Protein 1IT7 (pdb70)

Sequence (1154 aa):
KMLKFEIKARDGAGRIGKLEVNGKKIETPAIMPVVNPKQMVVEPKELEKMGFEIIITNSYIIYKDEELRRKALELGIHRMLDYNGIIEVDSGSFQLMKYGSIEVSNREIIEFQHRIGVDIGTFLDIPTPPDAPREQAVKELEITLSRAREAEEIKEIPMNATIQGSTYTDLRRYAARRLSSMNFEIHPIGGVVPLLESYRFRDVVDIVISSKMALRPDRPVHLFGAGHPIVFALAVAMGVDLFDSASYALYAKDDRYMTPEGTKRLDELDYFPCSCPVCSKYTPQELREMPKEERTRLLALHNLWVIKEEIKRVKQAIKEGELWRLVDERARSHPKLYSAYKRLLEHYTFLEEFEPITKKSALFKISNESLRWPVVRRAKERAKSINERFGELVEHPIFGRVSRYLSLTYPFAQSEAEDDFKIEKPTKEDAIKYVMAIAEYQFGEGASRAFDDAKVELSKTGMPRQVKVNGKRLATVRADDGLLTLGIEGAKRLHRVLPYPRMRVVVNKEAEPFARKGKDVFAKFVIFADPGIRPYDEVLVVNENDELLATGQALLSGREMIVFQYGRAVKVRKGVEKMLKFEIKARDGAGRIGKLEVNGKKIETPAIMPVVNPKQMVVEPKELEKMGFEIIITNSYIIYKDEELRRKALELGIHRMLDYNGIIEVDSGSFQLMKYGSIEVSNREIIEFQHRIGVDIGTFLDIPTPPDAPREQAVKELEITLSRAREAEEIKEIPMNATIQGSTYTDLRRYAARRLSSMNFEIHPIGGVVPLLESYRFRDVVDIVISSKMALRPDRPVHLFGAGHPIVFALAVAMGVDLFDSASYALYAKDDRYMTPEGTKRLDELDYFPCSCPVCSKYTPQELREMPKEERTRLLALHNLWVIKEEIKRVKQAIKEGELWRLVDERARSHPKLYSAYKRLLEHYTFLEEFEPITKKSALFKISNESLRWPVVRRAKERAKSINERFGELVEHPIFGRVSRYLSLTYPFAQSEAEDDFKIEKPTKEDAIKYVMAIAEYQFGEGASRAFDDAKVELSKTGMPRQVKVNGKRLATVRADDGLLTLGIEGAKRLHRVLPYPRMRVVVNKEAEPFARKGKDVFAKFVIFADPGIRPYDEVLVVNENDELLATGQALLSGREMIVFQYGRAVKVRKGVE

Organism: Pyrococcus horikoshii (strain ATCC 700860 / DSM 12428 / JCM 9974 / NBRC 100139 / OT-3) (NCBI:txid70601)

InterPro domains:
  IPR002478 PUA domain [PF01472] (509-580)
  IPR002478 PUA domain [SM00359] (508-582)
  IPR002616 tRNA-guanine(15) transglycosylase-like [PF01702] (18-341)
  IPR002616 tRNA-guanine(15) transglycosylase-like [TIGR00449] (10-341)
  IPR004521 Uncharacterised domain CHP00451 [TIGR00451] (488-578)
  IPR004804 tRNA-guanine(15) transglycosylase [MF_01634] (10-534)
  IPR004804 tRNA-guanine(15) transglycosylase [TIGR00432] (10-422)
  IPR015947 PUA-like superfamily [SSF88697] (507-581)
  IPR029402 tRNA-guanine transglycosylase, patch-forming domain C2 [PF14810] (439-506)
  IPR032729 tRNA-guanine(15) transglycosylase, C1 domain [PF14809] (361-430)
  IPR036511 Queuine tRNA-ribosyltransferase-like [G3DSA:3.20.20.105] (1-360)
  IPR036511 Queuine tRNA-ribosyltransferase-like [SSF51713] (7-359)
  IPR036974 PUA domain superfamily [G3DSA:2.30.130.10] (505-582)
  IPR038250 TGT, patch-forming C2 domain superfamily [G3DSA:3.10.450.90] (431-504)
  IPR038370 ArcTGT, C1 domain superfamily [G3DSA:3.90.1020.10] (361-430)
  IPR050076 Archaeosine Synthase Type 1/Queuine TRNA-Ribosyltransferase [PTHR46499] (7-566)

Solvent-accessible surface area: 42076 Å² total; per-residue (Å²): 172,69,12,88,5,52,25,101,12,13,0,0,6,0,8,0,0,69,0,36,0,90,58,64,122,16,51,0,0,11,10,0,1,40,3,61,11,137,103,60,32,3,68,0,105,61,0,36,170,19,46,10,73,2,0,6,2,21,0,23,49,0,27,98,41,113,107,21,83,118,103,0,83,130,94,19,0,35,118,29,6,76,0,91,6,3,0,0,0,23,0,0,5,90,23,15,46,110,146,60,78,26,120,16,53,10,108,75,0,0,73,0,0,47,130,0,43,9,13,0,0,0,0,2,3,22,14,1,53,21,94,7,86,108,137,56,0,54,121,30,2,66,65,0,0,54,62,0,100,52,0,60,145,38,18,130,24,0,0,0,0,0,0,1,0,1,38,59,58,54,11,1,89,76,0,0,128,67,0,12,92,15,89,4,20,0,0,0,0,3,7,0,28,42,0,20,138,71,56,78,6,88,42,6,0,34,5,0,0,10,0,21,102,20,7,77,13,21,28,1,2,0,2,24,32,2,4,20,0,4,9,0,0,9,1,0,0,3,0,0,0,0,0,13,1,36,21,4,13,109,42,0,64,96,34,80,1,0,7,22,26,9,36,42,123,5,96,70,1,54,30,3,11,7,3,0,43,8,3,25,133,70,38,3,83,80,0,82,142,44,98,97,150,46,36,14,94,5,2,0,15,1,0,2,29,7,0,42,18,0,12,29,31,0,19,3,7,3,70,21,11,24,0,2,20,3,2,0,0,9,1,1,7,26,0,33,2,7,6,0,0,50,76,0,4,108,38,30,110,13,0,23,30,16,0,2,13,21,30,181,27,40,8,35,29,0,0,54,5,1,64,97,12,2,5,0,82,15,1,89,102,74,4,130,59,2,24,158,129,13,26,91,94,40,146,7,59,11,8,32,139,1,0,43,3,0,0,6,0,6,2,1,20,39,15,48,2,30,89,105,31,170,65,69,93,14,60,180,143,14,4,35,78,0,0,23,0,1,0,16,18,13,14,22,120,3,0,4,136,0,0,67,90,13,136,17,61,61,45,212,54,27,32,0,58,51,0,68,19,147,48,149,52,0,0,28,2,35,69,106,6,3,4,0,21,1,5,28,57,0,0,80,31,0,32,165,35,3,92,104,41,69,13,3,0,3,2,34,126,108,9,36,62,100,2,61,126,24,128,43,6,82,0,100,47,8,60,71,0,22,83,38,5,32,0,52,14,2,0,0,0,0,7,112,126,31,92,23,0,0,0,0,30,0,29,5,0,0,94,2,0,64,38,2,66,42,10,90,0,0,74,16,87,112,6,58,154,210,75,14,108,4,67,27,97,18,20,1,0,6,0,10,0,0,65,0,38,1,108,62,60,117,17,49,0,1,11,10,0,0,44,4,52,21,123,115,79,32,2,70,2,98,57,0,45,178,23,42,11,67,2,0,6,2,19,0,19,44,0,28,113,30,122,85,22,76,134,103,0,80,128,88,14,0,37,132,39,18,65,0,84,6,1,0,0,0,24,0,0,5,96,12,19,62,118,153,54,76,20,120,17,49,10,105,76,0,0,54,1,1,44,139,1,40,5,4,0,0,0,0,7,4,26,14,1,68,12,94,9,90,104,152,52,0,50,121,24,1,74,60,0,0,45,61,0,105,48,0,65,133,32,15,127,22,6,1,0,0,0,0,1,0,0,41,58,57,57,13,0,87,71,0,0,126,64,0,9,93,14,89,3,18,0,0,0,0,3,4,0,32,48,0,18,140,66,52,82,4,81,34,4,0,29,3,0,2,12,0,14,105,20,4,75,9,24,18,1,2,0,1,26,28,1,4,18,1,5,7,0,1,7,1,1,0,1,0,1,1,0,0,11,1,38,26,6,13,103,42,0,77,97,32,83,1,1,8,20,26,8,37,40,125,4,108,42,1,62,29,3,12,7,3,0,56,6,4,31,146,58,35,3,79,88,0,88,149,21,90,95,145,76,38,12,93,18,2,0,22,1,0,1,34,6,0,52,18,0,10,38,35,0,21,3,9,5,74,29,12,37,0,7,25,3,1,0,0,8,2,0,6,21,0,26,2,2,8,0,0,54,68,0,5,110,38,29,115,13,0,21,40,12,0,3,12,24,30,166,20,31,11,39,28,0,0,61,1,1,54,85,17,1,12,0,75,10,1,81,83,69,3,125,54,1,30,153,123,14,20,93,99,34,151,6,54,12,7,33,154,1,0,38,4,0,0,13,0,6,2,1,11,59,4,34,3,34,92,95,20,174,77,58,121,11,63,163,144,22,4,41,82,0,0,31,0,0,0,8,11,12,15,29,103,2,0,4,144,2,0,69,88,12,169,19,80,48,44,207,60,27,36,1,56,65,0,72,7,142,64,71,88,0,0,30,3,36,68,107,6,4,2,0,25,3,11,27,35,0,0,89,33,0,33,182,23,3,86,106,44,71,12,4,0,4,2,31,131,120,12,31,61,120,2,70,118,21,122,48,6,91,0,114,45,7,65,71,0,18,82,40,5,30,0,71,14,4,0,0,0,0,6,113,122,31,87,26,0,0,0,0,24,0,32,7,0,0,69,2,0,61,34,2,76,55,14,90,0,0,95,17,84,132,9,62,133

Structure (mmCIF, N/CA/C/O backbone):
data_1IT7
#
_entry.id   1IT7
#
_cell.length_a   100.201
_cell.length_b   100.201
_cell.length_c   364.658
_cell.angle_alpha   90.00
_cell.angle_beta   90.00
_cell.angle_gamma   90.00
#
_symmetry.space_group_name_H-M   'P 43 21 2'
#
loop_
_entity.id
_entity.type
_entity.pdbx_description
1 polymer 'Archaeosine tRNA-guanine transglycosylase'
2 non-polymer 'ZINC ION'
3 non-polymer 'MAGNESIUM ION'
4 non-polymer GUANINE
5 water water
#
loop_
_atom_site.group_PDB
_atom_site.id
_atom_site.type_symbol
_atom_site.label_atom_id
_atom_site.label_alt_id
_atom_site.label_comp_id
_atom_site.label_asym_id
_atom_site.label_entity_id
_atom_site.label_seq_id
_atom_site.pdbx_PDB_ins_code
_atom_site.Cartn_x
_atom_site.Cartn_y
_atom_site.Cartn_z
_atom_site.occupancy
_atom_site.B_iso_or_equiv
_atom_site.auth_seq_id
_atom_site.auth_comp_id
_atom_site.auth_asym_id
_atom_site.auth_atom_id
_atom_site.pdbx_PDB_model_num
ATOM 1 N N . LYS A 1 6 ? 33.278 46.309 100.151 1.00 53.88 6 LYS A N 1
ATOM 2 C CA . LYS A 1 6 ? 32.615 47.085 99.063 1.00 52.93 6 LYS A CA 1
ATOM 3 C C . LYS A 1 6 ? 33.552 48.098 98.411 1.00 51.25 6 LYS A C 1
ATOM 4 O O . LYS A 1 6 ? 33.654 49.245 98.855 1.00 51.52 6 LYS A O 1
ATOM 10 N N . MET A 1 7 ? 34.231 47.671 97.353 1.00 47.69 7 MET A N 1
ATOM 11 C CA . MET A 1 7 ? 35.149 48.548 96.639 1.00 43.94 7 MET A CA 1
ATOM 12 C C . MET A 1 7 ? 34.453 49.174 95.436 1.00 42.06 7 MET A C 1
ATOM 13 O O . MET A 1 7 ? 34.904 50.185 94.903 1.00 41.60 7 MET A O 1
ATOM 18 N N . LEU A 1 8 ? 33.343 48.566 95.028 1.00 39.79 8 LEU A N 1
ATOM 19 C CA . LEU A 1 8 ? 32.568 49.025 93.881 1.00 37.66 8 LEU A CA 1
ATOM 20 C C . LEU A 1 8 ? 31.170 49.456 94.309 1.00 36.46 8 LEU A C 1
ATOM 21 O O . LEU A 1 8 ? 30.430 48.672 94.893 1.00 37.96 8 LEU A O 1
ATOM 26 N N . LYS A 1 9 ? 30.812 50.702 94.018 1.00 34.75 9 LYS A N 1
ATOM 27 C CA . LYS A 1 9 ? 29.487 51.210 94.348 1.00 33.75 9 LYS A CA 1
ATOM 28 C C . LYS A 1 9 ? 28.738 51.463 93.049 1.00 33.33 9 LYS A C 1
ATOM 29 O O . LYS A 1 9 ? 29.309 51.963 92.076 1.00 30.98 9 LYS A O 1
ATOM 35 N N . PHE A 1 10 ? 27.457 51.124 93.035 1.00 31.35 10 PHE A N 1
ATOM 36 C CA . PHE A 1 10 ? 26.647 51.341 91.853 1.00 31.39 10 PHE A CA 1
ATOM 37 C C . PHE A 1 10 ? 25.240 51.776 92.239 1.00 30.55 10 PHE A C 1
ATOM 38 O O . PHE A 1 10 ? 24.586 51.135 93.061 1.00 30.79 10 PHE A O 1
ATOM 46 N N . GLU A 1 11 ? 24.774 52.869 91.646 1.00 29.02 11 GLU A N 1
ATOM 47 C CA . GLU A 1 11 ? 23.430 53.358 91.927 1.00 29.53 11 GLU A CA 1
ATOM 48 C C . GLU A 1 11 ? 22.768 53.930 90.680 1.00 28.77 11 GLU A C 1
ATOM 49 O O . GLU A 1 11 ? 23.433 54.469 89.783 1.00 27.78 11 GLU A O 1
ATOM 55 N N . ILE A 1 12 ? 21.449 53.804 90.637 1.00 25.70 12 ILE A N 1
ATOM 56 C CA . ILE A 1 12 ? 20.671 54.282 89.510 1.00 23.70 12 ILE A CA 1
ATOM 57 C C . ILE A 1 12 ? 20.312 55.752 89.666 1.00 22.97 12 ILE A C 1
ATOM 58 O O . ILE A 1 12 ? 19.829 56.161 90.718 1.00 21.58 12 ILE A O 1
ATOM 63 N N . LYS A 1 13 ? 20.546 56.540 88.618 1.00 23.20 13 LYS A N 1
ATOM 64 C CA . LYS A 1 13 ? 20.235 57.969 88.652 1.00 24.57 13 LYS A CA 1
ATOM 65 C C . LYS A 1 13 ? 19.011 58.336 87.828 1.00 24.03 13 LYS A C 1
ATOM 66 O O . LYS A 1 13 ? 18.298 59.275 88.165 1.00 25.67 13 LYS A O 1
ATOM 72 N N . ALA A 1 14 ? 18.778 57.599 86.744 1.00 23.82 14 ALA A N 1
ATOM 73 C CA . ALA A 1 14 ? 17.629 57.811 85.864 1.00 21.78 14 ALA A CA 1
ATOM 74 C C . ALA A 1 14 ? 17.432 56.502 85.132 1.00 22.50 14 ALA A C 1
ATOM 75 O O . ALA A 1 14 ? 18.364 55.703 85.033 1.00 23.07 14 ALA A O 1
ATOM 77 N N . ARG A 1 15 ? 16.239 56.286 84.591 1.00 23.25 15 ARG A N 1
ATOM 78 C CA . ARG A 1 15 ? 15.966 55.027 83.913 1.00 23.99 15 ARG A CA 1
ATOM 79 C C . ARG A 1 15 ? 14.841 55.061 82.888 1.00 23.39 15 ARG A C 1
ATOM 80 O O . ARG A 1 15 ? 14.014 55.967 82.869 1.00 23.77 15 ARG A O 1
ATOM 88 N N . ASP A 1 16 ? 14.836 54.048 82.035 1.00 22.12 16 ASP A N 1
ATOM 89 C CA . ASP A 1 16 ? 13.804 53.866 81.031 1.00 22.78 16 ASP A CA 1
ATOM 90 C C . ASP A 1 16 ? 13.912 52.408 80.616 1.00 22.29 16 ASP A C 1
ATOM 91 O O . ASP A 1 16 ? 15.007 51.829 80.659 1.00 18.30 16 ASP A O 1
ATOM 96 N N . GLY A 1 17 ? 12.783 51.818 80.222 1.00 22.30 17 GLY A N 1
ATOM 97 C CA . GLY A 1 17 ? 12.781 50.409 79.861 1.00 22.42 17 GLY A CA 1
ATOM 98 C C . GLY A 1 17 ? 13.407 49.663 81.035 1.00 22.15 17 GLY A C 1
ATOM 99 O O . GLY A 1 17 ? 13.097 49.945 82.199 1.00 20.18 17 GLY A O 1
ATOM 100 N N . ALA A 1 18 ? 14.293 48.721 80.736 1.00 22.21 18 ALA A N 1
ATOM 101 C CA . ALA A 1 18 ? 14.989 47.976 81.785 1.00 23.52 18 ALA A CA 1
ATOM 102 C C . ALA A 1 18 ? 16.362 48.623 81.901 1.00 23.33 18 ALA A C 1
ATOM 103 O O . ALA A 1 18 ? 17.239 48.133 82.609 1.00 23.94 18 ALA A O 1
ATOM 105 N N . GLY A 1 19 ? 16.535 49.732 81.189 1.00 22.85 19 GLY A N 1
ATOM 106 C CA . GLY A 1 19 ? 17.812 50.427 81.189 1.00 22.53 19 GLY A CA 1
ATOM 107 C C . GLY A 1 19 ? 17.964 51.479 82.258 1.00 19.30 19 GLY A C 1
ATOM 108 O O . GLY A 1 19 ? 16.992 51.897 82.870 1.00 22.57 19 GLY A O 1
ATOM 109 N N . ARG A 1 20 ? 19.189 51.929 82.473 1.00 18.42 20 ARG A N 1
ATOM 110 C CA . ARG A 1 20 ? 19.426 52.927 83.493 1.00 19.39 20 ARG A CA 1
ATOM 111 C C . ARG A 1 20 ? 20.714 53.698 83.275 1.00 19.82 20 ARG A C 1
ATOM 112 O O . ARG A 1 20 ? 21.642 53.222 82.624 1.00 17.40 20 ARG A O 1
ATOM 120 N N . ILE A 1 21 ? 20.733 54.908 83.818 1.00 19.94 21 ILE A N 1
ATOM 121 C CA . ILE A 1 21 ? 21.909 55.748 83.787 1.00 20.14 21 ILE A CA 1
ATOM 122 C C . ILE A 1 21 ? 22.371 55.576 85.223 1.00 20.81 21 ILE A C 1
ATOM 123 O O . ILE A 1 21 ? 21.636 55.899 86.168 1.00 22.63 21 ILE A O 1
ATOM 128 N N . GLY A 1 22 ? 23.567 55.048 85.408 1.00 20.39 22 GLY A N 1
ATOM 129 C CA . GLY A 1 22 ? 24.023 54.855 86.764 1.00 20.65 22 GLY A CA 1
ATOM 130 C C . GLY A 1 22 ? 25.299 55.585 87.091 1.00 21.36 22 GLY A C 1
ATOM 131 O O . GLY A 1 22 ? 26.014 56.067 86.211 1.00 21.37 22 GLY A O 1
ATOM 132 N N . LYS A 1 23 ? 25.562 55.684 88.384 1.00 22.68 23 LYS A N 1
ATOM 133 C CA . LYS A 1 23 ? 26.777 56.297 88.869 1.00 24.52 23 LYS A CA 1
ATOM 134 C C . LYS A 1 23 ? 27.568 55.072 89.342 1.00 24.73 23 LYS A C 1
ATOM 135 O O . LYS A 1 23 ? 27.053 54.264 90.119 1.00 24.73 23 LYS A O 1
ATOM 141 N N . LEU A 1 24 ? 28.790 54.905 88.840 1.00 24.41 24 LEU A N 1
ATOM 142 C CA . LEU A 1 24 ? 29.625 53.764 89.223 1.00 23.10 24 LEU A CA 1
ATOM 143 C C . LEU A 1 24 ? 30.932 54.274 89.818 1.00 23.99 24 LEU A C 1
ATOM 144 O O . LEU A 1 24 ? 31.655 55.034 89.188 1.00 23.76 24 LEU A O 1
ATOM 149 N N . GLU A 1 25 ? 31.228 53.852 91.041 1.00 26.18 25 GLU A N 1
ATOM 150 C CA . GLU A 1 25 ? 32.444 54.265 91.720 1.00 27.36 25 GLU A CA 1
ATOM 151 C C . GLU A 1 25 ? 33.317 53.053 92.041 1.00 26.52 25 GLU A C 1
ATOM 152 O O . GLU A 1 25 ? 32.844 52.061 92.596 1.00 26.32 25 GLU A O 1
ATOM 158 N N . VAL A 1 26 ? 34.585 53.132 91.659 1.00 25.70 26 VAL A N 1
ATOM 159 C CA . VAL A 1 26 ? 35.530 52.046 91.897 1.00 26.77 26 VAL A CA 1
ATOM 160 C C . VAL A 1 26 ? 36.738 52.640 92.590 1.00 26.72 26 VAL A C 1
ATOM 161 O O . VAL A 1 26 ? 37.407 53.505 92.025 1.00 25.37 26 VAL A O 1
ATOM 165 N N . ASN A 1 27 ? 37.011 52.170 93.803 1.00 27.91 27 ASN A N 1
ATOM 166 C CA . ASN A 1 27 ? 38.139 52.657 94.591 1.00 28.86 27 ASN A CA 1
ATOM 167 C C . ASN A 1 27 ? 38.377 54.157 94.389 1.00 27.71 27 ASN A C 1
ATOM 168 O O . ASN A 1 27 ? 39.494 54.592 94.124 1.00 26.32 27 ASN A O 1
ATOM 173 N N . GLY A 1 28 ? 37.310 54.942 94.490 1.00 27.48 28 GLY A N 1
ATOM 174 C CA . GLY A 1 28 ? 37.452 56.381 94.355 1.00 27.73 28 GLY A CA 1
ATOM 175 C C . GLY A 1 28 ? 37.246 57.034 93.002 1.00 26.45 28 GLY A C 1
ATOM 176 O O . GLY A 1 28 ? 37.160 58.261 92.924 1.00 26.26 28 GLY A O 1
ATOM 177 N N . LYS A 1 29 ? 37.179 56.240 91.940 1.00 26.38 29 LYS A N 1
ATOM 178 C CA . LYS A 1 29 ? 36.976 56.792 90.606 1.00 25.84 29 LYS A CA 1
ATOM 179 C C . LYS A 1 29 ? 35.507 56.673 90.226 1.00 26.51 29 LYS A C 1
ATOM 180 O O . LYS A 1 29 ? 34.909 55.599 90.327 1.00 25.58 29 LYS A O 1
ATOM 186 N N . LYS A 1 30 ? 34.928 57.787 89.792 1.00 27.69 30 LYS A N 1
ATOM 187 C CA . LYS A 1 30 ? 33.516 57.827 89.424 1.00 27.95 30 LYS A CA 1
ATOM 188 C C . LYS A 1 30 ? 33.270 57.957 87.929 1.00 27.42 30 LYS A C 1
ATOM 189 O O . LYS A 1 30 ? 33.846 58.811 87.257 1.00 27.49 30 LYS A O 1
ATOM 195 N N . ILE A 1 31 ? 32.387 57.112 87.415 1.00 28.11 31 ILE A N 1
ATOM 196 C CA . ILE A 1 31 ? 32.058 57.128 85.998 1.00 27.91 31 ILE A CA 1
ATOM 197 C C . ILE A 1 31 ? 30.541 57.023 85.883 1.00 25.36 31 ILE A C 1
ATOM 198 O O . ILE A 1 31 ? 29.897 56.476 86.773 1.00 25.69 31 ILE A O 1
ATOM 203 N N . GLU A 1 32 ? 29.970 57.559 84.809 1.00 24.14 32 GLU A N 1
ATOM 204 C CA . GLU A 1 32 ? 28.525 57.487 84.597 1.00 21.94 32 GLU A CA 1
ATOM 205 C C . GLU A 1 32 ? 28.235 56.403 83.564 1.00 22.13 32 GLU A C 1
ATOM 206 O O . GLU A 1 32 ? 28.897 56.354 82.532 1.00 23.16 32 GLU A O 1
ATOM 212 N N . THR A 1 33 ? 27.266 55.528 83.840 1.00 20.69 33 THR A N 1
ATOM 213 C CA . THR A 1 33 ? 26.903 54.474 82.888 1.00 18.49 33 THR A CA 1
ATOM 214 C C . THR A 1 33 ? 25.529 54.813 82.318 1.00 19.17 33 THR A C 1
ATOM 215 O O . THR A 1 33 ? 24.767 55.535 82.950 1.00 21.15 33 THR A O 1
ATOM 219 N N . PRO A 1 34 ? 25.182 54.291 81.126 1.00 17.89 34 PRO A N 1
ATOM 220 C CA . PRO A 1 34 ? 25.912 53.397 80.215 1.00 18.63 34 PRO A CA 1
ATOM 221 C C . PRO A 1 34 ? 27.230 54.008 79.749 1.00 19.64 34 PRO A C 1
ATOM 222 O O . PRO A 1 34 ? 27.306 55.206 79.480 1.00 18.98 34 PRO A O 1
ATOM 226 N N . ALA A 1 35 ? 28.254 53.174 79.626 1.00 20.01 35 ALA A N 1
ATOM 227 C CA . ALA A 1 35 ? 29.556 53.655 79.201 1.00 21.04 35 ALA A CA 1
ATOM 228 C C . ALA A 1 35 ? 30.258 52.608 78.362 1.00 21.63 35 ALA A C 1
ATOM 229 O O . ALA A 1 35 ? 30.017 51.407 78.512 1.00 23.41 35 ALA A O 1
ATOM 231 N N . ILE A 1 36 ? 31.131 53.059 77.477 1.00 20.44 36 ILE A N 1
ATOM 232 C CA . ILE A 1 36 ? 31.860 52.127 76.647 1.00 23.74 36 ILE A CA 1
ATOM 233 C C . ILE A 1 36 ? 33.351 52.273 76.869 1.00 24.10 36 ILE A C 1
ATOM 234 O O . ILE A 1 36 ? 33.887 53.378 76.861 1.00 27.19 36 ILE A O 1
ATOM 239 N N . MET A 1 37 ? 34.026 51.154 77.082 1.00 23.74 37 MET A N 1
ATOM 240 C CA . MET A 1 37 ? 35.455 51.206 77.291 1.00 24.03 37 MET A CA 1
ATOM 241 C C . MET A 1 37 ? 36.175 50.762 76.034 1.00 23.85 37 MET A C 1
ATOM 242 O O . MET A 1 37 ? 35.981 49.654 75.543 1.00 23.55 37 MET A O 1
ATOM 247 N N . PRO A 1 38 ? 36.992 51.651 75.466 1.00 23.92 38 PRO A N 1
ATOM 248 C CA . PRO A 1 38 ? 37.717 51.270 74.258 1.00 23.06 38 PRO A CA 1
ATOM 249 C C . PRO A 1 38 ? 38.747 50.204 74.643 1.00 23.86 38 PRO A C 1
ATOM 250 O O . PRO A 1 38 ? 39.303 50.234 75.740 1.00 23.67 38 PRO A O 1
ATOM 254 N N . VAL A 1 39 ? 38.974 49.254 73.744 1.00 23.39 39 VAL A N 1
ATOM 255 C CA . VAL A 1 39 ? 39.946 48.199 73.957 1.00 21.55 39 VAL A CA 1
ATOM 256 C C . VAL A 1 39 ? 41.277 48.759 73.465 1.00 24.01 39 VAL A C 1
ATOM 257 O O . VAL A 1 39 ? 41.346 49.334 72.377 1.00 23.14 39 VAL A O 1
ATOM 261 N N . VAL A 1 40 ? 42.334 48.614 74.254 1.00 25.28 40 VAL A N 1
ATOM 262 C CA . VAL A 1 40 ? 43.630 49.119 73.820 1.00 27.14 40 VAL A CA 1
ATOM 263 C C . VAL A 1 40 ? 44.626 47.989 73.652 1.00 27.26 40 VAL A C 1
ATOM 264 O O . VAL A 1 40 ? 44.844 47.207 74.563 1.00 27.01 40 VAL A O 1
ATOM 268 N N . ASN A 1 41 ? 45.208 47.891 72.462 1.00 30.21 41 ASN A N 1
ATOM 269 C CA . ASN A 1 41 ? 46.197 46.859 72.165 1.00 33.00 41 ASN A CA 1
ATOM 270 C C . ASN A 1 41 ? 47.533 47.374 72.678 1.00 34.57 41 ASN A C 1
ATOM 271 O O . ASN A 1 41 ? 48.085 48.327 72.136 1.00 35.45 41 ASN A O 1
ATOM 276 N N . PRO A 1 42 ? 48.071 46.738 73.731 1.00 37.05 42 PRO A N 1
ATOM 277 C CA . PRO A 1 42 ? 49.340 47.119 74.353 1.00 38.02 42 PRO A CA 1
ATOM 278 C C . PRO A 1 42 ? 50.514 47.104 73.405 1.00 38.79 42 PRO A C 1
ATOM 279 O O . PRO A 1 42 ? 51.540 47.711 73.687 1.00 38.97 42 PRO A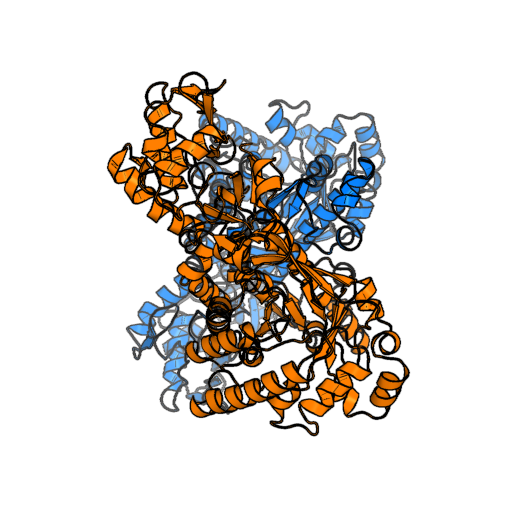 O 1
ATOM 283 N N . LYS A 1 43 ? 50.369 46.408 72.285 1.00 40.02 43 LYS A N 1
ATOM 284 C CA . LYS A 1 43 ? 51.450 46.343 71.314 1.00 43.61 43 LYS A CA 1
ATOM 285 C C . LYS A 1 43 ? 51.356 47.418 70.235 1.00 45.33 43 LYS A C 1
ATOM 286 O O . LYS A 1 43 ? 52.372 47.956 69.796 1.00 47.64 43 LYS A O 1
ATOM 292 N N . GLN A 1 44 ? 50.145 47.734 69.799 1.00 45.68 44 GLN A N 1
ATOM 293 C CA . GLN A 1 44 ? 49.982 48.745 68.770 1.00 45.60 44 GLN A CA 1
ATOM 294 C C . GLN A 1 44 ? 48.766 49.602 69.090 1.00 43.64 44 GLN A C 1
ATOM 295 O O . GLN A 1 44 ? 47.647 49.286 68.692 1.00 44.20 44 GLN A O 1
ATOM 301 N N . MET A 1 45 ? 48.991 50.694 69.805 1.00 41.29 45 MET A N 1
ATOM 302 C CA . MET A 1 45 ? 47.902 51.575 70.189 1.00 40.27 45 MET A CA 1
ATOM 303 C C . MET A 1 45 ? 47.568 52.575 69.093 1.00 39.30 45 MET A C 1
ATOM 304 O O . MET A 1 45 ? 48.250 53.585 68.923 1.00 41.30 45 MET A O 1
ATOM 309 N N . VAL A 1 46 ? 46.511 52.282 68.344 1.00 37.08 46 VAL A N 1
ATOM 310 C CA . VAL A 1 46 ? 46.082 53.138 67.247 1.00 34.18 46 VAL A CA 1
ATOM 311 C C . VAL A 1 46 ? 45.788 54.551 67.726 1.00 31.97 46 VAL A C 1
ATOM 312 O O . VAL A 1 46 ? 46.059 55.532 67.026 1.00 30.27 46 VAL A O 1
ATOM 316 N N . VAL A 1 47 ? 45.207 54.637 68.917 1.00 28.59 47 VAL A N 1
ATOM 317 C CA . VAL A 1 47 ? 44.893 55.913 69.543 1.00 26.00 47 VAL A CA 1
ATOM 318 C C . VAL A 1 47 ? 45.490 55.825 70.942 1.00 26.45 47 VAL A C 1
ATOM 319 O O . VAL A 1 47 ? 45.200 54.897 71.685 1.00 27.11 47 VAL A O 1
ATOM 323 N N . GLU A 1 48 ? 46.341 56.776 71.302 1.00 27.91 48 GLU A N 1
ATOM 324 C CA . GLU A 1 48 ? 46.968 56.741 72.620 1.00 28.07 48 GLU A CA 1
ATOM 325 C C . GLU A 1 48 ? 45.968 56.870 73.756 1.00 26.79 48 GLU A C 1
ATOM 326 O O . GLU A 1 48 ? 45.059 57.692 73.703 1.00 26.44 48 GLU A O 1
ATOM 332 N N . PRO A 1 49 ? 46.117 56.039 74.801 1.00 26.54 49 PRO A N 1
ATOM 333 C CA . PRO A 1 49 ? 45.213 56.092 75.951 1.00 25.94 49 PRO A CA 1
ATOM 334 C C . PRO A 1 49 ? 45.006 57.520 76.464 1.00 26.80 49 PRO A C 1
ATOM 335 O O . PRO A 1 49 ? 43.887 57.904 76.809 1.00 28.24 49 PRO A O 1
ATOM 339 N N . LYS A 1 50 ? 46.073 58.314 76.496 1.00 27.01 50 LYS A N 1
ATOM 340 C CA . LYS A 1 50 ? 45.949 59.685 76.969 1.00 28.39 50 LYS A CA 1
ATOM 341 C C . LYS A 1 50 ? 45.023 60.513 76.068 1.00 27.83 50 LYS A C 1
ATOM 342 O O . LYS A 1 50 ? 44.355 61.437 76.548 1.00 26.21 50 LYS A O 1
ATOM 348 N N . GLU A 1 51 ? 44.968 60.176 74.775 1.00 27.75 51 GLU A N 1
ATOM 349 C CA . GLU A 1 51 ? 44.088 60.885 73.849 1.00 27.91 51 GLU A CA 1
ATOM 350 C C . GLU A 1 51 ? 42.643 60.406 74.034 1.00 27.36 51 GLU A C 1
ATOM 351 O O . GLU A 1 51 ? 41.699 61.198 73.920 1.00 26.36 51 GLU A O 1
ATOM 357 N N . LEU A 1 52 ? 42.476 59.116 74.329 1.00 26.11 52 LEU A N 1
ATOM 358 C CA . LEU A 1 52 ? 41.147 58.550 74.574 1.00 27.11 52 LEU A CA 1
ATOM 359 C C . LEU A 1 52 ? 40.585 59.251 75.792 1.00 28.28 52 LEU A C 1
ATOM 360 O O . LEU A 1 52 ? 39.406 59.605 75.842 1.00 27.34 52 LEU A O 1
ATOM 365 N N . GLU A 1 53 ? 41.450 59.445 76.780 1.00 29.58 53 GLU A N 1
ATOM 366 C CA . GLU A 1 53 ? 41.049 60.111 78.007 1.00 32.12 53 GLU A CA 1
ATOM 367 C C . GLU A 1 53 ? 40.622 61.544 77.693 1.00 32.13 53 GLU A C 1
ATOM 368 O O . GLU A 1 53 ? 39.610 62.019 78.209 1.00 32.01 53 GLU A O 1
ATOM 374 N N . LYS A 1 54 ? 41.382 62.225 76.838 1.00 30.99 54 LYS A N 1
ATOM 375 C CA . LYS A 1 54 ? 41.052 63.598 76.463 1.00 32.18 54 LYS A CA 1
ATOM 376 C C . LYS A 1 54 ? 39.702 63.626 75.721 1.00 32.05 54 LYS A C 1
ATOM 377 O O . LYS A 1 54 ? 38.939 64.592 75.811 1.00 30.93 54 LYS A O 1
ATOM 383 N N . MET A 1 55 ? 39.412 62.556 74.987 1.00 30.58 55 MET A N 1
ATOM 384 C CA . MET A 1 55 ? 38.160 62.468 74.252 1.00 27.73 55 MET A CA 1
ATOM 385 C C . MET A 1 55 ? 36.993 62.215 75.190 1.00 25.19 55 MET A C 1
ATOM 386 O O . MET A 1 55 ? 35.842 62.286 74.778 1.00 22.84 55 MET A O 1
ATOM 391 N N . GLY A 1 56 ? 37.288 61.904 76.446 1.00 22.59 56 GLY A N 1
ATOM 392 C CA . GLY A 1 56 ? 36.217 61.660 77.392 1.00 22.59 56 GLY A CA 1
ATOM 393 C C . GLY A 1 56 ? 36.004 60.211 77.798 1.00 22.02 56 GLY A C 1
ATOM 394 O O . GLY A 1 56 ? 34.994 59.882 78.409 1.00 20.86 56 GLY A O 1
ATOM 395 N N . PHE A 1 57 ? 36.947 59.342 77.452 1.00 21.61 57 PHE A N 1
ATOM 396 C CA . PHE A 1 57 ? 36.854 57.942 77.818 1.00 20.49 57 PHE A CA 1
ATOM 397 C C . PHE A 1 57 ? 37.517 57.732 79.162 1.00 20.35 57 PHE A C 1
ATOM 398 O O . PHE A 1 57 ? 38.740 57.636 79.267 1.00 23.58 57 PHE A O 1
ATOM 406 N N . GLU A 1 58 ? 36.693 57.682 80.199 1.00 21.00 58 GLU A N 1
ATOM 407 C CA . GLU A 1 58 ? 37.185 57.540 81.555 1.00 21.59 58 GLU A CA 1
ATOM 408 C C . GLU A 1 58 ? 37.308 56.107 82.041 1.00 19.20 58 GLU A C 1
ATOM 409 O O . GLU A 1 58 ? 37.489 55.862 83.233 1.00 19.05 58 GLU A O 1
ATOM 415 N N . ILE A 1 59 ? 37.207 55.164 81.111 1.00 18.38 59 ILE A N 1
ATOM 416 C CA . ILE A 1 59 ? 37.347 53.745 81.418 1.00 17.23 59 ILE A CA 1
ATOM 417 C C . ILE A 1 59 ? 37.774 53.076 80.125 1.00 18.43 59 ILE A C 1
ATOM 418 O O . ILE A 1 59 ? 37.310 53.435 79.042 1.00 19.64 59 ILE A O 1
ATOM 423 N N . ILE A 1 60 ? 38.693 52.127 80.237 1.00 18.85 60 ILE A N 1
ATOM 424 C CA . ILE A 1 60 ? 39.216 51.420 79.078 1.00 16.94 60 ILE A CA 1
ATOM 425 C C . ILE A 1 60 ? 39.557 50.016 79.530 1.00 16.87 60 ILE A C 1
ATOM 426 O O . ILE A 1 60 ? 39.482 49.713 80.711 1.00 16.70 60 ILE A O 1
ATOM 431 N N . ILE A 1 61 ? 39.951 49.168 78.592 1.00 18.25 61 ILE A N 1
ATOM 432 C CA . ILE A 1 61 ? 40.303 47.806 78.938 1.00 19.87 61 ILE A CA 1
ATOM 433 C C . ILE A 1 61 ? 41.474 47.316 78.085 1.00 21.59 61 ILE A C 1
ATOM 434 O O . ILE A 1 61 ? 41.662 47.774 76.956 1.00 21.68 61 ILE A O 1
ATOM 439 N N . THR A 1 62 ? 42.271 46.410 78.643 1.00 22.53 62 THR A N 1
ATOM 440 C CA . THR A 1 62 ? 43.404 45.826 77.928 1.00 24.93 62 THR A CA 1
ATOM 441 C C . THR A 1 62 ? 43.505 44.368 78.309 1.00 25.40 62 THR A C 1
ATOM 442 O O . THR A 1 62 ? 42.864 43.917 79.259 1.00 25.62 62 THR A O 1
ATOM 446 N N . ASN A 1 63 ? 44.346 43.649 77.574 1.00 26.12 63 ASN A N 1
ATOM 447 C CA . ASN A 1 63 ? 44.554 42.222 77.771 1.00 26.82 63 ASN A CA 1
ATOM 448 C C . ASN A 1 63 ? 45.733 41.946 78.701 1.00 27.41 63 ASN A C 1
ATOM 449 O O . ASN A 1 63 ? 46.890 41.998 78.279 1.00 26.99 63 ASN A O 1
ATOM 454 N N . SER A 1 64 ? 45.442 41.650 79.965 1.00 26.55 64 SER A N 1
ATOM 455 C CA . SER A 1 64 ? 46.501 41.360 80.918 1.00 27.55 64 SER A CA 1
ATOM 456 C C . SER A 1 64 ? 47.297 40.134 80.449 1.00 28.08 64 SER A C 1
ATOM 457 O O . SER A 1 64 ? 48.487 40.009 80.734 1.00 26.86 64 SER A O 1
ATOM 460 N N . TYR A 1 65 ? 46.642 39.239 79.715 1.00 28.54 65 TYR A N 1
ATOM 461 C CA . TYR A 1 65 ? 47.322 38.052 79.228 1.00 30.92 65 TYR A CA 1
ATOM 462 C C . TYR A 1 65 ? 48.350 38.412 78.170 1.00 30.99 65 TYR A C 1
ATOM 463 O O . TYR A 1 65 ? 49.471 37.907 78.194 1.00 32.31 65 TYR A O 1
ATOM 472 N N . ILE A 1 66 ? 47.976 39.280 77.237 1.00 30.57 66 ILE A N 1
ATOM 473 C CA . ILE A 1 66 ? 48.912 39.689 76.196 1.00 30.24 66 ILE A CA 1
ATOM 474 C C . ILE A 1 66 ? 50.096 40.385 76.843 1.00 30.48 66 ILE A C 1
ATOM 475 O O . ILE A 1 66 ? 51.239 40.194 76.430 1.00 31.17 66 ILE A O 1
ATOM 480 N N . ILE A 1 67 ? 49.818 41.196 77.857 1.00 29.96 67 ILE A N 1
ATOM 481 C CA . ILE A 1 67 ? 50.871 41.916 78.556 1.00 31.70 67 ILE A CA 1
ATOM 482 C C . ILE A 1 67 ? 51.806 40.941 79.263 1.00 32.34 67 ILE A C 1
ATOM 483 O O . ILE A 1 67 ? 53.032 41.050 79.173 1.00 32.58 67 ILE A O 1
ATOM 488 N N . TYR A 1 68 ? 51.210 39.980 79.954 1.00 33.24 68 TYR A N 1
ATOM 489 C CA . TYR A 1 68 ? 51.945 38.971 80.692 1.00 35.38 68 TYR A CA 1
ATOM 490 C C . TYR A 1 68 ? 52.929 38.189 79.822 1.00 37.19 68 TYR A C 1
ATOM 491 O O . TYR A 1 68 ? 54.041 37.885 80.261 1.00 38.57 68 TYR A O 1
ATOM 500 N N . LYS A 1 69 ? 52.520 37.865 78.595 1.00 37.25 69 LYS A N 1
ATOM 501 C CA . LYS A 1 69 ? 53.360 37.091 77.682 1.00 38.44 69 LYS A CA 1
ATOM 502 C C . LYS A 1 69 ? 54.486 37.852 76.996 1.00 38.81 69 LYS A C 1
ATOM 503 O O . LYS A 1 69 ? 55.517 37.269 76.680 1.00 39.76 69 LYS A O 1
ATOM 509 N N . ASP A 1 70 ? 54.299 39.139 76.745 1.00 38.02 70 ASP A N 1
ATOM 510 C CA . ASP A 1 70 ? 55.350 39.902 76.098 1.00 38.83 70 ASP A CA 1
ATOM 511 C C . ASP A 1 70 ? 56.345 40.352 77.156 1.00 39.12 70 ASP A C 1
ATOM 512 O O . ASP A 1 70 ? 55.985 41.043 78.105 1.00 38.65 70 ASP A O 1
ATOM 517 N N . GLU A 1 71 ? 57.599 39.946 76.989 1.00 40.46 71 GLU A N 1
ATOM 518 C CA . GLU A 1 71 ? 58.651 40.285 77.942 1.00 42.41 71 GLU A CA 1
ATOM 519 C C . GLU A 1 71 ? 58.757 41.780 78.231 1.00 40.45 71 GLU A C 1
ATOM 520 O O . GLU A 1 71 ? 58.805 42.189 79.386 1.00 40.15 71 GLU A O 1
ATOM 526 N N . GLU A 1 72 ? 58.790 42.589 77.182 1.00 39.69 72 GLU A N 1
ATOM 527 C CA . GLU A 1 72 ? 58.895 44.031 77.341 1.00 40.63 72 GLU A CA 1
ATOM 528 C C . GLU A 1 72 ? 57.680 44.644 78.025 1.00 39.87 72 GLU A C 1
ATOM 529 O O . GLU A 1 72 ? 57.832 45.484 78.909 1.00 40.06 72 GLU A O 1
ATOM 535 N N . LEU A 1 73 ? 56.481 44.228 77.625 1.00 38.47 73 LEU A N 1
ATOM 536 C CA . LEU A 1 73 ? 55.256 44.776 78.209 1.00 38.12 73 LEU A CA 1
ATOM 537 C C . LEU A 1 73 ? 55.142 44.455 79.690 1.00 38.30 73 LEU A C 1
ATOM 538 O O . LEU A 1 73 ? 54.885 45.339 80.514 1.00 37.89 73 LEU A O 1
ATOM 543 N N . ARG A 1 74 ? 55.330 43.183 80.018 1.00 37.97 74 ARG A N 1
ATOM 544 C CA . ARG A 1 74 ? 55.262 42.722 81.393 1.00 38.94 74 ARG A CA 1
ATOM 545 C C . ARG A 1 74 ? 56.273 43.466 82.261 1.00 39.12 74 ARG A C 1
ATOM 546 O O . ARG A 1 74 ? 55.970 43.886 83.377 1.00 38.45 74 ARG A O 1
ATOM 554 N N . ARG A 1 75 ? 57.482 43.622 81.743 1.00 38.95 75 ARG A N 1
ATOM 555 C CA . ARG A 1 75 ? 58.526 44.307 82.484 1.00 40.02 75 ARG A CA 1
ATOM 556 C C . ARG A 1 75 ? 58.085 45.725 82.849 1.00 37.70 75 ARG A C 1
ATOM 557 O O . ARG A 1 75 ? 58.224 46.157 83.993 1.00 36.45 75 ARG A O 1
ATOM 565 N N . LYS A 1 76 ? 57.536 46.437 81.874 1.00 35.90 76 LYS A N 1
ATOM 566 C CA . LYS A 1 76 ? 57.093 47.805 82.098 1.00 35.54 76 LYS A CA 1
ATOM 567 C C . LYS A 1 76 ? 55.878 47.865 83.009 1.00 34.22 76 LYS A C 1
ATOM 568 O O . LYS A 1 76 ? 55.787 48.747 83.860 1.00 35.77 76 LYS A O 1
ATOM 574 N N . ALA A 1 77 ? 54.957 46.921 82.836 1.00 32.27 77 ALA A N 1
ATOM 575 C CA . ALA A 1 77 ? 53.747 46.862 83.648 1.00 30.38 77 ALA A CA 1
ATOM 576 C C . ALA A 1 77 ? 54.068 46.608 85.117 1.00 30.60 77 ALA A C 1
ATOM 577 O O . ALA A 1 77 ? 53.382 47.121 86.003 1.00 30.29 77 ALA A O 1
ATOM 579 N N . LEU A 1 78 ? 55.104 45.809 85.367 1.00 30.56 78 LEU A N 1
ATOM 580 C CA . LEU A 1 78 ? 55.528 45.484 86.726 1.00 30.16 78 LEU A CA 1
ATOM 581 C C . LEU A 1 78 ? 56.372 46.608 87.301 1.00 31.04 78 LEU A C 1
ATOM 582 O O . LEU A 1 78 ? 56.492 46.760 88.515 1.00 31.56 78 LEU A O 1
ATOM 587 N N . GLU A 1 79 ? 56.966 47.391 86.416 1.00 30.69 79 GLU A N 1
ATOM 588 C CA . GLU A 1 79 ? 57.827 48.478 86.835 1.00 31.81 79 GLU A CA 1
ATOM 589 C C . GLU A 1 79 ? 57.078 49.754 87.204 1.00 29.67 79 GLU A C 1
ATOM 590 O O . GLU A 1 79 ? 57.382 50.382 88.212 1.00 26.99 79 GLU A O 1
ATOM 596 N N . LEU A 1 80 ? 56.090 50.118 86.390 1.00 29.08 80 LEU A N 1
ATOM 597 C CA . LEU A 1 80 ? 55.347 51.357 86.587 1.00 27.19 80 LEU A CA 1
ATOM 598 C C . LEU A 1 80 ? 53.850 51.267 86.885 1.00 26.61 80 LEU A C 1
ATOM 599 O O . LEU A 1 80 ? 53.247 52.282 87.242 1.00 26.08 80 LEU A O 1
ATOM 604 N N . GLY A 1 81 ? 53.258 50.078 86.748 1.00 25.01 81 GLY A N 1
ATOM 605 C CA . GLY A 1 81 ? 51.821 49.918 86.956 1.00 21.26 81 GLY A CA 1
ATOM 606 C C . GLY A 1 81 ? 51.178 50.186 85.604 1.00 20.80 81 GLY A C 1
ATOM 607 O O . GLY A 1 81 ? 51.739 50.986 84.855 1.00 21.03 81 GLY A O 1
ATOM 608 N N . ILE A 1 82 ? 50.046 49.557 85.261 1.00 21.44 82 ILE A N 1
ATOM 609 C CA . ILE A 1 82 ? 49.433 49.805 83.934 1.00 22.47 82 ILE A CA 1
ATOM 610 C C . ILE A 1 82 ? 49.105 51.258 83.710 1.00 21.86 82 ILE A C 1
ATOM 611 O O . ILE A 1 82 ? 49.195 51.743 82.592 1.00 24.35 82 ILE A O 1
ATOM 616 N N . HIS A 1 83 ? 48.697 51.939 84.773 1.00 23.35 83 HIS A N 1
ATOM 617 C CA . HIS A 1 83 ? 48.334 53.350 84.688 1.00 24.10 83 HIS A CA 1
ATOM 618 C C . HIS A 1 83 ? 49.476 54.185 84.122 1.00 24.22 83 HIS A C 1
ATOM 619 O O . HIS A 1 83 ? 49.306 54.874 83.118 1.00 25.14 83 HIS A O 1
ATOM 626 N N . ARG A 1 84 ? 50.641 54.114 84.746 1.00 23.90 84 ARG A N 1
ATOM 627 C CA . ARG A 1 84 ? 51.785 54.862 84.253 1.00 26.01 84 ARG A CA 1
ATOM 628 C C . ARG A 1 84 ? 52.294 54.271 82.945 1.00 27.17 84 ARG A C 1
ATOM 629 O O . ARG A 1 84 ? 52.840 54.985 82.101 1.00 26.40 84 ARG A O 1
ATOM 637 N N . MET A 1 85 ? 52.109 52.967 82.769 1.00 27.42 85 MET A N 1
ATOM 638 C CA . MET A 1 85 ? 52.563 52.328 81.544 1.00 27.43 85 MET A CA 1
ATOM 639 C C . MET A 1 85 ? 51.768 52.853 80.351 1.00 26.72 85 MET A C 1
ATOM 640 O O . MET A 1 85 ? 52.324 53.088 79.276 1.00 26.37 85 MET A O 1
ATOM 645 N N . LEU A 1 86 ? 50.467 53.040 80.542 1.00 25.08 86 LEU A N 1
ATOM 646 C CA . LEU A 1 86 ? 49.610 53.528 79.464 1.00 24.21 86 LEU A CA 1
ATOM 647 C C . LEU A 1 86 ? 49.483 55.035 79.514 1.00 24.22 86 LEU A C 1
ATOM 648 O O . LEU A 1 86 ? 48.997 55.658 78.566 1.00 27.32 86 LEU A O 1
ATOM 653 N N . ASP A 1 87 ? 49.924 55.610 80.627 1.00 24.32 87 ASP A N 1
ATOM 654 C CA . ASP A 1 87 ? 49.827 57.040 80.856 1.00 24.95 87 ASP A CA 1
ATOM 655 C C . ASP A 1 87 ? 48.345 57.412 80.720 1.00 26.23 87 ASP A C 1
ATOM 656 O O . ASP A 1 87 ? 47.961 58.269 79.931 1.00 27.56 87 ASP A O 1
ATOM 661 N N . TYR A 1 88 ? 47.523 56.736 81.520 1.00 26.13 88 TYR A N 1
ATOM 662 C CA . TYR A 1 88 ? 46.078 56.915 81.528 1.00 25.10 88 TYR A CA 1
ATOM 663 C C . TYR A 1 88 ? 45.624 56.959 82.992 1.00 25.43 88 TYR A C 1
ATOM 664 O O . TYR A 1 88 ? 46.049 56.123 83.796 1.00 24.38 88 TYR A O 1
ATOM 673 N N . ASN A 1 89 ? 44.759 57.918 83.339 1.00 24.91 89 ASN A N 1
ATOM 674 C CA . ASN A 1 89 ? 44.311 58.069 84.732 1.00 25.81 89 ASN A CA 1
ATOM 675 C C . ASN A 1 89 ? 42.905 57.628 85.102 1.00 25.29 89 ASN A C 1
ATOM 676 O O . ASN A 1 89 ? 42.535 57.667 86.273 1.00 27.71 89 ASN A O 1
ATOM 681 N N . GLY A 1 90 ? 42.115 57.231 84.120 1.00 24.57 90 GLY A N 1
ATOM 682 C CA . GLY A 1 90 ? 40.764 56.804 84.413 1.00 22.08 90 GLY A CA 1
ATOM 683 C C . GLY A 1 90 ? 40.759 55.382 84.926 1.00 21.04 90 GLY A C 1
ATOM 684 O O . GLY A 1 90 ? 41.773 54.907 85.443 1.00 20.35 90 GLY A O 1
ATOM 685 N N . ILE A 1 91 ? 39.623 54.704 84.770 1.00 20.16 91 ILE A N 1
ATOM 686 C CA . ILE A 1 91 ? 39.472 53.328 85.232 1.00 19.97 91 ILE A CA 1
ATOM 687 C C . ILE A 1 91 ? 40.034 52.357 84.194 1.00 21.45 91 ILE A C 1
ATOM 688 O O . ILE A 1 91 ? 39.582 52.330 83.044 1.00 21.92 91 ILE A O 1
ATOM 693 N N . ILE A 1 92 ? 41.035 51.576 84.588 1.00 20.24 92 ILE A N 1
ATOM 694 C CA . ILE A 1 92 ? 41.608 50.611 83.670 1.00 19.40 92 ILE A CA 1
ATOM 695 C C . ILE A 1 92 ? 41.139 49.215 84.031 1.00 21.71 92 ILE A C 1
ATOM 696 O O . ILE A 1 92 ? 41.543 48.639 85.039 1.00 21.21 92 ILE A O 1
ATOM 701 N N . GLU A 1 93 ? 40.261 48.683 83.196 1.00 22.81 93 GLU A N 1
ATOM 702 C CA . GLU A 1 93 ? 39.744 47.350 83.395 1.00 23.92 93 GLU A CA 1
ATOM 703 C C . GLU A 1 93 ? 40.659 46.479 82.551 1.00 25.38 93 GLU A C 1
ATOM 704 O O . GLU A 1 93 ? 41.269 46.956 81.594 1.00 26.60 93 GLU A O 1
ATOM 710 N N . VAL A 1 94 ? 40.777 45.207 82.893 1.00 25.43 94 VAL A N 1
ATOM 711 C CA . VAL A 1 94 ? 41.670 44.361 82.130 1.00 24.55 94 VAL A CA 1
ATOM 712 C C . VAL A 1 94 ? 41.044 42.991 81.951 1.00 26.42 94 VAL A C 1
ATOM 713 O O . VAL A 1 94 ? 40.360 42.501 82.850 1.00 27.32 94 VAL A O 1
ATOM 717 N N . ASP A 1 95 ? 41.244 42.377 80.790 1.00 27.94 95 ASP A N 1
ATOM 718 C CA . ASP A 1 95 ? 40.684 41.052 80.570 1.00 28.43 95 ASP A CA 1
ATOM 719 C C . ASP A 1 95 ? 41.715 39.994 80.963 1.00 28.44 95 ASP A C 1
ATOM 720 O O . ASP A 1 95 ? 42.897 40.293 81.139 1.00 29.05 95 ASP A O 1
ATOM 725 N N . SER A 1 96 ? 41.256 38.756 81.071 1.00 28.46 96 SER A N 1
ATOM 726 C CA . SER A 1 96 ? 42.082 37.639 81.510 1.00 29.83 96 SER A CA 1
ATOM 727 C C . SER A 1 96 ? 42.812 36.840 80.447 1.00 31.16 96 SER A C 1
ATOM 728 O O . SER A 1 96 ? 43.793 36.155 80.745 1.00 30.52 96 SER A O 1
ATOM 731 N N . GLY A 1 97 ? 42.318 36.903 79.218 1.00 32.32 97 GLY A N 1
ATOM 732 C CA . GLY A 1 97 ? 42.911 36.125 78.153 1.00 31.93 97 GLY A CA 1
ATOM 733 C C . GLY A 1 97 ? 41.879 35.103 77.709 1.00 32.60 97 GLY A C 1
ATOM 734 O O . GLY A 1 97 ? 42.162 34.237 76.876 1.00 31.43 97 GLY A O 1
ATOM 735 N N . SER A 1 98 ? 40.676 35.212 78.275 1.00 32.79 98 SER A N 1
ATOM 736 C CA . SER A 1 98 ? 39.561 34.322 77.948 1.00 33.91 98 SER A CA 1
ATOM 737 C C . SER A 1 98 ? 39.252 34.379 76.456 1.00 35.52 98 SER A C 1
ATOM 738 O O . SER A 1 98 ? 38.781 33.403 75.861 1.00 35.61 98 SER A O 1
ATOM 741 N N . PHE A 1 99 ? 39.507 35.533 75.852 1.00 37.05 99 PHE A N 1
ATOM 742 C CA . PHE A 1 99 ? 39.243 35.692 74.434 1.00 38.95 99 PHE A CA 1
ATOM 743 C C . PHE A 1 99 ? 40.239 34.880 73.621 1.00 38.39 99 PHE A C 1
ATOM 744 O O . PHE A 1 99 ? 39.911 34.396 72.543 1.00 39.18 99 PHE A O 1
ATOM 752 N N . GLN A 1 100 ? 41.455 34.737 74.137 1.00 39.31 100 GLN A N 1
ATOM 753 C CA . GLN A 1 100 ? 42.472 33.950 73.452 1.00 40.48 100 GLN A CA 1
ATOM 754 C C . GLN A 1 100 ? 42.098 32.486 73.649 1.00 42.56 100 GLN A C 1
ATOM 755 O O . GLN A 1 100 ? 42.478 31.609 72.869 1.00 42.61 100 GLN A O 1
ATOM 761 N N . LEU A 1 101 ? 41.337 32.238 74.704 1.00 44.43 101 LEU A N 1
ATOM 762 C CA . LEU A 1 101 ? 40.891 30.895 75.019 1.00 47.81 101 LEU A CA 1
ATOM 763 C C . LEU A 1 101 ? 39.862 30.489 73.976 1.00 50.28 101 LEU A C 1
ATOM 764 O O . LEU A 1 101 ? 39.906 29.390 73.435 1.00 51.54 101 LEU A O 1
ATOM 769 N N . MET A 1 102 ? 38.944 31.401 73.686 1.00 53.59 102 MET A N 1
ATOM 770 C CA . MET A 1 102 ? 37.888 31.160 72.713 1.00 57.39 102 MET A CA 1
ATOM 771 C C . MET A 1 102 ? 38.427 30.928 71.296 1.00 58.67 102 MET A C 1
ATOM 772 O O . MET A 1 102 ? 37.756 30.322 70.460 1.00 58.97 102 MET A O 1
ATOM 777 N N . LYS A 1 103 ? 39.646 31.395 71.040 1.00 60.17 103 LYS A N 1
ATOM 778 C CA . LYS A 1 103 ? 40.275 31.270 69.723 1.00 60.70 103 LYS A CA 1
ATOM 779 C C . LYS A 1 103 ? 41.277 30.123 69.581 1.00 60.83 103 LYS A C 1
ATOM 780 O O . LYS A 1 103 ? 41.458 29.596 68.485 1.00 60.59 103 LYS A O 1
ATOM 786 N N . TYR A 1 104 ? 41.935 29.754 70.680 1.00 60.97 104 TYR A N 1
ATOM 787 C CA . TYR A 1 104 ? 42.956 28.704 70.661 1.00 61.44 104 TYR A CA 1
ATOM 788 C C . TYR A 1 104 ? 42.676 27.516 71.585 1.00 61.53 104 TYR A C 1
ATOM 789 O O . TYR A 1 104 ? 43.389 26.511 71.546 1.00 61.57 104 TYR A O 1
ATOM 798 N N . GLY A 1 105 ? 41.650 27.638 72.422 1.00 61.41 105 GLY A N 1
ATOM 799 C CA . GLY A 1 105 ? 41.296 26.556 73.325 1.00 60.90 105 GLY A CA 1
ATOM 800 C C . GLY A 1 105 ? 42.159 26.419 74.568 1.00 60.38 105 GLY A C 1
ATOM 801 O O . GLY A 1 105 ? 41.649 26.162 75.657 1.00 59.97 105 GLY A O 1
ATOM 802 N N . SER A 1 106 ? 43.469 26.572 74.410 1.00 59.94 106 SER A N 1
ATOM 803 C CA . SER A 1 106 ? 44.379 26.464 75.546 1.00 58.68 106 SER A CA 1
ATOM 804 C C . SER A 1 106 ? 45.204 27.739 75.667 1.00 57.23 106 SER A C 1
ATOM 805 O O . SER A 1 106 ? 45.638 28.309 74.665 1.00 56.81 106 SER A O 1
ATOM 808 N N . ILE A 1 107 ? 45.420 28.175 76.901 1.00 55.71 107 ILE A N 1
ATOM 809 C CA . ILE A 1 107 ? 46.184 29.385 77.172 1.00 54.17 107 ILE A CA 1
ATOM 810 C C . ILE A 1 107 ? 47.346 29.028 78.115 1.00 52.52 107 ILE A C 1
ATOM 811 O O . ILE A 1 107 ? 47.211 28.133 78.956 1.00 51.61 107 ILE A O 1
ATOM 816 N N . GLU A 1 108 ? 48.484 29.709 77.976 1.00 49.92 108 GLU A N 1
ATOM 817 C CA . GLU A 1 108 ? 49.645 29.414 78.824 1.00 48.69 108 GLU A CA 1
ATOM 818 C C . GLU A 1 108 ? 49.778 30.261 80.085 1.00 45.66 108 GLU A C 1
ATOM 819 O O . GLU A 1 108 ? 50.752 30.994 80.256 1.00 45.55 108 GLU A O 1
ATOM 825 N N . VAL A 1 109 ? 48.793 30.140 80.968 1.00 42.72 109 VAL A N 1
ATOM 826 C CA . VAL A 1 109 ? 48.772 30.858 82.241 1.00 39.17 109 VAL A CA 1
ATOM 827 C C . VAL A 1 109 ? 47.583 30.327 83.021 1.00 36.78 109 VAL A C 1
ATOM 828 O O . VAL A 1 109 ? 46.538 30.030 82.447 1.00 36.24 109 VAL A O 1
ATOM 832 N N . SER A 1 110 ? 47.746 30.195 84.329 1.00 36.41 110 SER A N 1
ATOM 833 C CA . SER A 1 110 ? 46.674 29.686 85.166 1.00 35.16 110 SER A CA 1
ATOM 834 C C . SER A 1 110 ? 45.793 30.805 85.706 1.00 36.20 110 SER A C 1
ATOM 835 O O . SER A 1 110 ? 46.220 31.957 85.824 1.00 36.71 110 SER A O 1
ATOM 838 N N . ASN A 1 111 ? 44.559 30.451 86.037 1.00 35.95 111 ASN A N 1
ATOM 839 C CA . ASN A 1 111 ? 43.603 31.404 86.573 1.00 36.67 111 ASN A CA 1
ATOM 840 C C . ASN A 1 111 ? 44.226 32.189 87.729 1.00 38.32 111 ASN A C 1
ATOM 841 O O . ASN A 1 111 ? 44.238 33.428 87.728 1.00 38.32 111 ASN A O 1
ATOM 846 N N . ARG A 1 112 ? 44.761 31.472 88.711 1.00 38.03 112 ARG A N 1
ATOM 847 C CA . ARG A 1 112 ? 45.366 32.137 89.856 1.00 38.53 112 ARG A CA 1
ATOM 848 C C . ARG A 1 112 ? 46.491 33.079 89.407 1.00 36.73 112 ARG A C 1
ATOM 849 O O . ARG A 1 112 ? 46.611 34.202 89.892 1.00 35.73 112 ARG A O 1
ATOM 857 N N . GLU A 1 113 ? 47.300 32.618 88.461 1.00 36.11 113 GLU A N 1
ATOM 858 C CA . GLU A 1 113 ? 48.421 33.399 87.960 1.00 35.40 113 GLU A CA 1
ATOM 859 C C . GLU A 1 113 ? 48.113 34.757 87.336 1.00 34.03 113 GLU A C 1
ATOM 860 O O . GLU A 1 113 ? 48.759 35.742 87.698 1.00 32.57 113 GLU A O 1
ATOM 866 N N . ILE A 1 114 ? 47.161 34.830 86.402 1.00 31.65 114 ILE A N 1
ATOM 867 C CA . ILE A 1 114 ? 46.856 36.128 85.808 1.00 30.60 114 ILE A CA 1
ATOM 868 C C . ILE A 1 114 ? 46.162 37.034 86.803 1.00 30.06 114 ILE A C 1
ATOM 869 O O . ILE A 1 114 ? 46.340 38.255 86.760 1.00 28.85 114 ILE A O 1
ATOM 874 N N . ILE A 1 115 ? 45.379 36.437 87.702 1.00 29.48 115 ILE A N 1
ATOM 875 C CA . ILE A 1 115 ? 44.679 37.208 88.722 1.00 29.23 115 ILE A CA 1
ATOM 876 C C . ILE A 1 115 ? 45.719 37.909 89.581 1.00 29.96 115 ILE A C 1
ATOM 877 O O . ILE A 1 115 ? 45.639 39.119 89.815 1.00 30.82 115 ILE A O 1
ATOM 882 N N . GLU A 1 116 ? 46.703 37.142 90.038 1.00 29.18 116 GLU A N 1
ATOM 883 C CA . GLU A 1 116 ? 47.755 37.693 90.870 1.00 29.42 116 GLU A CA 1
ATOM 884 C C . GLU A 1 116 ? 48.533 38.733 90.085 1.00 28.47 116 GLU A C 1
ATOM 885 O O . GLU A 1 116 ? 49.014 39.722 90.655 1.00 30.51 116 GLU A O 1
ATOM 891 N N . PHE A 1 117 ? 48.654 38.509 88.777 1.00 25.28 117 PHE A N 1
ATOM 892 C CA . PHE A 1 117 ? 49.379 39.437 87.921 1.00 23.86 117 PHE A CA 1
ATOM 893 C C . PHE A 1 117 ? 48.606 40.740 87.805 1.00 23.73 117 PHE A C 1
ATOM 894 O O . PHE A 1 117 ? 49.197 41.823 87.820 1.00 22.93 117 PHE A O 1
ATOM 902 N N . GLN A 1 118 ? 47.287 40.624 87.681 1.00 23.63 118 GLN A N 1
ATOM 903 C CA . GLN A 1 118 ? 46.425 41.788 87.565 1.00 25.51 118 GLN A CA 1
ATOM 904 C C . GLN A 1 118 ? 46.608 42.652 88.806 1.00 27.72 118 GLN A C 1
ATOM 905 O O . GLN A 1 118 ? 46.638 43.887 88.720 1.00 28.51 118 GLN A O 1
ATOM 911 N N . HIS A 1 119 ? 46.753 41.992 89.955 1.00 27.40 119 HIS A N 1
ATOM 912 C CA . HIS A 1 119 ? 46.962 42.688 91.214 1.00 28.37 119 HIS A CA 1
ATOM 913 C C . HIS A 1 119 ? 48.308 43.417 91.197 1.00 28.76 119 HIS A C 1
ATOM 914 O O . HIS A 1 119 ? 48.388 44.598 91.534 1.00 28.78 119 HIS A O 1
ATOM 921 N N . ARG A 1 120 ? 49.359 42.711 90.792 1.00 28.78 120 ARG A N 1
ATOM 922 C CA . ARG A 1 120 ? 50.702 43.281 90.746 1.00 28.85 120 ARG A CA 1
ATOM 923 C C . ARG A 1 120 ? 50.869 44.539 89.895 1.00 26.49 120 ARG A C 1
ATOM 924 O O . ARG A 1 120 ? 51.701 45.377 90.209 1.00 26.46 120 ARG A O 1
ATOM 932 N N . ILE A 1 121 ? 50.105 44.672 88.815 1.00 23.40 121 ILE A N 1
ATOM 933 C CA . ILE A 1 121 ? 50.242 45.844 87.968 1.00 19.82 121 ILE A CA 1
ATOM 934 C C . ILE A 1 121 ? 49.272 46.985 88.311 1.00 19.92 121 ILE A C 1
ATOM 935 O O . ILE A 1 121 ? 49.141 47.939 87.562 1.00 20.43 121 ILE A O 1
ATOM 940 N N . GLY A 1 122 ? 48.601 46.886 89.451 1.00 21.39 122 GLY A N 1
ATOM 941 C CA . GLY A 1 122 ? 47.695 47.945 89.877 1.00 20.93 122 GLY A CA 1
ATOM 942 C C . GLY A 1 122 ? 46.513 48.228 88.971 1.00 20.96 122 GLY A C 1
ATOM 943 O O . GLY A 1 122 ? 46.232 49.379 88.634 1.00 19.64 122 GLY A O 1
ATOM 944 N N . VAL A 1 123 ? 45.822 47.165 88.589 1.00 20.11 123 VAL A N 1
ATOM 945 C CA . VAL A 1 123 ? 44.653 47.242 87.724 1.00 20.78 123 VAL A CA 1
ATOM 946 C C . VAL A 1 123 ? 43.419 47.742 88.503 1.00 20.46 123 VAL A C 1
ATOM 947 O O . VAL A 1 123 ? 43.260 47.414 89.673 1.00 19.95 123 VAL A O 1
ATOM 951 N N . ASP A 1 124 ? 42.551 48.536 87.880 1.00 20.83 124 ASP A N 1
ATOM 952 C CA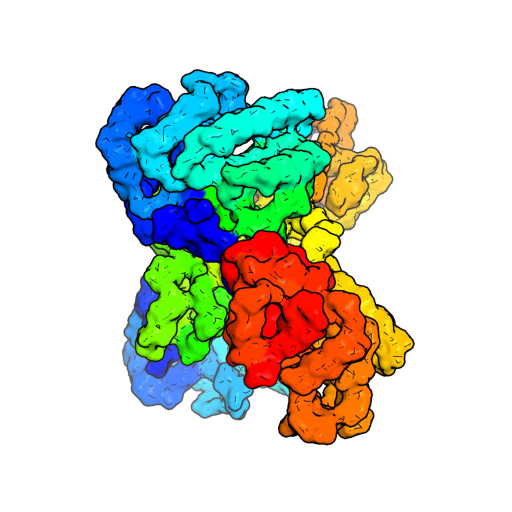 . ASP A 1 124 ? 41.362 49.005 88.600 1.00 22.14 124 ASP A CA 1
ATOM 953 C C . ASP A 1 124 ? 40.337 47.878 88.755 1.00 22.68 124 ASP A C 1
ATOM 954 O O . ASP A 1 124 ? 39.772 47.683 89.830 1.00 24.43 124 ASP A O 1
ATOM 959 N N . ILE A 1 125 ? 40.095 47.140 87.678 1.00 21.62 125 ILE A N 1
ATOM 960 C CA . ILE A 1 125 ? 39.147 46.030 87.712 1.00 22.19 125 ILE A CA 1
ATOM 961 C C . ILE A 1 125 ? 39.763 44.852 86.960 1.00 21.54 125 ILE A C 1
ATOM 962 O O . ILE A 1 125 ? 40.251 45.011 85.849 1.00 22.89 125 ILE A O 1
ATOM 967 N N . GLY A 1 126 ? 39.743 43.676 87.574 1.00 23.75 126 GLY A N 1
ATOM 968 C CA . GLY A 1 126 ? 40.302 42.499 86.938 1.00 22.56 126 GLY A CA 1
ATOM 969 C C . GLY A 1 126 ? 39.235 41.547 86.422 1.00 25.28 126 GLY A C 1
ATOM 970 O O . GLY A 1 126 ? 38.031 41.798 86.547 1.00 23.33 126 GLY A O 1
ATOM 971 N N . THR A 1 127 ? 39.684 40.438 85.847 1.00 26.73 127 THR A N 1
ATOM 972 C CA . THR A 1 127 ? 38.785 39.441 85.283 1.00 28.52 127 THR A CA 1
ATOM 973 C C . THR A 1 127 ? 39.498 38.101 85.368 1.00 29.69 127 THR A C 1
ATOM 974 O O . THR A 1 127 ? 40.690 38.023 85.064 1.00 30.48 127 THR A O 1
ATOM 978 N N . PHE A 1 128 ? 38.786 37.054 85.784 1.00 29.18 128 PHE A N 1
ATOM 979 C CA . PHE A 1 128 ? 39.402 35.734 85.869 1.00 29.01 128 PHE A CA 1
ATOM 980 C C . PHE A 1 128 ? 39.189 34.946 84.575 1.00 29.75 128 PHE A C 1
ATOM 981 O O . PHE A 1 128 ? 38.425 35.369 83.702 1.00 29.48 128 PHE A O 1
ATOM 989 N N . LEU A 1 129 ? 39.883 33.817 84.444 1.00 30.14 129 LEU A N 1
ATOM 990 C CA . LEU A 1 129 ? 39.793 32.980 83.249 1.00 29.66 129 LEU A CA 1
ATOM 991 C C . LEU A 1 129 ? 38.460 32.283 82.995 1.00 29.74 129 LEU A C 1
ATOM 992 O O . LEU A 1 129 ? 38.415 31.050 82.926 1.00 28.64 129 LEU A O 1
ATOM 997 N N . ASP A 1 130 ? 37.386 33.057 82.840 1.00 28.78 130 ASP A N 1
ATOM 998 C CA . ASP A 1 130 ? 36.078 32.478 82.554 1.00 28.63 130 ASP A CA 1
ATOM 999 C C . ASP A 1 130 ? 36.140 31.911 81.128 1.00 29.36 130 ASP A C 1
ATOM 1000 O O . ASP A 1 130 ? 36.825 32.471 80.266 1.00 28.57 130 ASP A O 1
ATOM 1005 N N . ILE A 1 131 ? 35.440 30.804 80.879 1.00 29.98 131 ILE A N 1
ATOM 1006 C CA . ILE A 1 131 ? 35.463 30.163 79.554 1.00 31.08 131 ILE A CA 1
ATOM 1007 C C . ILE A 1 131 ? 34.298 30.558 78.638 1.00 30.80 131 ILE A C 1
ATOM 1008 O O . ILE A 1 131 ? 33.142 30.246 78.920 1.00 33.25 131 ILE A O 1
ATOM 1013 N N . PRO A 1 132 ? 34.599 31.235 77.513 1.00 30.16 132 PRO A N 1
ATOM 1014 C CA . PRO A 1 132 ? 33.583 31.680 76.553 1.00 29.26 132 PRO A CA 1
ATOM 1015 C C . PRO A 1 132 ? 33.036 30.591 75.637 1.00 29.03 132 PRO A C 1
ATOM 1016 O O . PRO A 1 132 ? 33.349 30.560 74.448 1.00 27.36 132 PRO A O 1
ATOM 1020 N N . THR A 1 133 ? 32.206 29.708 76.181 1.00 29.68 133 THR A N 1
ATOM 1021 C CA . THR A 1 133 ? 31.632 28.642 75.372 1.00 29.95 133 THR A CA 1
ATOM 1022 C C . THR A 1 133 ? 30.940 29.243 74.146 1.00 31.32 133 THR A C 1
ATOM 1023 O O . THR A 1 133 ? 30.163 30.197 74.263 1.00 30.91 133 THR A O 1
ATOM 1027 N N . PRO A 1 134 ? 31.218 28.689 72.951 1.00 31.93 134 PRO A N 1
ATOM 1028 C CA . PRO A 1 134 ? 30.618 29.179 71.710 1.00 32.52 134 PRO A CA 1
ATOM 1029 C C . PRO A 1 134 ? 29.124 28.914 71.680 1.00 34.34 134 PRO A C 1
ATOM 1030 O O . PRO A 1 134 ? 28.605 28.116 72.467 1.00 33.40 134 PRO A O 1
ATOM 1034 N N . PRO A 1 135 ? 28.410 29.588 70.766 1.00 35.32 135 PRO A N 1
ATOM 1035 C CA . PRO A 1 135 ? 26.960 29.451 70.590 1.00 36.31 135 PRO A CA 1
ATOM 1036 C C . PRO A 1 135 ? 26.641 28.080 69.994 1.00 36.63 135 PRO A C 1
ATOM 1037 O O . PRO A 1 135 ? 27.456 27.508 69.268 1.00 35.15 135 PRO A O 1
ATOM 1041 N N . ASP A 1 136 ? 25.457 27.561 70.290 1.00 37.86 136 ASP A N 1
ATOM 1042 C CA . ASP A 1 136 ? 25.046 26.261 69.758 1.00 40.74 136 ASP A CA 1
ATOM 1043 C C . ASP A 1 136 ? 26.102 25.172 69.976 1.00 41.31 136 ASP A C 1
ATOM 1044 O O . ASP A 1 136 ? 26.363 24.378 69.073 1.00 41.68 136 ASP A O 1
ATOM 1049 N N . ALA A 1 137 ? 26.722 25.138 71.149 1.00 41.47 137 ALA A N 1
ATOM 1050 C CA . ALA A 1 137 ? 27.728 24.120 71.416 1.00 41.61 137 ALA A CA 1
ATOM 1051 C C . ALA A 1 137 ? 27.047 22.952 72.122 1.00 42.33 137 ALA A C 1
ATOM 1052 O O . ALA A 1 137 ? 25.989 23.119 72.732 1.00 41.59 137 ALA A O 1
ATOM 1054 N N . PRO A 1 138 ? 27.636 21.748 72.033 1.00 42.50 138 PRO A N 1
ATOM 1055 C CA . PRO A 1 138 ? 27.049 20.572 72.685 1.00 42.42 138 PRO A CA 1
ATOM 1056 C C . PRO A 1 138 ? 26.746 20.894 74.146 1.00 43.04 138 PRO A C 1
ATOM 1057 O O . PRO A 1 138 ? 27.625 21.352 74.873 1.00 42.64 138 PRO A O 1
ATOM 1061 N N . ARG A 1 139 ? 25.510 20.662 74.579 1.00 43.47 139 ARG A N 1
ATOM 1062 C CA . ARG A 1 139 ? 25.149 20.955 75.959 1.00 44.66 139 ARG A CA 1
ATOM 1063 C C . ARG A 1 139 ? 26.192 20.379 76.908 1.00 46.05 139 ARG A C 1
ATOM 1064 O O . ARG A 1 139 ? 26.455 20.936 77.975 1.00 46.75 139 ARG A O 1
ATOM 1072 N N . GLU A 1 140 ? 26.788 19.262 76.507 1.00 46.82 140 GLU A N 1
ATOM 1073 C CA . GLU A 1 140 ? 27.810 18.609 77.311 1.00 47.65 140 GLU A CA 1
ATOM 1074 C C . GLU A 1 140 ? 28.972 19.564 77.551 1.00 46.21 140 GLU A C 1
ATOM 1075 O O . GLU A 1 140 ? 29.384 19.784 78.687 1.00 45.90 140 GLU A O 1
ATOM 1081 N N . GLN A 1 141 ? 29.492 20.136 76.471 1.00 45.20 141 GLN A N 1
ATOM 1082 C CA . GLN A 1 141 ? 30.603 21.074 76.553 1.00 42.93 141 GLN A CA 1
ATOM 1083 C C . GLN A 1 141 ? 30.227 22.356 77.301 1.00 42.67 141 GLN A C 1
ATOM 1084 O O . GLN A 1 141 ? 31.027 22.895 78.070 1.00 41.99 141 GLN A O 1
ATOM 1090 N N . ALA A 1 142 ? 29.015 22.848 77.065 1.00 41.81 142 ALA A N 1
ATOM 1091 C CA . ALA A 1 142 ? 28.553 24.064 77.719 1.00 40.88 142 ALA A CA 1
ATOM 1092 C C . ALA A 1 142 ? 28.552 23.889 79.230 1.00 40.80 142 ALA A C 1
ATOM 1093 O O . ALA A 1 142 ? 28.901 24.813 79.969 1.00 41.39 142 ALA A O 1
ATOM 1095 N N . VAL A 1 143 ? 28.165 22.699 79.684 1.00 39.24 143 VAL A N 1
ATOM 1096 C CA . VAL A 1 143 ? 28.107 22.402 81.112 1.00 37.05 143 VAL A CA 1
ATOM 1097 C C . VAL A 1 143 ? 29.485 22.154 81.716 1.00 37.06 143 VAL A C 1
ATOM 1098 O O . VAL A 1 143 ? 29.814 22.693 82.769 1.00 36.93 143 VAL A O 1
ATOM 1102 N N . LYS A 1 144 ? 30.284 21.330 81.049 1.00 37.61 144 LYS A N 1
ATOM 1103 C CA . LYS A 1 144 ? 31.617 21.012 81.531 1.00 39.46 144 LYS A CA 1
ATOM 1104 C C . LYS A 1 144 ? 32.407 22.302 81.700 1.00 39.90 144 LYS A C 1
ATOM 1105 O O . LYS A 1 144 ? 33.021 22.534 82.745 1.00 40.54 144 LYS A O 1
ATOM 1111 N N . GLU A 1 145 ? 32.380 23.137 80.665 1.00 39.21 145 GLU A N 1
ATOM 1112 C CA . GLU A 1 145 ? 33.106 24.401 80.674 1.00 37.26 145 GLU A CA 1
ATOM 1113 C C . GLU A 1 145 ? 32.591 25.374 81.726 1.00 35.94 145 GLU A C 1
ATOM 1114 O O . GLU A 1 145 ? 33.385 26.008 82.423 1.00 34.62 145 GLU A O 1
ATOM 1120 N N . LEU A 1 146 ? 31.273 25.487 81.858 1.00 33.70 146 LEU A N 1
ATOM 1121 C CA . LEU A 1 146 ? 30.707 26.401 82.838 1.00 33.09 146 LEU A CA 1
ATOM 1122 C C . LEU A 1 146 ? 31.160 26.059 84.248 1.00 34.90 146 LEU A C 1
ATOM 1123 O O . LEU A 1 146 ? 31.533 26.951 85.022 1.00 33.48 146 LEU A O 1
ATOM 1128 N N . GLU A 1 147 ? 31.127 24.767 84.585 1.00 35.49 147 GLU A N 1
ATOM 1129 C CA . GLU A 1 147 ? 31.531 24.337 85.921 1.00 35.67 147 GLU A CA 1
ATOM 1130 C C . GLU A 1 147 ? 32.962 24.736 86.224 1.00 34.52 147 GLU A C 1
ATOM 1131 O O . GLU A 1 147 ? 33.280 25.095 87.359 1.00 34.40 147 GLU A O 1
ATOM 1137 N N . ILE A 1 148 ? 33.824 24.670 85.215 1.00 33.90 148 ILE A N 1
ATOM 1138 C CA . ILE A 1 148 ? 35.210 25.080 85.394 1.00 34.24 148 ILE A CA 1
ATOM 1139 C C . ILE A 1 148 ? 35.212 26.591 85.645 1.00 34.70 148 ILE A C 1
ATOM 1140 O O . ILE A 1 148 ? 35.897 27.083 86.542 1.00 35.81 148 ILE A O 1
ATOM 1145 N N . THR A 1 149 ? 34.430 27.313 84.845 1.00 34.23 149 THR A N 1
ATOM 1146 C CA . THR A 1 149 ? 34.300 28.758 84.976 1.00 32.01 149 THR A CA 1
ATOM 1147 C C . THR A 1 149 ? 33.917 29.091 86.411 1.00 32.36 149 THR A C 1
ATOM 1148 O O . THR A 1 149 ? 34.523 29.970 87.037 1.00 31.75 149 THR A O 1
ATOM 1152 N N . LEU A 1 150 ? 32.913 28.384 86.926 1.00 31.48 150 LEU A N 1
ATOM 1153 C CA . LEU A 1 150 ? 32.438 28.600 88.293 1.00 30.46 150 LEU A CA 1
ATOM 1154 C C . LEU A 1 150 ? 33.513 28.239 89.313 1.00 30.18 150 LEU A C 1
ATOM 1155 O O . LEU A 1 150 ? 33.649 28.882 90.363 1.00 28.02 150 LEU A O 1
ATOM 1160 N N . SER A 1 151 ? 34.281 27.205 88.998 1.00 31.42 151 SER A N 1
ATOM 1161 C CA . SER A 1 151 ? 35.341 26.769 89.895 1.00 33.31 151 SER A CA 1
ATOM 1162 C C . SER A 1 151 ? 36.415 27.852 89.931 1.00 33.15 151 SER A C 1
ATOM 1163 O O . SER A 1 151 ? 36.893 28.244 91.003 1.00 33.92 151 SER A O 1
ATOM 1166 N N . ARG A 1 152 ? 36.789 28.335 88.749 1.00 31.38 152 ARG A N 1
ATOM 1167 C CA . ARG A 1 152 ? 37.796 29.374 88.654 1.00 30.70 152 ARG A CA 1
ATOM 1168 C C . ARG A 1 152 ? 37.267 30.626 89.331 1.00 30.32 152 ARG A C 1
ATOM 1169 O O . ARG A 1 152 ? 38.044 31.445 89.825 1.00 29.89 152 ARG A O 1
ATOM 1177 N N . ALA A 1 153 ? 35.941 30.757 89.367 1.00 28.49 153 ALA A N 1
ATOM 1178 C CA . ALA A 1 153 ? 35.308 31.906 89.993 1.00 29.40 153 ALA A CA 1
ATOM 1179 C C . ALA A 1 153 ? 35.467 31.825 91.499 1.00 31.07 153 ALA A C 1
ATOM 1180 O O . ALA A 1 153 ? 35.823 32.813 92.145 1.00 32.44 153 ALA A O 1
ATOM 1182 N N . ARG A 1 154 ? 35.201 30.650 92.065 1.00 32.32 154 ARG A N 1
ATOM 1183 C CA . ARG A 1 154 ? 35.336 30.478 93.508 1.00 32.37 154 ARG A CA 1
ATOM 1184 C C . ARG A 1 154 ? 36.776 30.768 93.906 1.00 30.74 154 ARG A C 1
ATOM 1185 O O . ARG A 1 154 ? 37.021 31.386 94.937 1.00 30.51 154 ARG A O 1
ATOM 1193 N N . GLU A 1 155 ? 37.731 30.338 93.086 1.00 30.71 155 GLU A N 1
ATOM 1194 C CA . GLU A 1 155 ? 39.133 30.603 93.395 1.00 30.67 155 GLU A CA 1
ATOM 1195 C C . GLU A 1 155 ? 39.370 32.119 93.413 1.00 32.04 155 GLU A C 1
ATOM 1196 O O . GLU A 1 155 ? 39.960 32.653 94.352 1.00 32.14 155 GLU A O 1
ATOM 1202 N N . ALA A 1 156 ? 38.885 32.814 92.388 1.00 32.98 156 ALA A N 1
ATOM 1203 C CA . ALA A 1 156 ? 39.058 34.261 92.302 1.00 33.48 156 ALA A CA 1
ATOM 1204 C C . ALA A 1 156 ? 38.429 34.967 93.491 1.00 34.22 156 ALA A C 1
ATOM 1205 O O . ALA A 1 156 ? 38.969 35.951 93.997 1.00 35.59 156 ALA A O 1
ATOM 1207 N N . GLU A 1 157 ? 37.286 34.465 93.941 1.00 34.11 157 GLU A N 1
ATOM 1208 C CA . GLU A 1 157 ? 36.601 35.077 95.069 1.00 34.30 157 GLU A CA 1
ATOM 1209 C C . GLU A 1 157 ? 37.429 34.932 96.338 1.00 35.75 157 GLU A C 1
ATOM 1210 O O . GLU A 1 157 ? 37.332 35.747 97.255 1.00 34.86 157 GLU A O 1
ATOM 1216 N N . GLU A 1 158 ? 38.248 33.890 96.389 1.00 37.37 158 GLU A N 1
ATOM 1217 C CA . GLU A 1 158 ? 39.071 33.656 97.563 1.00 39.65 158 GLU A CA 1
ATOM 1218 C C . GLU A 1 158 ? 40.279 34.570 97.660 1.00 37.70 158 GLU A C 1
ATOM 1219 O O . GLU A 1 158 ? 40.588 35.078 98.733 1.00 37.66 158 GLU A O 1
ATOM 1225 N N . ILE A 1 159 ? 40.958 34.780 96.538 1.00 36.03 159 ILE A N 1
ATOM 1226 C CA . ILE A 1 159 ? 42.175 35.586 96.533 1.00 35.10 159 ILE A CA 1
ATOM 1227 C C . ILE A 1 159 ? 42.104 37.042 96.081 1.00 33.52 159 ILE A C 1
ATOM 1228 O O . ILE A 1 159 ? 43.018 37.812 96.351 1.00 34.32 159 ILE A O 1
ATOM 1233 N N . LYS A 1 160 ? 41.031 37.436 95.412 1.00 33.70 160 LYS A N 1
ATOM 1234 C CA . LYS A 1 160 ? 40.940 38.809 94.936 1.00 32.67 160 LYS A CA 1
ATOM 1235 C C . LYS A 1 160 ? 40.936 39.866 96.045 1.00 32.53 160 LYS A C 1
ATOM 1236 O O . LYS A 1 160 ? 40.329 39.692 97.106 1.00 31.36 160 LYS A O 1
ATOM 1242 N N . GLU A 1 161 ? 41.643 40.959 95.775 1.00 31.90 161 GLU A N 1
ATOM 1243 C CA . GLU A 1 161 ? 41.757 42.091 96.685 1.00 32.53 161 GLU A CA 1
ATOM 1244 C C . GLU A 1 161 ? 41.308 43.338 95.932 1.00 30.42 161 GLU A C 1
ATOM 1245 O O . GLU A 1 161 ? 41.396 44.454 96.448 1.00 29.98 161 GLU A O 1
ATOM 1251 N N . ILE A 1 162 ? 40.830 43.129 94.707 1.00 28.71 162 ILE A N 1
ATOM 1252 C CA . ILE A 1 162 ? 40.397 44.216 93.835 1.00 27.48 162 ILE A CA 1
ATOM 1253 C C . ILE A 1 162 ? 39.062 43.882 93.181 1.00 27.19 162 ILE A C 1
ATOM 1254 O O . ILE A 1 162 ? 38.662 42.721 93.141 1.00 26.80 162 ILE A O 1
ATOM 1259 N N . PRO A 1 163 ? 38.359 44.900 92.647 1.00 27.69 163 PRO A N 1
ATOM 1260 C CA . PRO A 1 163 ? 37.066 44.667 91.991 1.00 28.07 163 PRO A CA 1
ATOM 1261 C C . PRO A 1 163 ? 37.272 43.748 90.790 1.00 27.98 163 PRO A C 1
ATOM 1262 O O . PRO A 1 163 ? 38.250 43.895 90.059 1.00 30.29 163 PRO A O 1
ATOM 1266 N N . MET A 1 164 ? 36.363 42.804 90.577 1.00 27.54 164 MET A N 1
ATOM 1267 C CA . MET A 1 164 ? 36.518 41.882 89.464 1.00 28.81 164 MET A CA 1
ATOM 1268 C C . MET A 1 164 ? 35.252 41.521 88.733 1.00 28.21 164 MET A C 1
ATOM 1269 O O . MET A 1 164 ? 34.168 41.521 89.317 1.00 27.08 164 MET A O 1
ATOM 1274 N N . ASN A 1 165 ? 35.430 41.197 87.450 1.00 27.01 165 ASN A N 1
ATOM 1275 C CA . ASN A 1 165 ? 34.365 40.783 86.552 1.00 26.06 165 ASN A CA 1
ATOM 1276 C C . ASN A 1 165 ? 34.118 39.303 86.753 1.00 26.98 165 ASN A C 1
ATOM 1277 O O . ASN A 1 165 ? 35.060 38.515 86.800 1.00 27.95 165 ASN A O 1
ATOM 1282 N N . ALA A 1 166 ? 32.849 38.933 86.877 1.00 27.27 166 ALA A N 1
ATOM 1283 C CA . ALA A 1 166 ? 32.452 37.538 87.026 1.00 25.32 166 ALA A CA 1
ATOM 1284 C C . ALA A 1 166 ? 31.473 37.350 85.875 1.00 25.62 166 ALA A C 1
ATOM 1285 O O . ALA A 1 166 ? 30.282 37.622 86.013 1.00 25.57 166 ALA A O 1
ATOM 1287 N N . THR A 1 167 ? 32.005 36.903 84.738 1.00 25.87 167 THR A N 1
ATOM 1288 C CA . THR A 1 167 ? 31.245 36.705 83.500 1.00 26.79 167 THR A CA 1
ATOM 1289 C C . THR A 1 167 ? 30.314 35.490 83.451 1.00 27.69 167 THR A C 1
ATOM 1290 O O . THR A 1 167 ? 30.689 34.394 83.856 1.00 27.71 167 THR A O 1
ATOM 1294 N N . ILE A 1 168 ? 29.111 35.706 82.922 1.00 28.83 168 ILE A N 1
ATOM 1295 C CA . ILE A 1 168 ? 28.104 34.659 82.768 1.00 29.67 168 ILE A CA 1
ATOM 1296 C C . ILE A 1 168 ? 28.320 33.940 81.438 1.00 30.51 168 ILE A C 1
ATOM 1297 O O . ILE A 1 168 ? 28.472 34.575 80.400 1.00 33.18 16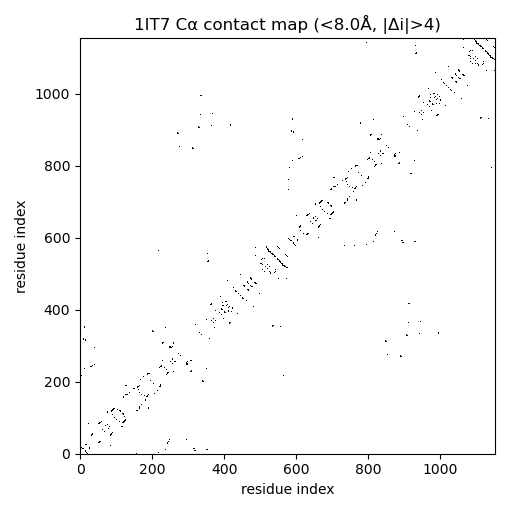8 ILE A O 1
ATOM 1302 N N . GLN A 1 169 ? 28.349 32.616 81.465 1.00 30.22 169 GLN A N 1
ATOM 1303 C CA . GLN A 1 169 ? 28.529 31.850 80.240 1.00 30.63 169 GLN A CA 1
ATOM 1304 C C . GLN A 1 169 ? 27.327 30.912 80.112 1.00 30.27 169 GLN A C 1
ATOM 1305 O O . GLN A 1 169 ? 26.239 31.225 80.597 1.00 30.16 169 GLN A O 1
ATOM 1311 N N . GLY A 1 170 ? 27.511 29.769 79.461 1.00 30.36 170 GLY A N 1
ATOM 1312 C CA . GLY A 1 170 ? 26.415 28.825 79.325 1.00 29.68 170 GLY A CA 1
ATOM 1313 C C . GLY A 1 170 ? 25.964 28.678 77.891 1.00 30.24 170 GLY A C 1
ATOM 1314 O O . GLY A 1 170 ? 24.917 28.087 77.604 1.00 29.17 170 GLY A O 1
ATOM 1315 N N . SER A 1 171 ? 26.764 29.234 76.988 1.00 29.57 171 SER A N 1
ATOM 1316 C CA . SER A 1 171 ? 26.476 29.168 75.564 1.00 30.11 171 SER A CA 1
ATOM 1317 C C . SER A 1 171 ? 25.071 29.688 75.255 1.00 30.09 171 SER A C 1
ATOM 1318 O O . SER A 1 171 ? 24.615 30.675 75.839 1.00 29.34 171 SER A O 1
ATOM 1321 N N . THR A 1 172 ? 24.388 29.010 74.342 1.00 29.99 172 THR A N 1
ATOM 1322 C CA . THR A 1 172 ? 23.044 29.392 73.937 1.00 32.29 172 THR A CA 1
ATOM 1323 C C . THR A 1 172 ? 21.935 28.677 74.711 1.00 33.30 172 THR A C 1
ATOM 1324 O O . THR A 1 172 ? 20.818 28.552 74.211 1.00 35.25 172 THR A O 1
ATOM 1328 N N . TYR A 1 173 ? 22.236 28.204 75.919 1.00 33.06 173 TYR A N 1
ATOM 1329 C CA . TYR A 1 173 ? 21.241 27.510 76.731 1.00 32.56 173 TYR A CA 1
ATOM 1330 C C . TYR A 1 173 ? 20.779 28.442 77.837 1.00 33.94 173 TYR A C 1
ATOM 1331 O O . TYR A 1 173 ? 21.507 28.698 78.798 1.00 34.29 173 TYR A O 1
ATOM 1340 N N . THR A 1 174 ? 19.561 28.948 77.700 1.00 34.23 174 THR A N 1
ATOM 1341 C CA . THR A 1 174 ? 19.022 29.884 78.671 1.00 33.36 174 THR A CA 1
ATOM 1342 C C . THR A 1 174 ? 18.971 29.343 80.084 1.00 34.04 174 THR A C 1
ATOM 1343 O O . THR A 1 174 ? 19.013 30.111 81.043 1.00 34.10 174 THR A O 1
ATOM 1347 N N . ASP A 1 175 ? 18.878 28.026 80.233 1.00 34.59 175 ASP A N 1
ATOM 1348 C CA . ASP A 1 175 ? 18.831 27.467 81.575 1.00 33.00 175 ASP A CA 1
ATOM 1349 C C . ASP A 1 175 ? 20.231 27.493 82.198 1.00 32.91 175 ASP A C 1
ATOM 1350 O O . ASP A 1 175 ? 20.371 27.628 83.412 1.00 32.59 175 ASP A O 1
ATOM 1355 N N . LEU A 1 176 ? 21.268 27.371 81.376 1.00 32.30 176 LEU A N 1
ATOM 1356 C CA . LEU A 1 176 ? 22.628 27.430 81.898 1.00 33.83 176 LEU A CA 1
ATOM 1357 C C . LEU A 1 176 ? 22.932 28.893 82.247 1.00 34.53 176 LEU A C 1
ATOM 1358 O O . LEU A 1 176 ? 23.637 29.184 83.225 1.00 34.55 176 LEU A O 1
ATOM 1363 N N . ARG A 1 177 ? 22.391 29.813 81.450 1.00 34.16 177 ARG A N 1
ATOM 1364 C CA . ARG A 1 177 ? 22.599 31.236 81.703 1.00 33.45 177 ARG A CA 1
ATOM 1365 C C . ARG A 1 177 ? 22.025 31.574 83.072 1.00 34.31 177 ARG A C 1
ATOM 1366 O O . ARG A 1 177 ? 22.723 32.150 83.915 1.00 34.55 177 ARG A O 1
ATOM 1374 N N . ARG A 1 178 ? 20.759 31.207 83.293 1.00 35.09 178 ARG A N 1
ATOM 1375 C CA . ARG A 1 178 ? 20.086 31.471 84.569 1.00 35.77 178 ARG A CA 1
ATOM 1376 C C . ARG A 1 178 ? 20.901 30.935 85.736 1.00 34.61 178 ARG A C 1
ATOM 1377 O O . ARG A 1 178 ? 21.091 31.624 86.745 1.00 33.40 178 ARG A O 1
ATOM 1385 N N . TYR A 1 179 ? 21.372 29.699 85.588 1.00 32.48 179 TYR A N 1
ATOM 1386 C CA . TYR A 1 179 ? 22.180 29.046 86.610 1.00 31.35 179 TYR A CA 1
ATOM 1387 C C . TYR A 1 179 ? 23.453 29.848 86.870 1.00 29.97 179 TYR A C 1
ATOM 1388 O O . TYR A 1 179 ? 23.775 30.156 88.019 1.00 28.92 179 TYR A O 1
ATOM 1397 N N . ALA A 1 180 ? 24.175 30.191 85.806 1.00 27.71 180 ALA A N 1
ATOM 1398 C CA . ALA A 1 180 ? 25.406 30.970 85.968 1.00 27.86 180 ALA A CA 1
ATOM 1399 C C . ALA A 1 180 ? 25.106 32.275 86.720 1.00 27.05 180 ALA A C 1
ATOM 1400 O O . ALA A 1 180 ? 25.725 32.573 87.745 1.00 26.33 180 ALA A O 1
ATOM 1402 N N . ALA A 1 181 ? 24.132 33.033 86.218 1.00 27.79 181 ALA A N 1
ATOM 1403 C CA . ALA A 1 181 ? 23.748 34.301 86.826 1.00 27.61 181 ALA A CA 1
ATOM 1404 C C . ALA A 1 181 ? 23.426 34.168 88.313 1.00 29.99 181 ALA A C 1
ATOM 1405 O O . ALA A 1 181 ? 23.965 34.907 89.139 1.00 29.94 181 ALA A O 1
ATOM 1407 N N . ARG A 1 182 ? 22.552 33.228 88.661 1.00 32.51 182 ARG A N 1
ATOM 1408 C CA . ARG A 1 182 ? 22.177 33.031 90.066 1.00 34.77 182 ARG A CA 1
ATOM 1409 C C . ARG A 1 182 ? 23.386 32.684 90.948 1.00 35.02 182 ARG A C 1
ATOM 1410 O O . ARG A 1 182 ? 23.525 33.213 92.049 1.00 33.38 182 ARG A O 1
ATOM 1418 N N . ARG A 1 183 ? 24.260 31.811 90.447 1.00 35.06 183 ARG A N 1
ATOM 1419 C CA . ARG A 1 183 ? 25.456 31.391 91.178 1.00 37.31 183 ARG A CA 1
ATOM 1420 C C . ARG A 1 183 ? 26.454 32.522 91.380 1.00 35.93 183 ARG A C 1
ATOM 1421 O O . ARG A 1 183 ? 26.898 32.766 92.501 1.00 36.86 183 ARG A O 1
ATOM 1429 N N . LEU A 1 184 ? 26.825 33.209 90.306 1.00 33.49 184 LEU A N 1
ATOM 1430 C CA . LEU A 1 184 ? 27.777 34.299 90.458 1.00 31.56 184 LEU A CA 1
ATOM 1431 C C . LEU A 1 184 ? 27.152 35.456 91.230 1.00 29.78 184 LEU A C 1
ATOM 1432 O O . LEU A 1 184 ? 27.859 36.257 91.841 1.00 29.50 184 LEU A O 1
ATOM 1437 N N . SER A 1 185 ? 25.825 35.544 91.210 1.00 30.47 185 SER A N 1
ATOM 1438 C CA . SER A 1 185 ? 25.134 36.617 91.926 1.00 31.78 185 SER A CA 1
ATOM 1439 C C . SER A 1 185 ? 25.216 36.398 93.430 1.00 32.04 185 SER A C 1
ATOM 1440 O O . SER A 1 185 ? 25.058 37.342 94.212 1.00 31.78 185 SER A O 1
ATOM 1443 N N . SER A 1 186 ? 25.467 35.155 93.837 1.00 31.19 186 SER A N 1
ATOM 1444 C CA . SER A 1 186 ? 25.568 34.846 95.260 1.00 31.99 186 SER A CA 1
ATOM 1445 C C . SER A 1 186 ? 27.008 34.908 95.739 1.00 30.33 186 SER A C 1
ATOM 1446 O O . SER A 1 186 ? 27.288 34.704 96.911 1.00 32.40 186 SER A O 1
ATOM 1449 N N . MET A 1 187 ? 27.926 35.182 94.823 1.00 30.66 187 MET A N 1
ATOM 1450 C CA . MET A 1 187 ? 29.331 35.297 95.176 1.00 29.94 187 MET A CA 1
ATOM 1451 C C . MET A 1 187 ? 29.702 36.774 95.308 1.00 29.88 187 MET A C 1
ATOM 1452 O O . MET A 1 187 ? 28.962 37.659 94.872 1.00 28.66 187 MET A O 1
ATOM 1457 N N . ASN A 1 188 ? 30.843 37.034 95.931 1.00 30.30 188 ASN A N 1
ATOM 1458 C CA . ASN A 1 188 ? 31.308 38.396 96.140 1.00 30.39 188 ASN A CA 1
ATOM 1459 C C . ASN A 1 188 ? 32.035 38.966 94.921 1.00 29.29 188 ASN A C 1
ATOM 1460 O O . ASN A 1 188 ? 33.262 38.954 94.849 1.00 27.65 188 ASN A O 1
ATOM 1465 N N . PHE A 1 189 ? 31.267 39.447 93.953 1.00 27.92 189 PHE A N 1
ATOM 1466 C CA . PHE A 1 189 ? 31.840 40.054 92.755 1.00 28.10 189 PHE A CA 1
ATOM 1467 C C . PHE A 1 189 ? 31.125 41.376 92.507 1.00 28.67 189 PHE A C 1
ATOM 1468 O O . PHE A 1 189 ? 29.958 41.548 92.886 1.00 28.02 189 PHE A O 1
ATOM 1476 N N . GLU A 1 190 ? 31.810 42.306 91.855 1.00 28.40 190 GLU A N 1
ATOM 1477 C CA . GLU A 1 190 ? 31.227 43.619 91.627 1.00 28.19 190 GLU A CA 1
ATOM 1478 C C . GLU A 1 190 ? 30.602 43.905 90.268 1.00 25.73 190 GLU A C 1
ATOM 1479 O O . GLU A 1 190 ? 29.741 44.775 90.163 1.00 27.03 190 GLU A O 1
ATOM 1485 N N . ILE A 1 191 ? 31.012 43.189 89.231 1.00 23.20 191 ILE A N 1
ATOM 1486 C CA . ILE A 1 191 ? 30.437 43.413 87.903 1.00 22.42 191 ILE A CA 1
ATOM 1487 C C . ILE A 1 191 ? 30.178 42.080 87.228 1.00 24.22 191 ILE A C 1
ATOM 1488 O O . ILE A 1 191 ? 30.983 41.147 87.363 1.00 27.67 191 ILE A O 1
ATOM 1493 N N . HIS A 1 192 ? 29.064 41.988 86.503 1.00 23.73 192 HIS A N 1
ATOM 1494 C CA . HIS A 1 192 ? 28.711 40.747 85.822 1.00 22.83 192 HIS A CA 1
ATOM 1495 C C . HIS A 1 192 ? 28.630 40.804 84.311 1.00 21.23 192 HIS A C 1
ATOM 1496 O O . HIS A 1 192 ? 27.575 41.070 83.735 1.00 22.82 192 HIS A O 1
ATOM 1503 N N . PRO A 1 193 ? 29.757 40.552 83.642 1.00 19.59 193 PRO A N 1
ATOM 1504 C CA . PRO A 1 193 ? 29.741 40.577 82.186 1.00 19.74 193 PRO A CA 1
ATOM 1505 C C . PRO A 1 193 ? 28.917 39.392 81.691 1.00 20.60 193 PRO A C 1
ATOM 1506 O O . PRO A 1 193 ? 28.663 38.441 82.432 1.00 19.32 193 PRO A O 1
ATOM 1510 N N . ILE A 1 194 ? 28.493 39.471 80.437 1.00 21.37 194 ILE A N 1
ATOM 1511 C CA . ILE A 1 194 ? 27.733 38.411 79.794 1.00 20.38 194 ILE A CA 1
ATOM 1512 C C . ILE A 1 194 ? 28.597 38.022 78.606 1.00 20.82 194 ILE A C 1
ATOM 1513 O O . ILE A 1 194 ? 28.730 38.781 77.646 1.00 22.15 194 ILE A O 1
ATOM 1518 N N . GLY A 1 195 ? 29.211 36.850 78.688 1.00 20.61 195 GLY A N 1
ATOM 1519 C CA . GLY A 1 195 ? 30.089 36.423 77.617 1.00 20.77 195 GLY A CA 1
ATOM 1520 C C . GLY A 1 195 ? 29.575 35.402 76.634 1.00 20.04 195 GLY A C 1
ATOM 1521 O O . GLY A 1 195 ? 28.415 34.988 76.678 1.00 21.67 195 GLY A O 1
ATOM 1522 N N . GLY A 1 196 ? 30.473 35.018 75.730 1.00 22.56 196 GLY A N 1
ATOM 1523 C CA . GLY A 1 196 ? 30.183 34.042 74.700 1.00 23.09 196 GLY A CA 1
ATOM 1524 C C . GLY A 1 196 ? 29.446 34.599 73.502 1.00 24.96 196 GLY A C 1
ATOM 1525 O O . GLY A 1 196 ? 29.324 33.920 72.477 1.00 27.11 196 GLY A O 1
ATOM 1526 N N . VAL A 1 197 ? 28.984 35.841 73.608 1.00 24.41 197 VAL A N 1
ATOM 1527 C CA . VAL A 1 197 ? 28.208 36.458 72.539 1.00 22.56 197 VAL A CA 1
ATOM 1528 C C . VAL A 1 197 ? 28.946 37.040 71.338 1.00 24.12 197 VAL A C 1
ATOM 1529 O O . VAL A 1 197 ? 28.321 37.322 70.321 1.00 25.46 197 VAL A O 1
ATOM 1533 N N . VAL A 1 198 ? 30.259 37.216 71.426 1.00 26.10 198 VAL A N 1
ATOM 1534 C CA . VAL A 1 198 ? 30.998 37.792 70.301 1.00 26.86 198 VAL A CA 1
ATOM 1535 C C . VAL A 1 198 ? 30.666 37.183 68.931 1.00 27.88 198 VAL A C 1
ATOM 1536 O O . VAL A 1 198 ? 30.392 37.913 67.969 1.00 28.43 198 VAL A O 1
ATOM 1540 N N . PRO A 1 199 ? 30.703 35.847 68.813 1.00 28.47 199 PRO A N 1
ATOM 1541 C CA . PRO A 1 199 ? 30.380 35.256 67.509 1.00 27.82 199 PRO A CA 1
ATOM 1542 C C . PRO A 1 199 ? 28.969 35.612 67.037 1.00 26.25 199 PRO A C 1
ATOM 1543 O O . PRO A 1 199 ? 28.730 35.755 65.844 1.00 28.15 199 PRO A O 1
ATOM 1547 N N . LEU A 1 200 ? 28.036 35.760 67.968 1.00 25.84 200 LEU A N 1
ATOM 1548 C CA . LEU A 1 200 ? 26.663 36.107 67.595 1.00 25.70 200 LEU A CA 1
ATOM 1549 C C . LEU A 1 200 ? 26.615 37.515 67.014 1.00 26.87 200 LEU A C 1
ATOM 1550 O O . LEU A 1 200 ? 25.993 37.760 65.969 1.00 28.59 200 LEU A O 1
ATOM 1555 N N . LEU A 1 201 ? 27.258 38.443 67.717 1.00 28.10 201 LEU A N 1
ATOM 1556 C CA . LEU A 1 201 ? 27.300 39.839 67.300 1.00 27.79 201 LEU A CA 1
ATOM 1557 C C . LEU A 1 201 ? 27.925 39.976 65.927 1.00 29.36 201 LEU A C 1
ATOM 1558 O O . LEU A 1 201 ? 27.422 40.727 65.094 1.00 28.46 201 LEU A O 1
ATOM 1563 N N . GLU A 1 202 ? 29.013 39.242 65.691 1.00 31.46 202 GLU A N 1
ATOM 1564 C CA . GLU A 1 202 ? 29.697 39.306 64.406 1.00 33.41 202 GLU A CA 1
ATOM 1565 C C . GLU A 1 202 ? 28.773 38.793 63.316 1.00 33.69 202 GLU A C 1
ATOM 1566 O O . GLU A 1 202 ? 28.717 39.354 62.221 1.00 34.10 202 GLU A O 1
ATOM 1572 N N . SER A 1 203 ? 28.035 37.734 63.628 1.00 33.19 203 SER A N 1
ATOM 1573 C CA . SER A 1 203 ? 27.102 37.145 62.675 1.00 33.21 203 SER A CA 1
ATOM 1574 C C . SER A 1 203 ? 25.787 37.916 62.579 1.00 33.78 203 SER A C 1
ATOM 1575 O O . SER A 1 203 ? 24.930 37.584 61.764 1.00 33.28 203 SER A O 1
ATOM 1578 N N . TYR A 1 204 ? 25.632 38.942 63.408 1.00 33.08 204 TYR A N 1
ATOM 1579 C CA . TYR A 1 204 ? 24.413 39.733 63.416 1.00 33.52 204 TYR A CA 1
ATOM 1580 C C . TYR A 1 204 ? 23.217 38.906 63.902 1.00 34.00 204 TYR A C 1
ATOM 1581 O O . TYR A 1 204 ? 22.092 39.077 63.436 1.00 32.52 204 TYR A O 1
ATOM 1590 N N . ARG A 1 205 ? 23.473 38.003 64.846 1.00 33.21 205 ARG A N 1
ATOM 1591 C CA . ARG A 1 205 ? 22.418 37.171 65.421 1.00 32.35 205 ARG A CA 1
ATOM 1592 C C . ARG A 1 205 ? 21.953 37.856 66.701 1.00 31.33 205 ARG A C 1
ATOM 1593 O O . ARG A 1 205 ? 22.048 37.312 67.804 1.00 32.60 205 ARG A O 1
ATOM 1601 N N . PHE A 1 206 ? 21.437 39.067 66.531 1.00 30.22 206 PHE A N 1
ATOM 1602 C CA . PHE A 1 206 ? 20.989 39.885 67.647 1.00 29.02 206 PHE A CA 1
ATOM 1603 C C . PHE A 1 206 ? 19.838 39.293 68.428 1.00 28.01 206 PHE A C 1
ATOM 1604 O O . PHE A 1 206 ? 19.672 39.594 69.605 1.00 27.54 206 PHE A O 1
ATOM 1612 N N . ARG A 1 207 ? 19.042 38.456 67.777 1.00 29.16 207 ARG A N 1
ATOM 1613 C CA . ARG A 1 207 ? 17.903 37.826 68.440 1.00 29.94 207 ARG A CA 1
ATOM 1614 C C . ARG A 1 207 ? 18.422 36.852 69.501 1.00 28.65 207 ARG A C 1
ATOM 1615 O O . ARG A 1 207 ? 17.921 36.816 70.625 1.00 27.58 207 ARG A O 1
ATOM 1623 N N . ASP A 1 208 ? 19.438 36.071 69.142 1.00 26.65 208 ASP A N 1
ATOM 1624 C CA . ASP A 1 208 ? 20.014 35.125 70.085 1.00 26.09 208 ASP A CA 1
ATOM 1625 C C . ASP A 1 208 ? 20.651 35.876 71.240 1.00 24.42 208 ASP A C 1
ATOM 1626 O O . ASP A 1 208 ? 20.603 35.417 72.382 1.00 25.30 208 ASP A O 1
ATOM 1631 N N . VAL A 1 209 ? 21.232 37.042 70.955 1.00 22.48 209 VAL A N 1
ATOM 1632 C CA . VAL A 1 209 ? 21.850 37.832 72.014 1.00 18.27 209 VAL A CA 1
ATOM 1633 C C . VAL A 1 209 ? 20.773 38.301 72.977 1.00 18.81 209 VAL A C 1
ATOM 1634 O O . VAL A 1 209 ? 20.960 38.264 74.197 1.00 20.50 209 VAL A O 1
ATOM 1638 N N . VAL A 1 210 ? 19.633 38.725 72.438 1.00 20.96 210 VAL A N 1
ATOM 1639 C CA . VAL A 1 210 ? 18.530 39.183 73.276 1.00 21.52 210 VAL A CA 1
ATOM 1640 C C . VAL A 1 210 ? 18.150 38.074 74.263 1.00 23.01 210 VAL A C 1
ATOM 1641 O O . VAL A 1 210 ? 18.089 38.307 75.478 1.00 23.65 210 VAL A O 1
ATOM 1645 N N . ASP A 1 211 ? 17.923 36.867 73.745 1.00 22.15 211 ASP A N 1
ATOM 1646 C CA . ASP A 1 211 ? 17.562 35.736 74.601 1.00 24.67 211 ASP A CA 1
ATOM 1647 C C . ASP A 1 211 ? 18.599 35.495 75.695 1.00 24.74 211 ASP A C 1
ATOM 1648 O O . ASP A 1 211 ? 18.256 35.364 76.871 1.00 25.40 211 ASP A O 1
ATOM 1653 N N . ILE A 1 212 ? 19.868 35.435 75.302 1.00 25.38 212 ILE A N 1
ATOM 1654 C CA . ILE A 1 212 ? 20.954 35.245 76.255 1.00 24.24 212 ILE A CA 1
ATOM 1655 C C . ILE A 1 212 ? 20.963 36.393 77.274 1.00 24.66 212 ILE A C 1
ATOM 1656 O O . ILE A 1 212 ? 21.075 36.171 78.485 1.00 24.92 212 ILE A O 1
ATOM 1661 N N . VAL A 1 213 ? 20.828 37.625 76.792 1.00 24.10 213 VAL A N 1
ATOM 1662 C CA . VAL A 1 213 ? 20.843 38.764 77.708 1.00 23.16 213 VAL A CA 1
ATOM 1663 C C . VAL A 1 213 ? 19.649 38.790 78.656 1.00 21.04 213 VAL A C 1
ATOM 1664 O O . VAL A 1 213 ? 19.811 39.004 79.854 1.00 20.85 213 VAL A O 1
ATOM 1668 N N . ILE A 1 214 ? 18.446 38.586 78.140 1.00 22.02 214 ILE A N 1
ATOM 1669 C CA . ILE A 1 214 ? 17.294 38.599 79.030 1.00 23.53 214 ILE A CA 1
ATOM 1670 C C . ILE A 1 214 ? 17.350 37.458 80.053 1.00 24.81 214 ILE A C 1
ATOM 1671 O O . ILE A 1 214 ? 17.117 37.678 81.248 1.00 24.81 214 ILE A O 1
ATOM 1676 N N . SER A 1 215 ? 17.666 36.240 79.611 1.00 25.00 215 SER A N 1
ATOM 1677 C CA . SER A 1 215 ? 17.712 35.151 80.576 1.00 25.51 215 SER A CA 1
ATOM 1678 C C . SER A 1 215 ? 18.756 35.445 81.636 1.00 25.47 215 SER A C 1
ATOM 1679 O O . SER A 1 215 ? 18.577 35.088 82.796 1.00 26.27 215 SER A O 1
ATOM 1682 N N . SER A 1 216 ? 19.839 36.122 81.261 1.00 25.47 216 SER A N 1
ATOM 1683 C CA . SER A 1 216 ? 20.861 36.453 82.253 1.00 25.79 216 SER A CA 1
ATOM 1684 C C . SER A 1 216 ? 20.355 37.537 83.202 1.00 25.75 216 SER A C 1
ATOM 1685 O O . SER A 1 216 ? 20.472 37.412 84.419 1.00 25.76 216 SER A O 1
ATOM 1688 N N . LYS A 1 217 ? 19.786 38.603 82.650 1.00 26.96 217 LYS A N 1
ATOM 1689 C CA . LYS A 1 217 ? 19.285 39.690 83.490 1.00 27.57 217 LYS A CA 1
ATOM 1690 C C . LYS A 1 217 ? 18.224 39.192 84.465 1.00 28.03 217 LYS A C 1
ATOM 1691 O O . LYS A 1 217 ? 18.158 39.644 85.602 1.00 27.13 217 LYS A O 1
ATOM 1697 N N . MET A 1 218 ? 17.401 38.247 84.024 1.00 31.94 218 MET A N 1
ATOM 1698 C CA . MET A 1 218 ? 16.353 37.709 84.886 1.00 33.71 218 MET A CA 1
ATOM 1699 C C . MET A 1 218 ? 16.894 37.097 86.174 1.00 32.61 218 MET A C 1
ATOM 1700 O O . MET A 1 218 ? 16.388 37.373 87.259 1.00 34.13 218 MET A O 1
ATOM 1705 N N . ALA A 1 219 ? 17.930 36.282 86.053 1.00 31.95 219 ALA A N 1
ATOM 1706 C CA . ALA A 1 219 ? 18.529 35.625 87.206 1.00 32.15 219 ALA A CA 1
ATOM 1707 C C . ALA A 1 219 ? 19.561 36.477 87.955 1.00 32.47 219 ALA A C 1
ATOM 1708 O O . ALA A 1 219 ? 19.849 36.222 89.121 1.00 33.01 219 ALA A O 1
ATOM 1710 N N . LEU A 1 220 ? 20.123 37.484 87.296 1.00 31.65 220 LEU A N 1
ATOM 1711 C CA . LEU A 1 220 ? 21.127 38.333 87.937 1.00 30.36 220 LEU A CA 1
ATOM 1712 C C . LEU A 1 220 ? 20.534 39.261 88.979 1.00 30.28 220 LEU A C 1
ATOM 1713 O O . LEU A 1 220 ? 19.410 39.732 88.824 1.00 32.63 220 LEU A O 1
ATOM 1718 N N . ARG A 1 221 ? 21.278 39.523 90.050 1.00 28.83 221 ARG A N 1
ATOM 1719 C CA . ARG A 1 221 ? 20.788 40.455 91.056 1.00 27.80 221 ARG A CA 1
ATOM 1720 C C . ARG A 1 221 ? 20.913 41.826 90.395 1.00 27.19 221 ARG A C 1
ATOM 1721 O O . ARG A 1 221 ? 21.966 42.178 89.870 1.00 27.03 221 ARG A O 1
ATOM 1729 N N . PRO A 1 222 ? 19.832 42.619 90.424 1.00 28.09 222 PRO A N 1
ATOM 1730 C CA . PRO A 1 222 ? 19.691 43.962 89.847 1.00 26.72 222 PRO A CA 1
ATOM 1731 C C . PRO A 1 222 ? 20.737 45.025 90.167 1.00 25.84 222 PRO A C 1
ATOM 1732 O O . PRO A 1 222 ? 21.107 45.813 89.307 1.00 26.44 222 PRO A O 1
ATOM 1736 N N . ASP A 1 223 ? 21.199 45.055 91.405 1.00 25.41 223 ASP A N 1
ATOM 1737 C CA . ASP A 1 223 ? 22.135 46.084 91.843 1.00 25.55 223 ASP A CA 1
ATOM 1738 C C . ASP A 1 223 ? 23.582 46.025 91.350 1.00 24.06 223 ASP A C 1
ATOM 1739 O O . ASP A 1 223 ? 24.394 46.843 91.758 1.00 23.13 223 ASP A O 1
ATOM 1744 N N . ARG A 1 224 ? 23.914 45.073 90.488 1.00 23.42 224 ARG A N 1
ATOM 1745 C CA . ARG A 1 224 ? 25.281 44.991 89.972 1.00 22.60 224 ARG A CA 1
ATOM 1746 C C . ARG A 1 224 ? 25.307 45.332 88.481 1.00 21.88 224 ARG A C 1
ATOM 1747 O O . ARG A 1 224 ? 24.447 44.883 87.726 1.00 21.09 224 ARG A O 1
ATOM 1755 N N . PRO A 1 225 ? 26.303 46.133 88.042 1.00 22.09 225 PRO A N 1
ATOM 1756 C CA . PRO A 1 225 ? 26.431 46.524 86.634 1.00 20.11 225 PRO A CA 1
ATOM 1757 C C . PRO A 1 225 ? 26.543 45.298 85.740 1.00 20.63 225 PRO A C 1
ATOM 1758 O O . PRO A 1 225 ? 27.095 44.266 86.150 1.00 18.81 225 PRO A O 1
ATOM 1762 N N . VAL A 1 226 ? 26.028 45.419 84.519 1.00 20.41 226 VAL A N 1
ATOM 1763 C CA . VAL A 1 226 ? 26.087 44.333 83.545 1.00 20.83 226 VAL A CA 1
ATOM 1764 C C . VAL A 1 226 ? 26.923 44.796 82.350 1.00 20.09 226 VAL A C 1
ATOM 1765 O O . VAL A 1 226 ? 26.730 45.893 81.823 1.00 18.40 226 VAL A O 1
ATOM 1769 N N . HIS A 1 227 ? 27.852 43.950 81.929 1.00 19.58 227 HIS A N 1
ATOM 1770 C CA . HIS A 1 227 ? 28.762 44.270 80.836 1.00 19.06 227 HIS A CA 1
ATOM 1771 C C . HIS A 1 227 ? 28.551 43.268 79.719 1.00 21.03 227 HIS A C 1
ATOM 1772 O O . HIS A 1 227 ? 28.573 42.061 79.962 1.00 21.21 227 HIS A O 1
ATOM 1779 N N . LEU A 1 228 ? 28.336 43.759 78.500 1.00 21.01 228 LEU A N 1
ATOM 1780 C CA . LEU A 1 228 ? 28.148 42.868 77.369 1.00 20.27 228 LEU A CA 1
ATOM 1781 C C . LEU A 1 228 ? 29.466 42.782 76.633 1.00 21.25 228 LEU A C 1
ATOM 1782 O O . LEU A 1 228 ? 29.775 43.639 75.813 1.00 20.68 228 LEU A O 1
ATOM 1787 N N . PHE A 1 229 ? 30.239 41.737 76.925 1.00 22.75 229 PHE A N 1
ATOM 1788 C CA . PHE A 1 229 ? 31.549 41.550 76.303 1.00 22.90 229 PHE A CA 1
ATOM 1789 C C . PHE A 1 229 ? 31.527 41.530 74.791 1.00 21.31 229 PHE A C 1
ATOM 1790 O O . PHE A 1 229 ? 30.754 40.801 74.188 1.00 21.37 229 PHE A O 1
ATOM 1798 N N . GLY A 1 230 ? 32.381 42.348 74.182 1.00 22.50 230 GLY A N 1
ATOM 1799 C CA . GLY A 1 230 ? 32.457 42.400 72.731 1.00 22.99 230 GLY A CA 1
ATOM 1800 C C . GLY A 1 230 ? 31.435 43.261 72.000 1.00 22.02 230 GLY A C 1
ATOM 1801 O O . GLY A 1 230 ? 31.555 43.465 70.792 1.00 21.53 230 GLY A O 1
ATOM 1802 N N . ALA A 1 231 ? 30.413 43.753 72.690 1.00 21.55 231 ALA A N 1
ATOM 1803 C CA . ALA A 1 231 ? 29.442 44.604 72.003 1.00 21.30 231 ALA A CA 1
ATOM 1804 C C . ALA A 1 231 ? 30.099 45.974 71.890 1.00 20.23 231 ALA A C 1
ATOM 1805 O O . ALA A 1 231 ? 29.925 46.816 72.758 1.00 18.42 231 ALA A O 1
ATOM 1807 N N . GLY A 1 232 ? 30.873 46.169 70.826 1.00 21.14 232 GLY A N 1
ATOM 1808 C CA . GLY A 1 232 ? 31.567 47.425 70.628 1.00 21.97 232 GLY A CA 1
ATOM 1809 C C . GLY A 1 232 ? 31.117 48.201 69.403 1.00 23.90 232 GLY A C 1
ATOM 1810 O O . GLY A 1 232 ? 31.799 49.140 68.979 1.00 23.87 232 GLY A O 1
ATOM 1811 N N . HIS A 1 233 ? 29.976 47.827 68.830 1.00 22.42 233 HIS A N 1
ATOM 1812 C CA . HIS A 1 233 ? 29.475 48.526 67.659 1.00 23.45 233 HIS A CA 1
ATOM 1813 C C . HIS A 1 233 ? 28.143 49.230 67.959 1.00 23.78 233 HIS A C 1
ATOM 1814 O O . HIS A 1 233 ? 27.160 48.601 68.370 1.00 25.77 233 HIS A O 1
ATOM 1821 N N . PRO A 1 234 ? 28.096 50.551 67.742 1.00 21.76 234 PRO A N 1
ATOM 1822 C CA . PRO A 1 234 ? 26.945 51.440 67.965 1.00 21.03 234 PRO A CA 1
ATOM 1823 C C . PRO A 1 234 ? 25.565 50.882 67.626 1.00 18.66 234 PRO A C 1
ATOM 1824 O O . PRO A 1 234 ? 24.581 51.194 68.292 1.00 16.82 234 PRO A O 1
ATOM 1828 N N . ILE A 1 235 ? 25.495 50.067 66.587 1.00 18.97 235 ILE A N 1
ATOM 1829 C CA . ILE A 1 235 ? 24.227 49.488 66.153 1.00 21.30 235 ILE A CA 1
ATOM 1830 C C . ILE A 1 235 ? 23.416 48.753 67.234 1.00 21.93 235 ILE A C 1
ATOM 1831 O O . ILE A 1 235 ? 22.205 48.632 67.108 1.00 24.69 235 ILE A O 1
ATOM 1836 N N . VAL A 1 236 ? 24.064 48.275 68.296 1.00 23.45 236 VAL A N 1
ATOM 1837 C CA . VAL A 1 236 ? 23.360 47.545 69.358 1.00 22.92 236 VAL A CA 1
ATOM 1838 C C . VAL A 1 236 ? 23.174 48.303 70.676 1.00 23.14 236 VAL A C 1
ATOM 1839 O O . VAL A 1 236 ? 22.396 47.878 71.531 1.00 24.88 236 VAL A O 1
ATOM 1843 N N . PHE A 1 237 ? 23.890 49.409 70.847 1.00 21.67 237 PHE A N 1
ATOM 1844 C CA . PHE A 1 237 ? 23.804 50.190 72.072 1.00 20.24 237 PHE A CA 1
ATOM 1845 C C . PHE A 1 237 ? 22.392 50.430 72.584 1.00 20.56 237 PHE A C 1
ATOM 1846 O O . PHE A 1 237 ? 22.070 50.091 73.720 1.00 22.87 237 PHE A O 1
ATOM 1854 N N . ALA A 1 238 ? 21.548 51.019 71.753 1.00 20.72 238 ALA A N 1
ATOM 1855 C CA . ALA A 1 238 ? 20.189 51.327 72.167 1.00 20.64 238 ALA A CA 1
ATOM 1856 C C . ALA A 1 238 ? 19.428 50.107 72.657 1.00 21.82 238 ALA A C 1
ATOM 1857 O O . ALA A 1 238 ? 18.779 50.148 73.704 1.00 20.03 238 ALA A O 1
ATOM 1859 N N . LEU A 1 239 ? 19.508 49.017 71.902 1.00 22.55 239 LEU A N 1
ATOM 1860 C CA . LEU A 1 239 ? 18.790 47.798 72.267 1.00 22.43 239 LEU A CA 1
ATOM 1861 C C . LEU A 1 239 ? 19.327 47.206 73.568 1.00 22.15 239 LEU A C 1
ATOM 1862 O O . LEU A 1 239 ? 18.575 46.950 74.507 1.00 22.70 239 LEU A O 1
ATOM 1867 N N . ALA A 1 240 ? 20.636 46.987 73.612 1.00 21.75 240 ALA A N 1
ATOM 1868 C CA . ALA A 1 240 ? 21.284 46.418 74.786 1.00 20.31 240 ALA A CA 1
ATOM 1869 C C . ALA A 1 240 ? 20.981 47.224 76.055 1.00 19.97 240 ALA A C 1
ATOM 1870 O O . ALA A 1 240 ? 20.643 46.655 77.099 1.00 19.45 240 ALA A O 1
ATOM 1872 N N . VAL A 1 241 ? 21.105 48.548 75.975 1.00 19.02 241 VAL A N 1
ATOM 1873 C CA . VAL A 1 241 ? 20.818 49.377 77.144 1.00 18.54 241 VAL A CA 1
ATOM 1874 C C . VAL A 1 241 ? 19.357 49.228 77.593 1.00 17.71 241 VAL A C 1
ATOM 1875 O O . VAL A 1 241 ? 19.078 49.216 78.786 1.00 18.17 241 VAL A O 1
ATOM 1879 N N . ALA A 1 242 ? 18.434 49.101 76.643 1.00 18.87 242 ALA A N 1
ATOM 1880 C CA . ALA A 1 242 ? 17.019 48.943 76.979 1.00 19.55 242 ALA A CA 1
ATOM 1881 C C . ALA A 1 242 ? 16.766 47.612 77.702 1.00 20.53 242 ALA A C 1
ATOM 1882 O O . ALA A 1 242 ? 15.724 47.432 78.341 1.00 20.93 242 ALA A O 1
ATOM 1884 N N . MET A 1 243 ? 17.718 46.687 77.593 1.00 20.62 243 MET A N 1
ATOM 1885 C CA . MET A 1 243 ? 17.614 45.388 78.256 1.00 21.22 243 MET A CA 1
ATOM 1886 C C . MET A 1 243 ? 18.264 45.434 79.628 1.00 22.84 243 MET A C 1
ATOM 1887 O O . MET A 1 243 ? 18.103 44.505 80.435 1.00 24.18 243 MET A O 1
ATOM 1892 N N . GLY A 1 244 ? 19.011 46.502 79.892 1.00 20.90 244 GLY A N 1
ATOM 1893 C CA . GLY A 1 244 ? 19.656 46.618 81.180 1.00 17.76 244 GLY A CA 1
ATOM 1894 C C . GLY A 1 244 ? 21.162 46.450 81.175 1.00 18.42 244 GLY A C 1
ATOM 1895 O O . GLY A 1 244 ? 21.744 46.225 82.230 1.00 19.30 244 GLY A O 1
ATOM 1896 N N . VAL A 1 245 ? 21.791 46.540 80.006 1.00 17.76 245 VAL A N 1
ATOM 1897 C CA . VAL A 1 245 ? 23.249 46.445 79.909 1.00 18.21 245 VAL A CA 1
ATOM 1898 C C . VAL A 1 245 ? 23.806 47.819 80.311 1.00 18.68 245 VAL A C 1
ATOM 1899 O O . VAL A 1 245 ? 23.294 48.851 79.879 1.00 19.06 245 VAL A O 1
ATOM 1903 N N . ASP A 1 246 ? 24.837 47.843 81.145 1.00 18.96 246 ASP A N 1
ATOM 1904 C CA . ASP A 1 246 ? 25.406 49.115 81.581 1.00 20.10 246 ASP A CA 1
ATOM 1905 C C . ASP A 1 246 ? 26.767 49.433 80.962 1.00 20.46 246 ASP A C 1
ATOM 1906 O O . ASP A 1 246 ? 27.130 50.610 80.830 1.00 19.39 246 ASP A O 1
ATOM 1911 N N . LEU A 1 247 ? 27.507 48.384 80.592 1.00 20.20 247 LEU A N 1
ATOM 1912 C CA . LEU A 1 247 ? 28.851 48.526 80.042 1.00 20.22 247 LEU A CA 1
ATOM 1913 C C . LEU A 1 247 ? 29.112 47.792 78.735 1.00 21.04 247 LEU A C 1
ATOM 1914 O O . LEU A 1 247 ? 28.583 46.704 78.500 1.00 23.23 247 LEU A O 1
ATOM 1919 N N . PHE A 1 248 ? 29.948 48.403 77.898 1.00 19.61 248 PHE A N 1
ATOM 1920 C CA . PHE A 1 248 ? 30.318 47.863 76.599 1.00 19.64 248 PHE A CA 1
ATOM 1921 C C . PHE A 1 248 ? 31.814 48.076 76.396 1.00 21.10 248 PHE A C 1
ATOM 1922 O O . PHE A 1 248 ? 32.396 49.011 76.947 1.00 22.12 248 PHE A O 1
ATOM 1930 N N . ASP A 1 249 ? 32.437 47.215 75.604 1.00 21.44 249 ASP A N 1
ATOM 1931 C CA . ASP A 1 249 ? 33.851 47.374 75.311 1.00 22.56 249 ASP A CA 1
ATOM 1932 C C . ASP A 1 249 ? 33.960 47.267 73.796 1.00 22.13 249 ASP A C 1
ATOM 1933 O O . ASP A 1 249 ? 33.194 46.534 73.165 1.00 21.50 249 ASP A O 1
ATOM 1938 N N . SER A 1 250 ? 34.894 48.008 73.207 1.00 22.82 250 SER A N 1
ATOM 1939 C CA . SER A 1 250 ? 35.043 47.998 71.758 1.00 23.32 250 SER A CA 1
ATOM 1940 C C . SER A 1 250 ? 36.468 47.915 71.239 1.00 23.70 250 SER A C 1
ATOM 1941 O O . SER A 1 250 ? 37.334 48.687 71.633 1.00 24.30 250 SER A O 1
ATOM 1944 N N . ALA A 1 251 ? 36.701 46.968 70.340 1.00 24.28 251 ALA A N 1
ATOM 1945 C CA . ALA A 1 251 ? 38.010 46.827 69.717 1.00 23.77 251 ALA A CA 1
ATOM 1946 C C . ALA A 1 251 ? 37.784 47.104 68.235 1.00 22.84 251 ALA A C 1
ATOM 1947 O O . ALA A 1 251 ? 38.704 47.455 67.506 1.00 24.23 251 ALA A O 1
ATOM 1949 N N . SER A 1 252 ? 36.535 46.964 67.802 1.00 22.30 252 SER A N 1
ATOM 1950 C CA . SER A 1 252 ? 36.203 47.172 66.406 1.00 22.05 252 SER A CA 1
ATOM 1951 C C . SER A 1 252 ? 36.476 48.602 65.940 1.00 20.04 252 SER A C 1
ATOM 1952 O O . SER A 1 252 ? 36.753 48.835 64.766 1.00 20.55 252 SER A O 1
ATOM 1955 N N . TYR A 1 253 ? 36.416 49.565 66.847 1.00 20.15 253 TYR A N 1
ATOM 1956 C CA . TYR A 1 253 ? 36.664 50.934 66.418 1.00 20.31 253 TYR A CA 1
ATOM 1957 C C . TYR A 1 253 ? 38.036 50.988 65.754 1.00 18.83 253 TYR A C 1
ATOM 1958 O O . TYR A 1 253 ? 38.202 51.641 64.731 1.00 19.68 253 TYR A O 1
ATOM 1967 N N . ALA A 1 254 ? 39.000 50.259 66.316 1.00 19.56 254 ALA A N 1
ATOM 1968 C CA . ALA A 1 254 ? 40.369 50.222 65.793 1.00 19.44 254 ALA A CA 1
ATOM 1969 C C . ALA A 1 254 ? 40.547 49.185 64.686 1.00 20.76 254 ALA A C 1
ATOM 1970 O O . ALA A 1 254 ? 41.167 49.456 63.660 1.00 22.02 254 ALA A O 1
ATOM 1972 N N . LEU A 1 255 ? 39.994 47.995 64.895 1.00 22.49 255 LEU A N 1
ATOM 1973 C CA . LEU A 1 255 ? 40.098 46.918 63.918 1.00 22.89 255 LEU A CA 1
ATOM 1974 C C . LEU A 1 255 ? 39.386 47.257 62.616 1.00 21.98 255 LEU A C 1
ATOM 1975 O O . LEU A 1 255 ? 39.849 46.902 61.534 1.00 20.33 255 LEU A O 1
ATOM 1980 N N . TYR A 1 256 ? 38.249 47.933 62.719 1.00 21.97 256 TYR A N 1
ATOM 1981 C CA . TYR A 1 256 ? 37.529 48.339 61.524 1.00 21.98 256 TYR A CA 1
ATOM 1982 C C . TYR A 1 256 ? 38.370 49.370 60.771 1.00 21.84 256 TYR A C 1
ATOM 1983 O O . TYR A 1 256 ? 38.491 49.330 59.551 1.00 22.37 256 TYR A O 1
ATOM 1992 N N . ALA A 1 257 ? 38.954 50.295 61.521 1.00 23.45 257 ALA A N 1
ATOM 1993 C CA . ALA A 1 257 ? 39.780 51.350 60.957 1.00 24.37 257 ALA A CA 1
ATOM 1994 C C . ALA A 1 257 ? 40.945 50.793 60.141 1.00 27.97 257 ALA A C 1
ATOM 1995 O O . ALA A 1 257 ? 41.310 51.353 59.101 1.00 28.77 257 ALA A O 1
ATOM 1997 N N . LYS A 1 258 ? 41.545 49.705 60.615 1.00 28.89 258 LYS A N 1
ATOM 1998 C CA . LYS A 1 258 ? 42.670 49.112 59.901 1.00 30.50 258 LYS A CA 1
ATOM 1999 C C . LYS A 1 258 ? 42.161 48.383 58.670 1.00 31.44 258 LYS A C 1
ATOM 2000 O O . LYS A 1 258 ? 42.941 47.933 57.834 1.00 32.03 258 LYS A O 1
ATOM 2006 N N . ASP A 1 259 ? 40.844 48.273 58.565 1.00 32.39 259 ASP A N 1
ATOM 2007 C CA . ASP A 1 259 ? 40.221 47.581 57.447 1.00 32.94 259 ASP A CA 1
ATOM 2008 C C . ASP A 1 259 ? 39.481 48.557 56.561 1.00 31.73 259 ASP A C 1
ATOM 2009 O O . ASP A 1 259 ? 38.673 48.158 55.713 1.00 31.65 259 ASP A O 1
ATOM 2014 N N . ASP A 1 260 ? 39.757 49.840 56.768 1.00 29.19 260 ASP A N 1
ATOM 2015 C CA . ASP A 1 260 ? 39.100 50.886 56.011 1.00 27.24 260 ASP A CA 1
ATOM 2016 C C . ASP A 1 260 ? 37.595 50.735 56.143 1.00 26.44 260 ASP A C 1
ATOM 2017 O O . ASP A 1 260 ? 36.863 50.903 55.175 1.00 27.82 260 ASP A O 1
ATOM 2022 N N . ARG A 1 261 ? 37.146 50.391 57.347 1.00 25.36 261 ARG A N 1
ATOM 2023 C CA . ARG A 1 261 ? 35.722 50.239 57.632 1.00 24.72 261 ARG A CA 1
ATOM 2024 C C . ARG A 1 261 ? 35.319 51.423 58.505 1.00 23.25 261 ARG A C 1
ATOM 2025 O O . ARG A 1 261 ? 36.044 51.809 59.419 1.00 23.45 261 ARG A O 1
ATOM 2033 N N . TYR A 1 262 ? 34.154 51.983 58.202 1.00 21.61 262 TYR A N 1
ATOM 2034 C CA . TYR A 1 262 ? 33.612 53.184 58.844 1.00 19.39 262 TYR A CA 1
ATOM 2035 C C . TYR A 1 262 ? 32.263 52.892 59.530 1.00 17.82 262 TYR A C 1
ATOM 2036 O O . TYR A 1 262 ? 31.317 52.437 58.894 1.00 16.05 262 TYR A O 1
ATOM 2045 N N . MET A 1 263 ? 32.191 53.160 60.829 1.00 18.77 263 MET A N 1
ATOM 2046 C CA . MET A 1 263 ? 30.987 52.908 61.599 1.00 18.68 263 MET A CA 1
ATOM 2047 C C . MET A 1 263 ? 29.945 54.010 61.506 1.00 20.95 263 MET A C 1
ATOM 2048 O O . MET A 1 263 ? 30.252 55.195 61.330 1.00 17.47 263 MET A O 1
ATOM 2053 N N . THR A 1 264 ? 28.704 53.576 61.663 1.00 21.15 264 THR A N 1
ATOM 2054 C CA . THR A 1 264 ? 27.531 54.419 61.611 1.00 21.60 264 THR A CA 1
ATOM 2055 C C . THR A 1 264 ? 26.588 53.788 62.624 1.00 22.08 264 THR A C 1
ATOM 2056 O O . THR A 1 264 ? 26.707 52.599 62.928 1.00 21.66 264 THR A O 1
ATOM 2060 N N . PRO A 1 265 ? 25.676 54.582 63.198 1.00 21.41 265 PRO A N 1
ATOM 2061 C CA . PRO A 1 265 ? 24.709 54.087 64.174 1.00 21.77 265 PRO A CA 1
ATOM 2062 C C . PRO A 1 265 ? 23.843 52.995 63.551 1.00 21.76 265 PRO A C 1
ATOM 2063 O O . PRO A 1 265 ? 23.239 52.199 64.255 1.00 23.50 265 PRO A O 1
ATOM 2067 N N . GLU A 1 266 ? 23.789 52.973 62.224 1.00 22.51 266 GLU A N 1
ATOM 2068 C CA . GLU A 1 266 ? 22.972 52.011 61.494 1.00 23.56 266 GLU A CA 1
ATOM 2069 C C . GLU A 1 266 ? 23.739 50.805 60.956 1.00 22.89 266 GLU A C 1
ATOM 2070 O O . GLU A 1 266 ? 23.137 49.863 60.438 1.00 20.97 266 GLU A O 1
ATOM 2076 N N . GLY A 1 267 ? 25.061 50.828 61.064 1.00 23.36 267 GLY A N 1
ATOM 2077 C CA . GLY A 1 267 ? 25.828 49.705 60.566 1.00 23.63 267 GLY A CA 1
ATOM 2078 C C . GLY A 1 267 ? 27.250 50.060 60.192 1.00 25.55 267 GLY A C 1
ATOM 2079 O O . GLY A 1 267 ? 27.847 50.969 60.769 1.00 27.56 267 GLY A O 1
ATOM 2080 N N . THR A 1 268 ? 27.797 49.341 59.221 1.00 25.61 268 THR A N 1
ATOM 2081 C CA . THR A 1 268 ? 29.167 49.581 58.796 1.00 27.38 268 THR A CA 1
ATOM 2082 C C . THR A 1 268 ? 29.268 49.761 57.297 1.00 27.68 268 THR A C 1
ATOM 2083 O O . THR A 1 268 ? 28.497 49.181 56.530 1.00 27.44 268 THR A O 1
ATOM 2087 N N . LYS A 1 269 ? 30.228 50.581 56.891 1.00 28.58 269 LYS A N 1
ATOM 2088 C CA . LYS A 1 269 ? 30.441 50.868 55.488 1.00 29.77 269 LYS A CA 1
ATOM 2089 C C . LYS A 1 269 ? 31.918 50.831 55.132 1.00 29.00 269 LYS A C 1
ATOM 2090 O O . LYS A 1 269 ? 32.785 51.138 55.950 1.00 27.04 269 LYS A O 1
ATOM 2096 N N . ARG A 1 270 ? 32.198 50.428 53.903 1.00 29.37 270 ARG A N 1
ATOM 2097 C CA . ARG A 1 270 ? 33.563 50.379 53.432 1.00 30.52 270 ARG A CA 1
ATOM 2098 C C . ARG A 1 270 ? 33.912 51.775 52.954 1.00 30.36 270 ARG A C 1
ATOM 2099 O O . ARG A 1 270 ? 33.116 52.427 52.288 1.00 29.92 270 ARG A O 1
ATOM 2107 N N . LEU A 1 271 ? 35.098 52.239 53.311 1.00 31.62 271 LEU A N 1
ATOM 2108 C CA . LEU A 1 271 ? 35.539 53.558 52.904 1.00 32.75 271 LEU A CA 1
ATOM 2109 C C . LEU A 1 271 ? 35.448 53.711 51.387 1.00 34.31 271 LEU A C 1
ATOM 2110 O O . LEU A 1 271 ? 35.129 54.792 50.889 1.00 34.62 271 LEU A O 1
ATOM 2115 N N . ASP A 1 272 ? 35.722 52.628 50.656 1.00 35.08 272 ASP A N 1
ATOM 2116 C CA . ASP A 1 272 ? 35.678 52.660 49.194 1.00 36.06 272 ASP A CA 1
ATOM 2117 C C . ASP A 1 272 ? 34.258 52.673 48.621 1.00 35.09 272 ASP A C 1
ATOM 2118 O O . ASP A 1 272 ? 34.077 52.687 47.403 1.00 34.82 272 ASP A O 1
ATOM 2123 N N . GLU A 1 273 ? 33.253 52.659 49.490 1.00 33.43 273 GLU A N 1
ATOM 2124 C CA . GLU A 1 273 ? 31.876 52.708 49.027 1.00 34.10 273 GLU A CA 1
ATOM 2125 C C . GLU A 1 273 ? 31.230 53.987 49.545 1.00 32.38 273 GLU A C 1
ATOM 2126 O O . GLU A 1 273 ? 30.027 54.187 49.412 1.00 33.49 273 GLU A O 1
ATOM 2132 N N . LEU A 1 274 ? 32.037 54.860 50.133 1.00 29.99 274 LEU A N 1
ATOM 2133 C CA . LEU A 1 274 ? 31.517 56.114 50.666 1.00 28.77 274 LEU A CA 1
ATOM 2134 C C . LEU A 1 274 ? 31.724 57.278 49.703 1.00 28.53 274 LEU A C 1
ATOM 2135 O O . LEU A 1 274 ? 32.841 57.548 49.273 1.00 28.49 274 LEU A O 1
ATOM 2140 N N . ASP A 1 275 ? 30.640 57.960 49.354 1.00 28.31 275 ASP A N 1
ATOM 2141 C CA . ASP A 1 275 ? 30.742 59.104 48.464 1.00 27.62 275 ASP A CA 1
ATOM 2142 C C . ASP A 1 275 ? 30.647 60.340 49.331 1.00 26.92 275 ASP A C 1
ATOM 2143 O O . ASP A 1 275 ? 31.084 61.422 48.945 1.00 28.88 275 ASP A O 1
ATOM 2148 N N . TYR A 1 276 ? 30.069 60.163 50.513 1.00 26.31 276 TYR A N 1
ATOM 2149 C CA . TYR A 1 276 ? 29.921 61.249 51.473 1.00 25.54 276 TYR A CA 1
ATOM 2150 C C . TYR A 1 276 ? 30.114 60.719 52.891 1.00 24.96 276 TYR A C 1
ATOM 2151 O O . TYR A 1 276 ? 29.966 59.521 53.144 1.00 23.64 276 TYR A O 1
ATOM 2160 N N . PHE A 1 277 ? 30.458 61.615 53.809 1.00 24.58 277 PHE A N 1
ATOM 2161 C CA . PHE A 1 277 ? 30.614 61.245 55.208 1.00 23.44 277 PHE A CA 1
ATOM 2162 C C . PHE A 1 277 ? 29.342 61.715 55.904 1.00 24.54 277 PHE A C 1
ATOM 2163 O O . PHE A 1 277 ? 29.150 62.910 56.086 1.00 22.46 277 PHE A O 1
ATOM 2171 N N . PRO A 1 278 ? 28.444 60.783 56.276 1.00 26.15 278 PRO A N 1
ATOM 2172 C CA . PRO A 1 278 ? 27.190 61.145 56.959 1.00 27.08 278 PRO A CA 1
ATOM 2173 C C . PRO A 1 278 ? 27.488 61.354 58.441 1.00 28.69 278 PRO A C 1
ATOM 2174 O O . PRO A 1 278 ? 26.943 60.659 59.308 1.00 30.31 278 PRO A O 1
ATOM 2178 N N . CYS A 1 279 ? 28.351 62.324 58.720 1.00 25.88 279 CYS A N 1
ATOM 2179 C CA . CYS A 1 279 ? 28.765 62.593 60.080 1.00 26.16 279 CYS A CA 1
ATOM 2180 C C . CYS A 1 279 ? 29.359 63.990 60.140 1.00 26.63 279 CYS A C 1
ATOM 2181 O O . CYS A 1 279 ? 29.704 64.564 59.110 1.00 28.30 279 CYS A O 1
ATOM 2184 N N . SER A 1 280 ? 29.491 64.539 61.338 1.00 26.37 280 SER A N 1
ATOM 2185 C CA . SER A 1 280 ? 30.064 65.874 61.469 1.00 25.52 280 SER A CA 1
ATOM 2186 C C . SER A 1 280 ? 31.182 65.910 62.498 1.00 23.73 280 SER A C 1
ATOM 2187 O O . SER A 1 280 ? 31.585 66.992 62.924 1.00 21.96 280 SER A O 1
ATOM 2190 N N . CYS A 1 281 ? 31.691 64.739 62.883 1.00 21.70 281 CYS A N 1
ATOM 2191 C CA . CYS A 1 281 ? 32.747 64.681 63.896 1.00 22.16 281 CYS A CA 1
ATOM 2192 C C . CYS A 1 281 ? 34.021 65.401 63.469 1.00 22.91 281 CYS A C 1
ATOM 2193 O O . CYS A 1 281 ? 34.188 65.744 62.302 1.00 22.99 281 CYS A O 1
ATOM 2196 N N . PRO A 1 282 ? 34.941 65.641 64.418 1.00 24.38 282 PRO A N 1
ATOM 2197 C CA . PRO A 1 282 ? 36.199 66.327 64.118 1.00 25.57 282 PRO A CA 1
ATOM 2198 C C . PRO A 1 282 ? 36.842 65.879 62.811 1.00 27.28 282 PRO A C 1
ATOM 2199 O O . PRO A 1 282 ? 37.403 66.695 62.070 1.00 28.84 282 PRO A O 1
ATOM 2203 N N . VAL A 1 283 ? 36.739 64.586 62.521 1.00 26.39 283 VAL A N 1
ATOM 2204 C CA . VAL A 1 283 ? 37.321 64.036 61.303 1.00 26.24 283 VAL A CA 1
ATOM 2205 C C . VAL A 1 283 ? 36.476 64.309 60.056 1.00 28.63 283 VAL A C 1
ATOM 2206 O O . VAL A 1 283 ? 36.967 64.861 59.052 1.00 28.04 283 VAL A O 1
ATOM 2210 N N . CYS A 1 284 ? 35.208 63.913 60.121 1.00 27.87 284 CYS A N 1
ATOM 2211 C CA . CYS A 1 284 ? 34.304 64.079 58.997 1.00 27.88 284 CYS A CA 1
ATOM 2212 C C . CYS A 1 284 ? 33.947 65.534 58.674 1.00 29.32 284 CYS A C 1
ATOM 2213 O O . CYS A 1 284 ? 33.599 65.856 57.538 1.00 29.58 284 CYS A O 1
ATOM 2216 N N . SER A 1 285 ? 34.031 66.410 59.666 1.00 29.00 285 SER A N 1
ATOM 2217 C CA . SER A 1 285 ? 33.699 67.814 59.452 1.00 30.27 285 SER A CA 1
ATOM 2218 C C . SER A 1 285 ? 34.713 68.515 58.567 1.00 29.85 285 SER A C 1
ATOM 2219 O O . SER A 1 285 ? 34.386 69.498 57.910 1.00 30.46 285 SER A O 1
ATOM 2222 N N . LYS A 1 286 ? 35.942 68.008 58.542 1.00 30.66 286 LYS A N 1
ATOM 2223 C CA . LYS A 1 286 ? 36.975 68.631 57.731 1.00 32.18 286 LYS A CA 1
ATOM 2224 C C . LYS A 1 286 ? 37.469 67.799 56.553 1.00 31.77 286 LYS A C 1
ATOM 2225 O O . LYS A 1 286 ? 37.989 68.342 55.581 1.00 31.47 286 LYS A O 1
ATOM 2231 N N . TYR A 1 287 ? 37.298 66.487 56.619 1.00 31.50 287 TYR A N 1
ATOM 2232 C CA . TYR A 1 287 ? 37.771 65.645 55.536 1.00 28.45 287 TYR A CA 1
ATOM 2233 C C . TYR A 1 287 ? 36.682 65.085 54.661 1.00 28.31 287 TYR A C 1
ATOM 2234 O O . TYR A 1 287 ? 35.494 65.286 54.907 1.00 26.55 287 TYR A O 1
ATOM 2243 N N . THR A 1 288 ? 37.117 64.351 53.646 1.00 27.74 288 THR A N 1
ATOM 2244 C CA . THR A 1 288 ? 36.224 63.787 52.662 1.00 27.68 288 THR A CA 1
ATOM 2245 C C . THR A 1 288 ? 36.567 62.327 52.342 1.00 28.11 288 THR A C 1
ATOM 2246 O O . THR A 1 288 ? 37.716 61.911 52.462 1.00 28.78 288 THR A O 1
ATOM 2250 N N . PRO A 1 289 ? 35.569 61.530 51.929 1.00 28.24 289 PRO A N 1
ATOM 2251 C CA . PRO A 1 289 ? 35.823 60.120 51.602 1.00 27.57 289 PRO A CA 1
ATOM 2252 C C . PRO A 1 289 ? 36.899 59.983 50.534 1.00 28.80 289 PRO A C 1
ATOM 2253 O O . PRO A 1 289 ? 37.842 59.190 50.676 1.00 27.63 289 PRO A O 1
ATOM 2257 N N . GLN A 1 290 ? 36.747 60.760 49.462 1.00 29.65 290 GLN A N 1
ATOM 2258 C CA . GLN A 1 290 ? 37.696 60.733 48.358 1.00 30.89 290 GLN A CA 1
ATOM 2259 C C . GLN A 1 290 ? 39.089 61.242 48.743 1.00 30.74 290 GLN A C 1
ATOM 2260 O O . GLN A 1 290 ? 40.064 60.961 48.046 1.00 31.73 290 GLN A O 1
ATOM 2266 N N . GLU A 1 291 ? 39.190 61.982 49.845 1.00 30.56 291 GLU A N 1
ATOM 2267 C CA . GLU A 1 291 ? 40.495 62.445 50.330 1.00 30.75 291 GLU A CA 1
ATOM 2268 C C . GLU A 1 291 ? 41.101 61.335 51.194 1.00 31.08 291 GLU A C 1
ATOM 2269 O O . GLU A 1 291 ? 42.168 60.808 50.895 1.00 30.42 291 GLU A O 1
ATOM 2275 N N . LEU A 1 292 ? 40.395 60.989 52.270 1.00 32.96 292 LEU A N 1
ATOM 2276 C CA . LEU A 1 292 ? 40.820 59.948 53.214 1.00 33.95 292 LEU A CA 1
ATOM 2277 C C . LEU A 1 292 ? 41.367 58.732 52.473 1.00 32.26 292 LEU A C 1
ATOM 2278 O O . LEU A 1 292 ? 42.405 58.182 52.824 1.00 33.62 292 LEU A O 1
ATOM 2283 N N . ARG A 1 293 ? 40.644 58.329 51.441 1.00 31.31 293 ARG A N 1
ATOM 2284 C CA . ARG A 1 293 ? 40.976 57.178 50.618 1.00 30.23 293 ARG A CA 1
ATOM 2285 C C . ARG A 1 293 ? 42.368 57.224 49.990 1.00 30.06 293 ARG A C 1
ATOM 2286 O O . ARG A 1 293 ? 42.952 56.190 49.680 1.00 26.76 293 ARG A O 1
ATOM 2294 N N . GLU A 1 294 ? 42.891 58.428 49.807 1.00 30.53 294 GLU A N 1
ATOM 2295 C CA . GLU A 1 294 ? 44.199 58.620 49.194 1.00 32.07 294 GLU A CA 1
ATOM 2296 C C . GLU A 1 294 ? 45.338 58.863 50.183 1.00 31.67 294 GLU A C 1
ATOM 2297 O O . GLU A 1 294 ? 46.498 58.980 49.783 1.00 31.54 294 GLU A O 1
ATOM 2303 N N . MET A 1 295 ? 45.015 58.935 51.471 1.00 30.87 295 MET A N 1
ATOM 2304 C CA . MET A 1 295 ? 46.022 59.191 52.502 1.00 29.77 295 MET A CA 1
ATOM 2305 C C . MET A 1 295 ? 46.859 57.968 52.873 1.00 29.50 295 MET A C 1
ATOM 2306 O O . MET A 1 295 ? 46.495 56.837 52.550 1.00 29.15 295 MET A O 1
ATOM 2311 N N . PRO A 1 296 ? 48.011 58.189 53.538 1.00 30.19 296 PRO A N 1
ATOM 2312 C CA . PRO A 1 296 ? 48.890 57.085 53.955 1.00 29.87 296 PRO A CA 1
ATOM 2313 C C . PRO A 1 296 ? 48.051 56.218 54.883 1.00 30.95 296 PRO A C 1
ATOM 2314 O O . PRO A 1 296 ? 47.306 56.751 55.712 1.00 30.66 296 PRO A O 1
ATOM 2318 N N . LYS A 1 297 ? 48.159 54.898 54.753 1.00 31.68 297 LYS A N 1
ATOM 2319 C CA . LYS A 1 297 ? 47.358 54.001 55.580 1.00 31.74 297 LYS A CA 1
ATOM 2320 C C . LYS A 1 297 ? 47.386 54.346 57.065 1.00 31.74 297 LYS A C 1
ATOM 2321 O O . LYS A 1 297 ? 46.337 54.383 57.719 1.00 31.80 297 LYS A O 1
ATOM 2327 N N . GLU A 1 298 ? 48.574 54.608 57.596 1.00 32.36 298 GLU A N 1
ATOM 2328 C CA . GLU A 1 298 ? 48.701 54.950 59.009 1.00 33.05 298 GLU A CA 1
ATOM 2329 C C . GLU A 1 298 ? 47.738 56.082 59.349 1.00 31.75 298 GLU A C 1
ATOM 2330 O O . GLU A 1 298 ? 47.021 56.023 60.348 1.00 31.18 298 GLU A O 1
ATOM 2336 N N . GLU A 1 299 ? 47.722 57.110 58.506 1.00 30.74 299 GLU A N 1
ATOM 2337 C CA . GLU A 1 299 ? 46.858 58.273 58.716 1.00 31.20 299 GLU A CA 1
ATOM 2338 C C . GLU A 1 299 ? 45.375 57.944 58.531 1.00 29.88 299 GLU A C 1
ATOM 2339 O O . GLU A 1 299 ? 44.523 58.412 59.279 1.00 28.87 299 GLU A O 1
ATOM 2345 N N . ARG A 1 300 ? 45.089 57.135 57.522 1.00 29.60 300 ARG A N 1
ATOM 2346 C CA . ARG A 1 300 ? 43.737 56.715 57.204 1.00 29.72 300 ARG A CA 1
ATOM 2347 C C . ARG A 1 300 ? 43.176 55.878 58.353 1.00 29.20 300 ARG A C 1
ATOM 2348 O O . ARG A 1 300 ? 42.002 55.996 58.704 1.00 30.23 300 ARG A O 1
ATOM 2356 N N . THR A 1 301 ? 44.023 55.038 58.939 1.00 27.73 301 THR A N 1
ATOM 2357 C CA . THR A 1 301 ? 43.628 54.195 60.063 1.00 25.28 301 THR A CA 1
ATOM 2358 C C . THR A 1 301 ? 43.315 55.058 61.288 1.00 24.55 301 THR A C 1
ATOM 2359 O O . THR A 1 301 ? 42.324 54.842 61.996 1.00 23.65 301 THR A O 1
ATOM 2363 N N . ARG A 1 302 ? 44.176 56.036 61.528 1.00 23.46 302 ARG A N 1
ATOM 2364 C CA . ARG A 1 302 ? 44.034 56.949 62.652 1.00 23.96 302 ARG A CA 1
ATOM 2365 C C . ARG A 1 302 ? 42.712 57.726 62.596 1.00 23.47 302 ARG A C 1
ATOM 2366 O O . ARG A 1 302 ? 41.941 57.743 63.552 1.00 23.70 302 ARG A O 1
ATOM 2374 N N . LEU A 1 303 ? 42.464 58.378 61.473 1.00 22.36 303 LEU A N 1
ATOM 2375 C CA . LEU A 1 303 ? 41.263 59.173 61.306 1.00 22.28 303 LEU A CA 1
ATOM 2376 C C . LEU A 1 303 ? 39.983 58.347 61.385 1.00 22.16 303 LEU A C 1
ATOM 2377 O O . LEU A 1 303 ? 38.953 58.830 61.867 1.00 22.48 303 LEU A O 1
ATOM 2382 N N . LEU A 1 304 ? 40.040 57.111 60.906 1.00 21.63 304 LEU A N 1
ATOM 2383 C CA . LEU A 1 304 ? 38.867 56.244 60.940 1.00 22.05 304 LEU A CA 1
ATOM 2384 C C . LEU A 1 304 ? 38.616 55.820 62.374 1.00 22.27 304 LEU A C 1
ATOM 2385 O O . LEU A 1 304 ? 37.471 55.804 62.847 1.00 22.70 304 LEU A O 1
ATOM 2390 N N . ALA A 1 305 ? 39.693 55.486 63.071 1.00 21.41 305 ALA A N 1
ATOM 2391 C CA . ALA A 1 305 ? 39.565 55.080 64.459 1.00 21.30 305 ALA A CA 1
ATOM 2392 C C . ALA A 1 305 ? 38.918 56.215 65.251 1.00 20.45 305 ALA A C 1
ATOM 2393 O O . ALA A 1 305 ? 37.953 55.996 65.973 1.00 21.64 305 ALA A O 1
ATOM 2395 N N . LEU A 1 306 ? 39.440 57.430 65.110 1.00 20.61 306 LEU A N 1
ATOM 2396 C CA . LEU A 1 306 ? 38.879 58.570 65.839 1.00 19.59 306 LEU A CA 1
ATOM 2397 C C . LEU A 1 306 ? 37.402 58.726 65.491 1.00 20.48 306 LEU A C 1
ATOM 2398 O O . LEU A 1 306 ? 36.559 58.864 66.370 1.00 19.21 306 LEU A O 1
ATOM 2403 N N . HIS A 1 307 ? 37.098 58.698 64.199 1.00 20.52 307 HIS A N 1
ATOM 2404 C CA . HIS A 1 307 ? 35.723 58.815 63.752 1.00 20.50 307 HIS A CA 1
ATOM 2405 C C . HIS A 1 307 ? 34.845 57.756 64.428 1.00 21.21 307 HIS A C 1
ATOM 2406 O O . HIS A 1 307 ? 33.786 58.079 64.977 1.00 21.23 307 HIS A O 1
ATOM 2413 N N . ASN A 1 308 ? 35.276 56.493 64.355 1.00 20.63 308 ASN A N 1
ATOM 2414 C CA . ASN A 1 308 ? 34.524 55.391 64.952 1.00 20.66 308 ASN A CA 1
ATOM 2415 C C . ASN A 1 308 ? 34.273 55.632 66.447 1.00 21.13 308 ASN A C 1
ATOM 2416 O O . ASN A 1 308 ? 33.174 55.379 66.956 1.00 20.96 308 ASN A O 1
ATOM 2421 N N . LEU A 1 309 ? 35.287 56.142 67.142 1.00 21.17 309 LEU A N 1
ATOM 2422 C CA . LEU A 1 309 ? 35.169 56.449 68.561 1.00 20.32 309 LEU A CA 1
ATOM 2423 C C . LEU A 1 309 ? 34.141 57.561 68.774 1.00 22.68 309 LEU A C 1
ATOM 2424 O O . LEU A 1 309 ? 33.344 57.492 69.709 1.00 23.99 309 LEU A O 1
ATOM 2429 N N . TRP A 1 310 ? 34.147 58.575 67.907 1.00 22.60 310 TRP A N 1
ATOM 2430 C CA . TRP A 1 310 ? 33.194 59.686 68.028 1.00 23.54 310 TRP A CA 1
ATOM 2431 C C . TRP A 1 310 ? 31.756 59.222 67.877 1.00 21.63 310 TRP A C 1
ATOM 2432 O O . TRP A 1 310 ? 30.893 59.633 68.638 1.00 23.07 310 TRP A O 1
ATOM 2443 N N . VAL A 1 311 ? 31.508 58.360 66.897 1.00 21.94 311 VAL A N 1
ATOM 2444 C CA . VAL A 1 311 ? 30.166 57.840 66.643 1.00 21.50 311 VAL A CA 1
ATOM 2445 C C . VAL A 1 311 ? 29.693 56.967 67.791 1.00 22.04 311 VAL A C 1
ATOM 2446 O O . VAL A 1 311 ? 28.506 56.934 68.096 1.00 24.65 311 VAL A O 1
ATOM 2450 N N . ILE A 1 312 ? 30.628 56.261 68.420 1.00 21.78 312 ILE A N 1
ATOM 2451 C CA . ILE A 1 312 ? 30.322 55.396 69.550 1.00 20.09 312 ILE A CA 1
ATOM 2452 C C . ILE A 1 312 ? 29.972 56.261 70.757 1.00 21.25 312 ILE A C 1
ATOM 2453 O O . ILE A 1 312 ? 29.023 55.992 71.492 1.00 22.24 312 ILE A O 1
ATOM 2458 N N . LYS A 1 313 ? 30.763 57.305 70.953 1.00 22.35 313 LYS A N 1
ATOM 2459 C CA . LYS A 1 313 ? 30.564 58.225 72.053 1.00 21.58 313 LYS A CA 1
ATOM 2460 C C . LYS A 1 313 ? 29.240 58.948 71.816 1.00 20.95 313 LYS A C 1
ATOM 2461 O O . LYS A 1 313 ? 28.420 59.108 72.724 1.00 17.87 3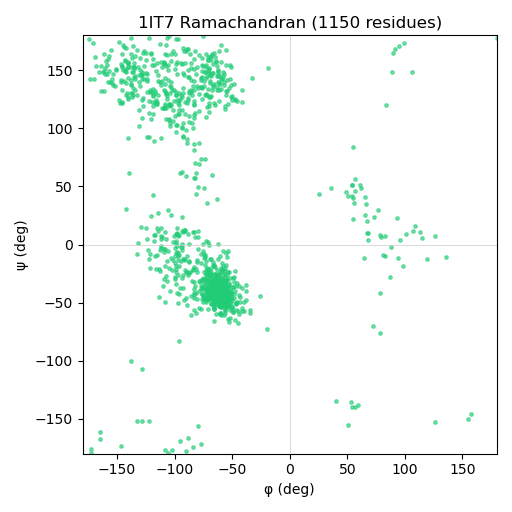13 LYS A O 1
ATOM 2467 N N . GLU A 1 314 ? 29.024 59.360 70.575 1.00 19.74 314 GLU A N 1
ATOM 2468 C CA . GLU A 1 314 ? 27.801 60.058 70.228 1.00 19.66 314 GLU A CA 1
ATOM 2469 C C . GLU A 1 314 ? 26.538 59.210 70.453 1.00 19.21 314 GLU A C 1
ATOM 2470 O O . GLU A 1 314 ? 25.547 59.724 70.952 1.00 19.15 314 GLU A O 1
ATOM 2476 N N . GLU A 1 315 ? 26.560 57.926 70.095 1.00 19.47 315 GLU A N 1
ATOM 2477 C CA . GLU A 1 315 ? 25.389 57.071 70.321 1.00 21.60 315 GLU A CA 1
ATOM 2478 C C . GLU A 1 315 ? 25.092 56.995 71.814 1.00 21.65 315 GLU A C 1
ATOM 2479 O O . GLU A 1 315 ? 23.946 57.182 72.238 1.00 22.54 315 GLU A O 1
ATOM 2485 N N . ILE A 1 316 ? 26.123 56.701 72.608 1.00 19.88 316 ILE A N 1
ATOM 2486 C CA . ILE A 1 316 ? 25.948 56.615 74.050 1.00 19.64 316 ILE A CA 1
ATOM 2487 C C . ILE A 1 316 ? 25.221 57.859 74.541 1.00 20.19 316 ILE A C 1
ATOM 2488 O O . ILE A 1 316 ? 24.171 57.745 75.177 1.00 21.28 316 ILE A O 1
ATOM 2493 N N . LYS A 1 317 ? 25.759 59.044 74.241 1.00 19.17 317 LYS A N 1
ATOM 2494 C CA . LYS A 1 317 ? 25.106 60.281 74.666 1.00 18.30 317 LYS A CA 1
ATOM 2495 C C . LYS A 1 317 ? 23.642 60.303 74.198 1.00 16.78 317 LYS A C 1
ATOM 2496 O O . LYS A 1 317 ? 22.751 60.667 74.949 1.00 16.98 317 LYS A O 1
ATOM 2502 N N . ARG A 1 318 ? 23.403 59.893 72.958 1.00 18.44 318 ARG A N 1
ATOM 2503 C CA . ARG A 1 318 ? 22.057 59.859 72.394 1.00 18.01 318 ARG A CA 1
ATOM 2504 C C . ARG A 1 318 ? 21.155 58.975 73.237 1.00 19.72 318 ARG A C 1
ATOM 2505 O O . ARG A 1 318 ? 20.016 59.338 73.534 1.00 22.92 318 ARG A O 1
ATOM 2513 N N . VAL A 1 319 ? 21.676 57.813 73.625 1.00 19.67 319 VAL A N 1
ATOM 2514 C CA . VAL A 1 319 ? 20.939 56.852 74.445 1.00 17.44 319 VAL A CA 1
ATOM 2515 C C . VAL A 1 319 ? 20.621 57.418 75.818 1.00 18.75 319 VAL A C 1
ATOM 2516 O O . VAL A 1 319 ? 19.494 57.290 76.310 1.00 20.71 319 VAL A O 1
ATOM 2520 N N . LYS A 1 320 ? 21.615 58.043 76.442 1.00 18.88 320 LYS A N 1
ATOM 2521 C CA . LYS A 1 320 ? 21.414 58.627 77.762 1.00 18.95 320 LYS A CA 1
ATOM 2522 C C . LYS A 1 320 ? 20.420 59.774 77.702 1.00 17.92 320 LYS A C 1
ATOM 2523 O O . LYS A 1 320 ? 19.583 59.919 78.585 1.00 18.14 320 LYS A O 1
ATOM 2529 N N . GLN A 1 321 ? 20.500 60.584 76.656 1.00 18.16 321 GLN A N 1
ATOM 2530 C CA . GLN A 1 321 ? 19.571 61.704 76.523 1.00 18.58 321 GLN A CA 1
ATOM 2531 C C . GLN A 1 321 ? 18.139 61.185 76.327 1.00 19.12 321 GLN A C 1
ATOM 2532 O O . GLN A 1 321 ? 17.186 61.796 76.790 1.00 18.94 321 GLN A O 1
ATOM 2538 N N . ALA A 1 322 ? 17.993 60.053 75.646 1.00 19.28 322 ALA A N 1
ATOM 2539 C CA . ALA A 1 322 ? 16.670 59.487 75.408 1.00 21.11 322 ALA A CA 1
ATOM 2540 C C . ALA A 1 322 ? 16.108 58.926 76.704 1.00 21.38 322 ALA A C 1
ATOM 2541 O O . ALA A 1 322 ? 14.917 59.040 76.969 1.00 20.04 322 ALA A O 1
ATOM 2543 N N . ILE A 1 323 ? 16.969 58.316 77.515 1.00 22.00 323 ILE A N 1
ATOM 2544 C CA . ILE A 1 323 ? 16.526 57.771 78.795 1.00 20.38 323 ILE A CA 1
ATOM 2545 C C . ILE A 1 323 ? 16.059 58.929 79.660 1.00 21.16 323 ILE A C 1
ATOM 2546 O O . ILE A 1 323 ? 15.022 58.868 80.313 1.00 20.85 323 ILE A O 1
ATOM 2551 N N . LYS A 1 324 ? 16.857 59.986 79.658 1.00 23.40 324 LYS A N 1
ATOM 2552 C CA . LYS A 1 324 ? 16.558 61.178 80.427 1.00 24.58 324 LYS A CA 1
ATOM 2553 C C . LYS A 1 324 ? 15.161 61.693 80.089 1.00 24.14 324 LYS A C 1
ATOM 2554 O O . LYS A 1 324 ? 14.424 62.096 80.970 1.00 25.40 324 LYS A O 1
ATOM 2560 N N . GLU A 1 325 ? 14.791 61.671 78.813 1.00 25.21 325 GLU A N 1
ATOM 2561 C CA . GLU A 1 325 ? 13.482 62.178 78.425 1.00 25.08 325 GLU A CA 1
ATOM 2562 C C . GLU A 1 325 ? 12.400 61.132 78.253 1.00 23.78 325 GLU A C 1
ATOM 2563 O O . GLU A 1 325 ? 11.312 61.445 77.778 1.00 22.45 325 GLU A O 1
ATOM 2569 N N . GLY A 1 326 ? 12.698 59.900 78.661 1.00 23.34 326 GLY A N 1
ATOM 2570 C CA . GLY A 1 326 ? 11.737 58.815 78.559 1.00 22.22 326 GLY A CA 1
ATOM 2571 C C . GLY A 1 326 ? 11.380 58.447 77.134 1.00 23.83 326 GLY A C 1
ATOM 2572 O O . GLY A 1 326 ? 10.221 58.162 76.835 1.00 25.58 326 GLY A O 1
ATOM 2573 N N . GLU A 1 327 ? 12.378 58.427 76.258 1.00 23.58 327 GLU A N 1
ATOM 2574 C CA . GLU A 1 327 ? 12.161 58.119 74.853 1.00 24.33 327 GLU A CA 1
ATOM 2575 C C . GLU A 1 327 ? 13.012 56.985 74.331 1.00 22.39 327 GLU A C 1
ATOM 2576 O O . GLU A 1 327 ? 13.103 56.804 73.129 1.00 23.05 327 GLU A O 1
ATOM 2582 N N . LEU A 1 328 ? 13.629 56.220 75.222 1.00 21.92 328 LEU A N 1
ATOM 2583 C CA . LEU A 1 328 ? 14.486 55.115 74.804 1.00 21.82 328 LEU A CA 1
ATOM 2584 C C . LEU A 1 328 ? 13.839 54.165 73.797 1.00 20.73 328 LEU A C 1
ATOM 2585 O O . LEU A 1 328 ? 14.434 53.855 72.763 1.00 19.07 328 LEU A O 1
ATOM 2590 N N . TRP A 1 329 ? 12.628 53.692 74.098 1.00 20.82 329 TRP A N 1
ATOM 2591 C CA . TRP A 1 329 ? 11.947 52.757 73.199 1.00 19.09 329 TRP A CA 1
ATOM 2592 C C . TRP A 1 329 ? 11.809 53.333 71.801 1.00 19.34 329 TRP A C 1
ATOM 2593 O O . TRP A 1 329 ? 11.947 52.618 70.810 1.00 19.90 329 TRP A O 1
ATOM 2604 N N . ARG A 1 330 ? 11.561 54.635 71.716 1.00 19.78 330 ARG A N 1
ATOM 2605 C CA . ARG A 1 330 ? 11.438 55.288 70.417 1.00 19.94 330 ARG A CA 1
ATOM 2606 C C . ARG A 1 330 ? 12.775 55.173 69.697 1.00 17.94 330 ARG A C 1
ATOM 2607 O O . ARG A 1 330 ? 12.831 54.826 68.529 1.00 18.89 330 ARG A O 1
ATOM 2615 N N . LEU A 1 331 ? 13.858 55.466 70.403 1.00 19.15 331 LEU A N 1
ATOM 2616 C CA . LEU A 1 331 ? 15.178 55.365 69.805 1.00 18.45 331 LEU A CA 1
ATOM 2617 C C . LEU A 1 331 ? 15.453 53.930 69.398 1.00 17.56 331 LEU A C 1
ATOM 2618 O O . LEU A 1 331 ? 15.998 53.677 68.320 1.00 19.58 331 LEU A O 1
ATOM 2623 N N . VAL A 1 332 ? 15.087 52.984 70.257 1.00 17.60 332 VAL A N 1
ATOM 2624 C CA . VAL A 1 332 ? 15.319 51.583 69.939 1.00 17.21 332 VAL A CA 1
ATOM 2625 C C . VAL A 1 332 ? 14.549 51.236 68.671 1.00 19.48 332 VAL A C 1
ATOM 2626 O O . VAL A 1 332 ? 15.066 50.540 67.784 1.00 19.69 332 VAL A O 1
ATOM 2630 N N . ASP A 1 333 ? 13.321 51.742 68.578 1.00 17.99 333 ASP A N 1
ATOM 2631 C CA . ASP A 1 333 ? 12.485 51.475 67.417 1.00 18.93 333 ASP A CA 1
ATOM 2632 C C . ASP A 1 333 ? 13.139 52.018 66.151 1.00 20.06 333 ASP A C 1
ATOM 2633 O O . ASP A 1 333 ? 13.075 51.401 65.079 1.00 18.30 333 ASP A O 1
ATOM 2638 N N . GLU A 1 334 ? 13.767 53.183 66.279 1.00 19.72 334 GLU A N 1
ATOM 2639 C CA . GLU A 1 334 ? 14.436 53.808 65.148 1.00 17.57 334 GLU A CA 1
ATOM 2640 C C . GLU A 1 334 ? 15.645 52.961 64.741 1.00 16.75 334 GLU A C 1
ATOM 2641 O O . GLU A 1 334 ? 15.854 52.679 63.563 1.00 15.84 334 GLU A O 1
ATOM 2647 N N . ARG A 1 335 ? 16.446 52.539 65.712 1.00 18.05 335 ARG A N 1
ATOM 2648 C CA . ARG A 1 335 ? 17.624 51.746 65.368 1.00 18.00 335 ARG A CA 1
ATOM 2649 C C . ARG A 1 335 ? 17.273 50.352 64.867 1.00 18.68 335 ARG A C 1
ATOM 2650 O O . ARG A 1 335 ? 18.051 49.745 64.133 1.00 19.67 335 ARG A O 1
ATOM 2658 N N . ALA A 1 336 ? 16.100 49.846 65.235 1.00 20.39 336 ALA A N 1
ATOM 2659 C CA . ALA A 1 336 ? 15.693 48.509 64.796 1.00 20.92 336 ALA A CA 1
ATOM 2660 C C . ALA A 1 336 ? 15.594 48.422 63.281 1.00 22.17 336 ALA A C 1
ATOM 2661 O O . ALA A 1 336 ? 15.746 47.343 62.696 1.00 22.80 336 ALA A O 1
ATOM 2663 N N . ARG A 1 337 ? 15.352 49.559 62.640 1.00 21.15 337 ARG A N 1
ATOM 2664 C CA . ARG A 1 337 ? 15.226 49.598 61.186 1.00 19.49 337 ARG A CA 1
ATOM 2665 C C . ARG A 1 337 ? 16.586 49.583 60.481 1.00 20.55 337 ARG A C 1
ATOM 2666 O O . ARG A 1 337 ? 16.659 49.721 59.257 1.00 21.68 337 ARG A O 1
ATOM 2674 N N . SER A 1 338 ? 17.667 49.411 61.239 1.00 20.08 338 SER A N 1
ATOM 2675 C CA . SER A 1 338 ? 19.004 49.396 60.633 1.00 21.67 338 SER A CA 1
ATOM 2676 C C . SER A 1 338 ? 19.279 48.133 59.842 1.00 21.89 338 SER A C 1
ATOM 2677 O O . SER A 1 338 ? 19.900 48.184 58.786 1.00 22.11 338 SER A O 1
ATOM 2680 N N . HIS A 1 339 ? 18.810 46.999 60.349 1.00 22.57 339 HIS A N 1
ATOM 2681 C CA . HIS A 1 339 ? 19.078 45.721 59.703 1.00 22.74 339 HIS A CA 1
ATOM 2682 C C . HIS A 1 339 ? 17.975 44.723 60.034 1.00 22.29 339 HIS A C 1
ATOM 2683 O O . HIS A 1 339 ? 17.401 44.759 61.122 1.00 20.50 339 HIS A O 1
ATOM 2690 N N . PRO A 1 340 ? 17.656 43.821 59.094 1.00 22.99 340 PRO A N 1
ATOM 2691 C CA . PRO A 1 340 ? 16.606 42.824 59.320 1.00 24.24 340 PRO A CA 1
ATOM 2692 C C . PRO A 1 340 ? 16.792 42.026 60.609 1.00 24.63 340 PRO A C 1
ATOM 2693 O O . PRO A 1 340 ? 15.832 41.794 61.336 1.00 26.42 340 PRO A O 1
ATOM 2697 N N . LYS A 1 341 ? 18.022 41.611 60.892 1.00 24.11 341 LYS A N 1
ATOM 2698 C CA . LYS A 1 341 ? 18.285 40.856 62.106 1.00 26.93 341 LYS A CA 1
ATOM 2699 C C . LYS A 1 341 ? 18.088 41.711 63.363 1.00 27.69 341 LYS A C 1
ATOM 2700 O O . LYS A 1 341 ? 17.558 41.238 64.369 1.00 30.37 341 LYS A O 1
ATOM 2706 N N . LEU A 1 342 ? 18.494 42.971 63.318 1.00 26.60 342 LEU A N 1
ATOM 2707 C CA . LEU A 1 342 ? 18.303 43.818 64.483 1.00 26.74 342 LEU A CA 1
ATOM 2708 C C . LEU A 1 342 ? 16.785 44.010 64.683 1.00 25.88 342 LEU A C 1
ATOM 2709 O O . LEU A 1 342 ? 16.297 44.118 65.803 1.00 27.28 342 LEU A O 1
ATOM 2714 N N . TYR A 1 343 ? 16.040 44.045 63.587 1.00 26.07 343 TYR A N 1
ATOM 2715 C CA . TYR A 1 343 ? 14.595 44.230 63.659 1.00 25.82 343 TYR A CA 1
ATOM 2716 C C . TYR A 1 343 ? 13.962 43.002 64.282 1.00 25.51 343 TYR A C 1
ATOM 2717 O O . TYR A 1 343 ? 12.986 43.102 65.035 1.00 24.67 343 TYR A O 1
ATOM 2726 N N . SER A 1 344 ? 14.530 41.844 63.957 1.00 25.46 344 SER A N 1
ATOM 2727 C CA . SER A 1 344 ? 14.057 40.567 64.476 1.00 24.82 344 SER A CA 1
ATOM 2728 C C . SER A 1 344 ? 14.267 40.576 65.985 1.00 25.38 344 SER A C 1
ATOM 2729 O O . SER A 1 344 ? 13.346 40.305 66.768 1.00 25.97 344 SER A O 1
ATOM 2732 N N . ALA A 1 345 ? 15.488 40.912 66.386 1.00 22.91 345 ALA A N 1
ATOM 2733 C CA . ALA A 1 345 ? 15.841 40.975 67.790 1.00 21.32 345 ALA A CA 1
ATOM 2734 C C . ALA A 1 345 ? 14.948 41.940 68.556 1.00 21.41 345 ALA A C 1
ATOM 2735 O O . ALA A 1 345 ? 14.574 41.674 69.698 1.00 24.00 345 ALA A O 1
ATOM 2737 N N . TYR A 1 346 ? 14.606 43.062 67.936 1.00 21.16 346 TYR A N 1
ATOM 2738 C CA . TYR A 1 346 ? 13.770 44.064 68.597 1.00 21.34 346 TYR A CA 1
ATOM 2739 C C . TYR A 1 346 ? 12.375 43.548 68.948 1.00 21.84 346 TYR A C 1
ATOM 2740 O O . TYR A 1 346 ? 11.862 43.813 70.036 1.00 22.06 346 TYR A O 1
ATOM 2749 N N . LYS A 1 347 ? 11.765 42.820 68.021 1.00 24.16 347 LYS A N 1
ATOM 2750 C CA . LYS A 1 347 ? 10.434 42.259 68.238 1.00 24.55 347 LYS A CA 1
ATOM 2751 C C . LYS A 1 347 ? 10.495 41.225 69.356 1.00 25.17 347 LYS A C 1
ATOM 2752 O O . LYS A 1 347 ? 9.623 41.161 70.232 1.00 23.93 347 LYS A O 1
ATOM 2758 N N . ARG A 1 348 ? 11.551 40.424 69.319 1.00 27.41 348 ARG A N 1
ATOM 2759 C CA . ARG A 1 348 ? 11.766 39.394 70.309 1.00 28.09 348 ARG A CA 1
ATOM 2760 C C . ARG A 1 348 ? 11.854 40.028 71.696 1.00 29.40 348 ARG A C 1
ATOM 2761 O O . ARG A 1 348 ? 11.170 39.595 72.628 1.00 30.16 348 ARG A O 1
ATOM 2769 N N . LEU A 1 349 ? 12.681 41.060 71.835 1.00 26.44 349 LEU A N 1
ATOM 2770 C CA . LEU A 1 349 ? 12.818 41.723 73.126 1.00 26.70 349 LEU A CA 1
ATOM 2771 C C . LEU A 1 349 ? 11.464 42.116 73.716 1.00 28.08 349 LEU A C 1
ATOM 2772 O O . LEU A 1 349 ? 11.233 41.957 74.914 1.00 29.64 349 LEU A O 1
ATOM 2777 N N . LEU A 1 350 ? 10.570 42.624 72.873 1.00 29.46 350 LEU A N 1
ATOM 2778 C CA . LEU A 1 350 ? 9.250 43.051 73.324 1.00 29.18 350 LEU A CA 1
ATOM 2779 C C . LEU A 1 350 ? 8.345 41.920 73.821 1.00 28.81 350 LEU A C 1
ATOM 2780 O O . LEU A 1 350 ? 7.362 42.166 74.525 1.00 28.92 350 LEU A O 1
ATOM 2785 N N . GLU A 1 351 ? 8.672 40.681 73.467 1.00 29.82 351 GLU A N 1
ATOM 2786 C CA . GLU A 1 351 ? 7.869 39.543 73.920 1.00 30.83 351 GLU A CA 1
ATOM 2787 C C . GLU A 1 351 ? 8.084 39.348 75.417 1.00 31.01 351 GLU A C 1
ATOM 2788 O O . GLU A 1 351 ? 7.220 38.820 76.113 1.00 30.17 351 GLU A O 1
ATOM 2794 N N . HIS A 1 352 ? 9.243 39.791 75.901 1.00 31.26 352 HIS A N 1
ATOM 2795 C CA . HIS A 1 352 ? 9.605 39.677 77.309 1.00 30.02 352 HIS A CA 1
ATOM 2796 C C . HIS A 1 352 ? 8.948 40.756 78.164 1.00 30.07 352 HIS A C 1
ATOM 2797 O O . HIS A 1 352 ? 9.600 41.424 78.970 1.00 30.09 352 HIS A O 1
ATOM 2804 N N . TYR A 1 353 ? 7.642 40.911 77.986 1.00 29.59 353 TYR A N 1
ATOM 2805 C CA . TYR A 1 353 ? 6.876 41.900 78.728 1.00 29.90 353 TYR A CA 1
ATOM 2806 C C . TYR A 1 353 ? 7.018 41.806 80.248 1.00 30.29 353 TYR A C 1
ATOM 2807 O O . TYR A 1 353 ? 7.153 42.821 80.938 1.00 30.64 353 TYR A O 1
ATOM 2816 N N . THR A 1 354 ? 6.978 40.589 80.774 1.00 30.10 354 THR A N 1
ATOM 2817 C CA . THR A 1 354 ? 7.068 40.399 82.215 1.00 30.77 354 THR A CA 1
ATOM 2818 C C . THR A 1 354 ? 8.382 40.888 82.811 1.00 28.82 354 THR A C 1
ATOM 2819 O O . THR A 1 354 ? 8.405 41.495 83.884 1.00 27.38 354 THR A O 1
ATOM 2823 N N . PHE A 1 355 ? 9.477 40.615 82.121 1.00 27.42 355 PHE A N 1
ATOM 2824 C CA . PHE A 1 355 ? 10.770 41.077 82.585 1.00 25.96 355 PHE A CA 1
ATOM 2825 C C . PHE A 1 355 ? 10.793 42.611 82.501 1.00 25.51 355 PHE A C 1
ATOM 2826 O O . PHE A 1 355 ? 11.117 43.302 83.472 1.00 25.03 355 PHE A O 1
ATOM 2834 N N . LEU A 1 356 ? 10.434 43.137 81.334 1.00 23.98 356 LEU A N 1
ATOM 2835 C CA . LEU A 1 356 ? 10.444 44.575 81.117 1.00 22.82 356 LEU A CA 1
ATOM 2836 C C . LEU A 1 356 ? 9.500 45.355 82.009 1.00 22.76 356 LEU A C 1
ATOM 2837 O O . LEU A 1 356 ? 9.862 46.409 82.517 1.00 21.56 356 LEU A O 1
ATOM 2842 N N . GLU A 1 357 ? 8.297 44.831 82.217 1.00 25.80 357 GLU A N 1
ATOM 2843 C CA . GLU A 1 357 ? 7.291 45.511 83.033 1.00 26.71 357 GLU A CA 1
ATOM 2844 C C . GLU A 1 357 ? 7.687 45.860 84.470 1.00 27.41 357 GLU A C 1
ATOM 2845 O O . GLU A 1 357 ? 7.244 46.880 84.994 1.00 28.04 357 GLU A O 1
ATOM 2851 N N . GLU A 1 358 ? 8.507 45.035 85.115 1.00 28.84 358 GLU A N 1
ATOM 2852 C CA . GLU A 1 358 ? 8.908 45.327 86.494 1.00 29.79 358 GLU A CA 1
ATOM 2853 C C . GLU A 1 358 ? 9.692 46.634 86.648 1.00 29.32 358 GLU A C 1
ATOM 2854 O O . GLU A 1 358 ? 9.637 47.290 87.702 1.00 28.50 358 GLU A O 1
ATOM 2860 N N . PHE A 1 359 ? 10.410 47.017 85.600 1.00 28.61 359 PHE A N 1
ATOM 2861 C CA . PHE A 1 359 ? 11.248 48.203 85.663 1.00 30.27 359 PHE A CA 1
ATOM 2862 C C . PHE A 1 359 ? 10.716 49.419 84.947 1.00 31.47 359 PHE A C 1
ATOM 2863 O O . PHE A 1 359 ? 11.132 50.539 85.239 1.00 32.43 359 PHE A O 1
ATOM 2871 N N . GLU A 1 360 ? 9.798 49.204 84.013 1.00 32.83 360 GLU A N 1
ATOM 2872 C CA . GLU A 1 360 ? 9.234 50.305 83.253 1.00 33.18 360 GLU A CA 1
ATOM 2873 C C . GLU A 1 360 ? 8.622 51.349 84.178 1.00 33.62 360 GLU A C 1
ATOM 2874 O O . GLU A 1 360 ? 7.697 51.060 84.940 1.00 33.48 360 GLU A O 1
ATOM 2880 N N . PRO A 1 361 ? 9.145 52.580 84.130 1.00 33.69 361 PRO A N 1
ATOM 2881 C CA . PRO A 1 361 ? 8.639 53.667 84.967 1.00 34.43 361 PRO A CA 1
ATOM 2882 C C . PRO A 1 361 ? 7.125 53.790 84.846 1.00 35.12 361 PRO A C 1
ATOM 2883 O O . PRO A 1 361 ? 6.535 53.427 83.830 1.00 33.92 361 PRO A O 1
ATOM 2887 N N . ILE A 1 362 ? 6.503 54.306 85.894 1.00 36.49 362 ILE A N 1
ATOM 2888 C CA . ILE A 1 362 ? 5.062 54.467 85.916 1.00 37.97 362 ILE A CA 1
ATOM 2889 C C . ILE A 1 362 ? 4.667 55.700 85.095 1.00 37.06 362 ILE A C 1
ATOM 2890 O O . ILE A 1 362 ? 3.613 55.727 84.464 1.00 36.32 362 ILE A O 1
ATOM 2895 N N . THR A 1 363 ? 5.535 56.705 85.092 1.00 36.00 363 THR A N 1
ATOM 2896 C CA . THR A 1 363 ? 5.294 57.937 84.354 1.00 35.70 363 THR A CA 1
ATOM 2897 C C . THR A 1 363 ? 6.601 58.452 83.741 1.00 37.01 363 THR A C 1
ATOM 2898 O O . THR A 1 363 ? 7.662 58.393 84.366 1.00 37.13 363 THR A O 1
ATOM 2902 N N . LYS A 1 364 ? 6.522 58.941 82.507 1.00 37.50 364 LYS A N 1
ATOM 2903 C CA . LYS A 1 364 ? 7.698 59.452 81.807 1.00 38.07 364 LYS A CA 1
ATOM 2904 C C . LYS A 1 364 ? 7.530 60.920 81.416 1.00 39.29 364 LYS A C 1
ATOM 2905 O O . LYS A 1 364 ? 6.417 61.453 81.406 1.00 38.70 364 LYS A O 1
ATOM 2911 N N . LYS A 1 365 ? 8.645 61.558 81.073 1.00 40.04 365 LYS A N 1
ATOM 2912 C CA . LYS A 1 365 ? 8.637 62.954 80.661 1.00 40.88 365 LYS A CA 1
ATOM 2913 C C . LYS A 1 365 ? 7.930 63.095 79.309 1.00 41.02 365 LYS A C 1
ATOM 2914 O O . LYS A 1 365 ? 7.023 63.913 79.155 1.00 42.82 365 LYS A O 1
ATOM 2920 N N . SER A 1 366 ? 8.341 62.290 78.335 1.00 40.23 366 SER A N 1
ATOM 2921 C CA . SER A 1 366 ? 7.755 62.341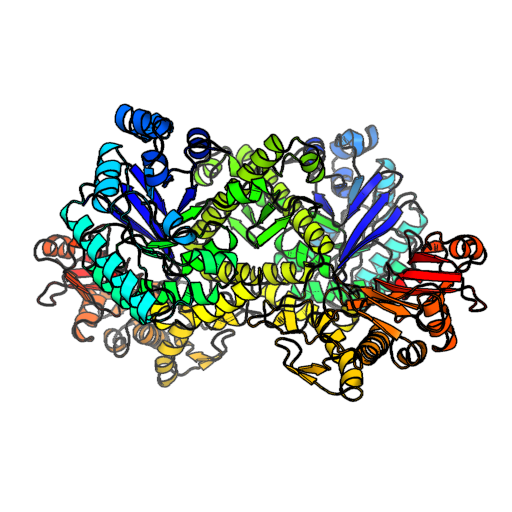 76.999 1.00 39.51 366 SER A CA 1
ATOM 2922 C C . SER A 1 366 ? 6.380 61.693 76.888 1.00 38.00 366 SER A C 1
ATOM 2923 O O . SER A 1 366 ? 5.983 60.892 77.735 1.00 38.59 366 SER A O 1
ATOM 2926 N N . ALA A 1 367 ? 5.653 62.049 75.837 1.00 35.44 367 ALA A N 1
ATOM 2927 C CA . ALA A 1 367 ? 4.331 61.479 75.610 1.00 35.04 367 ALA A CA 1
ATOM 2928 C C . ALA A 1 367 ? 4.519 60.162 74.860 1.00 34.72 367 ALA A C 1
ATOM 2929 O O . ALA A 1 367 ? 5.539 59.965 74.195 1.00 34.44 367 ALA A O 1
ATOM 2931 N N . LEU A 1 368 ? 3.548 59.261 74.968 1.00 35.27 368 LEU A N 1
ATOM 2932 C CA . LEU A 1 368 ? 3.635 57.974 74.285 1.00 35.47 368 LEU A CA 1
ATOM 2933 C C . LEU A 1 368 ? 3.473 58.206 72.789 1.00 34.86 368 LEU A C 1
ATOM 2934 O O . LEU A 1 368 ? 2.435 58.684 72.347 1.00 35.03 368 LEU A O 1
ATOM 2939 N N . PHE A 1 369 ? 4.491 57.855 72.012 1.00 33.07 369 PHE A N 1
ATOM 2940 C CA . PHE A 1 369 ? 4.429 58.030 70.565 1.00 31.57 369 PHE A CA 1
ATOM 2941 C C . PHE A 1 369 ? 4.111 56.734 69.827 1.00 30.77 369 PHE A C 1
ATOM 2942 O O . PHE A 1 369 ? 4.822 55.737 69.972 1.00 30.31 369 PHE A O 1
ATOM 2950 N N . LYS A 1 370 ? 3.045 56.747 69.034 1.00 27.99 370 LYS A N 1
ATOM 2951 C CA . LYS A 1 370 ? 2.695 55.583 68.237 1.00 26.49 370 LYS A CA 1
ATOM 2952 C C . LYS A 1 370 ? 3.449 55.757 66.908 1.00 25.69 370 LYS A C 1
ATOM 2953 O O . LYS A 1 370 ? 2.938 56.382 65.984 1.00 26.28 370 LYS A O 1
ATOM 2959 N N . ILE A 1 371 ? 4.665 55.222 66.817 1.00 23.03 371 ILE A N 1
ATOM 2960 C CA . ILE A 1 371 ? 5.453 55.353 65.595 1.00 20.85 371 ILE A CA 1
ATOM 2961 C C . ILE A 1 371 ? 5.641 54.050 64.823 1.00 20.72 371 ILE A C 1
ATOM 2962 O O . ILE A 1 371 ? 6.371 53.999 63.839 1.00 19.17 371 ILE A O 1
ATOM 2967 N N . SER A 1 372 ? 4.971 52.992 65.259 1.00 21.93 372 SER A N 1
ATOM 2968 C CA . SER A 1 372 ? 5.075 51.717 64.561 1.00 24.84 372 SER A CA 1
ATOM 2969 C C . SER A 1 372 ? 4.117 50.710 65.161 1.00 27.01 372 SER A C 1
ATOM 2970 O O . SER A 1 372 ? 3.426 51.002 66.138 1.00 26.77 372 SER A O 1
ATOM 2973 N N . ASN A 1 373 ? 4.074 49.527 64.563 1.00 29.95 373 ASN A N 1
ATOM 2974 C CA . ASN A 1 373 ? 3.209 48.469 65.046 1.00 33.53 373 ASN A CA 1
ATOM 2975 C C . ASN A 1 373 ? 3.786 47.995 66.372 1.00 34.02 373 ASN A C 1
ATOM 2976 O O . ASN A 1 373 ? 3.045 47.671 67.307 1.00 33.52 373 ASN A O 1
ATOM 2981 N N . GLU A 1 374 ? 5.117 47.972 66.447 1.00 32.87 374 GLU A N 1
ATOM 2982 C CA . GLU A 1 374 ? 5.814 47.540 67.653 1.00 30.71 374 GLU A CA 1
ATOM 2983 C C . GLU A 1 374 ? 5.485 48.387 68.879 1.00 29.50 374 GLU A C 1
ATOM 2984 O O . GLU A 1 374 ? 5.322 47.852 69.971 1.00 29.49 374 GLU A O 1
ATOM 2990 N N . SER A 1 375 ? 5.385 49.702 68.707 1.00 29.33 375 SER A N 1
ATOM 2991 C CA . SER A 1 375 ? 5.106 50.580 69.844 1.00 28.88 375 SER A CA 1
ATOM 2992 C C . SER A 1 375 ? 3.813 50.236 70.576 1.00 28.37 375 SER A C 1
ATOM 2993 O O . SER A 1 375 ? 3.640 50.584 71.747 1.00 29.72 375 SER A O 1
ATOM 2996 N N . LEU A 1 376 ? 2.903 49.553 69.895 1.00 29.81 376 LEU A N 1
ATOM 2997 C CA . LEU A 1 376 ? 1.650 49.144 70.522 1.00 31.43 376 LEU A CA 1
ATOM 2998 C C . LEU A 1 376 ? 1.936 47.979 71.463 1.00 32.56 376 LEU A C 1
ATOM 2999 O O . LEU A 1 376 ? 1.092 47.589 72.263 1.00 34.74 376 LEU A O 1
ATOM 3004 N N . ARG A 1 377 ? 3.138 47.426 71.362 1.00 33.28 377 ARG A N 1
ATOM 3005 C CA . ARG A 1 377 ? 3.534 46.320 72.215 1.00 33.00 377 ARG A CA 1
ATOM 3006 C C . ARG A 1 377 ? 4.544 46.734 73.275 1.00 32.50 377 ARG A C 1
ATOM 3007 O O . ARG A 1 377 ? 5.057 45.889 74.004 1.00 32.76 377 ARG A O 1
ATOM 3015 N N . TRP A 1 378 ? 4.846 48.028 73.353 1.00 31.25 378 TRP A N 1
ATOM 3016 C CA . TRP A 1 378 ? 5.783 48.501 74.362 1.00 29.92 378 TRP A CA 1
ATOM 3017 C C . TRP A 1 378 ? 5.191 48.193 75.740 1.00 30.83 378 TRP A C 1
ATOM 3018 O O . TRP A 1 378 ? 3.968 48.181 75.919 1.00 30.76 378 TRP A O 1
ATOM 3029 N N . PRO A 1 379 ? 6.057 47.952 76.734 1.00 29.80 379 PRO A N 1
ATOM 3030 C CA . PRO A 1 379 ? 5.645 47.643 78.102 1.00 29.45 379 PRO A CA 1
ATOM 3031 C C . PRO A 1 379 ? 4.561 48.543 78.669 1.00 29.23 379 PRO A C 1
ATOM 3032 O O . PRO A 1 379 ? 3.573 48.050 79.215 1.00 32.21 379 PRO A O 1
ATOM 3036 N N . VAL A 1 380 ? 4.740 49.855 78.544 1.00 27.98 380 VAL A N 1
ATOM 3037 C CA . VAL A 1 380 ? 3.768 50.813 79.076 1.00 27.36 380 VAL A CA 1
ATOM 3038 C C . VAL A 1 380 ? 2.390 50.704 78.427 1.00 27.75 380 VAL A C 1
ATOM 3039 O O . VAL A 1 380 ? 1.377 50.999 79.062 1.00 28.74 380 VAL A O 1
ATOM 3043 N N . VAL A 1 381 ? 2.346 50.297 77.162 1.00 27.72 381 VAL A N 1
ATOM 3044 C CA . VAL A 1 381 ? 1.069 50.175 76.472 1.00 28.71 381 VAL A CA 1
ATOM 3045 C C . VAL A 1 381 ? 0.313 48.958 76.995 1.00 29.81 381 VAL A C 1
ATOM 3046 O O . VAL A 1 381 ? -0.881 49.042 77.312 1.00 29.44 381 VAL A O 1
ATOM 3050 N N . ARG A 1 382 ? 1.010 47.832 77.097 1.00 29.41 382 ARG A N 1
ATOM 3051 C CA . ARG A 1 382 ? 0.391 46.607 77.587 1.00 32.09 382 ARG A CA 1
ATOM 3052 C C . ARG A 1 382 ? -0.068 46.723 79.046 1.00 32.93 382 ARG A C 1
ATOM 3053 O O . ARG A 1 382 ? -1.056 46.096 79.443 1.00 32.34 382 ARG A O 1
ATOM 3061 N N . ARG A 1 383 ? 0.643 47.536 79.831 1.00 32.96 383 ARG A N 1
ATOM 3062 C CA . ARG A 1 383 ? 0.321 47.728 81.246 1.00 31.59 383 ARG A CA 1
ATOM 3063 C C . ARG A 1 383 ? -0.905 48.605 81.448 1.00 31.23 383 ARG A C 1
ATOM 3064 O O . ARG A 1 383 ? -1.762 48.305 82.282 1.00 31.01 383 ARG A O 1
ATOM 3072 N N . ALA A 1 384 ? -0.979 49.700 80.699 1.00 32.55 384 ALA A N 1
ATOM 3073 C CA . ALA A 1 384 ? -2.105 50.626 80.805 1.00 33.39 384 ALA A CA 1
ATOM 3074 C C . ALA A 1 384 ? -3.380 49.950 80.301 1.00 34.95 384 ALA A C 1
ATOM 3075 O O . ALA A 1 384 ? -4.477 50.236 80.782 1.00 33.79 384 ALA A O 1
ATOM 3077 N N . LYS A 1 385 ? -3.221 49.047 79.339 1.00 36.20 385 LYS A N 1
ATOM 3078 C CA . LYS A 1 385 ? -4.352 48.315 78.787 1.00 39.27 385 LYS A CA 1
ATOM 3079 C C . LYS A 1 385 ? -5.019 47.521 79.902 1.00 40.46 385 LYS A C 1
ATOM 3080 O O . LYS A 1 385 ? -6.196 47.725 80.211 1.00 41.73 385 LYS A O 1
ATOM 3086 N N . GLU A 1 386 ? -4.249 46.624 80.513 1.00 41.50 386 GLU A N 1
ATOM 3087 C CA . GLU A 1 386 ? -4.752 45.771 81.583 1.00 42.12 386 GLU A CA 1
ATOM 3088 C C . GLU A 1 386 ? -5.256 46.514 82.810 1.00 40.74 386 GLU A C 1
ATOM 3089 O O . GLU A 1 386 ? -6.258 46.118 83.401 1.00 41.22 386 GLU A O 1
ATOM 3095 N N . ARG A 1 387 ? -4.571 47.585 83.198 1.00 39.32 387 ARG A N 1
ATOM 3096 C CA . ARG A 1 387 ? -4.989 48.358 84.367 1.00 39.20 387 ARG A CA 1
ATOM 3097 C C . ARG A 1 387 ? -6.277 49.146 84.137 1.00 39.21 387 ARG A C 1
ATOM 3098 O O . ARG A 1 387 ? -6.969 49.514 85.084 1.00 39.03 387 ARG A O 1
ATOM 3106 N N . ALA A 1 388 ? -6.596 49.407 82.877 1.00 40.41 388 ALA A N 1
ATOM 3107 C CA . ALA A 1 388 ? -7.791 50.162 82.557 1.00 42.26 388 ALA A CA 1
ATOM 3108 C C . ALA A 1 388 ? -9.017 49.269 82.411 1.00 42.96 388 ALA A C 1
ATOM 3109 O O . ALA A 1 388 ? -10.141 49.720 82.635 1.00 42.75 388 ALA A O 1
ATOM 3111 N N . LYS A 1 389 ? -8.806 48.006 82.053 1.00 43.63 389 LYS A N 1
ATOM 3112 C CA . LYS A 1 389 ? -9.926 47.091 81.863 1.00 45.49 389 LYS A CA 1
ATOM 3113 C C . LYS A 1 389 ? -10.975 47.124 82.972 1.00 45.96 389 LYS A C 1
ATOM 3114 O O . LYS A 1 389 ? -12.164 47.257 82.692 1.00 48.14 389 LYS A O 1
ATOM 3120 N N . SER A 1 390 ? -10.549 47.025 84.224 1.00 46.05 390 SER A N 1
ATOM 3121 C CA . SER A 1 390 ? -11.498 47.049 85.331 1.00 47.17 390 SER A CA 1
ATOM 3122 C C . SER A 1 390 ? -12.056 48.457 85.579 1.00 47.11 390 SER A C 1
ATOM 3123 O O . SER A 1 390 ? -13.185 48.613 86.039 1.00 46.22 390 SER A O 1
ATOM 3126 N N . ILE A 1 391 ? -11.260 49.479 85.281 1.00 46.67 391 ILE A N 1
ATOM 3127 C CA . ILE A 1 391 ? -11.690 50.857 85.495 1.00 46.42 391 ILE A CA 1
ATOM 3128 C C . ILE A 1 391 ? -12.752 51.255 84.481 1.00 47.33 391 ILE A C 1
ATOM 3129 O O . ILE A 1 391 ? -13.536 52.178 84.723 1.00 46.98 391 ILE A O 1
ATOM 3134 N N . ASN A 1 392 ? -12.771 50.566 83.343 1.00 48.21 392 ASN A N 1
ATOM 3135 C CA . ASN A 1 392 ? -13.744 50.862 82.296 1.00 50.32 392 ASN A CA 1
ATOM 3136 C C . ASN A 1 392 ? -15.098 50.230 82.601 1.00 51.25 392 ASN A C 1
ATOM 3137 O O . ASN A 1 392 ? -16.135 50.885 82.498 1.00 51.87 392 ASN A O 1
ATOM 3142 N N . GLU A 1 393 ? -15.080 48.958 82.983 1.00 52.34 393 GLU A N 1
ATOM 3143 C CA . GLU A 1 393 ? -16.305 48.236 83.299 1.00 53.09 393 GLU A CA 1
ATOM 3144 C C . GLU A 1 393 ? -16.907 48.739 84.599 1.00 52.50 393 GLU A C 1
ATOM 3145 O O . GLU A 1 393 ? -17.926 48.228 85.052 1.00 53.60 393 GLU A O 1
ATOM 3151 N N . ARG A 1 394 ? -16.283 49.743 85.199 1.00 51.74 394 ARG A N 1
ATOM 3152 C CA . ARG A 1 394 ? -16.754 50.263 86.474 1.00 51.36 394 ARG A CA 1
ATOM 3153 C C . ARG A 1 394 ? -17.279 51.687 86.343 1.00 51.19 394 ARG A C 1
ATOM 3154 O O . ARG A 1 394 ? -18.341 52.015 86.875 1.00 50.89 394 ARG A O 1
ATOM 3162 N N . PHE A 1 395 ? -16.536 52.532 85.634 1.00 50.00 395 PHE A N 1
ATOM 3163 C CA . PHE A 1 395 ? -16.944 53.918 85.455 1.00 49.14 395 PHE A CA 1
ATOM 3164 C C . PHE A 1 395 ? -17.619 54.153 84.110 1.00 49.39 395 PHE A C 1
ATOM 3165 O O . PHE A 1 395 ? -18.313 55.154 83.922 1.00 50.00 395 PHE A O 1
ATOM 3173 N N . GLY A 1 396 ? -17.417 53.231 83.178 1.00 48.88 396 GLY A N 1
ATOM 3174 C CA . GLY A 1 396 ? -18.029 53.377 81.873 1.00 49.88 396 GLY A CA 1
ATOM 3175 C C . GLY A 1 396 ? -17.772 54.738 81.257 1.00 50.44 396 GLY A C 1
ATOM 3176 O O . GLY A 1 396 ? -16.792 55.402 81.599 1.00 51.61 396 GLY A O 1
ATOM 3177 N N . GLU A 1 397 ? -18.661 55.164 80.363 1.00 50.02 397 GLU A N 1
ATOM 3178 C CA . GLU A 1 397 ? -18.507 56.444 79.677 1.00 49.99 397 GLU A CA 1
ATOM 3179 C C . GLU A 1 397 ? -17.216 56.444 78.870 1.00 49.06 397 GLU A C 1
ATOM 3180 O O . GLU A 1 397 ? -16.396 57.360 78.979 1.00 47.65 397 GLU A O 1
ATOM 3186 N N . LEU A 1 398 ? -17.049 55.408 78.055 1.00 48.12 398 LEU A N 1
ATOM 3187 C CA . LEU A 1 398 ? -15.863 55.258 77.228 1.00 48.64 398 LEU A CA 1
ATOM 3188 C C . LEU A 1 398 ? -15.825 56.257 76.080 1.00 49.63 398 LEU A C 1
ATOM 3189 O O . LEU A 1 398 ? -16.852 56.801 75.672 1.00 50.41 398 LEU A O 1
ATOM 3194 N N . VAL A 1 399 ? -14.624 56.494 75.566 1.00 49.96 399 VAL A N 1
ATOM 3195 C CA . VAL A 1 399 ? -14.421 57.396 74.443 1.00 50.27 399 VAL A CA 1
ATOM 3196 C C . VAL A 1 399 ? -13.419 56.695 73.542 1.00 49.94 399 VAL A C 1
ATOM 3197 O O . VAL A 1 399 ? -12.759 55.750 73.966 1.00 49.82 399 VAL A O 1
ATOM 3201 N N . GLU A 1 400 ? -13.312 57.144 72.300 1.00 50.19 400 GLU A N 1
ATOM 3202 C CA . GLU A 1 400 ? -12.389 56.525 71.358 1.00 49.86 400 GLU A CA 1
ATOM 3203 C C . GLU A 1 400 ? -10.959 56.958 71.619 1.00 47.55 400 GLU A C 1
ATOM 3204 O O . GLU A 1 400 ? -10.711 58.109 71.982 1.00 47.32 400 GLU A O 1
ATOM 3210 N N . HIS A 1 401 ? -10.022 56.031 71.445 1.00 44.73 401 HIS A N 1
ATOM 3211 C CA . HIS A 1 401 ? -8.610 56.350 71.610 1.00 41.92 401 HIS A CA 1
ATOM 3212 C C . HIS A 1 401 ? -7.816 55.700 70.484 1.00 39.72 401 HIS A C 1
ATOM 3213 O O . HIS A 1 401 ? -7.909 54.500 70.247 1.00 37.83 401 HIS A O 1
ATOM 3220 N N . PRO A 1 402 ? -7.018 56.503 69.773 1.00 40.03 402 PRO A N 1
ATOM 3221 C CA . PRO A 1 402 ? -6.184 56.062 68.649 1.00 40.69 402 PRO A CA 1
ATOM 3222 C C . PRO A 1 402 ? -5.358 54.819 68.950 1.00 41.84 402 PRO A C 1
ATOM 3223 O O . PRO A 1 402 ? -5.247 53.916 68.117 1.00 41.60 402 PRO A O 1
ATOM 3227 N N . ILE A 1 403 ? -4.785 54.789 70.151 1.00 42.59 403 ILE A N 1
ATOM 3228 C CA . ILE A 1 403 ? -3.915 53.704 70.577 1.00 43.02 403 ILE A CA 1
ATOM 3229 C C . ILE A 1 403 ? -4.557 52.612 71.423 1.00 44.80 403 ILE A C 1
ATOM 3230 O O . ILE A 1 403 ? -4.404 51.422 71.135 1.00 44.58 403 ILE A O 1
ATOM 3235 N N . PHE A 1 404 ? -5.261 53.007 72.477 1.00 46.39 404 PHE A N 1
ATOM 3236 C CA . PHE A 1 404 ? -5.867 52.020 73.357 1.00 48.60 404 PHE A CA 1
ATOM 3237 C C . PHE A 1 404 ? -7.293 51.639 72.966 1.00 50.47 404 PHE A C 1
ATOM 3238 O O . PHE A 1 404 ? -7.994 50.960 73.718 1.00 49.96 404 PHE A O 1
ATOM 3246 N N . GLY A 1 405 ? -7.702 52.061 71.772 1.00 53.13 405 GLY A N 1
ATOM 3247 C CA . GLY A 1 405 ? -9.037 51.752 71.287 1.00 55.03 405 GLY A CA 1
ATOM 3248 C C . GLY A 1 405 ? -10.083 52.656 71.906 1.00 55.99 405 GLY A C 1
ATOM 3249 O O . GLY A 1 405 ? -10.583 53.586 71.269 1.00 55.81 405 GLY A O 1
ATOM 3250 N N . ARG A 1 406 ? -10.414 52.381 73.160 1.00 56.43 406 ARG A N 1
ATOM 3251 C CA . ARG A 1 406 ? -11.401 53.174 73.871 1.00 57.72 406 ARG A CA 1
ATOM 3252 C C . ARG A 1 406 ? -11.114 53.063 75.356 1.00 56.35 406 ARG A C 1
ATOM 3253 O O . ARG A 1 406 ? -10.779 51.990 75.852 1.00 56.92 406 ARG A O 1
ATOM 3261 N N . VAL A 1 407 ? -11.237 54.180 76.061 1.00 54.39 407 VAL A N 1
ATOM 3262 C CA . VAL A 1 407 ? -10.978 54.201 77.488 1.00 52.21 407 VAL A CA 1
ATOM 3263 C C . VAL A 1 407 ? -11.961 55.126 78.189 1.00 50.12 407 VAL A C 1
ATOM 3264 O O . VAL A 1 407 ? -12.405 56.115 77.619 1.00 49.72 407 VAL A O 1
ATOM 3268 N N . SER A 1 408 ? -12.301 54.808 79.430 1.00 48.66 408 SER A N 1
ATOM 3269 C CA . SER A 1 408 ? -13.228 55.643 80.179 1.00 47.02 408 SER A CA 1
ATOM 3270 C C . SER A 1 408 ? -12.781 57.105 80.157 1.00 45.39 408 SER A C 1
ATOM 3271 O O . SER A 1 408 ? -11.590 57.404 80.221 1.00 44.26 408 SER A O 1
ATOM 3274 N N . ARG A 1 409 ? -13.745 58.013 80.070 1.00 44.13 409 ARG A N 1
ATOM 3275 C CA . ARG A 1 409 ? -13.448 59.439 80.027 1.00 43.49 409 ARG A CA 1
ATOM 3276 C C . ARG A 1 409 ? -12.762 59.893 81.305 1.00 42.59 409 ARG A C 1
ATOM 3277 O O . ARG A 1 409 ? -12.227 61.002 81.381 1.00 41.37 409 ARG A O 1
ATOM 3285 N N . TYR A 1 410 ? -12.786 59.030 82.312 1.00 41.19 410 TYR A N 1
ATOM 3286 C CA . TYR A 1 410 ? -12.195 59.367 83.594 1.00 40.48 410 TYR A CA 1
ATOM 3287 C C . TYR A 1 410 ? -10.680 59.200 83.680 1.00 38.12 410 TYR A C 1
ATOM 3288 O O . TYR A 1 410 ? -10.047 59.722 84.598 1.00 37.06 410 TYR A O 1
ATOM 3297 N N . LEU A 1 411 ? -10.107 58.493 82.711 1.00 36.67 411 LEU A N 1
ATOM 3298 C CA . LEU A 1 411 ? -8.663 58.283 82.657 1.00 35.59 411 LEU A CA 1
ATOM 3299 C C . LEU A 1 411 ? -8.067 59.100 81.497 1.00 34.86 411 LEU A C 1
ATOM 3300 O O . LEU A 1 411 ? -6.853 59.145 81.319 1.00 34.84 411 LEU A O 1
ATOM 3305 N N . SER A 1 412 ? -8.933 59.765 80.734 1.00 34.00 412 SER A N 1
ATOM 3306 C CA . SER A 1 412 ? -8.515 60.539 79.570 1.00 34.71 412 SER A CA 1
ATOM 3307 C C . SER A 1 412 ? -7.514 61.663 79.843 1.00 34.48 412 SER A C 1
ATOM 3308 O O . SER A 1 412 ? -6.881 62.173 78.916 1.00 33.81 412 SER A O 1
ATOM 3311 N N . LEU A 1 413 ? -7.369 62.052 81.101 1.00 33.07 413 LEU A N 1
ATOM 3312 C CA . LEU A 1 413 ? -6.430 63.104 81.452 1.00 33.33 413 LEU A CA 1
ATOM 3313 C C . LEU A 1 413 ? -5.157 62.490 82.041 1.00 33.55 413 LEU A C 1
ATOM 3314 O O . LEU A 1 413 ? -4.220 63.202 82.416 1.00 32.33 413 LEU A O 1
ATOM 3319 N N . THR A 1 414 ? -5.114 61.163 82.087 1.00 32.39 414 THR A N 1
ATOM 3320 C CA . THR A 1 414 ? -3.987 60.468 82.696 1.00 31.33 414 THR A CA 1
ATOM 3321 C C . THR A 1 414 ? -3.061 59.696 81.762 1.00 30.30 414 THR A C 1
ATOM 3322 O O . THR A 1 414 ? -3.511 59.031 80.821 1.00 29.36 414 THR A O 1
ATOM 3326 N N . TYR A 1 415 ? -1.762 59.776 82.057 1.00 29.79 415 TYR A N 1
ATOM 3327 C CA . TYR A 1 415 ? -0.728 59.075 81.286 1.00 28.07 415 TYR A CA 1
ATOM 3328 C C . TYR A 1 415 ? -1.006 57.563 81.260 1.00 26.64 415 TYR A C 1
ATOM 3329 O O . TYR A 1 415 ? -1.424 56.979 82.258 1.00 25.73 415 TYR A O 1
ATOM 3338 N N . PRO A 1 416 ? -0.789 56.912 80.114 1.00 27.86 416 PRO A N 1
ATOM 3339 C CA . PRO A 1 416 ? -0.312 57.483 78.853 1.00 28.52 416 PRO A CA 1
ATOM 3340 C C . PRO A 1 416 ? -1.464 57.771 77.889 1.00 30.05 416 PRO A C 1
ATOM 3341 O O . PRO A 1 416 ? -1.232 58.076 76.724 1.00 31.91 416 PRO A O 1
ATOM 3345 N N . PHE A 1 417 ? -2.701 57.657 78.363 1.00 30.66 417 PHE A N 1
ATOM 3346 C CA . PHE A 1 417 ? -3.849 57.907 77.503 1.00 31.61 417 PHE A CA 1
ATOM 3347 C C . PHE A 1 417 ? -3.861 59.335 76.965 1.00 32.48 417 PHE A C 1
ATOM 3348 O O . PHE A 1 417 ? -3.959 59.554 75.754 1.00 32.58 417 PHE A O 1
ATOM 3356 N N . ALA A 1 418 ? -3.754 60.307 77.859 1.00 32.85 418 ALA A N 1
ATOM 3357 C CA . ALA A 1 418 ? -3.738 61.701 77.440 1.00 36.23 418 ALA A CA 1
ATOM 3358 C C . ALA A 1 418 ? -2.379 62.047 76.835 1.00 38.68 418 ALA A C 1
ATOM 3359 O O . ALA A 1 418 ? -2.289 62.608 75.738 1.00 39.86 418 ALA A O 1
ATOM 3361 N N . GLN A 1 419 ? -1.329 61.686 77.566 1.00 40.16 419 GLN A N 1
ATOM 3362 C CA . GLN A 1 419 ? 0.052 61.962 77.184 1.00 40.86 419 GLN A CA 1
ATOM 3363 C C . GLN A 1 419 ? 0.597 61.093 76.051 1.00 40.68 419 GLN A C 1
ATOM 3364 O O . GLN A 1 419 ? 1.695 60.543 76.159 1.00 39.92 419 GLN A O 1
ATOM 3370 N N . SER A 1 420 ? -0.165 60.969 74.966 1.00 39.77 420 SER A N 1
ATOM 3371 C CA . SER A 1 420 ? 0.271 60.163 73.832 1.00 37.56 420 SER A CA 1
ATOM 3372 C C . SER A 1 420 ? -0.174 60.806 72.532 1.00 38.10 420 SER A C 1
ATOM 3373 O O . SER A 1 420 ? -0.958 61.755 72.536 1.00 37.23 420 SER A O 1
ATOM 3376 N N . GLU A 1 421 ? 0.339 60.283 71.423 1.00 38.81 421 GLU A N 1
ATOM 3377 C CA . GLU A 1 421 ? 0.005 60.797 70.106 1.00 39.18 421 GLU A CA 1
ATOM 3378 C C . GLU A 1 421 ? 0.186 59.718 69.056 1.00 39.80 421 GLU A C 1
ATOM 3379 O O . GLU A 1 421 ? 1.111 58.902 69.131 1.00 39.64 421 GLU A O 1
ATOM 3385 N N . ALA A 1 422 ? -0.707 59.715 68.076 1.00 40.58 422 ALA A N 1
ATOM 3386 C CA . ALA A 1 422 ? -0.652 58.735 67.002 1.00 42.54 422 ALA A CA 1
ATOM 3387 C C . ALA A 1 422 ? -0.819 59.458 65.670 1.00 43.41 422 ALA A C 1
ATOM 3388 O O . ALA A 1 422 ? -0.448 60.627 65.542 1.00 41.96 422 ALA A O 1
ATOM 3390 N N . GLU A 1 423 ? -1.366 58.760 64.679 1.00 45.61 423 GLU A N 1
ATOM 3391 C CA . GLU A 1 423 ? -1.598 59.359 63.373 1.00 47.31 423 GLU A CA 1
ATOM 3392 C C . GLU A 1 423 ? -2.663 60.431 63.551 1.00 48.08 423 GLU A C 1
ATOM 3393 O O . GLU A 1 423 ? -2.555 61.531 63.006 1.00 48.30 423 GLU A O 1
ATOM 3399 N N . ASP A 1 424 ? -3.690 60.101 64.330 1.00 48.96 424 ASP A N 1
ATOM 3400 C CA . ASP A 1 424 ? -4.781 61.029 64.599 1.00 51.01 424 ASP A CA 1
ATOM 3401 C C . ASP A 1 424 ? -4.710 61.497 66.050 1.00 51.76 424 ASP A C 1
ATOM 3402 O O . ASP A 1 424 ? -4.147 60.808 66.899 1.00 53.03 424 ASP A O 1
ATOM 3407 N N . ASP A 1 425 ? -5.277 62.664 66.335 1.00 52.63 425 ASP A N 1
ATOM 3408 C CA . ASP A 1 425 ? -5.232 63.225 67.683 1.00 54.46 425 ASP A CA 1
ATOM 3409 C C . ASP A 1 425 ? -6.364 62.806 68.624 1.00 55.20 425 ASP A C 1
ATOM 3410 O O . ASP A 1 425 ? -7.511 62.642 68.207 1.00 54.89 425 ASP A O 1
ATOM 3415 N N . PHE A 1 426 ? -6.021 62.654 69.902 1.00 55.92 426 PHE A N 1
ATOM 3416 C CA . PHE A 1 426 ? -6.960 62.250 70.951 1.00 56.00 426 PHE A CA 1
ATOM 3417 C C . PHE A 1 426 ? -7.514 63.469 71.694 1.00 56.69 426 PHE A C 1
ATOM 3418 O O . PHE A 1 426 ? -6.758 64.240 72.293 1.00 56.15 426 PHE A O 1
ATOM 3426 N N . LYS A 1 427 ? -8.833 63.641 71.647 1.00 56.89 427 LYS A N 1
ATOM 3427 C CA . LYS A 1 427 ? -9.483 64.761 72.324 1.00 58.08 427 LYS A CA 1
ATOM 3428 C C . LYS A 1 427 ? -9.805 64.394 73.768 1.00 57.94 427 LYS A C 1
ATOM 3429 O O . LYS A 1 427 ? -10.741 63.638 74.027 1.00 58.40 427 LYS A O 1
ATOM 3435 N N . ILE A 1 428 ? -9.035 64.926 74.708 1.00 57.48 428 ILE A N 1
ATOM 3436 C CA . ILE A 1 428 ? -9.279 64.635 76.115 1.00 57.74 428 ILE A CA 1
ATOM 3437 C C . ILE A 1 428 ? -10.582 65.309 76.549 1.00 58.42 428 ILE A C 1
ATOM 3438 O O . ILE A 1 428 ? -10.863 66.440 76.154 1.00 59.17 428 ILE A O 1
ATOM 3443 N N . GLU A 1 429 ? -11.384 64.611 77.349 1.00 58.35 429 GLU A N 1
ATOM 3444 C CA . GLU A 1 429 ? -12.645 65.170 77.834 1.00 57.42 429 GLU A CA 1
ATOM 3445 C C . GLU A 1 429 ? -12.469 65.682 79.260 1.00 56.49 429 GLU A C 1
ATOM 3446 O O . GLU A 1 429 ? -12.293 64.891 80.188 1.00 56.72 429 GLU A O 1
ATOM 3452 N N . LYS A 1 430 ? -12.508 67.000 79.435 1.00 55.57 430 LYS A N 1
ATOM 3453 C CA . LYS A 1 430 ? -12.359 67.593 80.763 1.00 55.39 430 LYS A CA 1
ATOM 3454 C C . LYS A 1 430 ? -13.569 67.264 81.642 1.00 55.22 430 LYS A C 1
ATOM 3455 O O . LYS A 1 430 ? -14.646 66.939 81.140 1.00 54.15 430 LYS A O 1
ATOM 3461 N N . PRO A 1 431 ? -13.404 67.342 82.971 1.00 55.25 431 PRO A N 1
ATOM 3462 C CA . PRO A 1 431 ? -14.484 67.050 83.920 1.00 55.92 431 PRO A CA 1
ATOM 3463 C C . PRO A 1 431 ? -15.521 68.165 84.016 1.00 56.54 431 PRO A C 1
ATOM 3464 O O . PRO A 1 431 ? -15.412 69.196 83.352 1.00 56.51 431 PRO A O 1
ATOM 3468 N N . THR A 1 432 ? -16.526 67.937 84.852 1.00 56.83 432 THR A N 1
ATOM 3469 C CA . THR A 1 432 ? -17.574 68.915 85.098 1.00 57.69 432 THR A CA 1
ATOM 3470 C C . THR A 1 432 ? -17.496 69.139 86.600 1.00 57.89 432 THR A C 1
ATOM 3471 O O . THR A 1 432 ? -16.687 68.502 87.266 1.00 58.02 432 THR A O 1
ATOM 3475 N N . LYS A 1 433 ? -18.314 70.032 87.143 1.00 58.95 433 LYS A N 1
ATOM 3476 C CA . LYS A 1 433 ? -18.284 70.265 88.585 1.00 59.34 433 LYS A CA 1
ATOM 3477 C C . LYS A 1 433 ? -18.824 69.049 89.330 1.00 57.64 433 LYS A C 1
ATOM 3478 O O . LYS A 1 433 ? -18.471 68.805 90.480 1.00 57.48 433 LYS A O 1
ATOM 3484 N N . GLU A 1 434 ? -19.684 68.289 88.665 1.00 56.14 434 GLU A N 1
ATOM 3485 C CA . GLU A 1 434 ? -20.280 67.103 89.263 1.00 55.52 434 GLU A CA 1
ATOM 3486 C C . GLU A 1 434 ? -19.489 65.862 88.856 1.00 54.97 434 GLU A C 1
ATOM 3487 O O . GLU A 1 434 ? -19.709 64.771 89.385 1.00 55.00 434 GLU A O 1
ATOM 3493 N N . ASP A 1 435 ? -18.565 66.045 87.916 1.00 53.84 435 ASP A N 1
ATOM 3494 C CA . ASP A 1 435 ? -17.746 64.953 87.390 1.00 51.65 435 ASP A CA 1
ATOM 3495 C C . ASP A 1 435 ? -16.418 64.742 88.108 1.00 48.76 435 ASP A C 1
ATOM 3496 O O . ASP A 1 435 ? -16.057 63.619 88.438 1.00 47.88 435 ASP A O 1
ATOM 3501 N N . ALA A 1 436 ? -15.696 65.839 88.311 1.00 47.26 436 ALA A N 1
ATOM 3502 C CA . ALA A 1 436 ? -14.380 65.861 88.949 1.00 45.09 436 ALA A CA 1
ATOM 3503 C C . ALA A 1 436 ? -14.012 64.656 89.807 1.00 44.58 436 ALA A C 1
ATOM 3504 O O . ALA A 1 436 ? -13.173 63.846 89.422 1.00 44.32 436 ALA A O 1
ATOM 3506 N N . ILE A 1 437 ? -14.636 64.544 90.973 1.00 43.68 437 ILE A N 1
ATOM 3507 C CA . ILE A 1 437 ? -14.353 63.450 91.888 1.00 43.70 437 ILE A CA 1
ATOM 3508 C C . ILE A 1 437 ? -14.326 62.074 91.207 1.00 42.49 437 ILE A C 1
ATOM 3509 O O . ILE A 1 437 ? -13.538 61.202 91.578 1.00 41.53 437 ILE A O 1
ATOM 3514 N N . LYS A 1 438 ? -15.190 61.881 90.217 1.00 40.81 438 LYS A N 1
ATOM 3515 C CA . LYS A 1 438 ? -15.252 60.615 89.500 1.00 40.83 438 LYS A CA 1
ATOM 3516 C C . LYS A 1 438 ? -13.905 60.342 88.820 1.00 40.18 438 LYS A C 1
ATOM 3517 O O . LYS A 1 438 ? -13.492 59.188 88.657 1.00 38.69 438 LYS A O 1
ATOM 3523 N N . TYR A 1 439 ? -13.236 61.417 88.412 1.00 38.49 439 TYR A N 1
ATOM 3524 C CA . TYR A 1 439 ? -11.929 61.319 87.770 1.00 38.19 439 TYR A CA 1
ATOM 3525 C C . TYR A 1 439 ? -10.887 60.895 88.805 1.00 36.58 439 TYR A C 1
ATOM 3526 O O . TYR A 1 439 ? -10.180 59.905 88.626 1.00 36.94 439 TYR A O 1
ATOM 3535 N N . VAL A 1 440 ? -10.805 61.665 89.886 1.00 35.45 440 VAL A N 1
ATOM 3536 C CA . VAL A 1 440 ? -9.869 61.399 90.965 1.00 34.36 440 VAL A CA 1
ATOM 3537 C C . VAL A 1 440 ? -9.986 59.945 91.416 1.00 34.13 440 VAL A C 1
ATOM 3538 O O . VAL A 1 440 ? -8.976 59.268 91.649 1.00 31.98 440 VAL A O 1
ATOM 3542 N N . MET A 1 441 ? -11.220 59.464 91.519 1.00 33.22 441 MET A N 1
ATOM 3543 C CA . MET A 1 441 ? -11.462 58.090 91.940 1.00 35.00 441 MET A CA 1
ATOM 3544 C C . MET A 1 441 ? -10.942 57.095 90.915 1.00 33.51 441 MET A C 1
ATOM 3545 O O . MET A 1 441 ? -10.314 56.093 91.265 1.00 32.91 441 MET A O 1
ATOM 3550 N N . ALA A 1 442 ? -11.210 57.382 89.647 1.00 33.10 442 ALA A N 1
ATOM 3551 C CA . ALA A 1 442 ? -10.775 56.521 88.559 1.00 33.75 442 ALA A CA 1
ATOM 3552 C C . ALA A 1 442 ? -9.252 56.427 88.531 1.00 33.41 442 ALA A C 1
ATOM 3553 O O . ALA A 1 442 ? -8.695 55.343 88.390 1.00 32.50 442 ALA A O 1
ATOM 3555 N N . ILE A 1 443 ? -8.591 57.575 88.662 1.00 33.60 443 ILE A N 1
ATOM 3556 C CA . ILE A 1 443 ? -7.131 57.644 88.657 1.00 32.71 443 ILE A CA 1
ATOM 3557 C C . ILE A 1 443 ? -6.559 56.813 89.804 1.00 32.48 443 ILE A C 1
ATOM 3558 O O . ILE A 1 443 ? -5.637 56.015 89.610 1.00 30.85 443 ILE A O 1
ATOM 3563 N N . ALA A 1 444 ? -7.117 57.009 90.996 1.00 32.43 444 ALA A N 1
ATOM 3564 C CA . ALA A 1 444 ? -6.675 56.289 92.181 1.00 32.26 444 ALA A CA 1
ATOM 3565 C C . ALA A 1 444 ? -6.764 54.782 91.952 1.00 33.55 444 ALA A C 1
ATOM 3566 O O . ALA A 1 444 ? -5.786 54.042 92.117 1.00 34.53 444 ALA A O 1
ATOM 3568 N N . GLU A 1 445 ? -7.947 54.329 91.568 1.00 32.90 445 GLU A N 1
ATOM 3569 C CA . GLU A 1 445 ? -8.156 52.917 91.329 1.00 33.11 445 GLU A CA 1
ATOM 3570 C C . GLU A 1 445 ? -7.129 52.427 90.304 1.00 32.64 445 GLU A C 1
ATOM 3571 O O . GLU A 1 445 ? -6.687 51.275 90.338 1.00 33.10 445 GLU A O 1
ATOM 3577 N N . TYR A 1 446 ? -6.738 53.327 89.410 1.00 31.66 446 TYR A N 1
ATOM 3578 C CA . TYR A 1 446 ? -5.785 53.032 88.344 1.00 29.94 446 TYR A CA 1
ATOM 3579 C C . TYR A 1 446 ? -4.319 53.127 88.775 1.00 29.73 446 TYR A C 1
ATOM 3580 O O . TYR A 1 446 ? -3.503 52.284 88.411 1.00 30.20 446 TYR A O 1
ATOM 3589 N N . GLN A 1 447 ? -3.990 54.152 89.553 1.00 28.40 447 GLN A N 1
ATOM 3590 C CA . GLN A 1 447 ? -2.616 54.380 89.997 1.00 27.04 447 GLN A CA 1
ATOM 3591 C C . GLN A 1 447 ? -2.221 53.562 91.226 1.00 28.66 447 GLN A C 1
ATOM 3592 O O . GLN A 1 447 ? -1.089 53.064 91.330 1.00 27.05 447 GLN A O 1
ATOM 3598 N N . PHE A 1 448 ? -3.166 53.426 92.151 1.00 27.83 448 PHE A N 1
ATOM 3599 C CA . PHE A 1 448 ? -2.930 52.715 93.393 1.00 26.62 448 PHE A CA 1
ATOM 3600 C C . PHE A 1 448 ? -3.496 51.302 93.433 1.00 27.53 448 PHE A C 1
ATOM 3601 O O . PHE A 1 448 ? -3.151 50.524 94.320 1.00 28.01 448 PHE A O 1
ATOM 3609 N N . GLY A 1 449 ? -4.358 50.961 92.479 1.00 28.29 449 GLY A N 1
ATOM 3610 C CA . GLY A 1 449 ? -4.923 49.621 92.460 1.00 28.78 449 GLY A CA 1
ATOM 3611 C C . GLY A 1 449 ? -6.318 49.539 93.053 1.00 31.18 449 GLY A C 1
ATOM 3612 O O . GLY A 1 449 ? -6.832 50.504 93.620 1.00 29.75 449 GLY A O 1
ATOM 3613 N N . GLU A 1 450 ? -6.921 48.363 92.929 1.00 33.86 450 GLU A N 1
ATOM 3614 C CA . GLU A 1 450 ? -8.274 48.103 93.414 1.00 36.65 450 GLU A CA 1
ATOM 3615 C C . GLU A 1 450 ? -8.559 48.570 94.840 1.00 35.62 450 GLU A C 1
ATOM 3616 O O . GLU A 1 450 ? -7.858 48.188 95.777 1.00 35.72 450 GLU A O 1
ATOM 3622 N N . GLY A 1 451 ? -9.601 49.390 94.987 1.00 34.28 451 GLY A N 1
ATOM 3623 C CA . GLY A 1 451 ? -10.004 49.891 96.290 1.00 30.34 451 GLY A CA 1
ATOM 3624 C C . GLY A 1 451 ? -9.526 51.288 96.637 1.00 30.81 451 GLY A C 1
ATOM 3625 O O . GLY A 1 451 ? -10.079 51.939 97.524 1.00 28.58 451 GLY A O 1
ATOM 3626 N N . ALA A 1 452 ? -8.505 51.759 95.931 1.00 31.19 452 ALA A N 1
ATOM 3627 C CA . ALA A 1 452 ? -7.929 53.068 96.208 1.00 31.44 452 ALA A CA 1
ATOM 3628 C C . ALA A 1 452 ? -8.924 54.218 96.237 1.00 32.17 452 ALA A C 1
ATOM 3629 O O . ALA A 1 452 ? -8.771 55.142 97.026 1.00 33.41 452 ALA A O 1
ATOM 3631 N N . SER A 1 453 ? -9.944 54.174 95.391 1.00 33.49 453 SER A N 1
ATOM 3632 C CA . SER A 1 453 ? -10.920 55.261 95.367 1.00 34.42 453 SER A CA 1
ATOM 3633 C C . SER A 1 453 ? -11.553 55.521 96.723 1.00 35.28 453 SER A C 1
ATOM 3634 O O . SER A 1 453 ? -11.876 56.667 97.048 1.00 36.65 453 SER A O 1
ATOM 3637 N N . ARG A 1 454 ? -11.718 54.468 97.520 1.00 35.91 454 ARG A N 1
ATOM 3638 C CA . ARG A 1 454 ? -12.333 54.606 98.837 1.00 37.28 454 ARG A CA 1
ATOM 3639 C C . ARG A 1 454 ? -11.618 55.578 99.751 1.00 36.51 454 ARG A C 1
ATOM 3640 O O . ARG A 1 454 ? -12.091 55.871 100.844 1.00 37.07 454 ARG A O 1
ATOM 3648 N N . ALA A 1 455 ? -10.482 56.088 99.304 1.00 36.40 455 ALA A N 1
ATOM 3649 C CA . ALA A 1 455 ? -9.745 57.048 100.103 1.00 36.38 455 ALA A CA 1
ATOM 3650 C C . ALA A 1 455 ? -10.096 58.448 99.631 1.00 36.79 455 ALA A C 1
ATOM 3651 O O . ALA A 1 455 ? -9.755 59.424 100.291 1.00 37.11 455 ALA A O 1
ATOM 3653 N N . PHE A 1 456 ? -10.797 58.540 98.501 1.00 37.40 456 PHE A N 1
ATOM 3654 C CA . PHE A 1 456 ? -11.165 59.838 97.941 1.00 39.33 456 PHE A CA 1
ATOM 3655 C C . PHE A 1 456 ? -12.657 60.130 97.715 1.00 42.09 456 PHE A C 1
ATOM 3656 O O . PHE A 1 456 ? -13.014 61.287 97.476 1.00 42.31 456 PHE A O 1
ATOM 3664 N N . ASP A 1 457 ? -13.517 59.109 97.790 1.00 44.01 457 ASP A N 1
ATOM 3665 C CA . ASP A 1 457 ? -14.971 59.268 97.575 1.00 45.54 457 ASP A CA 1
ATOM 3666 C C . ASP A 1 457 ? -15.588 60.581 98.050 1.00 44.84 457 ASP A C 1
ATOM 3667 O O . ASP A 1 457 ? -16.210 61.311 97.284 1.00 44.77 457 ASP A O 1
ATOM 3672 N N . ASP A 1 458 ? -15.434 60.842 99.342 1.00 44.81 458 ASP A N 1
ATOM 3673 C CA . ASP A 1 458 ? -15.999 62.014 100.001 1.00 44.49 458 ASP A CA 1
ATOM 3674 C C . ASP A 1 458 ? -15.237 63.314 99.808 1.00 44.79 458 ASP A C 1
ATOM 3675 O O . ASP A 1 458 ? -15.514 64.297 100.494 1.00 44.37 458 ASP A O 1
ATOM 3680 N N . ALA A 1 459 ? -14.288 63.325 98.879 1.00 45.24 459 ALA A N 1
ATOM 3681 C CA . ALA A 1 459 ? -13.471 64.506 98.636 1.00 44.85 459 ALA A CA 1
ATOM 3682 C C . ALA A 1 459 ? -14.076 65.508 97.657 1.00 45.33 459 ALA A C 1
ATOM 3683 O O . ALA A 1 459 ? -15.010 65.199 96.921 1.00 45.18 459 ALA A O 1
ATOM 3685 N N . LYS A 1 460 ? -13.526 66.718 97.672 1.00 46.17 460 LYS A N 1
ATOM 3686 C CA . LYS A 1 460 ? -13.957 67.801 96.796 1.00 47.08 460 LYS A CA 1
ATOM 3687 C C . LYS A 1 460 ? -12.796 68.133 95.865 1.00 46.97 460 LYS A C 1
ATOM 3688 O O . LYS A 1 460 ? -11.715 68.505 96.329 1.00 47.27 460 LYS A O 1
ATOM 3694 N N . VAL A 1 461 ? -13.013 68.011 94.561 1.00 45.76 461 VAL A N 1
ATOM 3695 C CA . VAL A 1 461 ? -11.957 68.305 93.601 1.00 46.17 461 VAL A CA 1
ATOM 3696 C C . VAL A 1 461 ? -12.039 69.744 93.107 1.00 46.54 461 VAL A C 1
ATOM 3697 O O . VAL A 1 461 ? -13.085 70.186 92.642 1.00 46.13 461 VAL A O 1
ATOM 3701 N N . GLU A 1 462 ? -10.937 70.478 93.204 1.00 47.58 462 GLU A N 1
ATOM 3702 C CA . GLU A 1 462 ? -10.922 71.858 92.733 1.00 48.31 462 GLU A CA 1
ATOM 3703 C C . GLU A 1 462 ? -10.540 71.893 91.259 1.00 48.60 462 GLU A C 1
ATOM 3704 O O . GLU A 1 462 ? -9.812 71.025 90.782 1.00 48.18 462 GLU A O 1
ATOM 3710 N N . LEU A 1 463 ? -11.044 72.891 90.539 1.00 49.00 463 LEU A N 1
ATOM 3711 C CA . LEU A 1 463 ? -10.742 73.035 89.119 1.00 49.42 463 LEU A CA 1
ATOM 3712 C C . LEU A 1 463 ? -9.940 74.313 88.890 1.00 50.70 463 LEU A C 1
ATOM 3713 O O . LEU A 1 463 ? -10.130 75.308 89.589 1.00 50.93 463 LEU A O 1
ATOM 3718 N N . SER A 1 464 ? -9.034 74.278 87.917 1.00 52.15 464 SER A N 1
ATOM 3719 C CA . SER A 1 464 ? -8.189 75.430 87.616 1.00 53.51 464 SER A CA 1
ATOM 3720 C C . SER A 1 464 ? -8.887 76.422 86.692 1.00 54.86 464 SER A C 1
ATOM 3721 O O . SER A 1 464 ? -10.066 76.257 86.376 1.00 54.65 464 SER A O 1
ATOM 3724 N N . LYS A 1 465 ? -8.157 77.455 86.268 1.00 56.17 465 LYS A N 1
ATOM 3725 C CA . LYS A 1 465 ? -8.705 78.458 85.359 1.00 56.93 465 LYS A CA 1
ATOM 3726 C C . LYS A 1 465 ? -9.271 77.728 84.144 1.00 56.85 465 LYS A C 1
ATOM 3727 O O . LYS A 1 465 ? -10.134 78.242 83.435 1.00 57.17 465 LYS A O 1
ATOM 3733 N N . THR A 1 466 ? -8.755 76.528 83.905 1.00 56.40 466 THR A N 1
ATOM 3734 C CA . THR A 1 466 ? -9.228 75.683 82.823 1.00 55.78 466 THR A CA 1
ATOM 3735 C C . THR A 1 466 ? -10.007 74.602 83.559 1.00 56.17 466 THR A C 1
ATOM 3736 O O . THR A 1 466 ? -9.842 74.443 84.767 1.00 58.18 466 THR A O 1
ATOM 3740 N N . GLY A 1 467 ? -10.853 73.858 82.864 1.00 55.51 467 GLY A N 1
ATOM 3741 C CA . GLY A 1 467 ? -11.620 72.839 83.562 1.00 54.54 467 GLY A CA 1
ATOM 3742 C C . GLY A 1 467 ? -10.810 71.638 84.008 1.00 53.40 467 GLY A C 1
ATOM 3743 O O . GLY A 1 467 ? -11.324 70.520 84.003 1.00 54.90 467 GLY A O 1
ATOM 3744 N N . MET A 1 468 ? -9.560 71.860 84.410 1.00 51.37 468 MET A N 1
ATOM 3745 C CA . MET A 1 468 ? -8.680 70.769 84.829 1.00 50.17 468 MET A CA 1
ATOM 3746 C C . MET A 1 468 ? -8.670 70.465 86.325 1.00 49.24 468 MET A C 1
ATOM 3747 O O . MET A 1 468 ? -8.582 71.377 87.157 1.00 49.22 468 MET A O 1
ATOM 3752 N N . PRO A 1 469 ? -8.749 69.167 86.684 1.00 47.60 469 PRO A N 1
ATOM 3753 C CA . PRO A 1 469 ? -8.747 68.708 88.078 1.00 46.79 469 PRO A CA 1
ATOM 3754 C C . PRO A 1 469 ? -7.387 69.007 88.687 1.00 46.00 469 PRO A C 1
ATOM 3755 O O . PRO A 1 469 ? -6.361 68.785 88.055 1.00 45.06 469 PRO A O 1
ATOM 3759 N N . ARG A 1 470 ? -7.376 69.507 89.912 1.00 46.87 470 ARG A N 1
ATOM 3760 C CA . ARG A 1 470 ? -6.120 69.827 90.566 1.00 48.85 470 ARG A CA 1
ATOM 3761 C C . ARG A 1 470 ? -6.089 69.406 92.037 1.00 49.34 470 ARG A C 1
ATOM 3762 O O . ARG A 1 470 ? -5.886 68.232 92.351 1.00 49.01 470 ARG A O 1
ATOM 3770 N N . GLN A 1 471 ? -6.300 70.366 92.928 1.00 50.71 471 GLN A N 1
ATOM 3771 C CA . GLN A 1 471 ? -6.281 70.115 94.363 1.00 51.59 471 GLN A CA 1
ATOM 3772 C C . GLN A 1 471 ? -7.454 69.247 94.833 1.00 50.82 471 GLN A C 1
ATOM 3773 O O . GLN A 1 471 ? -8.612 69.536 94.537 1.00 51.25 471 GLN A O 1
ATOM 3779 N N . VAL A 1 472 ? -7.145 68.181 95.563 1.00 49.66 472 VAL A N 1
ATOM 3780 C CA . VAL A 1 472 ? -8.167 67.289 96.092 1.00 48.68 472 VAL A CA 1
ATOM 3781 C C . VAL A 1 472 ? -8.198 67.468 97.613 1.00 50.39 472 VAL A C 1
ATOM 3782 O O . VAL A 1 472 ? -7.209 67.206 98.313 1.00 49.40 472 VAL A O 1
ATOM 3786 N N . LYS A 1 473 ? -9.338 67.928 98.120 1.00 51.14 473 LYS A N 1
ATOM 3787 C CA . LYS A 1 473 ? -9.488 68.170 99.546 1.00 51.67 473 LYS A CA 1
ATOM 3788 C C . LYS A 1 473 ? -10.695 67.463 100.158 1.00 52.30 473 LYS A C 1
ATOM 3789 O O . LYS A 1 473 ? -11.573 66.959 99.456 1.00 51.20 473 LYS A O 1
ATOM 3795 N N . VAL A 1 474 ? -10.711 67.428 101.485 1.00 53.21 474 VAL A N 1
ATOM 3796 C CA . VAL A 1 474 ? -11.805 66.845 102.244 1.00 54.67 474 VAL A CA 1
ATOM 3797 C C . VAL A 1 474 ? -11.683 67.414 103.650 1.00 56.86 474 VAL A C 1
ATOM 3798 O O . VAL A 1 474 ? -10.589 67.448 104.217 1.00 56.29 474 VAL A O 1
ATOM 3802 N N . ASN A 1 475 ? -12.809 67.886 104.184 1.00 59.69 475 ASN A N 1
ATOM 3803 C CA . ASN A 1 475 ? -12.889 68.498 105.514 1.00 61.66 475 ASN A CA 1
ATOM 3804 C C . ASN A 1 475 ? -11.583 69.118 106.011 1.00 61.79 475 ASN A C 1
ATOM 3805 O O . ASN A 1 475 ? -11.215 68.967 107.177 1.00 61.53 475 ASN A O 1
ATOM 3810 N N . GLY A 1 476 ? -10.893 69.832 105.129 1.00 62.04 476 GLY A N 1
ATOM 3811 C CA . GLY A 1 476 ? -9.639 70.449 105.517 1.00 62.19 476 GLY A CA 1
ATOM 3812 C C . GLY A 1 476 ? -8.507 70.060 104.587 1.00 62.38 476 GLY A C 1
ATOM 3813 O O . GLY A 1 476 ? -8.743 69.742 103.423 1.00 63.38 476 GLY A O 1
ATOM 3814 N N . LYS A 1 477 ? -7.286 70.067 105.118 1.00 61.74 477 LYS A N 1
ATOM 3815 C CA . LYS A 1 477 ? -6.063 69.751 104.371 1.00 60.58 477 LYS A CA 1
ATOM 3816 C C . LYS A 1 477 ? -6.177 68.974 103.049 1.00 58.20 477 LYS A C 1
ATOM 3817 O O . LYS A 1 477 ? -7.097 68.175 102.833 1.00 56.86 477 LYS A O 1
ATOM 3823 N N . ARG A 1 478 ? -5.206 69.230 102.174 1.00 55.22 478 ARG A N 1
ATOM 3824 C CA . ARG A 1 478 ? -5.117 68.604 100.864 1.00 51.75 478 ARG A CA 1
ATOM 3825 C C . ARG A 1 478 ? -4.780 67.132 100.983 1.00 48.92 478 ARG A C 1
ATOM 3826 O O . ARG A 1 478 ? -3.805 66.763 101.643 1.00 47.79 478 ARG A O 1
ATOM 3834 N N . LEU A 1 479 ? -5.593 66.297 100.344 1.00 46.34 479 LEU A N 1
ATOM 3835 C CA . LEU A 1 479 ? -5.358 64.860 100.343 1.00 43.75 479 LEU A CA 1
ATOM 3836 C C . LEU A 1 479 ? -4.306 64.558 99.281 1.00 41.82 479 LEU A C 1
ATOM 3837 O O . LEU A 1 479 ? -3.405 63.749 99.497 1.00 41.49 479 LEU A O 1
ATOM 3842 N N . ALA A 1 480 ? -4.427 65.224 98.136 1.00 39.43 480 ALA A N 1
ATOM 3843 C CA . ALA A 1 480 ? -3.505 65.026 97.024 1.00 37.84 480 ALA A CA 1
ATOM 3844 C C . ALA A 1 480 ? -3.771 66.038 95.919 1.00 37.00 480 ALA A C 1
ATOM 3845 O O . ALA A 1 480 ? -4.619 66.919 96.057 1.00 35.77 480 ALA A O 1
ATOM 3847 N N . THR A 1 481 ? -3.038 65.903 94.819 1.00 36.48 481 THR A N 1
ATOM 3848 C CA . THR A 1 481 ? -3.195 66.797 93.673 1.00 35.46 481 THR A CA 1
ATOM 3849 C C . THR A 1 481 ? -2.994 66.019 92.383 1.00 33.94 481 THR A C 1
ATOM 3850 O O . THR A 1 481 ? -2.136 65.137 92.311 1.00 32.77 481 THR A O 1
ATOM 3854 N N . VAL A 1 482 ? -3.803 66.323 91.375 1.00 33.49 482 VAL A N 1
ATOM 3855 C CA . VAL A 1 482 ? -3.656 65.665 90.082 1.00 34.09 482 VAL A CA 1
ATOM 3856 C C . VAL A 1 482 ? -2.578 66.493 89.382 1.00 35.13 482 VAL A C 1
ATOM 3857 O O . VAL A 1 482 ? -2.674 67.723 89.342 1.00 35.84 482 VAL A O 1
ATOM 3861 N N . ARG A 1 483 ? -1.545 65.835 88.863 1.00 34.59 483 ARG A N 1
ATOM 3862 C CA . ARG A 1 483 ? -0.472 66.559 88.193 1.00 35.18 483 ARG A CA 1
ATOM 3863 C C . ARG A 1 483 ? -0.889 66.990 86.805 1.00 35.86 483 ARG A C 1
ATOM 3864 O O . ARG A 1 483 ? -1.564 66.249 86.088 1.00 37.25 483 ARG A O 1
ATOM 3872 N N . ALA A 1 484 ? -0.471 68.189 86.426 1.00 36.47 484 ALA A N 1
ATOM 3873 C CA . ALA A 1 484 ? -0.796 68.721 85.113 1.00 37.98 484 ALA A CA 1
ATOM 3874 C C . ALA A 1 484 ? -0.006 67.972 84.046 1.00 38.16 484 ALA A C 1
ATOM 3875 O O . ALA A 1 484 ? -0.502 67.709 82.950 1.00 39.45 484 ALA A O 1
ATOM 3877 N N . ASP A 1 485 ? 1.223 67.618 84.388 1.00 37.12 485 ASP A N 1
ATOM 3878 C CA . ASP A 1 485 ? 2.113 66.933 83.464 1.00 37.12 485 ASP A CA 1
ATOM 3879 C C . ASP A 1 485 ? 1.696 65.528 83.056 1.00 34.56 485 ASP A C 1
ATOM 3880 O O . ASP A 1 485 ? 1.844 65.160 81.891 1.00 33.77 485 ASP A O 1
ATOM 3885 N N . ASP A 1 486 ? 1.172 64.736 83.985 1.00 33.60 486 ASP A N 1
ATOM 3886 C CA . ASP A 1 486 ? 0.777 63.373 83.626 1.00 32.94 486 ASP A CA 1
ATOM 3887 C C . ASP A 1 486 ? -0.611 62.912 84.071 1.00 31.59 486 ASP A C 1
ATOM 3888 O O . ASP A 1 486 ? -1.004 61.779 83.802 1.00 31.66 486 ASP A O 1
ATOM 3893 N N . GLY A 1 487 ? -1.361 63.786 84.733 1.00 31.82 487 GLY A N 1
ATOM 3894 C CA . GLY A 1 487 ? -2.689 63.402 85.176 1.00 31.77 487 GLY A CA 1
ATOM 3895 C C . GLY A 1 487 ? -2.694 62.304 86.226 1.00 32.71 487 GLY A C 1
ATOM 3896 O O . GLY A 1 487 ? -3.664 61.551 86.355 1.00 32.49 487 GLY A O 1
ATOM 3897 N N . LEU A 1 488 ? -1.597 62.196 86.970 1.00 32.60 488 LEU A N 1
ATOM 3898 C CA . LEU A 1 488 ? -1.488 61.210 88.035 1.00 31.56 488 LEU A CA 1
ATOM 3899 C C . LEU A 1 488 ? -1.524 61.953 89.370 1.00 30.71 488 LEU A C 1
ATOM 3900 O O . LEU A 1 488 ? -1.185 63.137 89.441 1.00 32.49 488 LEU A O 1
ATOM 3905 N N . LEU A 1 489 ? -1.944 61.262 90.424 1.00 28.98 489 LEU A N 1
ATOM 3906 C CA . LEU A 1 489 ? -2.058 61.879 91.735 1.00 28.31 489 LEU A CA 1
ATOM 3907 C C . LEU A 1 489 ? -0.766 61.995 92.517 1.00 30.09 489 LEU A C 1
ATOM 3908 O O . LEU A 1 489 ? 0.034 61.058 92.565 1.00 29.69 489 LEU A O 1
ATOM 3913 N N . THR A 1 490 ? -0.575 63.160 93.132 1.00 31.26 490 THR A N 1
ATOM 3914 C CA . THR A 1 490 ? 0.577 63.414 93.982 1.00 29.66 490 THR A CA 1
ATOM 3915 C C . THR A 1 490 ? -0.010 63.469 95.376 1.00 31.12 490 THR A C 1
ATOM 3916 O O . THR A 1 490 ? -0.841 64.335 95.678 1.00 30.96 490 THR A O 1
ATOM 3920 N N . LEU A 1 491 ? 0.425 62.530 96.212 1.00 31.78 491 LEU A N 1
ATOM 3921 C CA . LEU A 1 491 ? -0.055 62.393 97.577 1.00 30.46 491 LEU A CA 1
ATOM 3922 C C . LEU A 1 491 ? 0.498 63.377 98.587 1.00 31.19 491 LEU A C 1
ATOM 3923 O O . LEU A 1 491 ? 1.698 63.638 98.629 1.00 32.32 491 LEU A O 1
ATOM 3928 N N . GLY A 1 492 ? -0.400 63.913 99.404 1.00 32.23 492 GLY A N 1
ATOM 3929 C CA . GLY A 1 492 ? -0.014 64.820 100.468 1.00 32.57 492 GLY A CA 1
ATOM 3930 C C . GLY A 1 492 ? -0.066 63.913 101.682 1.00 32.65 492 GLY A C 1
ATOM 3931 O O . GLY A 1 492 ? -0.616 62.816 101.588 1.00 32.79 492 GLY A O 1
ATOM 3932 N N . ILE A 1 493 ? 0.485 64.327 102.814 1.00 32.98 493 ILE A N 1
ATOM 3933 C CA . ILE A 1 493 ? 0.455 63.451 103.981 1.00 35.05 493 ILE A CA 1
ATOM 3934 C C . ILE A 1 493 ? -0.948 62.937 104.335 1.00 35.45 493 ILE A C 1
ATOM 3935 O O . ILE A 1 493 ? -1.115 61.770 104.685 1.00 34.74 493 ILE A O 1
ATOM 3940 N N . GLU A 1 494 ? -1.954 63.796 104.221 1.00 37.08 494 GLU A N 1
ATOM 3941 C CA . GLU A 1 494 ? -3.326 63.407 104.539 1.00 38.25 494 GLU A CA 1
ATOM 3942 C C . GLU A 1 494 ? -3.854 62.309 103.614 1.00 36.82 494 GLU A C 1
ATOM 3943 O O . GLU A 1 494 ? -4.453 61.337 104.067 1.00 37.13 494 GLU A O 1
ATOM 3949 N N . GLY A 1 495 ? -3.632 62.463 102.315 1.00 36.37 495 GLY A N 1
ATOM 3950 C CA . GLY A 1 495 ? -4.081 61.449 101.379 1.00 34.64 495 GLY A CA 1
ATOM 3951 C C . GLY A 1 495 ? -3.339 60.139 101.594 1.00 34.92 495 GLY A C 1
ATOM 3952 O O . GLY A 1 495 ? -3.884 59.054 101.355 1.00 35.59 495 GLY A O 1
ATOM 3953 N N . ALA A 1 496 ? -2.088 60.231 102.038 1.00 33.49 496 ALA A N 1
ATOM 3954 C CA . ALA A 1 496 ? -1.292 59.036 102.286 1.00 32.90 496 ALA A CA 1
ATOM 3955 C C . ALA A 1 496 ? -1.883 58.268 103.464 1.00 32.68 496 ALA A C 1
ATOM 3956 O O . ALA A 1 496 ? -1.980 57.036 103.427 1.00 31.00 496 ALA A O 1
ATOM 3958 N N . LYS A 1 497 ? -2.281 58.995 104.507 1.00 31.33 497 LYS A N 1
ATOM 3959 C CA . LYS A 1 497 ? -2.861 58.350 105.679 1.00 32.69 497 LYS A CA 1
ATOM 3960 C C . LYS A 1 497 ? -4.100 57.555 105.278 1.00 33.36 497 LYS A C 1
ATOM 3961 O O . LYS A 1 497 ? -4.279 56.411 105.704 1.00 32.68 497 LYS A O 1
ATOM 3967 N N . ARG A 1 498 ? -4.941 58.157 104.442 1.00 33.38 498 ARG A N 1
ATOM 3968 C CA . ARG A 1 498 ? -6.151 57.489 103.991 1.00 34.36 498 ARG A CA 1
ATOM 3969 C C . ARG A 1 498 ? -5.837 56.224 103.231 1.00 33.72 498 ARG A C 1
ATOM 3970 O O . ARG A 1 498 ? -6.382 55.173 103.546 1.00 33.11 498 ARG A O 1
ATOM 3978 N N . LEU A 1 499 ? -4.962 56.318 102.230 1.00 34.19 499 LEU A N 1
ATOM 3979 C CA . LEU A 1 499 ? -4.596 55.136 101.447 1.00 33.30 499 LEU A CA 1
ATOM 3980 C C . LEU A 1 499 ? -4.107 54.033 102.378 1.00 33.02 499 LEU A C 1
ATOM 3981 O O . LEU A 1 499 ? -4.471 52.872 102.221 1.00 33.64 499 LEU A O 1
ATOM 3986 N N . HIS A 1 500 ? -3.287 54.420 103.351 1.00 33.15 500 HIS A N 1
ATOM 3987 C CA . HIS A 1 500 ? -2.701 53.498 104.321 1.00 33.45 500 HIS A CA 1
ATOM 3988 C C . HIS A 1 500 ? -3.722 52.677 105.100 1.00 33.54 500 HIS A C 1
ATOM 3989 O O . HIS A 1 500 ? -3.512 51.487 105.339 1.00 32.08 500 HIS A O 1
ATOM 3996 N N . ARG A 1 501 ? -4.821 53.306 105.506 1.00 35.59 501 ARG A N 1
ATOM 3997 C CA . ARG A 1 501 ? -5.840 52.579 106.255 1.00 36.90 501 ARG A CA 1
ATOM 3998 C C . ARG A 1 501 ? -6.823 51.893 105.335 1.00 35.61 501 ARG A C 1
ATOM 3999 O O . ARG A 1 501 ? -7.444 50.910 105.723 1.00 37.95 501 ARG A O 1
ATOM 4007 N N . VAL A 1 502 ? -6.953 52.398 104.112 1.00 33.79 502 VAL A N 1
ATOM 4008 C CA . VAL A 1 502 ? -7.874 51.813 103.145 1.00 32.35 502 VAL A CA 1
ATOM 4009 C C . VAL A 1 502 ? -7.263 50.618 102.413 1.00 31.57 502 VAL A C 1
ATOM 4010 O O . VAL A 1 502 ? -7.969 49.676 102.054 1.00 32.73 502 VAL A O 1
ATOM 4014 N N . LEU A 1 503 ? -5.953 50.648 102.196 1.00 29.95 503 LEU A N 1
ATOM 4015 C CA . LEU A 1 503 ? -5.275 49.545 101.509 1.00 28.93 503 LEU A CA 1
ATOM 4016 C C . LEU A 1 503 ? -4.516 48.681 102.512 1.00 26.69 503 LEU A C 1
ATOM 4017 O O . LEU A 1 503 ? -3.765 49.190 103.341 1.00 25.82 503 LEU A O 1
ATOM 4022 N N . PRO A 1 504 ? -4.707 47.357 102.450 1.00 24.96 504 PRO A N 1
ATOM 4023 C CA . PRO A 1 504 ? -4.018 46.463 103.384 1.00 25.86 504 PRO A CA 1
ATOM 4024 C C . PRO A 1 504 ? -2.525 46.354 103.117 1.00 26.04 504 PRO A C 1
ATOM 4025 O O . PRO A 1 504 ? -2.086 46.477 101.973 1.00 27.27 504 PRO A O 1
ATOM 4029 N N . TYR A 1 505 ? -1.760 46.129 104.184 1.00 25.57 505 TYR A N 1
ATOM 4030 C CA . TYR A 1 505 ? -0.317 45.947 104.101 1.00 26.37 505 TYR A CA 1
ATOM 4031 C C . TYR A 1 505 ? -0.136 44.753 103.161 1.00 26.42 505 TYR A C 1
ATOM 4032 O O . TYR A 1 505 ? -0.946 43.834 103.166 1.00 27.84 505 TYR A O 1
ATOM 4041 N N . PRO A 1 506 ? 0.916 44.753 102.332 1.00 27.99 506 PRO A N 1
ATOM 4042 C CA . PRO A 1 506 ? 1.984 45.744 102.151 1.00 29.63 506 PRO A CA 1
ATOM 4043 C C . PRO A 1 506 ? 1.788 46.718 100.978 1.00 30.41 506 PRO A C 1
ATOM 4044 O O . PRO A 1 506 ? 2.738 47.403 100.583 1.00 31.56 506 PRO A O 1
ATOM 4048 N N . ARG A 1 507 ? 0.580 46.778 100.420 1.00 29.89 507 ARG A N 1
ATOM 4049 C CA . ARG A 1 507 ? 0.312 47.647 99.266 1.00 29.91 507 ARG A CA 1
ATOM 4050 C C . ARG A 1 507 ? 0.871 49.067 99.406 1.00 28.80 507 ARG A C 1
ATOM 4051 O O . ARG A 1 507 ? 0.571 49.769 100.366 1.00 26.40 507 ARG A O 1
ATOM 4059 N N . MET A 1 508 ? 1.698 49.467 98.439 1.00 28.82 508 MET A N 1
ATOM 4060 C CA . MET A 1 508 ? 2.317 50.796 98.422 1.00 27.88 508 MET A CA 1
ATOM 4061 C C . MET A 1 508 ? 3.329 51.036 99.542 1.00 27.23 508 MET A C 1
ATOM 4062 O O . MET A 1 508 ? 3.768 52.173 99.735 1.00 27.92 508 MET A O 1
ATOM 4067 N N . ARG A 1 509 ? 3.700 49.996 100.288 1.00 25.19 509 ARG A N 1
ATOM 4068 C CA . ARG A 1 509 ? 4.641 50.189 101.398 1.00 25.83 509 ARG A CA 1
ATOM 4069 C C . ARG A 1 509 ? 6.119 49.996 101.112 1.00 25.07 509 ARG A C 1
ATOM 4070 O O . ARG A 1 509 ? 6.516 49.162 100.296 1.00 25.04 509 ARG A O 1
ATOM 4078 N N . VAL A 1 510 ? 6.917 50.781 101.826 1.00 25.32 510 VAL A N 1
ATOM 4079 C CA . VAL A 1 510 ? 8.377 50.717 101.781 1.00 25.88 510 VAL A CA 1
ATOM 4080 C C . VAL A 1 510 ? 8.759 50.671 103.256 1.00 25.77 510 VAL A C 1
ATOM 4081 O O . VAL A 1 510 ? 8.735 51.694 103.935 1.00 25.63 510 VAL A O 1
ATOM 4085 N N . VAL A 1 511 ? 9.091 49.487 103.758 1.00 24.74 511 VAL A N 1
ATOM 4086 C CA . VAL A 1 511 ? 9.433 49.356 105.171 1.00 26.08 511 VAL A CA 1
ATOM 4087 C C . VAL A 1 511 ? 10.887 49.727 105.454 1.00 25.98 511 VAL A C 1
ATOM 4088 O O . VAL A 1 511 ? 11.810 49.141 104.888 1.00 27.68 511 VAL A O 1
ATOM 4092 N N . VAL A 1 512 ? 11.099 50.682 106.350 1.00 27.38 512 VAL A N 1
ATOM 4093 C CA . VAL A 1 512 ? 12.463 51.102 106.643 1.00 30.14 512 VAL A CA 1
ATOM 4094 C C . VAL A 1 512 ? 13.077 50.714 107.993 1.00 30.98 512 VAL A C 1
ATOM 4095 O O . VAL A 1 512 ? 12.396 50.326 108.939 1.00 29.75 512 VAL A O 1
ATOM 4099 N N . ASN A 1 513 ? 14.399 50.835 108.029 1.00 33.73 513 ASN A N 1
ATOM 4100 C CA . ASN A 1 513 ? 15.251 50.563 109.183 1.00 35.53 513 ASN A CA 1
ATOM 4101 C C . ASN A 1 513 ? 14.731 51.315 110.401 1.00 35.98 513 ASN A C 1
ATOM 4102 O O . ASN A 1 513 ? 14.090 52.358 110.275 1.00 35.28 513 ASN A O 1
ATOM 4107 N N . LYS A 1 514 ? 15.034 50.792 111.581 1.00 36.80 514 LYS A N 1
ATOM 4108 C CA . LYS A 1 514 ? 14.647 51.445 112.820 1.00 37.45 514 LYS A CA 1
ATOM 4109 C C . LYS A 1 514 ? 15.479 52.725 112.823 1.00 35.43 514 LYS A C 1
ATOM 4110 O O . LYS A 1 514 ? 15.032 53.780 113.249 1.00 33.50 514 LYS A O 1
ATOM 4116 N N . GLU A 1 515 ? 16.700 52.601 112.320 1.00 35.51 515 GLU A N 1
ATOM 4117 C CA . GLU A 1 515 ? 17.640 53.706 112.224 1.00 37.21 515 GLU A CA 1
ATOM 4118 C C . GLU A 1 515 ? 17.181 54.777 111.236 1.00 37.18 515 GLU A C 1
ATOM 4119 O O . GLU A 1 515 ? 17.484 55.960 111.405 1.00 36.63 515 GLU A O 1
ATOM 4125 N N . ALA A 1 516 ? 16.466 54.351 110.198 1.00 35.52 516 ALA A N 1
ATOM 4126 C CA . ALA A 1 516 ? 15.987 55.256 109.166 1.00 33.71 516 ALA A CA 1
ATOM 4127 C C . ALA A 1 516 ? 14.692 55.958 109.542 1.00 33.72 516 ALA A C 1
ATOM 4128 O O . ALA A 1 516 ? 14.352 57.000 108.973 1.00 34.29 516 ALA A O 1
ATOM 4130 N N . GLU A 1 517 ? 13.979 55.389 110.506 1.00 32.71 517 GLU A N 1
ATOM 4131 C CA . GLU A 1 517 ? 12.701 55.929 110.961 1.00 32.65 517 GLU A CA 1
ATOM 4132 C C . GLU A 1 517 ? 12.673 57.437 111.231 1.00 31.68 517 GLU A C 1
ATOM 4133 O O . GLU A 1 517 ? 11.857 58.159 110.657 1.00 29.29 517 GLU A O 1
ATOM 4139 N N . PRO A 1 518 ? 13.563 57.931 112.109 1.00 32.10 518 PRO A N 1
ATOM 4140 C CA . PRO A 1 518 ? 13.625 59.361 112.449 1.00 33.27 518 PRO A CA 1
ATOM 4141 C C . PRO A 1 518 ? 13.732 60.279 111.235 1.00 33.98 518 PRO A C 1
ATOM 4142 O O . PRO A 1 518 ? 13.044 61.300 111.159 1.00 33.63 518 PRO A O 1
ATOM 4146 N N . PHE A 1 519 ? 14.591 59.905 110.290 1.00 33.47 519 PHE A N 1
ATOM 4147 C CA . PHE A 1 519 ? 14.810 60.699 109.085 1.00 34.43 519 PHE A CA 1
ATOM 4148 C C . PHE A 1 519 ? 13.578 60.808 108.200 1.00 33.29 519 PHE A C 1
ATOM 4149 O O . PHE A 1 519 ? 13.252 61.892 107.706 1.00 33.27 519 PHE A O 1
ATOM 4157 N N . ALA A 1 520 ? 12.904 59.684 107.989 1.00 30.99 520 ALA A N 1
ATOM 4158 C CA . ALA A 1 520 ? 11.718 59.676 107.155 1.00 29.98 520 ALA A CA 1
ATOM 4159 C C . ALA A 1 520 ? 10.647 60.532 107.796 1.00 30.95 520 ALA A C 1
ATOM 4160 O O . ALA A 1 520 ? 9.938 61.256 107.112 1.00 32.84 520 ALA A O 1
ATOM 4162 N N . ARG A 1 521 ? 10.527 60.456 109.113 1.00 33.04 521 ARG A N 1
ATOM 4163 C CA . ARG A 1 521 ? 9.527 61.253 109.806 1.00 33.91 521 ARG A CA 1
ATOM 4164 C C . ARG A 1 521 ? 9.784 62.741 109.579 1.00 34.74 521 ARG A C 1
ATOM 4165 O O . ARG A 1 521 ? 8.848 63.520 109.429 1.00 34.87 521 ARG A O 1
ATOM 4173 N N . LYS A 1 522 ? 11.058 63.123 109.541 1.00 36.65 522 LYS A N 1
ATOM 4174 C CA . LYS A 1 522 ? 11.447 64.515 109.323 1.00 37.89 522 LYS A CA 1
ATOM 4175 C C . LYS A 1 522 ? 11.319 64.919 107.855 1.00 37.23 522 LYS A C 1
ATOM 4176 O O . LYS A 1 522 ? 11.467 66.095 107.512 1.00 37.22 522 LYS A O 1
ATOM 4182 N N . GLY A 1 523 ? 11.054 63.943 106.991 1.00 36.08 523 GLY A N 1
ATOM 4183 C CA . GLY A 1 523 ? 10.899 64.230 105.577 1.00 33.89 523 GLY A CA 1
ATOM 4184 C C . GLY A 1 523 ? 12.135 64.022 104.723 1.00 33.91 523 GLY A C 1
ATOM 4185 O O . GLY A 1 523 ? 12.123 64.320 103.528 1.00 33.28 523 GLY A O 1
ATOM 4186 N N . LYS A 1 524 ? 13.211 63.525 105.320 1.00 33.38 524 LYS A N 1
ATOM 4187 C CA . LYS A 1 524 ? 14.429 63.283 104.557 1.00 31.92 524 LYS A CA 1
ATOM 4188 C C . LYS A 1 524 ? 14.147 62.187 103.540 1.00 30.74 524 LYS A C 1
ATOM 4189 O O . LYS A 1 524 ? 13.136 61.496 103.633 1.00 30.55 524 LYS A O 1
ATOM 4195 N N . ASP A 1 525 ? 15.020 62.027 102.556 1.00 30.15 525 ASP A N 1
ATOM 4196 C CA . ASP A 1 525 ? 14.804 60.980 101.568 1.00 31.21 525 ASP A CA 1
ATOM 4197 C C . ASP A 1 525 ? 15.163 59.601 102.127 1.00 30.31 525 ASP A C 1
ATOM 4198 O O . ASP A 1 525 ? 15.967 59.483 103.050 1.00 31.26 525 ASP A O 1
ATOM 4203 N N . VAL A 1 526 ? 14.548 58.564 101.571 1.00 28.93 526 VAL A N 1
ATOM 4204 C CA . VAL A 1 526 ? 14.801 57.197 102.000 1.00 26.74 526 VAL A CA 1
ATOM 4205 C C . VAL A 1 526 ? 15.865 56.555 101.126 1.00 28.02 526 VAL A C 1
ATOM 4206 O O . VAL A 1 526 ? 15.774 56.561 99.892 1.00 27.51 526 VAL A O 1
ATOM 4210 N N . PHE A 1 527 ? 16.873 55.982 101.770 1.00 28.72 527 PHE A N 1
ATOM 4211 C CA . PHE A 1 527 ? 17.941 55.339 101.030 1.00 29.27 527 PHE A CA 1
ATOM 4212 C C . PHE A 1 527 ? 17.829 53.830 101.025 1.00 28.98 527 PHE A C 1
ATOM 4213 O O . PHE A 1 527 ? 17.568 53.207 102.050 1.00 28.65 527 PHE A O 1
ATOM 4221 N N . ALA A 1 528 ? 18.036 53.261 99.846 1.00 28.56 528 ALA A N 1
ATOM 4222 C CA . ALA A 1 528 ? 17.955 51.829 99.630 1.00 29.23 528 ALA A CA 1
ATOM 4223 C C . ALA A 1 528 ? 18.537 50.958 100.745 1.00 29.78 528 ALA A C 1
ATOM 4224 O O . ALA A 1 528 ? 17.876 50.031 101.206 1.00 28.22 528 ALA A O 1
ATOM 4226 N N . LYS A 1 529 ? 19.756 51.247 101.194 1.00 31.16 529 LYS A N 1
ATOM 4227 C CA . LYS A 1 529 ? 20.358 50.412 102.233 1.00 33.61 529 LYS A CA 1
ATOM 4228 C C . LYS A 1 529 ? 19.508 50.286 103.494 1.00 33.05 529 LYS A C 1
ATOM 4229 O O . LYS A 1 529 ? 19.716 49.373 104.287 1.00 33.25 529 LYS A O 1
ATOM 4235 N N . PHE A 1 530 ? 18.549 51.187 103.676 1.00 32.51 530 PHE A N 1
ATOM 4236 C CA . PHE A 1 530 ? 17.688 51.141 104.857 1.00 32.65 530 PHE A CA 1
ATOM 4237 C C . PHE A 1 530 ? 16.338 50.467 104.622 1.00 31.03 530 PHE A C 1
ATOM 4238 O O . PHE A 1 530 ? 15.574 50.270 105.565 1.00 32.54 530 PHE A O 1
ATOM 4246 N N . VAL A 1 531 ? 16.036 50.119 103.379 1.00 27.77 531 VAL A N 1
ATOM 4247 C CA . VAL A 1 531 ? 14.765 49.476 103.084 1.00 26.62 531 VAL A CA 1
ATOM 4248 C C . VAL A 1 531 ? 14.862 47.991 103.386 1.00 28.16 531 VAL A C 1
ATOM 4249 O O . VAL A 1 531 ? 15.597 47.255 102.722 1.00 29.19 531 VAL A O 1
ATOM 4253 N N . ILE A 1 532 ? 14.120 47.538 104.387 1.00 29.15 532 ILE A N 1
ATOM 4254 C CA . ILE A 1 532 ? 14.164 46.128 104.741 1.00 28.88 532 ILE A CA 1
ATOM 4255 C C . ILE A 1 532 ? 13.174 45.296 103.936 1.00 27.72 532 ILE A C 1
ATOM 4256 O O . ILE A 1 532 ? 13.370 44.094 103.742 1.00 26.85 532 ILE A O 1
ATOM 4261 N N . PHE A 1 533 ? 12.121 45.944 103.450 1.00 25.62 533 PHE A N 1
ATOM 4262 C CA . PHE A 1 533 ? 11.111 45.255 102.658 1.00 23.98 533 PHE A CA 1
ATOM 4263 C C . PHE A 1 533 ? 10.174 46.250 101.995 1.00 24.28 533 PHE A C 1
ATOM 4264 O O . PHE A 1 533 ? 9.977 47.369 102.494 1.00 26.53 533 PHE A O 1
ATOM 4272 N N . ALA A 1 534 ? 9.586 45.842 100.875 1.00 23.82 534 ALA A N 1
ATOM 4273 C CA . ALA A 1 534 ? 8.655 46.717 100.170 1.00 23.59 534 ALA A CA 1
ATOM 4274 C C . ALA A 1 534 ? 7.750 45.963 99.226 1.00 22.67 534 ALA A C 1
ATOM 4275 O O . ALA A 1 534 ? 8.112 44.910 98.705 1.00 23.15 534 ALA A O 1
ATOM 4277 N N . ASP A 1 535 ? 6.565 46.525 99.021 1.00 22.57 535 ASP A N 1
ATOM 4278 C CA . ASP A 1 535 ? 5.566 45.976 98.113 1.00 22.19 535 ASP A CA 1
ATOM 4279 C C . ASP A 1 535 ? 6.233 45.630 96.776 1.00 21.73 535 ASP A C 1
ATOM 4280 O O . ASP A 1 535 ? 6.877 46.468 96.157 1.00 22.05 535 ASP A O 1
ATOM 4285 N N . PRO A 1 536 ? 6.094 44.381 96.324 1.00 22.78 536 PRO A N 1
ATOM 4286 C CA . PRO A 1 536 ? 6.670 43.911 95.059 1.00 22.74 536 PRO A CA 1
ATOM 4287 C C . PRO A 1 536 ? 5.993 44.544 93.836 1.00 24.84 536 PRO A C 1
ATOM 4288 O O . PRO A 1 536 ? 6.482 44.434 92.705 1.00 24.84 536 PRO A O 1
ATOM 4292 N N . GLY A 1 537 ? 4.857 45.198 94.068 1.00 25.78 537 GLY A N 1
ATOM 4293 C CA . GLY A 1 537 ? 4.129 45.809 92.977 1.00 24.54 537 GLY A CA 1
ATOM 4294 C C . GLY A 1 537 ? 4.585 47.217 92.669 1.00 25.06 537 GLY A C 1
ATOM 4295 O O . GLY A 1 537 ? 4.229 47.774 91.630 1.00 26.50 537 GLY A O 1
ATOM 4296 N N . ILE A 1 538 ? 5.355 47.806 93.576 1.00 24.45 538 ILE A N 1
ATOM 4297 C CA . ILE A 1 538 ? 5.854 49.162 93.368 1.00 22.60 538 ILE A CA 1
ATOM 4298 C C . ILE A 1 538 ? 6.695 49.220 92.095 1.00 24.23 538 ILE A C 1
ATOM 4299 O O . ILE A 1 538 ? 7.543 48.342 91.825 1.00 25.04 538 ILE A O 1
ATOM 4304 N N . ARG A 1 539 ? 6.427 50.245 91.295 1.00 23.24 539 ARG A N 1
ATOM 4305 C CA . ARG A 1 539 ? 7.162 50.461 90.059 1.00 20.99 539 ARG A CA 1
ATOM 4306 C C . ARG A 1 539 ? 7.827 51.822 90.196 1.00 19.84 539 ARG A C 1
ATOM 4307 O O . ARG A 1 539 ? 7.351 52.680 90.950 1.00 16.33 539 ARG A O 1
ATOM 4315 N N . PRO A 1 540 ? 8.945 52.035 89.482 1.00 20.05 540 PRO A N 1
ATOM 4316 C CA . PRO A 1 540 ? 9.668 53.304 89.550 1.00 19.10 540 PRO A CA 1
ATOM 4317 C C . PRO A 1 540 ? 8.745 54.492 89.341 1.00 20.46 540 PRO A C 1
ATOM 4318 O O . PRO A 1 540 ? 7.997 54.541 88.370 1.00 21.29 540 PRO A O 1
ATOM 4322 N N . TYR A 1 541 ? 8.803 55.438 90.268 1.00 22.34 541 TYR A N 1
ATOM 4323 C CA . TYR A 1 541 ? 8.005 56.652 90.226 1.00 24.40 541 TYR A CA 1
ATOM 4324 C C . TYR A 1 541 ? 6.575 56.560 90.761 1.00 25.81 541 TYR A C 1
ATOM 4325 O O . TYR A 1 541 ? 5.814 57.511 90.630 1.00 25.05 541 TYR A O 1
ATOM 4334 N N . ASP A 1 542 ? 6.214 55.429 91.366 1.00 25.68 542 ASP A N 1
ATOM 4335 C CA . ASP A 1 542 ? 4.890 55.274 91.979 1.00 24.88 542 ASP A CA 1
ATOM 4336 C C . ASP A 1 542 ? 4.889 56.143 93.223 1.00 24.75 542 ASP A C 1
ATOM 4337 O O . ASP A 1 542 ? 5.958 56.468 93.748 1.00 24.14 542 ASP A O 1
ATOM 4342 N N . GLU A 1 543 ? 3.703 56.519 93.699 1.00 25.26 543 GLU A N 1
ATOM 4343 C CA . GLU A 1 543 ? 3.616 57.269 94.947 1.00 26.22 543 GLU A CA 1
ATOM 4344 C C . GLU A 1 543 ? 3.868 56.156 95.962 1.00 26.91 543 GLU A C 1
ATOM 4345 O O . GLU A 1 543 ? 3.521 54.997 95.722 1.00 28.12 543 GLU A O 1
ATOM 4351 N N . VAL A 1 544 ? 4.457 56.481 97.099 1.00 26.96 544 VAL A N 1
ATOM 4352 C CA . VAL A 1 544 ? 4.776 55.424 98.043 1.00 27.16 544 VAL A CA 1
ATOM 4353 C C . VAL A 1 544 ? 4.534 55.784 99.503 1.00 26.44 544 VAL A C 1
ATOM 4354 O O . VAL A 1 544 ? 4.557 56.961 99.878 1.00 27.43 544 VAL A O 1
ATOM 4358 N N . LEU A 1 545 ? 4.264 54.762 100.313 1.00 25.66 545 LEU A N 1
ATOM 4359 C CA . LEU A 1 545 ? 4.021 54.953 101.738 1.00 24.55 545 LEU A CA 1
ATOM 4360 C C . LEU A 1 545 ? 5.213 54.439 102.538 1.00 24.16 545 LEU A C 1
ATOM 4361 O O . LEU A 1 545 ? 5.436 53.233 102.625 1.00 24.87 545 LEU A O 1
ATOM 4366 N N . VAL A 1 546 ? 5.979 55.369 103.102 1.00 24.65 546 VAL A N 1
ATOM 4367 C CA . VAL A 1 546 ? 7.149 55.050 103.914 1.00 26.11 546 VAL A CA 1
ATOM 4368 C C . VAL A 1 546 ? 6.639 54.591 105.270 1.00 26.49 546 VAL A C 1
ATOM 4369 O O . VAL A 1 546 ? 5.911 55.312 105.953 1.00 27.73 546 VAL A O 1
ATOM 4373 N N . VAL A 1 547 ? 7.058 53.407 105.684 1.00 27.41 547 VAL A N 1
ATOM 4374 C CA . VAL A 1 547 ? 6.550 52.855 106.927 1.00 27.90 547 VAL A CA 1
ATOM 4375 C C . VAL A 1 547 ? 7.587 52.070 107.764 1.00 27.98 547 VAL A C 1
ATOM 4376 O O . VAL A 1 547 ? 8.598 51.610 107.230 1.00 27.64 547 VAL A O 1
ATOM 4380 N N . ASN A 1 548 ? 7.333 51.924 109.070 1.00 28.54 548 ASN A N 1
ATOM 4381 C CA . ASN A 1 548 ? 8.222 51.144 109.940 1.00 29.36 548 ASN A CA 1
ATOM 4382 C C . ASN A 1 548 ? 7.725 49.696 109.942 1.00 29.62 548 ASN A C 1
ATOM 4383 O O . ASN A 1 548 ? 6.759 49.375 109.256 1.00 29.09 548 ASN A O 1
ATOM 4388 N N . GLU A 1 549 ? 8.365 48.818 110.705 1.00 30.09 549 GLU A N 1
ATOM 4389 C CA . GLU A 1 549 ? 7.927 47.427 110.714 1.00 31.53 549 GLU A CA 1
ATOM 4390 C C . GLU A 1 549 ? 6.539 47.238 111.291 1.00 30.68 549 GLU A C 1
ATOM 4391 O O . GLU A 1 549 ? 5.841 46.278 110.955 1.00 30.46 549 GLU A O 1
ATOM 4397 N N . ASN A 1 550 ? 6.135 48.166 112.148 1.00 30.63 550 ASN A N 1
ATOM 4398 C CA . ASN A 1 550 ? 4.815 48.119 112.757 1.00 31.45 550 ASN A CA 1
ATOM 4399 C C . ASN A 1 550 ? 3.795 48.723 111.810 1.00 31.29 550 ASN A C 1
ATOM 4400 O O . ASN A 1 550 ? 2.649 48.973 112.193 1.00 32.09 550 ASN A O 1
ATOM 4405 N N . ASP A 1 551 ? 4.227 48.950 110.573 1.00 29.40 551 ASP A N 1
ATOM 4406 C CA . ASP A 1 551 ? 3.394 49.544 109.539 1.00 29.93 551 ASP A CA 1
ATOM 4407 C C . ASP A 1 551 ? 2.807 50.898 109.950 1.00 29.16 551 ASP A C 1
ATOM 4408 O O . ASP A 1 551 ? 1.675 51.224 109.606 1.00 28.59 551 ASP A O 1
ATOM 4413 N N . GLU A 1 552 ? 3.570 51.685 110.696 1.00 28.79 552 GLU A N 1
ATOM 4414 C CA . GLU A 1 552 ? 3.094 53.007 111.079 1.00 29.61 552 GLU A CA 1
ATOM 4415 C C . GLU A 1 552 ? 3.614 53.964 110.013 1.00 27.32 552 GLU A C 1
ATOM 4416 O O . GLU A 1 552 ? 4.800 53.937 109.677 1.00 26.53 552 GLU A O 1
ATOM 4422 N N . LEU A 1 553 ? 2.724 54.796 109.478 1.00 26.51 553 LEU A N 1
ATOM 4423 C CA . LEU A 1 553 ? 3.085 55.745 108.434 1.00 25.83 553 LEU A CA 1
ATOM 4424 C C . LEU A 1 553 ? 4.126 56.725 108.927 1.00 26.79 553 LEU A C 1
ATOM 4425 O O . LEU A 1 553 ? 3.918 57.410 109.930 1.00 27.83 553 LEU A O 1
ATOM 4430 N N . LEU A 1 554 ? 5.249 56.780 108.214 1.00 27.12 554 LEU A N 1
ATOM 4431 C CA . LEU A 1 554 ? 6.337 57.692 108.546 1.00 25.89 554 LEU A CA 1
ATOM 4432 C C . LEU A 1 554 ? 6.346 58.865 107.569 1.00 26.75 554 LEU A C 1
ATOM 4433 O O . LEU A 1 554 ? 6.591 60.006 107.960 1.00 27.02 554 LEU A O 1
ATOM 4438 N N . ALA A 1 555 ? 6.087 58.576 106.295 1.00 26.49 555 ALA A N 1
ATOM 4439 C CA . ALA A 1 555 ? 6.086 59.616 105.273 1.00 26.75 555 ALA A CA 1
ATOM 4440 C C . ALA A 1 555 ? 5.547 59.114 103.948 1.00 26.94 555 ALA A C 1
ATOM 4441 O O . ALA A 1 555 ? 5.289 57.921 103.779 1.00 26.64 555 ALA A O 1
ATOM 4443 N N . THR A 1 556 ? 5.382 60.044 103.010 1.00 26.58 556 THR A N 1
ATOM 4444 C CA . THR A 1 556 ? 4.897 59.730 101.674 1.00 24.86 556 THR A CA 1
ATOM 4445 C C . THR A 1 556 ? 5.898 60.311 100.668 1.00 25.07 556 THR A C 1
ATOM 4446 O O . THR A 1 556 ? 6.449 61.398 100.873 1.00 25.19 556 THR A O 1
ATOM 4450 N N . GLY A 1 557 ? 6.138 59.591 99.583 1.00 23.91 557 GLY A N 1
ATOM 4451 C CA . GLY A 1 557 ? 7.089 60.079 98.602 1.00 23.42 557 GLY A CA 1
ATOM 4452 C C . GLY A 1 557 ? 6.952 59.344 97.295 1.00 23.62 557 GLY A C 1
ATOM 4453 O O . GLY A 1 557 ? 5.928 58.700 97.052 1.00 22.29 557 GLY A O 1
ATOM 4454 N N . GLN A 1 558 ? 7.986 59.427 96.460 1.00 24.17 558 GLN A N 1
ATOM 4455 C CA . GLN A 1 558 ? 7.977 58.777 95.152 1.00 24.74 558 GLN A CA 1
ATOM 4456 C C . GLN A 1 558 ? 9.125 57.793 95.006 1.00 24.94 558 GLN A C 1
ATOM 4457 O O . GLN A 1 558 ? 10.271 58.120 95.296 1.00 26.78 558 GLN A O 1
ATOM 4463 N N . ALA A 1 559 ? 8.811 56.588 94.545 1.00 23.89 559 ALA A N 1
ATOM 4464 C CA . ALA A 1 559 ? 9.818 55.551 94.370 1.00 25.22 559 ALA A CA 1
ATOM 4465 C C . ALA A 1 559 ? 10.784 55.849 93.230 1.00 26.96 559 ALA A C 1
ATOM 4466 O O . ALA A 1 559 ? 10.410 56.445 92.222 1.00 28.49 559 ALA A O 1
ATOM 4468 N N . LEU A 1 560 ? 12.030 55.416 93.388 1.00 27.22 560 LEU A N 1
ATOM 4469 C CA . LEU A 1 560 ? 13.029 55.611 92.353 1.00 26.32 560 LEU A CA 1
ATOM 4470 C C . LEU A 1 560 ? 13.442 54.252 91.838 1.00 26.70 560 LEU A C 1
ATOM 4471 O O . LEU A 1 560 ? 14.143 54.144 90.832 1.00 27.26 560 LEU A O 1
ATOM 4476 N N . LEU A 1 561 ? 12.974 53.214 92.531 1.00 26.77 561 LEU A N 1
ATOM 4477 C CA . LEU A 1 561 ? 13.261 51.826 92.191 1.00 26.13 561 LEU A CA 1
ATOM 4478 C C . LEU A 1 561 ? 11.991 50.986 92.292 1.00 27.63 561 LEU A C 1
ATOM 4479 O O . LEU A 1 561 ? 10.958 51.452 92.786 1.00 26.33 561 LEU A O 1
ATOM 4484 N N . SER A 1 562 ? 12.061 49.745 91.822 1.00 28.64 562 SER A N 1
ATOM 4485 C CA . SER A 1 562 ? 10.906 48.859 91.933 1.00 28.90 562 SER A CA 1
ATOM 4486 C C . SER A 1 562 ? 10.961 48.290 93.349 1.00 28.95 562 SER A C 1
ATOM 4487 O O . SER A 1 562 ? 11.977 48.424 94.030 1.00 29.75 562 SER A O 1
ATOM 4490 N N . GLY A 1 563 ? 9.876 47.669 93.800 1.00 30.01 563 GLY A N 1
ATOM 4491 C CA . GLY A 1 563 ? 9.872 47.100 95.134 1.00 28.69 563 GLY A CA 1
ATOM 4492 C C . GLY A 1 563 ? 11.108 46.252 95.366 1.00 28.37 563 GLY A C 1
ATOM 4493 O O . GLY A 1 563 ? 11.887 46.514 96.281 1.00 28.91 563 GLY A O 1
ATOM 4494 N N . ARG A 1 564 ? 11.297 45.243 94.520 1.00 28.76 564 ARG A N 1
ATOM 4495 C CA . ARG A 1 564 ? 12.438 44.334 94.625 1.00 28.37 564 ARG A CA 1
ATOM 4496 C C . ARG A 1 564 ? 13.772 45.062 94.687 1.00 28.68 564 ARG A C 1
ATOM 4497 O O . ARG A 1 564 ? 14.593 44.798 95.571 1.00 29.78 564 ARG A O 1
ATOM 4505 N N . GLU A 1 565 ? 14.005 45.954 93.729 1.00 26.17 565 GLU A N 1
ATOM 4506 C CA . GLU A 1 565 ? 15.264 46.678 93.700 1.00 24.57 565 GLU A CA 1
ATOM 4507 C C . GLU A 1 565 ? 15.544 47.371 95.018 1.00 23.60 565 GLU A C 1
ATOM 4508 O O . GLU A 1 565 ? 16.678 47.374 95.481 1.00 23.57 565 GLU A O 1
ATOM 4514 N N . MET A 1 566 ? 14.510 47.948 95.625 1.00 22.93 566 MET A N 1
ATOM 4515 C CA . MET A 1 566 ? 14.666 48.638 96.905 1.00 22.79 566 MET A CA 1
ATOM 4516 C C . MET A 1 566 ? 15.265 47.717 97.955 1.00 22.92 566 MET A C 1
ATOM 4517 O O . MET A 1 566 ? 16.141 48.114 98.724 1.00 23.77 566 MET A O 1
ATOM 4522 N N . ILE A 1 567 ? 14.775 46.485 97.997 1.00 22.75 567 ILE A N 1
ATOM 4523 C CA . ILE A 1 567 ? 15.280 45.519 98.961 1.00 23.40 567 ILE A CA 1
ATOM 4524 C C . ILE A 1 567 ? 16.739 45.198 98.648 1.00 23.09 567 ILE A C 1
ATOM 4525 O O . ILE A 1 567 ? 17.613 45.376 99.497 1.00 23.32 567 ILE A O 1
ATOM 4530 N N . VAL A 1 568 ? 17.001 44.759 97.420 1.00 23.43 568 VAL A N 1
ATOM 4531 C CA . VAL A 1 568 ? 18.355 44.401 97.002 1.00 25.48 568 VAL A CA 1
ATOM 4532 C C . VAL A 1 568 ? 19.394 45.516 97.033 1.00 26.36 568 VAL A C 1
ATOM 4533 O O . VAL A 1 568 ? 20.502 45.308 97.523 1.00 28.37 568 VAL A O 1
ATOM 4537 N N . PHE A 1 569 ? 19.057 46.688 96.502 1.00 25.77 569 PHE A N 1
ATOM 4538 C CA . PHE A 1 569 ? 20.016 47.792 96.463 1.00 24.30 569 PHE A CA 1
ATOM 4539 C C . PHE A 1 569 ? 20.511 48.245 97.825 1.00 25.03 569 PHE A C 1
ATOM 4540 O O . PHE A 1 569 ? 19.766 48.230 98.803 1.00 24.84 569 PHE A O 1
ATOM 4548 N N . GLN A 1 570 ? 21.782 48.642 97.869 1.00 25.51 570 GLN A N 1
ATOM 4549 C CA . GLN A 1 570 ? 22.424 49.115 99.089 1.00 26.56 570 GLN A CA 1
ATOM 4550 C C . GLN A 1 570 ? 22.982 50.520 98.877 1.00 26.19 570 GLN A C 1
ATOM 4551 O O . GLN A 1 570 ? 23.504 51.138 99.799 1.00 25.92 570 GLN A O 1
ATOM 4557 N N . TYR A 1 571 ? 22.889 51.012 97.649 1.00 26.28 571 TYR A N 1
ATOM 4558 C CA . TYR A 1 571 ? 23.367 52.352 97.336 1.00 26.30 571 TYR A CA 1
ATOM 4559 C C . TYR A 1 571 ? 22.278 53.090 96.594 1.00 25.75 571 TYR A C 1
ATOM 4560 O O . TYR A 1 571 ? 21.466 52.478 95.898 1.00 26.12 571 TYR A O 1
ATOM 4569 N N . GLY A 1 572 ? 22.251 54.405 96.751 1.00 26.81 572 GLY A N 1
ATOM 4570 C CA . GLY A 1 572 ? 21.246 55.198 96.072 1.00 27.86 572 GLY A CA 1
ATOM 4571 C C . GLY A 1 572 ? 19.974 55.360 96.879 1.00 29.01 572 GLY A C 1
ATOM 4572 O O . GLY A 1 572 ? 19.746 54.642 97.852 1.00 28.56 572 GLY A O 1
ATOM 4573 N N . ARG A 1 573 ? 19.149 56.321 96.474 1.00 29.10 573 ARG A N 1
ATOM 4574 C CA . ARG A 1 573 ? 17.895 56.588 97.151 1.00 29.68 573 ARG A CA 1
ATO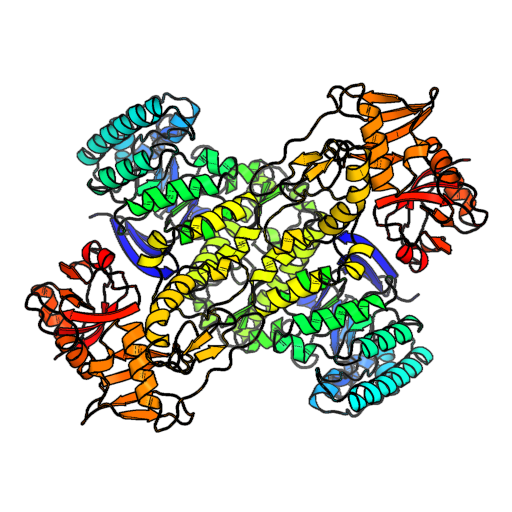M 4575 C C . ARG A 1 573 ? 16.816 55.640 96.651 1.00 28.63 573 ARG A C 1
ATOM 4576 O O . ARG A 1 573 ? 16.744 55.340 95.461 1.00 28.10 573 ARG A O 1
ATOM 4584 N N . ALA A 1 574 ? 15.973 55.178 97.568 1.00 27.49 574 ALA A N 1
ATOM 4585 C CA . ALA A 1 574 ? 14.883 54.279 97.211 1.00 27.44 574 ALA A CA 1
ATOM 4586 C C . ALA A 1 574 ? 13.620 55.104 97.005 1.00 26.82 574 ALA A C 1
ATOM 4587 O O . ALA A 1 574 ? 12.809 54.824 96.120 1.00 26.28 574 ALA A O 1
ATOM 4589 N N . VAL A 1 575 ? 13.470 56.133 97.833 1.00 26.97 575 VAL A N 1
ATOM 4590 C CA . VAL A 1 575 ? 12.304 56.999 97.781 1.00 28.20 575 VAL A CA 1
ATOM 4591 C C . VAL A 1 575 ? 12.635 58.471 97.929 1.00 28.89 575 VAL A C 1
ATOM 4592 O O . VAL A 1 575 ? 13.449 58.860 98.764 1.00 28.91 575 VAL A O 1
ATOM 4596 N N . LYS A 1 576 ? 11.996 59.291 97.108 1.00 30.77 576 LYS A N 1
ATOM 4597 C CA . LYS A 1 576 ? 12.174 60.727 97.199 1.00 33.69 576 LYS A CA 1
ATOM 4598 C C . LYS A 1 576 ? 10.949 61.182 97.988 1.00 33.42 576 LYS A C 1
ATOM 4599 O O . LYS A 1 576 ? 9.840 61.247 97.461 1.00 34.46 576 LYS A O 1
ATOM 4605 N N . VAL A 1 577 ? 11.156 61.475 99.263 1.00 33.16 577 VAL A N 1
ATOM 4606 C CA . VAL A 1 577 ? 10.075 61.875 100.146 1.00 32.68 577 VAL A CA 1
ATOM 4607 C C . VAL A 1 577 ? 9.501 63.261 99.893 1.00 32.61 577 VAL A C 1
ATOM 4608 O O . VAL A 1 577 ? 10.236 64.240 99.735 1.00 32.34 577 VAL A O 1
ATOM 4612 N N . ARG A 1 578 ? 8.172 63.326 99.870 1.00 32.35 578 ARG A N 1
ATOM 4613 C CA . ARG A 1 578 ? 7.448 64.570 99.646 1.00 31.92 578 ARG A CA 1
ATOM 4614 C C . ARG A 1 578 ? 7.176 65.270 100.965 1.00 34.26 578 ARG A C 1
ATOM 4615 O O . ARG A 1 578 ? 7.373 66.482 101.103 1.00 34.18 578 ARG A O 1
ATOM 4623 N N . LYS A 1 579 ? 6.713 64.496 101.937 1.00 35.94 579 LYS A N 1
ATOM 4624 C CA . LYS A 1 579 ? 6.398 65.044 103.242 1.00 37.67 579 LYS A CA 1
ATOM 4625 C C . LYS A 1 579 ? 6.456 63.921 104.265 1.00 38.09 579 LYS A C 1
ATOM 4626 O O . LYS A 1 579 ? 6.199 62.757 103.947 1.00 38.13 579 LYS A O 1
ATOM 4632 N N . GLY A 1 580 ? 6.812 64.275 105.492 1.00 39.57 580 GLY A N 1
ATOM 4633 C CA . GLY A 1 580 ? 6.874 63.289 106.552 1.00 42.20 580 GLY A CA 1
ATOM 4634 C C . GLY A 1 580 ? 5.716 63.481 107.520 1.00 44.39 580 GLY A C 1
ATOM 4635 O O . GLY A 1 580 ? 4.972 64.462 107.438 1.00 42.32 580 GLY A O 1
ATOM 4636 N N . VAL A 1 581 ? 5.561 62.535 108.437 1.00 46.98 581 VAL A N 1
ATOM 4637 C CA . VAL A 1 581 ? 4.501 62.598 109.430 1.00 49.80 581 VAL A CA 1
ATOM 4638 C C . VAL A 1 581 ? 4.805 63.674 110.471 1.00 51.47 581 VAL A C 1
ATOM 4639 O O . VAL A 1 581 ? 3.903 64.172 111.135 1.00 52.48 581 VAL A O 1
ATOM 4643 N N . GLU A 1 582 ? 6.074 64.035 110.610 1.00 54.64 582 GLU A N 1
ATOM 4644 C CA . GLU A 1 582 ? 6.455 65.072 111.564 1.00 58.66 582 GLU A CA 1
ATOM 4645 C C . GLU A 1 582 ? 6.402 66.437 110.873 1.00 59.28 582 GLU A C 1
ATOM 4646 O O . GLU A 1 582 ? 6.129 66.471 109.655 1.00 60.00 582 GLU A O 1
ATOM 4653 N N . LYS B 1 6 ? 17.321 78.913 28.298 1.00 59.94 6 LYS B N 1
ATOM 4654 C CA . LYS B 1 6 ? 18.328 77.996 28.909 1.00 60.79 6 LYS B CA 1
ATOM 4655 C C . LYS B 1 6 ? 19.252 78.735 29.882 1.00 59.73 6 LYS B C 1
ATOM 4656 O O . LYS B 1 6 ? 20.470 78.787 29.685 1.00 59.72 6 LYS B O 1
ATOM 4662 N N . MET B 1 7 ? 18.664 79.303 30.933 1.00 58.61 7 MET B N 1
ATOM 4663 C CA . MET B 1 7 ? 19.423 80.042 31.945 1.00 56.70 7 MET B CA 1
ATOM 4664 C C . MET B 1 7 ? 19.675 79.153 33.167 1.00 54.60 7 MET B C 1
ATOM 4665 O O . MET B 1 7 ? 20.287 79.580 34.150 1.00 54.77 7 MET B O 1
ATOM 4670 N N . LEU B 1 8 ? 19.207 77.912 33.086 1.00 51.19 8 LEU B N 1
ATOM 4671 C CA . LEU B 1 8 ? 19.346 76.957 34.176 1.00 47.54 8 LEU B CA 1
ATOM 4672 C C . LEU B 1 8 ? 19.474 75.548 33.599 1.00 46.56 8 LEU B C 1
ATOM 4673 O O . LEU B 1 8 ? 18.626 75.104 32.824 1.00 44.81 8 LEU B O 1
ATOM 4678 N N . LYS B 1 9 ? 20.545 74.854 33.968 1.00 45.85 9 LYS B N 1
ATOM 4679 C CA . LYS B 1 9 ? 20.750 73.487 33.513 1.00 45.15 9 LYS B CA 1
ATOM 4680 C C . LYS B 1 9 ? 20.512 72.601 34.726 1.00 43.48 9 LYS B C 1
ATOM 4681 O O . LYS B 1 9 ? 20.847 72.984 35.841 1.00 42.99 9 LYS B O 1
ATOM 4687 N N . PHE B 1 10 ? 19.912 71.435 34.512 1.00 42.20 10 PHE B N 1
ATOM 4688 C CA . PHE B 1 10 ? 19.642 70.497 35.596 1.00 41.27 10 PHE B CA 1
ATOM 4689 C C . PHE B 1 10 ? 19.771 69.068 35.073 1.00 41.21 10 PHE B C 1
ATOM 4690 O O . PHE B 1 10 ? 19.062 68.670 34.153 1.00 41.25 10 PHE B O 1
ATOM 4698 N N . GLU B 1 11 ? 20.664 68.295 35.682 1.00 41.31 11 GLU B N 1
ATOM 4699 C CA . GLU B 1 11 ? 20.923 66.931 35.249 1.00 42.14 11 GLU B CA 1
ATOM 4700 C C . GLU B 1 11 ? 20.834 65.926 36.403 1.00 41.48 11 GLU B C 1
ATOM 4701 O O . GLU B 1 11 ? 21.248 66.222 37.519 1.00 40.78 11 GLU B O 1
ATOM 4707 N N . ILE B 1 12 ? 20.297 64.739 36.127 1.00 40.80 12 ILE B N 1
ATOM 4708 C CA . ILE B 1 12 ? 20.174 63.687 37.141 1.00 39.46 12 ILE B CA 1
ATOM 4709 C C . ILE B 1 12 ? 21.457 62.845 37.194 1.00 39.20 12 ILE B C 1
ATOM 4710 O O . ILE B 1 12 ? 21.739 62.091 36.267 1.00 39.29 12 ILE B O 1
ATOM 4715 N N . LYS B 1 13 ? 22.224 62.961 38.277 1.00 39.45 13 LYS B N 1
ATOM 4716 C CA . LYS B 1 13 ? 23.471 62.204 38.413 1.00 39.39 13 LYS B CA 1
ATOM 4717 C C . LYS B 1 13 ? 23.326 60.820 39.053 1.00 38.69 13 LYS B C 1
ATOM 4718 O O . LYS B 1 13 ? 24.175 59.952 38.853 1.00 40.32 13 LYS B O 1
ATOM 4724 N N . ALA B 1 14 ? 22.271 60.623 39.840 1.00 35.73 14 ALA B N 1
ATOM 4725 C CA . ALA B 1 14 ? 22.012 59.335 40.492 1.00 33.24 14 ALA B CA 1
ATOM 4726 C C . ALA B 1 14 ? 20.607 59.404 41.082 1.00 31.29 14 ALA B C 1
ATOM 4727 O O . ALA B 1 14 ? 20.075 60.502 41.271 1.00 29.26 14 ALA B O 1
ATOM 4729 N N . ARG B 1 15 ? 20.015 58.251 41.389 1.00 29.56 15 ARG B N 1
ATOM 4730 C CA . ARG B 1 15 ? 18.651 58.241 41.914 1.00 31.49 15 ARG B CA 1
ATOM 4731 C C . ARG B 1 15 ? 18.242 57.032 42.757 1.00 32.23 15 ARG B C 1
ATOM 4732 O O . ARG B 1 15 ? 18.908 55.998 42.779 1.00 31.43 15 ARG B O 1
ATOM 4740 N N . ASP B 1 16 ? 17.105 57.181 43.430 1.00 33.86 16 ASP B N 1
ATOM 4741 C CA . ASP B 1 16 ? 16.528 56.126 44.252 1.00 34.89 16 ASP B CA 1
ATOM 4742 C C . ASP B 1 16 ? 15.129 56.576 44.639 1.00 34.35 16 ASP B C 1
ATOM 4743 O O . ASP B 1 16 ? 14.916 57.756 44.898 1.00 35.03 16 ASP B O 1
ATOM 4748 N N . GLY B 1 17 ? 14.178 55.644 44.687 1.00 35.68 17 GLY B N 1
ATOM 4749 C CA . GLY B 1 17 ? 12.811 56.023 44.994 1.00 34.06 17 GLY B CA 1
ATOM 4750 C C . GLY B 1 17 ? 12.458 57.063 43.946 1.00 34.31 17 GLY B C 1
ATOM 4751 O O . GLY B 1 17 ? 12.841 56.925 42.785 1.00 36.07 17 GLY B O 1
ATOM 4752 N N . ALA B 1 18 ? 11.747 58.111 44.332 1.00 33.54 18 ALA B N 1
ATOM 4753 C CA . ALA B 1 18 ? 11.413 59.164 43.381 1.00 32.78 18 ALA B CA 1
ATOM 4754 C C . ALA B 1 18 ? 12.419 60.288 43.597 1.00 31.44 18 ALA B C 1
ATOM 4755 O O . ALA B 1 18 ? 12.274 61.381 43.053 1.00 31.77 18 ALA B O 1
ATOM 4757 N N . GLY B 1 19 ? 13.440 60.006 44.403 1.00 30.10 19 GLY B N 1
ATOM 4758 C CA . GLY B 1 19 ? 14.455 61.005 44.698 1.00 28.30 19 GLY B CA 1
ATOM 4759 C C . GLY B 1 19 ? 15.619 61.009 43.727 1.00 26.26 19 GLY B C 1
ATOM 4760 O O . GLY B 1 19 ? 15.787 60.077 42.937 1.00 26.68 19 GLY B O 1
ATOM 4761 N N . ARG B 1 20 ? 16.445 62.044 43.791 1.00 23.53 20 ARG B N 1
ATOM 4762 C CA . ARG B 1 20 ? 17.567 62.111 42.876 1.00 24.12 20 ARG B CA 1
ATOM 4763 C C . ARG B 1 20 ? 18.681 63.028 43.308 1.00 24.06 20 ARG B C 1
ATOM 4764 O O . ARG B 1 20 ? 18.449 64.054 43.945 1.00 24.40 20 ARG B O 1
ATOM 4772 N N . ILE B 1 21 ? 19.901 62.647 42.955 1.00 24.56 21 ILE B N 1
ATOM 4773 C CA . ILE B 1 21 ? 21.053 63.488 43.230 1.00 24.73 21 ILE B CA 1
ATOM 4774 C C . ILE B 1 21 ? 21.215 64.209 41.900 1.00 25.19 21 ILE B C 1
ATOM 4775 O O . ILE B 1 21 ? 21.335 63.570 40.854 1.00 24.31 21 ILE B O 1
ATOM 4780 N N . GLY B 1 22 ? 21.195 65.536 41.924 1.00 26.75 22 GLY B N 1
ATOM 4781 C CA . GLY B 1 22 ? 21.304 66.252 40.672 1.00 28.58 22 GLY B CA 1
ATOM 4782 C C . GLY B 1 22 ? 22.360 67.317 40.568 1.00 30.54 22 GLY B C 1
ATOM 4783 O O . GLY B 1 22 ? 22.929 67.764 41.567 1.00 31.11 22 GLY B O 1
ATOM 4784 N N . LYS B 1 23 ? 22.625 67.711 39.326 1.00 32.63 23 LYS B N 1
ATOM 4785 C CA . LYS B 1 23 ? 23.589 68.753 39.031 1.00 34.91 23 LYS B CA 1
ATOM 4786 C C . LYS B 1 23 ? 22.794 69.971 38.580 1.00 35.20 23 LYS B C 1
ATOM 4787 O O . LYS B 1 23 ? 22.067 69.920 37.589 1.00 33.82 23 LYS B O 1
ATOM 4793 N N . LEU B 1 24 ? 22.922 71.062 39.320 1.00 35.58 24 LEU B N 1
ATOM 4794 C CA . LEU B 1 24 ? 22.198 72.278 38.996 1.00 37.77 24 LEU B CA 1
ATOM 4795 C C . LEU B 1 24 ? 23.175 73.406 38.709 1.00 39.56 24 LEU B C 1
ATOM 4796 O O . LEU B 1 24 ? 23.963 73.784 39.575 1.00 40.57 24 LEU B O 1
ATOM 4801 N N . GLU B 1 25 ? 23.123 73.940 37.491 1.00 41.57 25 GLU B N 1
ATOM 4802 C CA . GLU B 1 25 ? 24.009 75.030 37.110 1.00 44.89 25 GLU B CA 1
ATOM 4803 C C . GLU B 1 25 ? 23.273 76.317 36.723 1.00 45.56 25 GLU B C 1
ATOM 4804 O O . GLU B 1 25 ? 22.293 76.297 35.969 1.00 45.09 25 GLU B O 1
ATOM 4810 N N . VAL B 1 26 ? 23.755 77.431 37.267 1.00 45.18 26 VAL B N 1
ATOM 4811 C CA . VAL B 1 26 ? 23.192 78.751 37.009 1.00 45.38 26 VAL B CA 1
ATOM 4812 C C . VAL B 1 26 ? 24.368 79.708 36.889 1.00 45.10 26 VAL B C 1
ATOM 4813 O O . VAL B 1 26 ? 25.208 79.767 37.788 1.00 43.07 26 VAL B O 1
ATOM 4817 N N . ASN B 1 27 ? 24.429 80.460 35.793 1.00 45.67 27 ASN B N 1
ATOM 4818 C CA . ASN B 1 27 ? 25.521 81.412 35.592 1.00 45.62 27 ASN B CA 1
ATOM 4819 C C . ASN B 1 27 ? 26.881 80.739 35.726 1.00 44.73 27 ASN B C 1
ATOM 4820 O O . ASN B 1 27 ? 27.792 81.295 36.337 1.00 44.46 27 ASN B O 1
ATOM 4825 N N . GLY B 1 28 ? 27.018 79.544 35.161 1.00 43.64 28 GLY B N 1
ATOM 4826 C CA . GLY B 1 28 ? 28.282 78.840 35.254 1.00 42.80 28 GLY B CA 1
ATOM 4827 C C . GLY B 1 28 ? 28.616 78.380 36.666 1.00 42.58 28 GLY B C 1
ATOM 4828 O O . GLY B 1 28 ? 29.741 77.946 36.933 1.00 42.52 28 GLY B O 1
ATOM 4829 N N . LYS B 1 29 ? 27.655 78.493 37.579 1.00 40.45 29 LYS B N 1
ATOM 4830 C CA . LYS B 1 29 ? 27.864 78.048 38.954 1.00 39.49 29 LYS B CA 1
ATOM 4831 C C . LYS B 1 29 ? 27.118 76.733 39.134 1.00 40.40 29 LYS B C 1
ATOM 4832 O O . LYS B 1 29 ? 25.898 76.663 38.937 1.00 38.89 29 LYS B O 1
ATOM 4838 N N . LYS B 1 30 ? 27.864 75.689 39.489 1.00 40.24 30 LYS B N 1
ATOM 4839 C CA . LYS B 1 30 ? 27.287 74.364 39.674 1.00 40.82 30 LYS B CA 1
ATOM 4840 C C . LYS B 1 30 ? 27.037 74.057 41.141 1.00 39.51 30 LYS B C 1
ATOM 4841 O O . LYS B 1 30 ? 27.727 74.555 42.028 1.00 39.60 30 LYS B O 1
ATOM 4847 N N . ILE B 1 31 ? 26.034 73.232 41.393 1.00 38.95 31 ILE B N 1
ATOM 4848 C CA . ILE B 1 31 ? 25.702 72.851 42.755 1.00 37.31 31 ILE B CA 1
ATOM 4849 C C . ILE B 1 31 ? 25.100 71.452 42.691 1.00 35.37 31 ILE B C 1
ATOM 4850 O O . ILE B 1 31 ? 24.523 71.078 41.671 1.00 36.68 31 ILE B O 1
ATOM 4855 N N . GLU B 1 32 ? 25.256 70.662 43.749 1.00 32.78 32 GLU B N 1
ATOM 4856 C CA . GLU B 1 32 ? 24.694 69.312 43.735 1.00 30.20 32 GLU B CA 1
ATOM 4857 C C . GLU B 1 32 ? 23.419 69.275 44.565 1.00 28.49 32 GLU B C 1
ATOM 4858 O O . GLU B 1 32 ? 23.341 69.912 45.607 1.00 29.81 32 GLU B O 1
ATOM 4864 N N . THR B 1 33 ? 22.410 68.560 44.090 1.00 27.14 33 THR B N 1
ATOM 4865 C CA . THR B 1 33 ? 21.162 68.446 44.841 1.00 27.67 33 THR B CA 1
ATOM 4866 C C . THR B 1 33 ? 20.961 66.974 45.190 1.00 26.62 33 THR B C 1
ATOM 4867 O O . THR B 1 33 ? 21.462 66.090 44.490 1.00 25.84 33 THR B O 1
ATOM 4871 N N . PRO B 1 34 ? 20.218 66.685 46.269 1.00 26.60 34 PRO B N 1
ATOM 4872 C CA . PRO B 1 34 ? 19.540 67.592 47.202 1.00 24.86 34 PRO B CA 1
ATOM 4873 C C . PRO B 1 34 ? 20.460 68.632 47.810 1.00 22.98 34 PRO B C 1
ATOM 4874 O O . PRO B 1 34 ? 21.610 68.341 48.137 1.00 23.59 34 PRO B O 1
ATOM 4878 N N . ALA B 1 35 ? 19.931 69.840 47.968 1.00 21.61 35 ALA B N 1
ATOM 4879 C CA . ALA B 1 35 ? 20.672 70.949 48.542 1.00 20.93 35 ALA B CA 1
ATOM 4880 C C . ALA B 1 35 ? 19.716 71.797 49.354 1.00 22.88 35 ALA B C 1
ATOM 4881 O O . ALA B 1 35 ? 18.523 71.884 49.054 1.00 23.62 35 ALA B O 1
ATOM 4883 N N . ILE B 1 36 ? 20.255 72.422 50.391 1.00 25.20 36 ILE B N 1
ATOM 4884 C CA . ILE B 1 36 ? 19.477 73.270 51.269 1.00 25.91 36 ILE B CA 1
ATOM 4885 C C . ILE B 1 36 ? 20.143 74.636 51.295 1.00 26.35 36 ILE B C 1
ATOM 4886 O O . ILE B 1 36 ? 21.363 74.750 51.455 1.00 23.25 36 ILE B O 1
ATOM 4891 N N . MET B 1 37 ? 19.331 75.668 51.102 1.00 25.88 37 MET B N 1
ATOM 4892 C CA . MET B 1 37 ? 19.838 77.023 51.091 1.00 27.22 37 MET B CA 1
ATOM 4893 C C . MET B 1 37 ? 19.484 77.752 52.373 1.00 26.73 37 MET B C 1
ATOM 4894 O O . MET B 1 37 ? 18.316 77.892 52.726 1.00 27.74 37 MET B O 1
ATOM 4899 N N . PRO B 1 38 ? 20.503 78.199 53.109 1.00 27.11 38 PRO B N 1
ATOM 4900 C CA . PRO B 1 38 ? 20.210 78.914 54.351 1.00 27.50 38 PRO B CA 1
ATOM 4901 C C . PRO B 1 38 ? 19.519 80.236 54.026 1.00 27.74 38 PRO B C 1
ATOM 4902 O O . PRO B 1 38 ? 19.917 80.935 53.100 1.00 27.32 38 PRO B O 1
ATOM 4906 N N . VAL B 1 39 ? 18.464 80.557 54.767 1.00 28.98 39 VAL B N 1
ATOM 4907 C CA . VAL B 1 39 ? 17.754 81.814 54.571 1.00 28.35 39 VAL B CA 1
ATOM 4908 C C . VAL B 1 39 ? 18.594 82.883 55.266 1.00 30.25 39 VAL B C 1
ATOM 4909 O O . VAL B 1 39 ? 18.981 82.719 56.423 1.00 29.31 39 VAL B O 1
ATOM 4913 N N . VAL B 1 40 ? 18.881 83.973 54.566 1.00 31.55 40 VAL B N 1
ATOM 4914 C CA . VAL B 1 40 ? 19.689 85.036 55.149 1.00 34.83 40 VAL B CA 1
ATOM 4915 C C . VAL B 1 40 ? 18.895 86.318 55.335 1.00 36.80 40 VAL B C 1
ATOM 4916 O O . VAL B 1 40 ? 18.254 86.806 54.404 1.00 37.93 40 VAL B O 1
ATOM 4920 N N . ASN B 1 41 ? 18.938 86.864 56.542 1.00 39.05 41 ASN B N 1
ATOM 4921 C CA . ASN B 1 41 ? 18.221 88.098 56.827 1.00 41.53 41 ASN B CA 1
ATOM 4922 C C . ASN B 1 41 ? 19.164 89.280 56.621 1.00 43.39 41 ASN B C 1
ATOM 4923 O O . ASN B 1 41 ? 20.167 89.412 57.319 1.00 42.91 41 ASN B O 1
ATOM 4928 N N . PRO B 1 42 ? 18.854 90.148 55.642 1.00 45.41 42 PRO B N 1
ATOM 4929 C CA . PRO B 1 42 ? 19.653 91.334 55.314 1.00 47.17 42 PRO B CA 1
ATOM 4930 C C . PRO B 1 42 ? 19.858 92.248 56.509 1.00 48.20 42 PRO B C 1
ATOM 4931 O O . PRO B 1 42 ? 20.869 92.932 56.603 1.00 49.46 42 PRO B O 1
ATOM 4935 N N . LYS B 1 43 ? 18.889 92.265 57.416 1.00 49.58 43 LYS B N 1
ATOM 4936 C CA . LYS B 1 43 ? 18.978 93.111 58.595 1.00 51.27 43 LYS B CA 1
ATOM 4937 C C . LYS B 1 43 ? 19.794 92.460 59.705 1.00 52.77 43 LYS B C 1
ATOM 4938 O O . LYS B 1 43 ? 20.774 93.033 60.178 1.00 54.40 43 LYS B O 1
ATOM 4944 N N . GLN B 1 44 ? 19.390 91.265 60.118 1.00 53.22 44 GLN B N 1
ATOM 4945 C CA . GLN B 1 44 ? 20.090 90.552 61.182 1.00 53.41 44 GLN B CA 1
ATOM 4946 C C . GLN B 1 44 ? 20.672 89.249 60.658 1.00 51.77 44 GLN B C 1
ATOM 4947 O O . GLN B 1 44 ? 19.969 88.465 60.026 1.00 52.33 44 GLN B O 1
ATOM 4953 N N . MET B 1 45 ? 21.947 89.007 60.931 1.00 49.34 45 MET B N 1
ATOM 4954 C CA . MET B 1 45 ? 22.574 87.773 60.483 1.00 48.15 45 MET B CA 1
ATOM 4955 C C . MET B 1 45 ? 23.265 87.061 61.645 1.00 46.82 45 MET B C 1
ATOM 4956 O O . MET B 1 45 ? 24.278 87.536 62.161 1.00 47.16 45 MET B O 1
ATOM 4961 N N . VAL B 1 46 ? 22.706 85.936 62.080 1.00 44.77 46 VAL B N 1
ATOM 4962 C CA . VAL B 1 46 ? 23.325 85.194 63.171 1.00 42.64 46 VAL B CA 1
ATOM 4963 C C . VAL B 1 46 ? 24.649 84.647 62.643 1.00 40.98 46 VAL B C 1
ATOM 4964 O O . VAL B 1 46 ? 25.679 84.725 63.310 1.00 41.08 46 VAL B O 1
ATOM 4968 N N . VAL B 1 47 ? 24.611 84.095 61.436 1.00 39.21 47 VAL B N 1
ATOM 4969 C CA . VAL B 1 47 ? 25.807 83.584 60.788 1.00 38.74 47 VAL B CA 1
ATOM 4970 C C . VAL B 1 47 ? 25.859 84.334 59.462 1.00 39.10 47 VAL B C 1
ATOM 4971 O O . VAL B 1 47 ? 24.826 84.595 58.852 1.00 38.36 47 VAL B O 1
ATOM 4975 N N . GLU B 1 48 ? 27.053 84.691 59.014 1.00 39.18 48 GLU B N 1
ATOM 4976 C CA . GLU B 1 48 ? 27.168 85.443 57.780 1.00 39.22 48 GLU B CA 1
ATOM 4977 C C . GLU B 1 48 ? 27.489 84.628 56.545 1.00 38.10 48 GLU B C 1
ATOM 4978 O O . GLU B 1 48 ? 28.202 83.625 56.611 1.00 38.62 48 GLU B O 1
ATOM 4984 N N . PRO B 1 49 ? 26.950 85.057 55.393 1.00 36.05 49 PRO B N 1
ATOM 4985 C CA . PRO B 1 49 ? 27.134 84.418 54.092 1.00 35.78 49 PRO B CA 1
ATOM 4986 C C . PRO B 1 49 ? 28.533 83.856 53.851 1.00 37.11 49 PRO B C 1
ATOM 4987 O O . PRO B 1 49 ? 28.678 82.709 53.421 1.00 36.40 49 PRO B O 1
ATOM 4991 N N . LYS B 1 50 ? 29.567 84.643 54.134 1.00 38.51 50 LYS B N 1
ATOM 4992 C CA . LYS B 1 50 ? 30.922 84.144 53.912 1.00 40.05 50 LYS B CA 1
ATOM 4993 C C . LYS B 1 50 ? 31.218 82.962 54.825 1.00 40.04 50 LYS B C 1
ATOM 4994 O O . LYS B 1 50 ? 31.932 82.037 54.438 1.00 40.21 50 LYS B O 1
ATOM 5000 N N . GLU B 1 51 ? 30.666 82.985 56.035 1.00 39.90 51 GLU B N 1
ATOM 5001 C CA . GLU B 1 51 ? 30.866 81.881 56.961 1.00 40.09 51 GLU B CA 1
ATOM 5002 C C . GLU B 1 51 ? 30.116 80.680 56.377 1.00 39.35 51 GLU B C 1
ATOM 5003 O O . GLU B 1 51 ? 30.662 79.574 56.291 1.00 38.21 51 GLU B O 1
ATOM 5009 N N . LEU B 1 52 ? 28.869 80.915 55.960 1.00 37.34 52 LEU B N 1
ATOM 5010 C CA . LEU B 1 52 ? 28.040 79.872 55.355 1.00 36.58 52 LEU B CA 1
ATOM 5011 C C . LEU B 1 52 ? 28.729 79.281 54.133 1.00 37.59 52 LEU B C 1
ATOM 5012 O O . LEU B 1 52 ? 28.584 78.094 53.836 1.00 37.95 52 LEU B O 1
ATOM 5017 N N . GLU B 1 53 ? 29.471 80.117 53.416 1.00 37.92 53 GLU B N 1
ATOM 5018 C CA . GLU B 1 53 ? 30.172 79.653 52.230 1.00 39.45 53 GLU B CA 1
ATOM 5019 C C . GLU B 1 53 ? 31.339 78.768 52.640 1.00 39.44 53 GLU B C 1
ATOM 5020 O O . GLU B 1 53 ? 31.640 77.779 5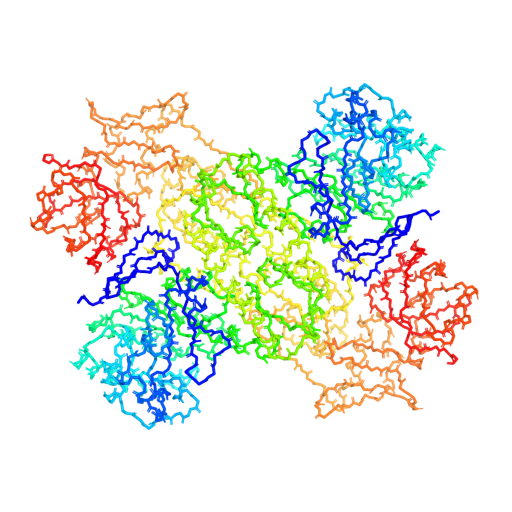1.973 1.00 38.27 53 GLU B O 1
ATOM 5026 N N . LYS B 1 54 ? 31.992 79.124 53.742 1.00 40.89 54 LYS B N 1
ATOM 5027 C CA . LYS B 1 54 ? 33.115 78.336 54.238 1.00 43.64 54 LYS B CA 1
ATOM 5028 C C . LYS B 1 54 ? 32.599 76.988 54.724 1.00 43.66 54 LYS B C 1
ATOM 5029 O O . LYS B 1 54 ? 33.288 75.970 54.612 1.00 44.20 54 LYS B O 1
ATOM 5035 N N . MET B 1 55 ? 31.382 76.985 55.262 1.00 42.06 55 MET B N 1
ATOM 5036 C CA . MET B 1 55 ? 30.776 75.756 55.746 1.00 40.38 55 MET B CA 1
ATOM 5037 C C . MET B 1 55 ? 30.319 74.867 54.602 1.00 38.64 55 MET B C 1
ATOM 5038 O O . MET B 1 55 ? 29.915 73.724 54.825 1.00 39.30 55 MET B O 1
ATOM 5043 N N . GLY B 1 56 ? 30.360 75.394 53.382 1.00 35.01 56 GLY B N 1
ATOM 5044 C CA . GLY B 1 56 ? 29.961 74.599 52.236 1.00 33.35 56 GLY B CA 1
ATOM 5045 C C . GLY B 1 56 ? 28.574 74.837 51.655 1.00 32.77 56 GLY B C 1
ATOM 5046 O O . GLY B 1 56 ? 28.115 74.066 50.807 1.00 32.28 56 GLY B O 1
ATOM 5047 N N . PHE B 1 57 ? 27.882 75.874 52.109 1.00 31.53 57 PHE B N 1
ATOM 5048 C CA . PHE B 1 57 ? 26.569 76.157 51.557 1.00 31.28 57 PHE B CA 1
ATOM 5049 C C . PHE B 1 57 ? 26.819 76.991 50.308 1.00 31.30 57 PHE B C 1
ATOM 5050 O O . PHE B 1 57 ? 27.161 78.167 50.401 1.00 32.82 57 PHE B O 1
ATOM 5058 N N . GLU B 1 58 ? 26.678 76.371 49.142 1.00 31.59 58 GLU B N 1
ATOM 5059 C CA . GLU B 1 58 ? 26.914 77.057 47.875 1.00 32.92 58 GLU B CA 1
ATOM 5060 C C . GLU B 1 58 ? 25.681 77.708 47.249 1.00 32.15 58 GLU B C 1
ATOM 5061 O O . GLU B 1 58 ? 25.698 78.091 46.081 1.00 31.88 58 GLU B O 1
ATOM 5067 N N . ILE B 1 59 ? 24.608 77.813 48.026 1.00 30.56 59 ILE B N 1
ATOM 5068 C CA . ILE B 1 59 ? 23.391 78.467 47.566 1.00 28.44 59 ILE B CA 1
ATOM 5069 C C . ILE B 1 59 ? 22.666 78.987 48.791 1.00 27.78 59 ILE B C 1
ATOM 5070 O O . ILE B 1 59 ? 22.601 78.308 49.812 1.00 27.56 59 ILE B O 1
ATOM 5075 N N . ILE B 1 60 ? 22.150 80.208 48.693 1.00 25.94 60 ILE B N 1
ATOM 5076 C CA . ILE B 1 60 ? 21.426 80.831 49.793 1.00 24.70 60 ILE B CA 1
ATOM 5077 C C . ILE B 1 60 ? 20.178 81.560 49.265 1.00 24.03 60 ILE B C 1
ATOM 5078 O O . ILE B 1 60 ? 19.928 81.587 48.064 1.00 24.58 60 ILE B O 1
ATOM 5083 N N . ILE B 1 61 ? 19.386 82.140 50.151 1.00 22.00 61 ILE B N 1
ATOM 5084 C CA . ILE B 1 61 ? 18.204 82.851 49.695 1.00 24.54 61 ILE B CA 1
ATOM 5085 C C . ILE B 1 61 ? 17.929 84.038 50.597 1.00 25.96 61 ILE B C 1
ATOM 5086 O O . ILE B 1 61 ? 18.103 83.958 51.810 1.00 26.99 61 ILE B O 1
ATOM 5091 N N . THR B 1 62 ? 17.531 85.155 50.005 1.00 26.93 62 THR B N 1
ATOM 5092 C CA . THR B 1 62 ? 17.235 86.334 50.805 1.00 29.21 62 THR B CA 1
ATOM 5093 C C . THR B 1 62 ? 15.914 86.918 50.351 1.00 28.25 62 THR B C 1
ATOM 5094 O O . THR B 1 62 ? 15.396 86.561 49.298 1.00 28.58 62 THR B O 1
ATOM 5098 N N . ASN B 1 63 ? 15.386 87.829 51.148 1.00 29.40 63 ASN B N 1
ATOM 5099 C CA . ASN B 1 63 ? 14.115 88.451 50.847 1.00 32.48 63 ASN B CA 1
ATOM 5100 C C . ASN B 1 63 ? 14.335 89.755 50.077 1.00 33.83 63 ASN B C 1
ATOM 5101 O O . ASN B 1 63 ? 14.674 90.783 50.667 1.00 33.97 63 ASN B O 1
ATOM 5106 N N . SER B 1 64 ? 14.135 89.702 48.760 1.00 34.23 64 SER B N 1
ATOM 5107 C CA . SER B 1 64 ? 14.312 90.868 47.897 1.00 34.04 64 SER B CA 1
ATOM 5108 C C . SER B 1 64 ? 13.384 92.002 48.302 1.00 34.06 64 SER B C 1
ATOM 5109 O O . SER B 1 64 ? 13.746 93.169 48.196 1.00 34.60 64 SER B O 1
ATOM 5112 N N . TYR B 1 65 ? 12.183 91.658 48.756 1.00 34.35 65 TYR B N 1
ATOM 5113 C CA . TYR B 1 65 ? 11.214 92.663 49.174 1.00 34.11 65 TYR B CA 1
ATOM 5114 C C . TYR B 1 65 ? 11.732 93.482 50.350 1.00 36.05 65 TYR B C 1
ATOM 5115 O O . TYR B 1 65 ? 11.625 94.711 50.353 1.00 38.80 65 TYR B O 1
ATOM 5124 N N . ILE B 1 66 ? 12.291 92.804 51.349 1.00 36.68 66 ILE B N 1
ATOM 5125 C CA . ILE B 1 66 ? 12.823 93.492 52.513 1.00 37.41 66 ILE B CA 1
ATOM 5126 C C . ILE B 1 66 ? 13.963 94.399 52.086 1.00 39.20 66 ILE B C 1
ATOM 5127 O O . ILE B 1 66 ? 14.027 95.561 52.490 1.00 39.99 66 ILE B O 1
ATOM 5132 N N . ILE B 1 67 ? 14.861 93.865 51.267 1.00 40.21 67 ILE B N 1
ATOM 5133 C CA . ILE B 1 67 ? 15.985 94.638 50.764 1.00 42.00 67 ILE B CA 1
ATOM 5134 C C . ILE B 1 67 ? 15.427 95.879 50.075 1.00 44.83 67 ILE B C 1
ATOM 5135 O O . ILE B 1 67 ? 15.936 96.987 50.245 1.00 44.98 67 ILE B O 1
ATOM 5140 N N . TYR B 1 68 ? 14.357 95.672 49.314 1.00 47.43 68 TYR B N 1
ATOM 5141 C CA . TYR B 1 68 ? 13.680 96.729 48.570 1.00 49.40 68 TYR B CA 1
ATOM 5142 C C . TYR B 1 68 ? 13.122 97.831 49.465 1.00 50.91 68 TYR B C 1
ATOM 5143 O O . TYR B 1 68 ? 13.381 99.011 49.240 1.00 50.85 68 TYR B O 1
ATOM 5152 N N . LYS B 1 69 ? 12.355 97.437 50.476 1.00 53.22 69 LYS B N 1
ATOM 5153 C CA . LYS B 1 69 ? 11.726 98.387 51.393 1.00 55.62 69 LYS B CA 1
ATOM 5154 C C . LYS B 1 69 ? 12.658 99.126 52.352 1.00 56.18 69 LYS B C 1
ATOM 5155 O O . LYS B 1 69 ? 12.203 99.951 53.143 1.00 55.65 69 LYS B O 1
ATOM 5161 N N . ASP B 1 70 ? 13.954 98.847 52.282 1.00 56.99 70 ASP B N 1
ATOM 5162 C CA . ASP B 1 70 ? 14.909 99.501 53.172 1.00 57.91 70 ASP B CA 1
ATOM 5163 C C . ASP B 1 70 ? 15.953 100.337 52.423 1.00 59.21 70 ASP B C 1
ATOM 5164 O O . ASP B 1 70 ? 16.802 99.795 51.709 1.00 58.59 70 ASP B O 1
ATOM 5169 N N . GLU B 1 71 ? 15.888 101.656 52.599 1.00 60.43 71 GLU B N 1
ATOM 5170 C CA . GLU B 1 71 ? 16.815 102.575 51.938 1.00 61.73 71 GLU B CA 1
ATOM 5171 C C . GLU B 1 71 ? 18.252 102.068 51.937 1.00 61.48 71 GLU B C 1
ATOM 5172 O O . GLU B 1 71 ? 18.869 101.932 50.882 1.00 60.81 71 GLU B O 1
ATOM 5178 N N . GLU B 1 72 ? 18.777 101.802 53.130 1.00 62.00 72 GLU B N 1
ATOM 5179 C CA . GLU B 1 72 ? 20.143 101.314 53.308 1.00 62.58 72 GLU B CA 1
ATOM 5180 C C . GLU B 1 72 ? 20.490 100.156 52.366 1.00 62.10 72 GLU B C 1
ATOM 5181 O O . GLU B 1 72 ? 21.363 100.277 51.498 1.00 60.77 72 GLU B O 1
ATOM 5187 N N . LEU B 1 73 ? 19.799 99.035 52.556 1.00 61.60 73 LEU B N 1
ATOM 5188 C CA . LEU B 1 73 ? 20.003 97.828 51.758 1.00 60.52 73 LEU B CA 1
ATOM 5189 C C . LEU B 1 73 ? 19.716 98.091 50.284 1.00 59.65 73 LEU B C 1
ATOM 5190 O O . LEU B 1 73 ? 20.404 97.586 49.395 1.00 58.93 73 LEU B O 1
ATOM 5195 N N . ARG B 1 74 ? 18.686 98.891 50.044 1.00 59.57 74 ARG B N 1
ATOM 5196 C CA . ARG B 1 74 ? 18.264 99.272 48.701 1.00 59.60 74 ARG B CA 1
ATOM 5197 C C . ARG B 1 74 ? 19.430 99.874 47.915 1.00 59.71 74 ARG B C 1
ATOM 5198 O O . ARG B 1 74 ? 19.732 99.440 46.802 1.00 60.00 74 ARG B O 1
ATOM 5206 N N . ARG B 1 75 ? 20.073 100.879 48.506 1.00 60.01 75 ARG B N 1
ATOM 5207 C CA . ARG B 1 75 ? 21.209 101.562 47.892 1.00 60.24 75 ARG B CA 1
ATOM 5208 C C . ARG B 1 75 ? 22.339 100.583 47.618 1.00 59.21 75 ARG B C 1
ATOM 5209 O O . ARG B 1 75 ? 22.746 100.391 46.475 1.00 58.37 75 ARG B O 1
ATOM 5217 N N . LYS B 1 76 ? 22.843 99.972 48.685 1.00 59.00 76 LYS B N 1
ATOM 5218 C CA . LYS B 1 76 ? 23.939 99.021 48.577 1.00 59.10 76 LYS B CA 1
ATOM 5219 C C . LYS B 1 76 ? 23.650 97.918 47.568 1.00 58.60 76 LYS B C 1
ATOM 5220 O O . LYS B 1 76 ? 24.554 97.455 46.868 1.00 57.67 76 LYS B O 1
ATOM 5226 N N . ALA B 1 77 ? 22.387 97.502 47.496 1.00 57.94 77 ALA B N 1
ATOM 5227 C CA . ALA B 1 77 ? 21.975 96.452 46.570 1.00 57.15 77 ALA B CA 1
ATOM 5228 C C . ALA B 1 77 ? 22.163 96.912 45.127 1.00 56.64 77 ALA B C 1
ATOM 5229 O O . ALA B 1 77 ? 22.907 96.296 44.359 1.00 56.21 77 ALA B O 1
ATOM 5231 N N . LEU B 1 78 ? 21.480 97.995 44.762 1.00 56.06 78 LEU B N 1
ATOM 5232 C CA . LEU B 1 78 ? 21.579 98.553 43.416 1.00 55.24 78 LEU B CA 1
ATOM 5233 C C . LEU B 1 78 ? 23.033 98.914 43.144 1.00 55.54 78 LEU B C 1
ATOM 5234 O O . LEU B 1 78 ? 23.588 98.578 42.101 1.00 55.13 78 LEU B O 1
ATOM 5239 N N . GLU B 1 79 ? 23.644 99.591 44.109 1.00 55.88 79 GLU B N 1
ATOM 5240 C CA . GLU B 1 79 ? 25.033 100.007 44.010 1.00 57.33 79 GLU B CA 1
ATOM 5241 C C . GLU B 1 79 ? 26.026 98.863 43.776 1.00 56.35 79 GLU B C 1
ATOM 5242 O O . GLU B 1 79 ? 26.722 98.837 42.758 1.00 56.11 79 GLU B O 1
ATOM 5248 N N . LEU B 1 80 ? 26.072 97.916 44.710 1.00 55.73 80 LEU B N 1
ATOM 5249 C CA . LEU B 1 80 ? 27.010 96.793 44.643 1.00 54.37 80 LEU B CA 1
ATOM 5250 C C . LEU B 1 80 ? 26.506 95.469 44.069 1.00 53.77 80 LEU B C 1
ATOM 5251 O O . LEU B 1 80 ? 27.305 94.676 43.559 1.00 53.68 80 LEU B O 1
ATOM 5256 N N . GLY B 1 81 ? 25.199 95.223 44.157 1.00 53.14 81 GLY B N 1
ATOM 5257 C CA . GLY B 1 81 ? 24.645 93.963 43.677 1.00 50.99 81 GLY B CA 1
ATOM 5258 C C . GLY B 1 81 ? 24.805 92.920 44.775 1.00 49.78 81 GLY B C 1
ATOM 5259 O O . GLY B 1 81 ? 25.934 92.634 45.174 1.00 50.53 81 GLY B O 1
ATOM 5260 N N . ILE B 1 82 ? 23.694 92.354 45.255 1.00 48.19 82 ILE B N 1
ATOM 5261 C CA . ILE B 1 82 ? 23.708 91.364 46.347 1.00 46.23 82 ILE B CA 1
ATOM 5262 C C . ILE B 1 82 ? 24.969 90.532 46.545 1.00 44.67 82 ILE B C 1
ATOM 5263 O O . ILE B 1 82 ? 25.413 90.347 47.674 1.00 44.74 82 ILE B O 1
ATOM 5268 N N . HIS B 1 83 ? 25.548 90.022 45.468 1.00 43.73 83 HIS B N 1
ATOM 5269 C CA . HIS B 1 83 ? 26.751 89.220 45.608 1.00 44.62 83 HIS B CA 1
ATOM 5270 C C . HIS B 1 83 ? 27.836 89.919 46.427 1.00 47.28 83 HIS B C 1
ATOM 5271 O O . HIS B 1 83 ? 28.302 89.379 47.438 1.00 48.30 83 HIS B O 1
ATOM 5278 N N . ARG B 1 84 ? 28.237 91.118 46.011 1.00 48.27 84 ARG B N 1
ATOM 5279 C CA . ARG B 1 84 ? 29.256 91.848 46.757 1.00 48.24 84 ARG B CA 1
ATOM 5280 C C . ARG B 1 84 ? 28.679 92.386 48.059 1.00 45.60 84 ARG B C 1
ATOM 5281 O O . ARG B 1 84 ? 29.377 92.462 49.069 1.00 44.34 84 ARG B O 1
ATOM 5289 N N . MET B 1 85 ? 27.400 92.749 48.030 1.00 43.04 85 MET B N 1
ATOM 5290 C CA . MET B 1 85 ? 26.729 93.282 49.211 1.00 42.26 85 MET B CA 1
ATOM 5291 C C . MET B 1 85 ? 26.748 92.297 50.372 1.00 40.78 85 MET B C 1
ATOM 5292 O O . MET B 1 85 ? 26.965 92.682 51.519 1.00 39.88 85 MET B O 1
ATOM 5297 N N . LEU B 1 86 ? 26.512 91.027 50.062 1.00 39.33 86 LEU B N 1
ATOM 5298 C CA . LEU B 1 86 ? 26.489 89.964 51.062 1.00 39.24 86 LEU B CA 1
ATOM 5299 C C . LEU B 1 86 ? 27.835 89.271 51.210 1.00 38.43 86 LEU B C 1
ATOM 5300 O O . LEU B 1 86 ? 28.009 88.414 52.072 1.00 38.55 86 LEU B O 1
ATOM 5305 N N . ASP B 1 87 ? 28.788 89.637 50.367 1.00 38.41 87 ASP B N 1
ATOM 5306 C CA . ASP B 1 87 ? 30.097 89.012 50.422 1.00 37.75 87 ASP B CA 1
ATOM 5307 C C . ASP B 1 87 ? 29.903 87.501 50.320 1.00 37.63 87 ASP B C 1
ATOM 5308 O O . ASP B 1 87 ? 30.405 86.731 51.137 1.00 37.24 87 ASP B O 1
ATOM 5313 N N . TYR B 1 88 ? 29.147 87.096 49.307 1.00 38.48 88 TYR B N 1
ATOM 5314 C CA . TYR B 1 88 ? 28.865 85.692 49.048 1.00 38.99 88 TYR B CA 1
ATOM 5315 C C . TYR B 1 88 ? 29.063 85.500 47.549 1.00 38.73 88 TYR B C 1
ATOM 5316 O O . TYR B 1 88 ? 28.582 86.304 46.751 1.00 38.22 88 TYR B O 1
ATOM 5325 N N . ASN B 1 89 ? 29.776 84.448 47.165 1.00 37.58 89 ASN B N 1
ATOM 5326 C CA . ASN B 1 89 ? 30.042 84.208 45.755 1.00 38.47 89 ASN B CA 1
ATOM 5327 C C . ASN B 1 89 ? 29.342 82.993 45.186 1.00 37.84 89 ASN B C 1
ATOM 5328 O O . ASN B 1 89 ? 29.592 82.603 44.041 1.00 38.10 89 ASN B O 1
ATOM 5333 N N . GLY B 1 90 ? 28.468 82.390 45.979 1.00 36.24 90 GLY B N 1
ATOM 5334 C CA . GLY B 1 90 ? 27.746 81.234 45.488 1.00 33.79 90 GLY B CA 1
ATOM 5335 C C . GLY B 1 90 ? 26.475 81.678 44.794 1.00 31.94 90 GLY B C 1
ATOM 5336 O O . GLY B 1 90 ? 26.299 82.861 44.479 1.00 32.57 90 GLY B O 1
ATOM 5337 N N . ILE B 1 91 ? 25.586 80.723 44.548 1.00 30.51 91 ILE B N 1
ATOM 5338 C CA . ILE B 1 91 ? 24.316 81.005 43.909 1.00 26.74 91 ILE B CA 1
ATOM 5339 C C . ILE B 1 91 ? 23.476 81.749 44.925 1.00 25.47 91 ILE B C 1
ATOM 5340 O O . ILE B 1 91 ? 23.358 81.318 46.065 1.00 25.73 91 ILE B O 1
ATOM 5345 N N . ILE B 1 92 ? 22.928 82.888 44.528 1.00 26.71 92 ILE B N 1
ATOM 5346 C CA . ILE B 1 92 ? 22.077 83.663 45.422 1.00 27.82 92 ILE B CA 1
ATOM 5347 C C . ILE B 1 92 ? 20.686 83.690 44.831 1.00 28.77 92 ILE B C 1
ATOM 5348 O O . ILE B 1 92 ? 20.466 84.144 43.708 1.00 30.35 92 ILE B O 1
ATOM 5353 N N . GLU B 1 93 ? 19.750 83.189 45.615 1.00 29.24 93 GLU B N 1
ATOM 5354 C CA . GLU B 1 93 ? 18.368 83.116 45.223 1.00 26.46 93 GLU B CA 1
ATOM 5355 C C . GLU B 1 93 ? 17.673 84.172 46.049 1.00 25.92 93 GLU B C 1
ATOM 5356 O O . GLU B 1 93 ? 18.146 84.514 47.130 1.00 25.77 93 GLU B O 1
ATOM 5362 N N . VAL B 1 94 ? 16.562 84.700 45.554 1.00 25.00 94 VAL B N 1
ATOM 5363 C CA . VAL B 1 94 ? 15.849 85.712 46.314 1.00 26.84 94 VAL B CA 1
ATOM 5364 C C . VAL B 1 94 ? 14.350 85.455 46.267 1.00 28.53 94 VAL B C 1
ATOM 5365 O O . VAL B 1 94 ? 13.825 84.934 45.276 1.00 26.51 94 VAL B O 1
ATOM 5369 N N . ASP B 1 95 ? 13.659 85.816 47.344 1.00 31.41 95 ASP B N 1
ATOM 5370 C CA . ASP B 1 95 ? 12.216 85.617 47.401 1.00 33.72 95 ASP B CA 1
ATOM 5371 C C . ASP B 1 95 ? 11.471 86.905 47.067 1.00 35.04 95 ASP B C 1
ATOM 5372 O O . ASP B 1 95 ? 11.989 88.001 47.256 1.00 37.69 95 ASP B O 1
ATOM 5377 N N . SER B 1 96 ? 10.243 86.763 46.587 1.00 35.95 96 SER B N 1
ATOM 5378 C CA . SER B 1 96 ? 9.427 87.900 46.178 1.00 35.68 96 SER B CA 1
ATOM 5379 C C . SER B 1 96 ? 8.914 88.808 47.282 1.00 36.60 96 SER B C 1
ATOM 5380 O O . SER B 1 96 ? 8.855 90.026 47.119 1.00 36.76 96 SER B O 1
ATOM 5383 N N . GLY B 1 97 ? 8.534 88.209 48.402 1.00 37.45 97 GLY B N 1
ATOM 5384 C CA . GLY B 1 97 ? 7.982 88.970 49.503 1.00 36.87 97 GLY B CA 1
ATOM 5385 C C . GLY B 1 97 ? 6.657 88.309 49.805 1.00 37.75 97 GLY B C 1
ATOM 5386 O O . GLY B 1 97 ? 5.864 88.803 50.610 1.00 36.62 97 GLY B O 1
ATOM 5387 N N . SER B 1 98 ? 6.426 87.178 49.137 1.00 38.08 98 SER B N 1
ATOM 5388 C CA . SER B 1 98 ? 5.207 86.398 49.311 1.00 39.30 98 SER B CA 1
ATOM 5389 C C . SER B 1 98 ? 5.086 85.978 50.764 1.00 40.46 98 SER B C 1
ATOM 5390 O O . SER B 1 98 ? 3.982 85.819 51.282 1.00 40.78 98 SER B O 1
ATOM 5393 N N . PHE B 1 99 ? 6.229 85.784 51.415 1.00 42.33 99 PHE B N 1
ATOM 5394 C CA . PHE B 1 99 ? 6.243 85.387 52.815 1.00 44.67 99 PHE B CA 1
ATOM 5395 C C . PHE B 1 99 ? 5.511 86.438 53.641 1.00 45.37 99 PHE B C 1
ATOM 5396 O O . PHE B 1 99 ? 4.732 86.107 54.533 1.00 45.04 99 PHE B O 1
ATOM 5404 N N . GLN B 1 100 ? 5.765 87.707 53.333 1.00 46.15 100 GLN B N 1
ATOM 5405 C CA . GLN B 1 100 ? 5.115 88.801 54.038 1.00 47.99 100 GLN B CA 1
ATOM 5406 C C . GLN B 1 100 ? 3.616 88.757 53.762 1.00 48.92 100 GLN B C 1
ATOM 5407 O O . GLN B 1 100 ? 2.811 89.175 54.590 1.00 48.37 100 GLN B O 1
ATOM 5413 N N . LEU B 1 101 ? 3.252 88.245 52.590 1.00 50.79 101 LEU B N 1
ATOM 5414 C CA . LEU B 1 101 ? 1.851 88.121 52.206 1.00 52.92 101 LEU B CA 1
ATOM 5415 C C . LEU B 1 101 ? 1.143 87.150 53.142 1.00 54.46 101 LEU B C 1
ATOM 5416 O O . LEU B 1 101 ? -0.017 87.356 53.500 1.00 54.76 101 LEU B O 1
ATOM 5421 N N . MET B 1 102 ? 1.846 86.087 53.525 1.00 56.10 102 MET B N 1
ATOM 5422 C CA . MET B 1 102 ? 1.283 85.077 54.416 1.00 58.61 102 MET B CA 1
ATOM 5423 C C . MET B 1 102 ? 0.735 85.735 55.675 1.00 59.63 102 MET B C 1
ATOM 5424 O O . MET B 1 102 ? -0.424 85.538 56.039 1.00 60.05 102 MET B O 1
ATOM 5429 N N . LYS B 1 103 ? 1.581 86.534 56.321 1.00 60.64 103 LYS B N 1
ATOM 5430 C CA . LYS B 1 103 ? 1.234 87.202 57.569 1.00 61.71 103 LYS B CA 1
ATOM 5431 C C . LYS B 1 103 ? 0.626 88.600 57.484 1.00 61.91 103 LYS B C 1
ATOM 5432 O O . LYS B 1 103 ? 0.102 89.099 58.480 1.00 61.80 103 LYS B O 1
ATOM 5438 N N . TYR B 1 104 ? 0.684 89.238 56.320 1.00 62.25 104 TYR B N 1
ATOM 5439 C CA . TYR B 1 104 ? 0.133 90.584 56.196 1.00 62.39 104 TYR B CA 1
ATOM 5440 C C . TYR B 1 104 ? -0.949 90.730 55.145 1.00 62.12 104 TYR B C 1
ATOM 5441 O O . TYR B 1 104 ? -1.727 91.681 55.192 1.00 62.43 104 TYR B O 1
ATOM 5450 N N . GLY B 1 105 ? -1.006 89.798 54.199 1.00 61.77 105 GLY B N 1
ATOM 5451 C CA . GLY B 1 105 ? -2.002 89.897 53.148 1.00 61.30 105 GLY B CA 1
ATOM 5452 C C . GLY B 1 105 ? -1.861 91.253 52.483 1.00 61.09 105 GLY B C 1
ATOM 5453 O O . GLY B 1 105 ? -2.566 92.201 52.839 1.00 60.92 105 GLY B O 1
ATOM 5454 N N . SER B 1 106 ? -0.930 91.333 51.530 1.00 60.96 106 SER B N 1
ATOM 5455 C CA . SER B 1 106 ? -0.609 92.549 50.772 1.00 58.81 106 SER B CA 1
ATOM 5456 C C . SER B 1 106 ? 0.722 93.148 51.209 1.00 55.91 106 SER B C 1
ATOM 5457 O O . SER B 1 106 ? 1.112 93.040 52.366 1.00 55.33 106 SER B O 1
ATOM 5460 N N . ILE B 1 107 ? 1.415 93.773 50.266 1.00 53.90 107 ILE B N 1
ATOM 5461 C CA . ILE B 1 107 ? 2.697 94.415 50.531 1.00 52.10 107 ILE B CA 1
ATOM 5462 C C . ILE B 1 107 ? 2.783 95.653 49.639 1.00 51.26 107 ILE B C 1
ATOM 5463 O O . ILE B 1 107 ? 2.008 95.786 48.693 1.00 50.40 107 ILE B O 1
ATOM 5468 N N . GLU B 1 108 ? 3.708 96.560 49.937 1.00 50.43 108 GLU B N 1
ATOM 5469 C CA . GLU B 1 108 ? 3.837 97.782 49.147 1.00 49.91 108 GLU B CA 1
ATOM 5470 C C . GLU B 1 108 ? 4.802 97.684 47.965 1.00 47.63 108 GLU B C 1
ATOM 5471 O O . GLU B 1 108 ? 5.775 98.438 47.865 1.00 49.01 108 GLU B O 1
ATOM 5477 N N . VAL B 1 109 ? 4.512 96.758 47.062 1.00 43.75 109 VAL B N 1
ATOM 5478 C CA . VAL B 1 109 ? 5.330 96.547 45.876 1.00 40.75 109 VAL B CA 1
ATOM 5479 C C . VAL B 1 109 ? 4.535 95.687 44.899 1.00 39.06 109 VAL B C 1
ATOM 5480 O O . VAL B 1 109 ? 3.733 94.849 45.316 1.00 37.20 109 VAL B O 1
ATOM 5484 N N . SER B 1 110 ? 4.752 95.898 43.603 1.00 36.98 110 SER B N 1
ATOM 5485 C CA . SER B 1 110 ? 4.027 95.141 42.592 1.00 36.46 110 SER B CA 1
ATOM 5486 C C . SER B 1 110 ? 4.844 93.971 42.058 1.00 36.31 110 SER B C 1
ATOM 5487 O O . SER B 1 110 ? 6.076 93.969 42.127 1.00 34.84 110 SER B O 1
ATOM 5490 N N . ASN B 1 111 ? 4.142 92.979 41.523 1.00 35.64 111 ASN B N 1
ATOM 5491 C CA . ASN B 1 111 ? 4.788 91.802 40.969 1.00 35.96 111 ASN B CA 1
ATOM 5492 C C . ASN B 1 111 ? 5.874 92.254 40.004 1.00 36.01 111 ASN B C 1
ATOM 5493 O O . ASN B 1 111 ? 6.992 91.750 40.028 1.00 35.97 111 ASN B O 1
ATOM 5498 N N . ARG B 1 112 ? 5.528 93.225 39.167 1.00 36.35 112 ARG B N 1
ATOM 5499 C CA . ARG B 1 112 ? 6.443 93.757 38.172 1.00 36.14 112 ARG B CA 1
ATOM 5500 C C . ARG B 1 112 ? 7.627 94.488 38.800 1.00 35.17 112 ARG B C 1
ATOM 5501 O O . ARG B 1 112 ? 8.775 94.303 38.387 1.00 32.09 112 ARG B O 1
ATOM 5509 N N . GLU B 1 113 ? 7.343 95.328 39.791 1.00 34.78 113 GLU B N 1
ATOM 5510 C CA . GLU B 1 113 ? 8.392 96.089 40.456 1.00 37.05 113 GLU B CA 1
ATOM 5511 C C . GLU B 1 113 ? 9.517 95.215 41.040 1.00 38.69 113 GLU B C 1
ATOM 5512 O O . GLU B 1 113 ? 10.687 95.380 40.665 1.00 39.03 113 GLU B O 1
ATOM 5518 N N . ILE B 1 114 ? 9.180 94.295 41.948 1.00 38.13 114 ILE B N 1
ATOM 5519 C CA . ILE B 1 114 ? 10.191 93.412 42.539 1.00 37.36 114 ILE B CA 1
ATOM 5520 C C . ILE B 1 114 ? 10.919 92.610 41.472 1.00 35.62 114 ILE B C 1
ATOM 5521 O O . ILE B 1 114 ? 12.137 92.477 41.511 1.00 35.58 114 ILE B O 1
ATOM 5526 N N . ILE B 1 115 ? 10.168 92.061 40.528 1.00 34.87 115 ILE B N 1
ATOM 5527 C CA . ILE B 1 115 ? 10.771 91.271 39.465 1.00 36.74 115 ILE B CA 1
ATOM 5528 C C . ILE B 1 115 ? 11.884 92.036 38.753 1.00 36.73 115 ILE B C 1
ATOM 5529 O O . ILE B 1 115 ? 12.956 91.489 38.482 1.00 35.34 115 ILE B O 1
ATOM 5534 N N . GLU B 1 116 ? 11.629 93.301 38.449 1.00 37.36 116 GLU B N 1
ATOM 5535 C CA . GLU B 1 116 ? 12.625 94.112 37.767 1.00 38.51 116 GLU B CA 1
ATOM 5536 C C . GLU B 1 116 ? 13.757 94.486 38.730 1.00 37.43 116 GLU B C 1
ATOM 5537 O O . GLU B 1 116 ? 14.911 94.641 38.322 1.00 36.66 116 GLU B O 1
ATOM 5543 N N . PHE B 1 117 ? 13.423 94.596 40.013 1.00 36.15 117 PHE B N 1
ATOM 5544 C CA . PHE B 1 117 ? 14.404 94.926 41.038 1.00 36.22 117 PHE B CA 1
ATOM 5545 C C . PHE B 1 117 ? 15.389 93.769 41.201 1.00 35.90 117 PHE B C 1
ATOM 5546 O O . PHE B 1 117 ? 16.595 93.985 41.287 1.00 35.21 117 PHE B O 1
ATOM 5554 N N . GLN B 1 118 ? 14.867 92.546 41.235 1.00 34.97 118 GLN B N 1
ATOM 5555 C CA . GLN B 1 118 ? 15.702 91.356 41.372 1.00 35.88 118 GLN B CA 1
ATOM 5556 C C . GLN B 1 118 ? 16.669 91.320 40.190 1.00 37.07 118 GLN B C 1
ATOM 5557 O O . GLN B 1 118 ? 17.821 90.891 40.318 1.00 36.04 118 GLN B O 1
ATOM 5563 N N . HIS B 1 119 ? 16.188 91.786 39.040 1.00 40.45 119 HIS B N 1
ATOM 5564 C CA . HIS B 1 119 ? 16.987 91.840 37.819 1.00 44.18 119 HIS B CA 1
ATOM 5565 C C . HIS B 1 119 ? 18.112 92.858 38.001 1.00 45.22 119 HIS B C 1
ATOM 5566 O O . HIS B 1 119 ? 19.249 92.635 37.585 1.00 45.15 119 HIS B O 1
ATOM 5573 N N . ARG B 1 120 ? 17.782 93.975 38.638 1.00 45.62 120 ARG B N 1
ATOM 5574 C CA . ARG B 1 120 ? 18.746 95.038 38.859 1.00 47.84 120 ARG B CA 1
ATOM 5575 C C . ARG B 1 120 ? 19.861 94.704 39.840 1.00 47.32 120 ARG B C 1
ATOM 5576 O O . ARG B 1 120 ? 20.994 95.160 39.664 1.00 48.58 120 ARG B O 1
ATOM 5584 N N . ILE B 1 121 ? 19.565 93.911 40.867 1.00 45.08 121 ILE B N 1
ATOM 5585 C CA . ILE B 1 121 ? 20.595 93.602 41.851 1.00 42.12 121 ILE B CA 1
ATOM 5586 C C . ILE B 1 121 ? 21.484 92.395 41.557 1.00 39.88 121 ILE B C 1
ATOM 5587 O O . ILE B 1 121 ? 22.272 91.983 42.411 1.00 38.63 121 ILE B O 1
ATOM 5592 N N . GLY B 1 122 ? 21.370 91.839 40.354 1.00 36.68 122 GLY B N 1
ATOM 5593 C CA . GLY B 1 122 ? 22.206 90.708 39.987 1.00 36.28 122 GLY B CA 1
ATOM 5594 C C . GLY B 1 122 ? 21.877 89.368 40.623 1.00 35.95 122 GLY B C 1
ATOM 5595 O O . GLY B 1 122 ? 22.737 88.492 40.741 1.00 35.94 122 GLY B O 1
ATOM 5596 N N . VAL B 1 123 ? 20.628 89.216 41.039 1.00 34.90 123 VAL B N 1
ATOM 5597 C CA . VAL B 1 123 ? 20.132 87.987 41.648 1.00 33.72 123 VAL B CA 1
ATOM 5598 C C . VAL B 1 123 ? 20.339 86.798 40.688 1.00 34.13 123 VAL B C 1
ATOM 5599 O O . VAL B 1 123 ? 20.101 86.920 39.487 1.00 33.87 123 VAL B O 1
ATOM 5603 N N . ASP B 1 124 ? 20.790 85.656 41.202 1.00 33.45 124 ASP B N 1
ATOM 5604 C CA . ASP B 1 124 ? 20.981 84.494 40.336 1.00 32.67 124 ASP B CA 1
ATOM 5605 C C . ASP B 1 124 ? 19.646 83.836 40.002 1.00 32.15 124 ASP B C 1
ATOM 5606 O O . ASP B 1 124 ? 19.449 83.345 38.897 1.00 34.04 124 ASP B O 1
ATOM 5611 N N . ILE B 1 125 ? 18.733 83.816 40.967 1.00 31.21 125 ILE B N 1
ATOM 5612 C CA . ILE B 1 125 ? 17.424 83.204 40.775 1.00 28.77 125 ILE B CA 1
ATOM 5613 C C . ILE B 1 125 ? 16.366 84.062 41.446 1.00 29.09 125 ILE B C 1
ATOM 5614 O O . ILE B 1 125 ? 16.463 84.355 42.635 1.00 29.48 125 ILE B O 1
ATOM 5619 N N . GLY B 1 126 ? 15.351 84.463 40.689 1.00 29.15 126 GLY B N 1
ATOM 5620 C CA . GLY B 1 126 ? 14.307 85.297 41.255 1.00 28.46 126 GLY B CA 1
ATOM 5621 C C . GLY B 1 126 ? 13.007 84.564 41.535 1.00 29.01 126 GLY B C 1
ATOM 5622 O O . GLY B 1 126 ? 12.880 83.363 41.268 1.00 28.84 126 GLY B O 1
ATOM 5623 N N . THR B 1 127 ? 12.039 85.306 42.068 1.00 27.43 127 THR B N 1
ATOM 5624 C CA . THR B 1 127 ? 10.728 84.769 42.404 1.00 27.29 127 THR B CA 1
ATOM 5625 C C . THR B 1 127 ? 9.665 85.847 42.200 1.00 27.43 127 THR B C 1
ATOM 5626 O O . THR B 1 127 ? 9.912 87.018 42.490 1.00 27.20 127 THR B O 1
ATOM 5630 N N . PHE B 1 128 ? 8.493 85.469 41.690 1.00 26.37 128 PHE B N 1
ATOM 5631 C CA . PHE B 1 128 ? 7.429 86.452 41.522 1.00 25.69 128 PHE B CA 1
ATOM 5632 C C . PHE B 1 128 ? 6.497 86.366 42.713 1.00 24.45 128 PHE B C 1
ATOM 5633 O O . PHE B 1 128 ? 6.691 85.529 43.591 1.00 23.11 128 PHE B O 1
ATOM 5641 N N . LEU B 1 129 ? 5.503 87.241 42.758 1.00 25.06 129 LEU B N 1
ATOM 5642 C CA . LEU B 1 129 ? 4.584 87.265 43.881 1.00 26.46 129 LEU B CA 1
ATOM 5643 C C . LEU B 1 129 ? 3.479 86.224 43.904 1.00 27.27 129 LEU B C 1
ATOM 5644 O O . LEU B 1 129 ? 2.304 86.558 43.745 1.00 28.93 129 LEU B O 1
ATOM 5649 N N . ASP B 1 130 ? 3.842 84.966 44.113 1.00 26.72 130 ASP B N 1
ATOM 5650 C CA . ASP B 1 130 ? 2.835 83.917 44.190 1.00 28.10 130 ASP B CA 1
ATOM 5651 C C . ASP B 1 130 ? 2.140 84.080 45.546 1.00 27.29 130 ASP B C 1
ATOM 5652 O O . ASP B 1 130 ? 2.756 84.527 46.511 1.00 29.36 130 ASP B O 1
ATOM 5657 N N . ILE B 1 131 ? 0.861 83.736 45.628 1.00 26.42 131 ILE B N 1
ATOM 5658 C CA . ILE B 1 131 ? 0.140 83.875 46.890 1.00 26.19 131 ILE B CA 1
ATOM 5659 C C . ILE B 1 131 ? 0.089 82.557 47.678 1.00 26.32 131 ILE B C 1
ATOM 5660 O O . ILE B 1 131 ? -0.578 81.612 47.266 1.00 28.18 131 ILE B O 1
ATOM 5665 N N . PRO B 1 132 ? 0.772 82.489 48.836 1.00 25.75 132 PRO B N 1
ATOM 5666 C CA . PRO B 1 132 ? 0.795 81.275 49.664 1.00 24.27 132 PRO B CA 1
ATOM 5667 C C . PRO B 1 132 ? -0.503 81.003 50.420 1.00 23.54 132 PRO B C 1
ATOM 5668 O O . PRO B 1 132 ? -0.559 81.185 51.637 1.00 23.85 132 PRO B O 1
ATOM 5672 N N . THR B 1 133 ? -1.540 80.566 49.714 1.00 22.97 133 THR B N 1
ATOM 5673 C CA . THR B 1 133 ? -2.823 80.282 50.360 1.00 24.13 133 THR B CA 1
ATOM 5674 C C . THR B 1 133 ? -2.622 79.331 51.544 1.00 24.67 133 THR B C 1
ATOM 5675 O O . THR B 1 133 ? -1.906 78.338 51.438 1.00 24.45 133 THR B O 1
ATOM 5679 N N . PRO B 1 134 ? -3.253 79.625 52.689 1.00 25.15 134 PRO B N 1
ATOM 5680 C CA . PRO B 1 134 ? -3.126 78.775 53.875 1.00 26.42 134 PRO B CA 1
ATOM 5681 C C . PRO B 1 134 ? -3.706 77.385 53.616 1.00 28.28 134 PRO B C 1
ATOM 5682 O O . PRO B 1 134 ? -4.547 77.202 52.721 1.00 25.49 134 PRO B O 1
ATOM 5686 N N . PRO B 1 135 ? -3.266 76.393 54.407 1.00 29.91 135 PRO B N 1
ATOM 5687 C CA . PRO B 1 135 ? -3.651 74.980 54.365 1.00 31.28 135 PRO B CA 1
ATOM 5688 C C . PRO B 1 135 ? -5.111 74.621 54.107 1.00 33.48 135 PRO B C 1
ATOM 5689 O O . PRO B 1 135 ? -5.396 73.909 53.154 1.00 38.12 135 PRO B O 1
ATOM 5693 N N . ASP B 1 136 ? -6.053 75.094 54.909 1.00 31.70 136 ASP B N 1
ATOM 5694 C CA . ASP B 1 136 ? -7.422 74.662 54.637 1.00 35.15 136 ASP B CA 1
ATOM 5695 C C . ASP B 1 136 ? -8.407 75.770 54.283 1.00 36.05 136 ASP B C 1
ATOM 5696 O O . ASP B 1 136 ? -9.549 75.777 54.745 1.00 36.63 136 ASP B O 1
ATOM 5701 N N . ALA B 1 137 ? -7.962 76.699 53.444 1.00 35.97 137 ALA B N 1
ATOM 5702 C CA . ALA B 1 137 ? -8.804 77.813 53.029 1.00 32.13 137 ALA B CA 1
ATOM 5703 C C . ALA B 1 137 ? -10.004 77.311 52.244 1.00 30.67 137 ALA B C 1
ATOM 5704 O O . ALA B 1 137 ? -9.983 76.212 51.687 1.00 29.86 137 ALA B O 1
ATOM 5706 N N . PRO B 1 138 ? -11.082 78.107 52.213 1.00 28.97 138 PRO B N 1
ATOM 5707 C CA . PRO B 1 138 ? -12.293 77.736 51.480 1.00 28.95 138 PRO B CA 1
ATOM 5708 C C . PRO B 1 138 ? -11.886 77.633 50.012 1.00 30.90 138 PRO B C 1
ATOM 5709 O O . PRO B 1 138 ? -10.980 78.333 49.576 1.00 31.51 138 PRO B O 1
ATOM 5713 N N . ARG B 1 139 ? -12.553 76.782 49.241 1.00 34.15 139 ARG B N 1
ATOM 5714 C CA . ARG B 1 139 ? -12.179 76.609 47.842 1.00 36.03 139 ARG B CA 1
ATOM 5715 C C . ARG B 1 139 ? -12.167 77.893 47.012 1.00 36.34 139 ARG B C 1
ATOM 5716 O O . ARG B 1 139 ? -11.284 78.076 46.174 1.00 36.54 139 ARG B O 1
ATOM 5724 N N . GLU B 1 140 ? -13.134 78.779 47.237 1.00 36.34 140 GLU B N 1
ATOM 5725 C CA . GLU B 1 140 ? -13.184 80.031 46.483 1.00 36.73 140 GLU B CA 1
ATOM 5726 C C . GLU B 1 140 ? -11.903 80.841 46.640 1.00 33.98 140 GLU B C 1
ATOM 5727 O O . GLU B 1 140 ? -11.476 81.525 45.716 1.00 33.20 140 GLU B O 1
ATOM 5733 N N . GLN B 1 141 ? -11.299 80.775 47.820 1.00 32.29 141 GLN B N 1
ATOM 5734 C CA . GLN B 1 141 ? -10.076 81.520 48.074 1.00 30.32 141 GLN B CA 1
ATOM 5735 C C . GLN B 1 141 ? -8.874 80.814 47.461 1.00 30.30 141 GLN B C 1
ATOM 5736 O O . GLN B 1 141 ? -7.981 81.455 46.907 1.00 30.70 141 GLN B O 1
ATOM 5742 N N . ALA B 1 142 ? -8.848 79.491 47.565 1.00 28.61 142 ALA B N 1
ATOM 5743 C CA . ALA B 1 142 ? -7.753 78.727 46.995 1.00 27.75 142 ALA B CA 1
ATOM 5744 C C . ALA B 1 142 ? -7.756 79.010 45.498 1.00 28.38 142 ALA B C 1
ATOM 5745 O O . ALA B 1 142 ? -6.708 79.167 44.871 1.00 30.04 142 ALA B O 1
ATOM 5747 N N . VAL B 1 143 ? -8.952 79.091 44.929 1.00 28.03 143 VAL B N 1
ATOM 5748 C CA . VAL B 1 143 ? -9.094 79.343 43.504 1.00 28.32 143 VAL B CA 1
ATOM 5749 C C . VAL B 1 143 ? -8.770 80.782 43.117 1.00 26.84 143 VAL B C 1
ATOM 5750 O O . VAL B 1 143 ? -8.010 81.021 42.183 1.00 26.42 143 VAL B O 1
ATOM 5754 N N . LYS B 1 144 ? -9.349 81.733 43.837 1.00 26.34 144 LYS B N 1
ATOM 5755 C CA . LYS B 1 144 ? -9.115 83.140 43.554 1.00 27.12 144 LYS B CA 1
ATOM 5756 C C . LYS B 1 144 ? -7.625 83.423 43.490 1.00 27.44 144 LYS B C 1
ATOM 5757 O O . LYS B 1 144 ? -7.096 83.802 42.449 1.00 29.17 144 LYS B O 1
ATOM 5763 N N . GLU B 1 145 ? -6.958 83.217 44.618 1.00 27.99 145 GLU B N 1
ATOM 5764 C CA . GLU B 1 145 ? -5.536 83.463 44.748 1.00 28.50 145 GLU B CA 1
ATOM 5765 C C . GLU B 1 145 ? -4.680 82.726 43.736 1.00 27.52 145 GLU B C 1
ATOM 5766 O O . GLU B 1 145 ? -3.672 83.260 43.273 1.00 28.62 145 GLU B O 1
ATOM 5772 N N . LEU B 1 146 ? -5.067 81.512 43.370 1.00 26.14 146 LEU B N 1
ATOM 5773 C CA . LEU B 1 146 ? -4.267 80.797 42.392 1.00 25.37 146 LEU B CA 1
ATOM 5774 C C . LEU B 1 146 ? -4.307 81.504 41.037 1.00 26.96 146 LEU B C 1
ATOM 5775 O O . LEU B 1 146 ? -3.268 81.635 40.375 1.00 26.85 146 LEU B O 1
ATOM 5780 N N . GLU B 1 147 ? -5.494 81.962 40.627 1.00 26.36 147 GLU B N 1
ATOM 5781 C CA . GLU B 1 147 ? -5.627 82.672 39.350 1.00 27.55 147 GLU B CA 1
ATOM 5782 C C . GLU B 1 147 ? -4.808 83.956 39.406 1.00 25.43 147 GLU B C 1
ATOM 5783 O O . GLU B 1 147 ? -4.162 84.330 38.429 1.00 25.73 147 GLU B O 1
ATOM 5789 N N . ILE B 1 148 ? -4.838 84.630 40.550 1.00 24.42 148 ILE B N 1
ATOM 5790 C CA . ILE B 1 148 ? -4.052 85.845 40.706 1.00 24.06 148 ILE B CA 1
ATOM 5791 C C . ILE B 1 148 ? -2.586 85.435 40.591 1.00 24.53 148 ILE B C 1
ATOM 5792 O O . ILE B 1 148 ? -1.810 86.094 39.910 1.00 26.78 148 ILE B O 1
ATOM 5797 N N . THR B 1 149 ? -2.209 84.339 41.245 1.00 23.83 149 THR B N 1
ATOM 5798 C CA . THR B 1 149 ? -0.821 83.883 41.175 1.00 22.57 149 THR B CA 1
ATOM 5799 C C . THR B 1 149 ? -0.424 83.661 39.714 1.00 23.03 149 THR B C 1
ATOM 5800 O O . THR B 1 149 ? 0.580 84.193 39.244 1.00 25.75 149 THR B O 1
ATOM 5804 N N . LEU B 1 150 ? -1.228 82.899 38.986 1.00 23.65 150 LEU B N 1
ATOM 5805 C CA . LEU B 1 150 ? -0.945 82.617 37.588 1.00 23.09 150 LEU B CA 1
ATOM 5806 C C . LEU B 1 150 ? -0.899 83.850 36.685 1.00 23.23 150 LEU B C 1
ATOM 5807 O O . LEU B 1 150 ? -0.177 83.857 35.693 1.00 25.83 150 LEU B O 1
ATOM 5812 N N . SER B 1 151 ? -1.666 84.888 36.994 1.00 21.71 151 SER B N 1
ATOM 5813 C CA . SER B 1 151 ? -1.607 86.073 36.152 1.00 23.95 151 SER B CA 1
ATOM 5814 C C . SER B 1 151 ? -0.243 86.710 36.386 1.00 23.56 151 SER B C 1
ATOM 5815 O O . SER B 1 151 ? 0.370 87.240 35.460 1.00 23.95 151 SER B O 1
ATOM 5818 N N . ARG B 1 152 ? 0.238 86.641 37.624 1.00 22.36 152 ARG B N 1
ATOM 5819 C CA . ARG B 1 152 ? 1.545 87.189 37.950 1.00 22.44 152 ARG B CA 1
ATOM 5820 C C . ARG B 1 152 ? 2.606 86.284 37.333 1.00 23.38 152 ARG B C 1
ATOM 5821 O O . ARG B 1 152 ? 3.709 86.734 37.013 1.00 22.53 152 ARG B O 1
ATOM 5829 N N . ALA B 1 153 ? 2.266 85.009 37.151 1.00 23.69 153 ALA B N 1
ATOM 5830 C CA . ALA B 1 153 ? 3.207 84.077 36.541 1.00 24.79 153 ALA B CA 1
ATOM 5831 C C . ALA B 1 153 ? 3.327 84.462 35.078 1.00 25.46 153 ALA B C 1
ATOM 5832 O O . ALA B 1 153 ? 4.428 84.494 34.526 1.00 26.02 153 ALA B O 1
ATOM 5834 N N . ARG B 1 154 ? 2.184 84.762 34.459 1.00 24.30 154 ARG B N 1
ATOM 5835 C CA . ARG B 1 154 ? 2.156 85.157 33.054 1.00 23.47 154 ARG B CA 1
ATOM 5836 C C . ARG B 1 154 ? 2.909 86.471 32.843 1.00 24.53 154 ARG B C 1
ATOM 5837 O O . ARG B 1 154 ? 3.628 86.625 31.853 1.00 24.84 154 ARG B O 1
ATOM 5845 N N . GLU B 1 155 ? 2.750 87.415 33.766 1.00 24.43 155 GLU B N 1
ATOM 5846 C CA . GLU B 1 155 ? 3.454 88.679 33.636 1.00 26.93 155 GLU B CA 1
ATOM 5847 C C . GLU B 1 155 ? 4.939 88.442 33.791 1.00 27.36 155 GLU B C 1
ATOM 5848 O O . GLU B 1 155 ? 5.738 89.025 33.067 1.00 27.20 155 GLU B O 1
ATOM 5854 N N . ALA B 1 156 ? 5.297 87.573 34.733 1.00 29.69 156 ALA B N 1
ATOM 5855 C CA . ALA B 1 156 ? 6.696 87.263 35.009 1.00 32.48 156 ALA B CA 1
ATOM 5856 C C . ALA B 1 156 ? 7.358 86.544 33.847 1.00 34.58 156 ALA B C 1
ATOM 5857 O O . ALA B 1 156 ? 8.525 86.777 33.557 1.00 34.58 156 ALA B O 1
ATOM 5859 N N . GLU B 1 157 ? 6.614 85.668 33.182 1.00 36.28 157 GLU B N 1
ATOM 5860 C CA . GLU B 1 157 ? 7.159 84.941 32.047 1.00 37.38 157 GLU B CA 1
ATOM 5861 C C . GLU B 1 157 ? 7.443 85.920 30.917 1.00 39.01 157 GLU B C 1
ATOM 5862 O O . GLU B 1 157 ? 8.406 85.756 30.174 1.00 37.60 157 GLU B O 1
ATOM 5868 N N . GLU B 1 158 ? 6.599 86.939 30.792 1.00 41.98 158 GLU B N 1
ATOM 5869 C CA . GLU B 1 158 ? 6.768 87.939 29.743 1.00 44.86 158 GLU B CA 1
ATOM 5870 C C . GLU B 1 158 ? 8.035 88.766 29.920 1.00 44.07 158 GLU B C 1
ATOM 5871 O O . GLU B 1 158 ? 8.870 88.830 29.023 1.00 44.70 158 GLU B O 1
ATOM 5877 N N . ILE B 1 159 ? 8.172 89.391 31.084 1.00 43.36 159 ILE B N 1
ATOM 5878 C CA . ILE B 1 159 ? 9.307 90.261 31.366 1.00 43.01 159 ILE B CA 1
ATOM 5879 C C . ILE B 1 159 ? 10.548 89.595 31.936 1.00 44.10 159 ILE B C 1
ATOM 5880 O O . ILE B 1 159 ? 11.626 90.183 31.940 1.00 43.46 159 ILE B O 1
ATOM 5885 N N . LYS B 1 160 ? 10.398 88.369 32.417 1.00 46.12 160 LYS B N 1
ATOM 5886 C CA . LYS B 1 160 ? 11.517 87.627 32.991 1.00 46.18 160 LYS B CA 1
ATOM 5887 C C . LYS B 1 160 ? 12.802 87.799 32.189 1.00 47.39 160 LYS B C 1
ATOM 5888 O O . LYS B 1 160 ? 12.800 87.695 30.962 1.00 46.68 160 LYS B O 1
ATOM 5894 N N . GLU B 1 161 ? 13.892 88.078 32.895 1.00 49.10 161 GLU B N 1
ATOM 5895 C CA . GLU B 1 161 ? 15.211 88.231 32.281 1.00 51.50 161 GLU B CA 1
ATOM 5896 C C . GLU B 1 161 ? 16.217 87.610 33.239 1.00 51.02 161 GLU B C 1
ATOM 5897 O O . GLU B 1 161 ? 17.373 88.021 33.312 1.00 52.01 161 GLU B O 1
ATOM 5903 N N . ILE B 1 162 ? 15.749 86.602 33.965 1.00 49.32 162 ILE B N 1
ATOM 5904 C CA . ILE B 1 162 ? 16.541 85.900 34.962 1.00 46.77 162 ILE B CA 1
ATOM 5905 C C . ILE B 1 162 ? 15.813 84.597 35.280 1.00 44.66 162 ILE B C 1
ATOM 5906 O O . ILE B 1 162 ? 14.598 84.508 35.112 1.00 43.68 162 ILE B O 1
ATOM 5911 N N . PRO B 1 163 ? 16.546 83.562 35.722 1.00 42.58 163 PRO B N 1
ATOM 5912 C CA . PRO B 1 163 ? 15.877 82.297 36.048 1.00 40.09 163 PRO B CA 1
ATOM 5913 C C . PRO B 1 163 ? 14.913 82.596 37.194 1.00 37.82 163 PRO B C 1
ATOM 5914 O O . PRO B 1 163 ? 15.209 83.438 38.043 1.00 36.91 163 PRO B O 1
ATOM 5918 N N . MET B 1 164 ? 13.764 81.934 37.229 1.00 34.54 164 MET B N 1
ATOM 5919 C CA . MET B 1 164 ? 12.821 82.207 38.300 1.00 32.04 164 MET B CA 1
ATOM 5920 C C . MET B 1 164 ? 12.121 81.002 38.859 1.00 29.74 164 MET B C 1
ATOM 5921 O O . MET B 1 164 ? 12.003 79.975 38.195 1.00 29.47 164 MET B O 1
ATOM 5926 N N . ASN B 1 165 ? 11.658 81.153 40.099 1.00 27.98 165 ASN B N 1
ATOM 5927 C CA . ASN B 1 165 ? 10.907 80.116 40.800 1.00 24.47 165 ASN B CA 1
ATOM 5928 C C . ASN B 1 165 ? 9.438 80.332 40.448 1.00 24.07 165 ASN B C 1
ATOM 5929 O O . ASN B 1 165 ? 8.912 81.440 40.618 1.00 23.89 165 ASN B O 1
ATOM 5934 N N . ALA B 1 166 ? 8.782 79.291 39.950 1.00 21.87 166 ALA B N 1
ATOM 5935 C CA . ALA B 1 166 ? 7.358 79.371 39.637 1.00 22.08 166 ALA B CA 1
ATOM 5936 C C . ALA B 1 166 ? 6.678 78.443 40.648 1.00 21.22 166 ALA B C 1
ATOM 5937 O O . ALA B 1 166 ? 6.537 77.244 40.411 1.00 22.24 166 ALA B O 1
ATOM 5939 N N . THR B 1 167 ? 6.273 79.011 41.781 1.00 21.82 167 THR B N 1
ATOM 5940 C CA . THR B 1 167 ? 5.662 78.266 42.889 1.00 22.59 167 THR B CA 1
ATOM 5941 C C . THR B 1 167 ? 4.248 77.689 42.715 1.00 24.51 167 THR B C 1
ATOM 5942 O O . THR B 1 167 ? 3.298 78.434 42.460 1.00 25.13 167 THR B O 1
ATOM 5946 N N . ILE B 1 168 ? 4.116 76.369 42.878 1.00 24.29 168 ILE B N 1
ATOM 5947 C CA . ILE B 1 168 ? 2.825 75.681 42.780 1.00 26.13 168 ILE B CA 1
ATOM 5948 C C . ILE B 1 168 ? 2.030 76.099 44.020 1.00 27.33 168 ILE B C 1
ATOM 5949 O O . ILE B 1 168 ? 2.488 75.922 45.144 1.00 26.91 168 ILE B O 1
ATOM 5954 N N . GLN B 1 169 ? 0.812 76.596 43.824 1.00 27.79 169 GLN B N 1
ATOM 5955 C CA . GLN B 1 169 ? 0.072 77.146 44.946 1.00 28.18 169 GLN B CA 1
ATOM 5956 C C . GLN B 1 169 ? -1.439 76.869 45.081 1.00 30.60 169 GLN B C 1
ATOM 5957 O O . GLN B 1 169 ? -2.227 77.815 45.089 1.00 33.22 169 GLN B O 1
ATOM 5963 N N . GLY B 1 170 ? -1.870 75.619 45.221 1.00 29.00 170 GLY B N 1
ATOM 5964 C CA . GLY B 1 170 ? -3.307 75.400 45.350 1.00 27.47 170 GLY B CA 1
ATOM 5965 C C . GLY B 1 170 ? -3.890 75.041 46.717 1.00 28.30 170 GLY B C 1
ATOM 5966 O O . GLY B 1 170 ? -4.912 74.351 46.796 1.00 27.74 170 GLY B O 1
ATOM 5967 N N . SER B 1 171 ? -3.273 75.508 47.798 1.00 27.80 171 SER B N 1
ATOM 5968 C CA . SER B 1 171 ? -3.757 75.194 49.144 1.00 27.76 171 SER B CA 1
ATOM 5969 C C . SER B 1 171 ? -3.751 73.675 49.332 1.00 27.96 171 SER B C 1
ATOM 5970 O O . SER B 1 171 ? -2.816 72.997 48.914 1.00 28.31 171 SER B O 1
ATOM 5973 N N . THR B 1 172 ? -4.796 73.136 49.949 1.00 27.05 172 THR B N 1
ATOM 5974 C CA . THR B 1 172 ? -4.867 71.697 50.144 1.00 26.87 172 THR B CA 1
ATOM 5975 C C . THR B 1 172 ? -5.804 70.975 49.179 1.00 27.11 172 THR B C 1
ATOM 5976 O O . THR B 1 172 ? -6.319 69.915 49.501 1.00 27.01 172 THR B O 1
ATOM 5980 N N . TYR B 1 173 ? -6.034 71.548 48.002 1.00 28.42 173 TYR B N 1
ATOM 5981 C CA . TYR B 1 173 ? -6.888 70.893 47.011 1.00 28.90 173 TYR B CA 1
ATOM 5982 C C . TYR B 1 173 ? -5.968 70.311 45.952 1.00 30.55 173 TYR B C 1
ATOM 5983 O O . TYR B 1 173 ? -5.453 71.031 45.094 1.00 31.71 173 TYR B O 1
ATOM 5992 N N . THR B 1 174 ? -5.755 69.004 46.025 1.00 30.79 174 THR B N 1
ATOM 5993 C CA . THR B 1 174 ? -4.876 68.327 45.092 1.00 29.63 174 THR B CA 1
ATOM 5994 C C . THR B 1 174 ? -5.230 68.620 43.647 1.00 28.91 174 THR B C 1
ATOM 5995 O O . THR B 1 174 ? -4.346 68.679 42.794 1.00 28.46 174 THR B O 1
ATOM 5999 N N . ASP B 1 175 ? -6.516 68.804 43.359 1.00 28.07 175 ASP B N 1
ATOM 6000 C CA . ASP B 1 175 ? -6.896 69.075 41.984 1.00 26.75 175 ASP B CA 1
ATOM 6001 C C . ASP B 1 175 ? -6.410 70.469 41.582 1.00 25.24 175 ASP B C 1
ATOM 6002 O O . ASP B 1 175 ? -6.050 70.694 40.423 1.00 25.61 175 ASP B O 1
ATOM 6007 N N . LEU B 1 176 ? -6.375 71.396 42.534 1.00 23.96 176 LEU B N 1
ATOM 6008 C CA . LEU B 1 176 ? -5.881 72.740 42.250 1.00 23.97 176 LEU B CA 1
ATOM 6009 C C . LEU B 1 176 ? -4.362 72.707 42.133 1.00 24.40 176 LEU B C 1
ATOM 6010 O O . LEU B 1 176 ? -3.773 73.463 41.356 1.00 26.72 176 LEU B O 1
ATOM 6015 N N . ARG B 1 177 ? -3.720 71.836 42.906 1.00 23.60 177 ARG B N 1
ATOM 6016 C CA . ARG B 1 177 ? -2.268 71.725 42.842 1.00 23.60 177 ARG B CA 1
ATOM 6017 C C . ARG B 1 177 ? -1.886 71.205 41.466 1.00 23.13 177 ARG B C 1
ATOM 6018 O O . ARG B 1 177 ? -0.962 71.711 40.840 1.00 24.76 177 ARG B O 1
ATOM 6026 N N . ARG B 1 178 ? -2.616 70.195 41.007 1.00 23.78 178 ARG B N 1
ATOM 6027 C CA . ARG B 1 178 ? -2.381 69.566 39.714 1.00 26.46 178 ARG B CA 1
ATOM 6028 C C . ARG B 1 178 ? -2.436 70.609 38.598 1.00 26.59 178 ARG B C 1
ATOM 6029 O O . ARG B 1 178 ? -1.498 70.769 37.806 1.00 24.24 178 ARG B O 1
ATOM 6037 N N . TYR B 1 179 ? -3.563 71.307 38.543 1.00 25.84 179 TYR B N 1
ATOM 6038 C CA . TYR B 1 179 ? -3.788 72.354 37.563 1.00 25.73 179 TYR B CA 1
ATOM 6039 C C . TYR B 1 179 ? -2.659 73.379 37.645 1.00 24.00 179 TYR B C 1
ATOM 6040 O O . TYR B 1 179 ? -2.007 73.696 36.653 1.00 22.42 179 TYR B O 1
ATOM 6049 N N . ALA B 1 180 ? -2.437 73.884 38.849 1.00 24.88 180 ALA B N 1
ATOM 6050 C CA . ALA B 1 180 ? -1.402 74.870 39.083 1.00 25.15 180 ALA B CA 1
ATOM 6051 C C . ALA B 1 180 ? -0.059 74.373 38.555 1.00 25.22 180 ALA B C 1
ATOM 6052 O O . ALA B 1 180 ? 0.715 75.143 37.994 1.00 24.90 180 ALA B O 1
ATOM 6054 N N . ALA B 1 181 ? 0.214 73.085 38.716 1.00 24.96 181 ALA B N 1
ATOM 6055 C CA . ALA B 1 181 ? 1.471 72.539 38.233 1.00 26.93 181 ALA B CA 1
ATOM 6056 C C . ALA B 1 181 ? 1.469 72.466 36.708 1.00 28.46 181 ALA B C 1
ATOM 6057 O O . ALA B 1 181 ? 2.440 72.872 36.059 1.00 28.67 181 ALA B O 1
ATOM 6059 N N . ARG B 1 182 ? 0.383 71.947 36.139 1.00 29.82 182 ARG B N 1
ATOM 6060 C CA . ARG B 1 182 ? 0.262 71.830 34.687 1.00 33.20 182 ARG B CA 1
ATOM 6061 C C . ARG B 1 182 ? 0.604 73.146 34.013 1.00 33.60 182 ARG B C 1
ATOM 6062 O O . ARG B 1 182 ? 1.508 73.206 33.169 1.00 33.29 182 ARG B O 1
ATOM 6070 N N . ARG B 1 183 ? -0.143 74.187 34.392 1.00 32.59 183 ARG B N 1
ATOM 6071 C CA . ARG B 1 183 ? 0.033 75.528 33.848 1.00 32.27 183 ARG B CA 1
ATOM 6072 C C . ARG B 1 183 ? 1.453 76.059 33.989 1.00 30.86 183 ARG B C 1
ATOM 6073 O O . ARG B 1 183 ? 2.042 76.506 33.012 1.00 31.67 183 ARG B O 1
ATOM 6081 N N . LEU B 1 184 ? 2.012 76.019 35.192 1.00 30.10 184 LEU B N 1
ATOM 6082 C CA . LEU B 1 184 ? 3.367 76.521 35.374 1.00 29.01 184 LEU B CA 1
ATOM 6083 C C . LEU B 1 184 ? 4.395 75.697 34.596 1.00 28.26 184 LEU B C 1
ATOM 6084 O O . LEU B 1 184 ? 5.379 76.244 34.108 1.00 26.06 184 LEU B O 1
ATOM 6089 N N . SER B 1 185 ? 4.159 74.389 34.474 1.00 30.39 185 SER B N 1
ATOM 6090 C CA . SER B 1 185 ? 5.070 73.506 33.732 1.00 31.57 185 SER B CA 1
ATOM 6091 C C . SER B 1 185 ? 5.097 73.888 32.265 1.00 30.92 185 SER B C 1
ATOM 6092 O O . SER B 1 185 ? 6.155 73.892 31.630 1.00 32.40 185 SER B O 1
ATOM 6095 N N . SER B 1 186 ? 3.919 74.204 31.737 1.00 29.31 186 SER B N 1
ATOM 6096 C CA . SER B 1 186 ? 3.772 74.591 30.344 1.00 28.09 186 SER B CA 1
ATOM 6097 C C . SER B 1 186 ? 4.432 75.945 30.076 1.00 27.48 186 SER B C 1
ATOM 6098 O O . SER B 1 186 ? 4.738 76.279 28.928 1.00 26.75 186 SER B O 1
ATOM 6101 N N . MET B 1 187 ? 4.641 76.728 31.127 1.00 26.72 187 MET B N 1
ATOM 6102 C CA . MET B 1 187 ? 5.262 78.035 30.959 1.00 29.50 187 MET B CA 1
ATOM 6103 C C . MET B 1 187 ? 6.781 77.931 31.045 1.00 30.49 187 MET B C 1
ATOM 6104 O O . MET B 1 187 ? 7.315 76.891 31.444 1.00 28.05 187 MET B O 1
ATOM 6109 N N . ASN B 1 188 ? 7.470 79.007 30.670 1.00 32.11 188 ASN B N 1
ATOM 6110 C CA . ASN B 1 188 ? 8.933 79.024 30.677 1.00 33.71 188 ASN B CA 1
ATOM 6111 C C . ASN B 1 188 ? 9.563 79.481 31.993 1.00 33.27 188 ASN B C 1
ATOM 6112 O O . ASN B 1 188 ? 9.853 80.661 32.185 1.00 33.32 188 ASN B O 1
ATOM 6117 N N . PHE B 1 189 ? 9.763 78.527 32.894 1.00 31.53 189 PHE B N 1
ATOM 6118 C CA . PHE B 1 189 ? 10.385 78.786 34.181 1.00 30.07 189 PHE B CA 1
ATOM 6119 C C . PHE B 1 189 ? 11.362 77.632 34.390 1.00 30.29 189 PHE B C 1
ATOM 6120 O O . PHE B 1 189 ? 11.227 76.579 33.758 1.00 30.45 189 PHE B O 1
ATOM 6128 N N . GLU B 1 190 ? 12.336 77.816 35.272 1.00 29.21 190 GLU B N 1
ATOM 6129 C CA . GLU B 1 190 ? 13.339 76.781 35.487 1.00 30.18 190 GLU B CA 1
ATOM 6130 C C . GLU B 1 190 ? 13.310 75.988 36.799 1.00 28.47 190 GLU B C 1
ATOM 6131 O O . GLU B 1 190 ? 13.892 74.910 36.872 1.00 28.45 190 GLU B O 1
ATOM 6137 N N . ILE B 1 191 ? 12.639 76.509 37.824 1.00 28.38 191 ILE B N 1
ATOM 6138 C CA . ILE B 1 191 ? 12.540 75.817 39.114 1.00 26.62 191 ILE B CA 1
ATOM 6139 C C . ILE B 1 191 ? 11.102 75.892 39.614 1.00 25.70 191 ILE B C 1
ATOM 6140 O O . ILE B 1 191 ? 10.429 76.904 39.422 1.00 25.01 191 ILE B O 1
ATOM 6145 N N . HIS B 1 192 ? 10.633 74.831 40.264 1.00 23.28 192 HIS B N 1
ATOM 6146 C CA . HIS B 1 192 ? 9.270 74.828 40.770 1.00 22.81 192 HIS B CA 1
ATOM 6147 C C . HIS B 1 192 ? 9.081 74.607 42.264 1.00 22.87 192 HIS B C 1
ATOM 6148 O O . HIS B 1 192 ? 8.998 73.473 42.735 1.00 23.14 192 HIS B O 1
ATOM 6155 N N . PRO B 1 193 ? 9.017 75.698 43.036 1.00 23.16 193 PRO B N 1
ATOM 6156 C CA . PRO B 1 193 ? 8.818 75.496 44.469 1.00 23.20 193 PRO B CA 1
ATOM 6157 C C . PRO B 1 193 ? 7.364 75.046 44.663 1.00 23.78 193 PRO B C 1
ATOM 6158 O O . PRO B 1 193 ? 6.541 75.190 43.760 1.00 23.94 193 PRO B O 1
ATOM 6162 N N . ILE B 1 194 ? 7.069 74.492 45.833 1.00 22.79 194 ILE B N 1
ATOM 6163 C CA . ILE B 1 194 ? 5.731 74.046 46.192 1.00 21.12 194 ILE B CA 1
ATOM 6164 C C . ILE B 1 194 ? 5.475 74.853 47.453 1.00 21.57 194 ILE B C 1
ATOM 6165 O O . ILE B 1 194 ? 6.149 74.651 48.462 1.00 21.79 194 ILE B O 1
ATOM 6170 N N . GLY B 1 195 ? 4.519 75.777 47.393 1.00 22.00 195 GLY B N 1
ATOM 6171 C CA . GLY B 1 195 ? 4.260 76.638 48.534 1.00 22.30 195 GLY B CA 1
ATOM 6172 C C . GLY B 1 195 ? 2.986 76.419 49.314 1.00 23.43 195 GLY B C 1
ATOM 6173 O O . GLY B 1 195 ? 2.208 75.499 49.022 1.00 24.94 195 GLY B O 1
ATOM 6174 N N . GLY B 1 196 ? 2.779 77.281 50.309 1.00 23.14 196 GLY B N 1
ATOM 6175 C CA . GLY B 1 196 ? 1.605 77.188 51.155 1.00 22.42 196 GLY B CA 1
ATOM 6176 C C . GLY B 1 196 ? 1.755 76.092 52.195 1.00 24.13 196 GLY B C 1
ATOM 6177 O O . GLY B 1 196 ? 0.803 75.790 52.918 1.00 23.94 196 GLY B O 1
ATOM 6178 N N . VAL B 1 197 ? 2.956 75.517 52.291 1.00 24.43 197 VAL B N 1
ATOM 6179 C CA . VAL B 1 197 ? 3.232 74.432 53.239 1.00 25.60 197 VAL B CA 1
ATOM 6180 C C . VAL B 1 197 ? 3.825 74.793 54.610 1.00 25.43 197 VAL B C 1
ATOM 6181 O O . VAL B 1 197 ? 3.829 73.956 55.516 1.00 27.75 197 VAL B O 1
ATOM 6185 N N . VAL B 1 198 ? 4.328 76.010 54.783 1.00 23.82 198 VAL B N 1
ATOM 6186 C CA . VAL B 1 198 ? 4.911 76.381 56.067 1.00 23.26 198 VAL B CA 1
ATOM 6187 C C . VAL B 1 198 ? 3.964 76.106 57.239 1.00 25.84 198 VAL B C 1
ATOM 6188 O O . VAL B 1 198 ? 4.364 75.520 58.251 1.00 28.18 198 VAL B O 1
ATOM 6192 N N . PRO B 1 199 ? 2.697 76.531 57.133 1.00 26.45 199 PRO B N 1
ATOM 6193 C CA . PRO B 1 199 ? 1.790 76.259 58.255 1.00 25.29 199 PRO B CA 1
ATOM 6194 C C . PRO B 1 199 ? 1.665 74.750 58.539 1.00 24.38 199 PRO B C 1
ATOM 6195 O O . PRO B 1 199 ? 1.474 74.339 59.680 1.00 23.88 199 PRO B O 1
ATOM 6199 N N . LEU B 1 200 ? 1.775 73.925 57.505 1.00 23.72 200 LEU B N 1
ATOM 6200 C CA . LEU B 1 200 ? 1.658 72.481 57.699 1.00 22.89 200 LEU B CA 1
ATOM 6201 C C . LEU B 1 200 ? 2.886 71.901 58.379 1.00 22.60 200 LEU B C 1
ATOM 6202 O O . LEU B 1 200 ? 2.775 71.054 59.257 1.00 23.02 200 LEU B O 1
ATOM 6207 N N . LEU B 1 201 ? 4.063 72.364 57.987 1.00 24.71 201 LEU B N 1
ATOM 6208 C CA . LEU B 1 201 ? 5.282 71.844 58.587 1.00 26.30 201 LEU B CA 1
ATOM 6209 C C . LEU B 1 201 ? 5.393 72.254 60.057 1.00 28.20 201 LEU B C 1
ATOM 6210 O O . LEU B 1 201 ? 5.782 71.450 60.900 1.00 30.65 201 LEU B O 1
ATOM 6215 N N . GLU B 1 202 ? 5.043 73.497 60.373 1.00 28.94 202 GLU B N 1
ATOM 6216 C CA . GLU B 1 202 ? 5.126 73.963 61.751 1.00 29.77 202 GLU B CA 1
ATOM 6217 C C . GLU B 1 202 ? 4.127 73.246 62.660 1.00 29.95 202 GLU B C 1
ATOM 6218 O O . GLU B 1 202 ? 4.240 73.303 63.881 1.00 31.20 202 GLU B O 1
ATOM 6224 N N . SER B 1 203 ? 3.158 72.563 62.064 1.00 29.54 203 SER B N 1
ATOM 6225 C CA . SER B 1 203 ? 2.155 71.833 62.833 1.00 30.22 203 SER B CA 1
ATOM 6226 C C . SER B 1 203 ? 2.391 70.340 62.705 1.00 29.40 203 SER B C 1
ATOM 6227 O O . SER B 1 203 ? 1.551 69.535 63.102 1.00 27.39 203 SER B O 1
ATOM 6230 N N . TYR B 1 204 ? 3.540 69.984 62.142 1.00 31.03 204 TYR B N 1
ATOM 6231 C CA . TYR B 1 204 ? 3.898 68.589 61.925 1.00 31.92 204 TYR B CA 1
ATOM 6232 C C . TYR B 1 204 ? 2.850 67.821 61.123 1.00 32.25 204 TYR B C 1
ATOM 6233 O O . TYR B 1 204 ? 2.779 66.599 61.194 1.00 33.42 204 TYR B O 1
ATOM 6242 N N . ARG B 1 205 ? 2.034 68.543 60.358 1.00 31.34 205 ARG B N 1
ATOM 6243 C CA . ARG B 1 205 ? 1.031 67.903 59.512 1.00 29.93 205 ARG B CA 1
ATOM 6244 C C . ARG B 1 205 ? 1.755 67.462 58.243 1.00 29.26 205 ARG B C 1
ATOM 6245 O O . ARG B 1 205 ? 1.551 68.028 57.166 1.00 29.86 205 ARG B O 1
ATOM 6253 N N . PHE B 1 206 ? 2.606 66.448 58.393 1.00 27.52 206 PHE B N 1
ATOM 6254 C CA . PHE B 1 206 ? 3.395 65.920 57.294 1.00 26.68 206 PHE B CA 1
ATOM 6255 C C . PHE B 1 206 ? 2.591 65.111 56.291 1.00 26.95 206 PHE B C 1
ATOM 6256 O O . PHE B 1 206 ? 2.942 65.058 55.111 1.00 27.39 206 PHE B O 1
ATOM 6264 N N . ARG B 1 207 ? 1.521 64.471 56.743 1.00 27.66 207 ARG B N 1
ATOM 6265 C CA . ARG B 1 207 ? 0.717 63.682 55.822 1.00 28.38 207 ARG B CA 1
ATOM 6266 C C . ARG B 1 207 ? 0.141 64.610 54.751 1.00 26.17 207 ARG B C 1
ATOM 6267 O O . ARG B 1 207 ? 0.125 64.268 53.569 1.00 26.40 207 ARG B O 1
ATOM 6275 N N . ASP B 1 208 ? -0.321 65.787 55.163 1.00 25.06 208 ASP B N 1
ATOM 6276 C CA . ASP B 1 208 ? -0.885 66.744 54.216 1.00 24.98 208 ASP B CA 1
ATOM 6277 C C . ASP B 1 208 ? 0.172 67.252 53.253 1.00 24.10 208 ASP B C 1
ATOM 6278 O O . ASP B 1 208 ? -0.127 67.530 52.091 1.00 26.90 208 ASP B O 1
ATOM 6283 N N . VAL B 1 209 ? 1.409 67.366 53.726 1.00 22.17 209 VAL B N 1
ATOM 6284 C CA . VAL B 1 209 ? 2.488 67.826 52.868 1.00 21.23 209 VAL B CA 1
ATOM 6285 C C . VAL B 1 209 ? 2.774 66.751 51.819 1.00 22.61 209 VAL B C 1
ATOM 6286 O O . VAL B 1 209 ? 3.098 67.056 50.664 1.00 23.98 209 VAL B O 1
ATOM 6290 N N . VAL B 1 210 ? 2.665 65.488 52.212 1.00 21.72 210 VAL B N 1
ATOM 6291 C CA . VAL B 1 210 ? 2.914 64.413 51.259 1.00 22.43 210 VAL B CA 1
ATOM 6292 C C . VAL B 1 210 ? 1.892 64.497 50.123 1.00 22.45 210 VAL B C 1
ATOM 6293 O O . VAL B 1 210 ? 2.250 64.449 48.944 1.00 23.99 210 VAL B O 1
ATOM 6297 N N . ASP B 1 211 ? 0.622 64.647 50.478 1.00 21.36 211 ASP B N 1
ATOM 6298 C CA . ASP B 1 211 ? -0.424 64.730 49.468 1.00 22.33 211 ASP B CA 1
ATOM 6299 C C . ASP B 1 211 ? -0.257 65.929 48.550 1.00 21.17 211 ASP B C 1
ATOM 6300 O O . ASP B 1 211 ? -0.488 65.828 47.348 1.00 21.29 211 ASP B O 1
ATOM 6305 N N . ILE B 1 212 ? 0.143 67.063 49.114 1.00 22.37 212 ILE B N 1
ATOM 6306 C CA . ILE B 1 212 ? 0.340 68.264 48.311 1.00 21.55 212 ILE B CA 1
ATOM 6307 C C . ILE B 1 212 ? 1.530 68.078 47.393 1.00 20.16 212 ILE B C 1
ATOM 6308 O O . ILE B 1 212 ? 1.467 68.409 46.214 1.00 22.57 212 ILE B O 1
ATOM 6313 N N . VAL B 1 213 ? 2.615 67.533 47.920 1.00 21.29 213 VAL B N 1
ATOM 6314 C CA . VAL B 1 213 ? 3.801 67.320 47.098 1.00 20.75 213 VAL B CA 1
ATOM 6315 C C . VAL B 1 213 ? 3.552 66.307 45.980 1.00 20.98 213 VAL B C 1
ATOM 6316 O O . VAL B 1 213 ? 3.848 66.579 44.820 1.00 22.81 213 VAL B O 1
ATOM 6320 N N . ILE B 1 214 ? 3.000 65.143 46.302 1.00 21.04 214 ILE B N 1
ATOM 6321 C CA . ILE B 1 214 ? 2.770 64.145 45.258 1.00 21.29 214 ILE B CA 1
ATOM 6322 C C . ILE B 1 214 ? 1.834 64.649 44.149 1.00 22.48 214 ILE B C 1
ATOM 6323 O O . ILE B 1 214 ? 2.101 64.446 42.956 1.00 21.50 214 ILE B O 1
ATOM 6328 N N . SER B 1 215 ? 0.733 65.300 44.524 1.00 23.43 215 SER B N 1
ATOM 6329 C CA . SER B 1 215 ? -0.185 65.815 43.505 1.00 22.75 215 SER B CA 1
ATOM 6330 C C . SER B 1 215 ? 0.539 66.848 42.630 1.00 22.60 215 SER B C 1
ATOM 6331 O O . SER B 1 215 ? 0.265 66.958 41.434 1.00 23.86 215 SER B O 1
ATOM 6334 N N . SER B 1 216 ? 1.471 67.596 43.216 1.00 20.53 216 SER B N 1
ATOM 6335 C CA . SER B 1 216 ? 2.208 68.596 42.445 1.00 21.18 216 SER B CA 1
ATOM 6336 C C . SER B 1 216 ? 3.213 67.911 41.555 1.00 21.75 216 SER B C 1
ATOM 6337 O O . SER B 1 216 ? 3.334 68.224 40.372 1.00 23.42 216 SER B O 1
ATOM 6340 N N . LYS B 1 217 ? 3.947 66.969 42.133 1.00 22.81 217 LYS B N 1
ATOM 6341 C CA . LYS B 1 217 ? 4.957 66.254 41.380 1.00 22.44 217 LYS B CA 1
ATOM 6342 C C . LYS B 1 217 ? 4.387 65.453 40.227 1.00 23.98 217 LYS B C 1
ATOM 6343 O O . LYS B 1 217 ? 5.038 65.296 39.195 1.00 24.33 217 LYS B O 1
ATOM 6349 N N . MET B 1 218 ? 3.168 64.954 40.392 1.00 26.27 218 MET B N 1
ATOM 6350 C CA . MET B 1 218 ? 2.526 64.194 39.331 1.00 28.68 218 MET B CA 1
ATOM 6351 C C . MET B 1 218 ? 2.338 65.039 38.077 1.00 27.83 218 MET B C 1
ATOM 6352 O O . MET B 1 218 ? 2.466 64.535 36.967 1.00 28.38 218 MET B O 1
ATOM 6357 N N . ALA B 1 219 ? 2.040 66.324 38.250 1.00 27.58 219 ALA B N 1
ATOM 6358 C CA . ALA B 1 219 ? 1.810 67.191 37.099 1.00 28.10 219 ALA B CA 1
ATOM 6359 C C . ALA B 1 219 ? 3.004 68.036 36.669 1.00 29.44 219 ALA B C 1
ATOM 6360 O O . ALA B 1 219 ? 2.924 68.779 35.691 1.00 29.91 219 ALA B O 1
ATOM 6362 N N . LEU B 1 220 ? 4.114 67.932 37.384 1.00 28.72 220 LEU B N 1
ATOM 6363 C CA . LEU B 1 220 ? 5.277 68.718 37.017 1.00 27.80 220 LEU B CA 1
ATOM 6364 C C . LEU B 1 220 ? 6.155 68.054 35.965 1.00 28.19 220 LEU B C 1
ATOM 6365 O O . LEU B 1 220 ? 6.179 66.827 35.838 1.00 27.90 220 LEU B O 1
ATOM 6370 N N . ARG B 1 221 ? 6.852 68.881 35.191 1.00 28.31 221 ARG B N 1
ATOM 6371 C CA . ARG B 1 221 ? 7.784 68.391 34.185 1.00 29.28 221 ARG B CA 1
ATOM 6372 C C . ARG B 1 221 ? 8.950 67.851 35.001 1.00 26.90 221 ARG B C 1
ATOM 6373 O O . ARG B 1 221 ? 9.599 68.594 35.726 1.00 24.54 221 ARG B O 1
ATOM 6381 N N . PRO B 1 222 ? 9.236 66.555 34.888 1.00 27.96 222 PRO B N 1
ATOM 6382 C CA . PRO B 1 222 ? 10.333 65.920 35.632 1.00 28.74 222 PRO B CA 1
ATOM 6383 C C . PRO B 1 222 ? 11.704 66.591 35.534 1.00 27.93 222 PRO B C 1
ATOM 6384 O O . PRO B 1 222 ? 12.507 66.503 36.459 1.00 27.89 222 PRO B O 1
ATOM 6388 N N . ASP B 1 223 ? 11.967 67.266 34.422 1.00 27.42 223 ASP B N 1
ATOM 6389 C CA . ASP B 1 223 ? 13.273 67.891 34.207 1.00 28.77 223 ASP B CA 1
ATOM 6390 C C . ASP B 1 223 ? 13.568 69.170 34.981 1.00 27.06 223 ASP B C 1
ATOM 6391 O O . ASP B 1 223 ? 14.682 69.673 34.930 1.00 27.06 223 ASP B O 1
ATOM 6396 N N . ARG B 1 224 ? 12.591 69.700 35.700 1.00 26.96 224 ARG B N 1
ATOM 6397 C CA . ARG B 1 224 ? 12.815 70.928 36.451 1.00 27.16 224 ARG B CA 1
ATOM 6398 C C . ARG B 1 224 ? 12.948 70.677 37.947 1.00 26.48 224 ARG B C 1
ATOM 6399 O O . ARG B 1 224 ? 12.244 69.836 38.508 1.00 26.01 224 ARG B O 1
ATOM 6407 N N . PRO B 1 225 ? 13.857 71.408 38.613 1.00 24.91 225 PRO B N 1
ATOM 6408 C CA . PRO B 1 225 ? 14.059 71.246 40.055 1.00 24.39 225 PRO B CA 1
ATOM 6409 C C . PRO B 1 225 ? 12.802 71.616 40.819 1.00 23.61 225 PRO B C 1
ATOM 6410 O O . PRO B 1 225 ? 12.068 72.521 40.421 1.00 23.78 225 PRO B O 1
ATOM 6414 N N . VAL B 1 226 ? 12.556 70.905 41.911 1.00 22.72 226 VAL B N 1
ATOM 6415 C CA . VAL B 1 226 ? 11.399 71.167 42.746 1.00 22.26 226 VAL B CA 1
ATOM 6416 C C . VAL B 1 226 ? 11.983 71.651 44.066 1.00 21.69 226 VAL B C 1
ATOM 6417 O O . VAL B 1 226 ? 12.997 71.142 44.533 1.00 22.46 226 VAL B O 1
ATOM 6421 N N . HIS B 1 227 ? 11.337 72.638 44.663 1.00 21.72 227 HIS B N 1
ATOM 6422 C CA . HIS B 1 227 ? 11.802 73.241 45.907 1.00 20.79 227 HIS B CA 1
ATOM 6423 C C . HIS B 1 227 ? 10.642 73.208 46.900 1.00 20.48 227 HIS B C 1
ATOM 6424 O O . HIS B 1 227 ? 9.555 73.684 46.580 1.00 20.58 227 HIS B O 1
ATOM 6431 N N . LEU B 1 228 ? 10.854 72.638 48.088 1.00 20.99 228 LEU B N 1
ATOM 6432 C CA . LEU B 1 228 ? 9.792 72.611 49.099 1.00 21.32 228 LEU B CA 1
ATOM 6433 C C . LEU B 1 228 ? 9.963 73.839 49.980 1.00 22.04 228 LEU B C 1
ATOM 6434 O O . LEU B 1 228 ? 10.692 73.814 50.957 1.00 25.13 228 LEU B O 1
ATOM 6439 N N . PHE B 1 229 ? 9.289 74.921 49.622 1.00 25.85 229 PHE B N 1
ATOM 6440 C CA . PHE B 1 229 ? 9.394 76.181 50.355 1.00 26.15 229 PHE B CA 1
ATOM 6441 C C . PHE B 1 229 ? 9.137 76.106 51.846 1.00 26.76 229 PHE B C 1
ATOM 6442 O O . PHE B 1 229 ? 8.056 75.703 52.290 1.00 27.12 229 PHE B O 1
ATOM 6450 N N . GLY B 1 230 ? 10.139 76.512 52.619 1.00 25.58 230 GLY B N 1
ATOM 6451 C CA . GLY B 1 230 ? 10.004 76.517 54.063 1.00 23.58 230 GLY B CA 1
ATOM 6452 C C . GLY B 1 230 ? 10.377 75.234 54.780 1.00 22.34 230 GLY B C 1
ATOM 6453 O O . GLY B 1 230 ? 10.306 75.186 56.002 1.00 21.91 230 GLY B O 1
ATOM 6454 N N . ALA B 1 231 ? 10.755 74.194 54.043 1.00 20.78 231 ALA B N 1
ATOM 6455 C CA . ALA B 1 231 ? 11.140 72.930 54.666 1.00 21.27 231 ALA B CA 1
ATOM 6456 C C . ALA B 1 231 ? 12.603 73.051 55.087 1.00 21.94 231 ALA B C 1
ATOM 6457 O O . ALA B 1 231 ? 13.506 72.670 54.344 1.00 24.05 231 ALA B O 1
ATOM 6459 N N . GLY B 1 232 ? 12.835 73.580 56.280 1.00 22.00 232 GLY B N 1
ATOM 6460 C CA . GLY B 1 232 ? 14.198 73.766 56.741 1.00 23.38 232 GLY B CA 1
ATOM 6461 C C . GLY B 1 232 ? 14.651 72.955 57.936 1.00 22.29 232 GLY B C 1
ATOM 6462 O O . GLY B 1 232 ? 15.711 73.224 58.491 1.00 22.18 232 GLY B O 1
ATOM 6463 N N . HIS B 1 233 ? 13.868 71.961 58.332 1.00 22.71 233 HIS B N 1
ATOM 6464 C CA . HIS B 1 233 ? 14.230 71.126 59.469 1.00 22.88 233 HIS B CA 1
ATOM 6465 C C . HIS B 1 233 ? 14.658 69.743 58.978 1.00 22.04 233 HIS B C 1
ATOM 6466 O O . HIS B 1 233 ? 13.956 69.098 58.200 1.00 22.53 233 HIS B O 1
ATOM 6473 N N . PRO B 1 234 ? 15.820 69.268 59.432 1.00 22.44 234 PRO B N 1
ATOM 6474 C CA . PRO B 1 234 ? 16.347 67.955 59.028 1.00 22.09 234 PRO B CA 1
ATOM 6475 C C . PRO B 1 234 ? 15.325 66.824 59.103 1.00 21.31 234 PRO B C 1
ATOM 6476 O O . PRO B 1 234 ? 15.466 65.799 58.434 1.00 21.13 234 PRO B O 1
ATOM 6480 N N . ILE B 1 235 ? 14.294 67.004 59.919 1.00 21.09 235 ILE B N 1
ATOM 6481 C CA . ILE B 1 235 ? 13.306 65.951 60.081 1.00 20.35 235 ILE B CA 1
ATOM 6482 C C . ILE B 1 235 ? 12.576 65.485 58.810 1.00 20.89 235 ILE B C 1
ATOM 6483 O O . ILE B 1 235 ? 12.241 64.303 58.711 1.00 20.55 235 ILE B O 1
ATOM 6488 N N . VAL B 1 236 ? 12.345 66.376 57.838 1.00 20.86 236 VAL B N 1
ATOM 6489 C CA . VAL B 1 236 ? 11.635 65.989 56.607 1.00 20.07 236 VAL B CA 1
ATOM 6490 C C . VAL B 1 236 ? 12.502 65.652 55.402 1.00 19.78 236 VAL B C 1
ATOM 6491 O O . VAL B 1 236 ? 12.009 65.085 54.430 1.00 19.73 236 VAL B O 1
ATOM 6495 N N . PHE B 1 237 ? 13.787 65.979 55.457 1.00 20.53 237 PHE B N 1
ATOM 6496 C CA . PHE B 1 237 ? 14.670 65.722 54.320 1.00 20.27 237 PHE B CA 1
ATOM 6497 C C . PHE B 1 237 ? 14.536 64.353 53.657 1.00 21.16 237 PHE B C 1
ATOM 6498 O O . PHE B 1 237 ? 14.096 64.272 52.509 1.00 21.14 237 PHE B O 1
ATOM 6506 N N . ALA B 1 238 ? 14.902 63.279 54.354 1.00 22.00 238 ALA B N 1
ATOM 6507 C CA . ALA B 1 238 ? 14.821 61.949 53.742 1.00 22.24 238 ALA B CA 1
ATOM 6508 C C . ALA B 1 238 ? 13.443 61.674 53.130 1.00 24.07 238 ALA B C 1
ATOM 6509 O O . ALA B 1 238 ? 13.350 61.188 51.992 1.00 24.35 238 ALA B O 1
ATOM 6511 N N . LEU B 1 239 ? 12.378 61.993 53.864 1.00 23.06 239 LEU B N 1
ATOM 6512 C CA . LEU B 1 239 ? 11.029 61.759 53.352 1.00 21.38 239 LEU B CA 1
ATOM 6513 C C . LEU B 1 239 ? 10.829 62.546 52.076 1.00 21.11 239 LEU B C 1
ATOM 6514 O O . LEU B 1 239 ? 10.538 61.981 51.026 1.00 22.25 239 LEU B O 1
ATOM 6519 N N . ALA B 1 240 ? 10.986 63.862 52.180 1.00 20.73 240 ALA B N 1
ATOM 6520 C CA . ALA B 1 240 ? 10.809 64.764 51.046 1.00 19.37 240 ALA B CA 1
ATOM 6521 C C . ALA B 1 240 ? 11.648 64.387 49.823 1.00 19.45 240 ALA B C 1
ATOM 6522 O O . ALA B 1 240 ? 11.145 64.356 48.702 1.00 19.85 240 ALA B O 1
ATOM 6524 N N . VAL B 1 241 ? 12.923 64.094 50.026 1.00 19.70 241 VAL B N 1
ATOM 6525 C CA . VAL B 1 241 ? 13.769 63.739 48.896 1.00 19.54 241 VAL B CA 1
ATOM 6526 C C . VAL B 1 241 ? 13.204 62.522 48.205 1.00 20.27 241 VAL B C 1
ATOM 6527 O O . VAL B 1 241 ? 13.259 62.415 46.985 1.00 21.53 241 VAL B O 1
ATOM 6531 N N . ALA B 1 242 ? 12.645 61.609 48.989 1.00 21.50 242 ALA B N 1
ATOM 6532 C CA . ALA B 1 242 ? 12.076 60.391 48.441 1.00 21.04 242 ALA B CA 1
ATOM 6533 C C . ALA B 1 242 ? 10.882 60.696 47.555 1.00 21.16 242 ALA B C 1
ATOM 6534 O O . ALA B 1 242 ? 10.487 59.864 46.739 1.00 22.66 242 ALA B O 1
ATOM 6536 N N . MET B 1 243 ? 10.308 61.883 47.716 1.00 20.08 243 MET B N 1
ATOM 6537 C CA . MET B 1 243 ? 9.157 62.286 46.912 1.00 20.62 243 MET B CA 1
ATOM 6538 C C . MET B 1 243 ? 9.593 63.074 45.683 1.00 20.90 243 MET B C 1
ATOM 6539 O O . MET B 1 243 ? 8.752 63.522 44.891 1.00 21.29 243 MET B O 1
ATOM 6544 N N . GLY B 1 244 ? 10.901 63.262 45.538 1.00 19.03 244 GLY B N 1
ATOM 6545 C CA . GLY B 1 244 ? 11.417 64.010 44.408 1.00 20.30 244 GLY B CA 1
ATOM 6546 C C . GLY B 1 244 ? 11.636 65.500 44.657 1.00 21.31 244 GLY B C 1
ATOM 6547 O O . GLY B 1 244 ? 11.635 66.299 43.712 1.00 20.90 244 GLY B O 1
ATOM 6548 N N . VAL B 1 245 ? 11.800 65.892 45.918 1.00 21.82 245 VAL B N 1
ATOM 6549 C CA . VAL B 1 245 ? 12.059 67.299 46.238 1.00 23.19 245 VAL B CA 1
ATOM 6550 C C . VAL B 1 245 ? 13.573 67.490 46.192 1.00 23.76 245 VAL B C 1
ATOM 6551 O O . VAL B 1 245 ? 14.300 66.780 46.882 1.00 24.59 245 VAL B O 1
ATOM 6555 N N . ASP B 1 246 ? 14.039 68.439 45.381 1.00 23.62 246 ASP B N 1
ATOM 6556 C CA . ASP B 1 246 ? 15.477 68.686 45.216 1.00 23.67 246 ASP B CA 1
ATOM 6557 C C . ASP B 1 246 ? 16.057 69.852 46.021 1.00 22.43 246 ASP B C 1
ATOM 6558 O O . ASP B 1 246 ? 17.269 69.916 46.243 1.00 20.90 246 ASP B O 1
ATOM 6563 N N . LEU B 1 247 ? 15.208 70.785 46.435 1.00 20.75 247 LEU B N 1
ATOM 6564 C CA . LEU B 1 247 ? 15.691 71.956 47.156 1.00 19.35 247 LEU B CA 1
ATOM 6565 C C . LEU B 1 247 ? 14.892 72.313 48.391 1.00 19.16 247 LEU B C 1
ATOM 6566 O O . LEU B 1 247 ? 13.659 72.155 48.428 1.00 17.95 247 LEU B O 1
ATOM 6571 N N . PHE B 1 248 ? 15.624 72.810 49.388 1.00 18.26 248 PHE B N 1
ATOM 6572 C CA . PHE B 1 248 ? 15.070 73.235 50.661 1.00 19.10 248 PHE B CA 1
ATOM 6573 C C . PHE B 1 248 ? 15.683 74.564 51.057 1.00 21.33 248 PHE B C 1
ATOM 6574 O O . PHE B 1 248 ? 16.783 74.913 50.627 1.00 23.70 248 PHE B O 1
ATOM 6582 N N . ASP B 1 249 ? 14.970 75.310 51.882 1.00 22.20 249 ASP B N 1
ATOM 6583 C CA . ASP B 1 249 ? 15.485 76.571 52.376 1.00 23.52 249 ASP B CA 1
ATOM 6584 C C . ASP B 1 249 ? 15.175 76.530 53.867 1.00 24.62 249 ASP B C 1
ATOM 6585 O O . ASP B 1 249 ? 14.118 76.028 54.282 1.00 24.36 249 ASP B O 1
ATOM 6590 N N . SER B 1 250 ? 16.090 77.053 54.671 1.00 24.52 250 SER B N 1
ATOM 6591 C CA . SER B 1 250 ? 15.910 77.042 56.112 1.00 26.10 250 SER B CA 1
ATOM 6592 C C . SER B 1 250 ? 16.177 78.376 56.795 1.00 26.81 250 SER B C 1
ATOM 6593 O O . SER B 1 250 ? 17.225 78.996 56.595 1.00 26.40 250 SER B O 1
ATOM 6596 N N . ALA B 1 251 ? 15.217 78.802 57.611 1.00 27.30 251 ALA B N 1
ATOM 6597 C CA . ALA B 1 251 ? 15.341 80.032 58.397 1.00 27.94 251 ALA B CA 1
ATOM 6598 C C . ALA B 1 251 ? 15.384 79.547 59.850 1.00 27.73 251 ALA B C 1
ATOM 6599 O O . ALA B 1 251 ? 15.871 80.229 60.758 1.00 28.86 251 ALA B O 1
ATOM 6601 N N . SER B 1 252 ? 14.872 78.338 60.043 1.00 26.16 252 SER B N 1
ATOM 6602 C CA . SER B 1 252 ? 14.820 77.718 61.354 1.00 25.52 252 SER B CA 1
ATOM 6603 C C . SER B 1 252 ? 16.175 77.558 62.043 1.00 23.05 252 SER B C 1
ATOM 6604 O O . SER B 1 252 ? 16.273 77.754 63.247 1.00 25.31 252 SER B O 1
ATOM 6607 N N . TYR B 1 253 ? 17.218 77.206 61.305 1.00 21.43 253 TYR B N 1
ATOM 6608 C CA . TYR B 1 253 ? 18.513 77.013 61.953 1.00 22.57 253 TYR B CA 1
ATOM 6609 C C . TYR B 1 253 ? 18.842 78.203 62.850 1.00 22.01 253 TYR B C 1
ATOM 6610 O O . TYR B 1 253 ? 19.408 78.039 63.934 1.00 20.87 253 TYR B O 1
ATOM 6619 N N . ALA B 1 254 ? 18.466 79.400 62.406 1.00 20.91 254 ALA B N 1
ATOM 6620 C CA . ALA B 1 254 ? 18.731 80.599 63.183 1.00 20.66 254 ALA B CA 1
ATOM 6621 C C . ALA B 1 254 ? 17.601 80.914 64.146 1.00 22.21 254 ALA B C 1
ATOM 6622 O O . ALA B 1 254 ? 17.837 81.095 65.337 1.00 23.32 254 ALA B O 1
ATOM 6624 N N . LEU B 1 255 ? 16.369 80.972 63.645 1.00 24.27 255 LEU B N 1
ATOM 6625 C CA . LEU B 1 255 ? 15.241 81.301 64.512 1.00 24.86 255 LEU B CA 1
ATOM 6626 C C . LEU B 1 255 ? 15.159 80.376 65.709 1.00 24.60 255 LEU B C 1
ATOM 6627 O O . LEU B 1 255 ? 14.908 80.825 66.819 1.00 25.83 255 LEU B O 1
ATOM 6632 N N . TYR B 1 256 ? 15.363 79.082 65.486 1.00 25.44 256 TYR B N 1
ATOM 6633 C CA . TYR B 1 256 ? 15.316 78.125 66.584 1.00 24.66 256 TYR B CA 1
ATOM 6634 C C . TYR B 1 256 ? 16.387 78.448 67.611 1.00 25.03 256 TYR B C 1
ATOM 6635 O O . TYR B 1 256 ? 16.129 78.448 68.814 1.00 26.08 256 TYR B O 1
ATOM 6644 N N . ALA B 1 257 ? 17.596 78.720 67.135 1.00 24.85 257 ALA B N 1
ATOM 6645 C CA . ALA B 1 257 ? 18.696 79.031 68.029 1.00 26.28 257 ALA B CA 1
ATOM 6646 C C . ALA B 1 257 ? 18.325 80.213 68.925 1.00 29.66 257 ALA B C 1
ATOM 6647 O O . ALA B 1 257 ? 18.596 80.199 70.129 1.00 30.46 257 ALA B O 1
ATOM 6649 N N . LYS B 1 258 ? 17.691 81.225 68.337 1.00 30.52 258 LYS B N 1
ATOM 6650 C CA . LYS B 1 258 ? 17.278 82.406 69.090 1.00 33.32 258 LYS B CA 1
ATOM 6651 C C . LYS B 1 258 ? 16.380 82.047 70.268 1.00 34.11 258 LYS B C 1
ATOM 6652 O O . LYS B 1 258 ? 16.236 82.838 71.200 1.00 36.31 258 LYS B O 1
ATOM 6658 N N . ASP B 1 259 ? 15.766 80.868 70.226 1.00 35.18 259 ASP B N 1
ATOM 6659 C CA . ASP B 1 259 ? 14.908 80.422 71.327 1.00 35.44 259 ASP B CA 1
ATOM 6660 C C . ASP B 1 259 ? 15.514 79.207 72.006 1.00 33.97 259 ASP B C 1
ATOM 6661 O O . ASP B 1 259 ? 14.795 78.389 72.575 1.00 33.85 259 ASP B O 1
ATOM 6666 N N . ASP B 1 260 ? 16.835 79.092 71.932 1.00 31.74 260 ASP B N 1
ATOM 6667 C CA . ASP B 1 260 ? 17.550 77.973 72.537 1.00 30.23 260 ASP B CA 1
ATOM 6668 C C . ASP B 1 260 ? 16.945 76.607 72.176 1.00 27.86 260 ASP B C 1
ATOM 6669 O O . ASP B 1 260 ? 16.767 75.746 73.036 1.00 26.83 260 ASP B O 1
ATOM 6674 N N . ARG B 1 261 ? 16.627 76.432 70.894 1.00 26.81 261 ARG B N 1
ATOM 6675 C CA . ARG B 1 261 ? 16.068 75.186 70.374 1.00 24.53 261 ARG B CA 1
ATOM 6676 C C . ARG B 1 261 ? 17.183 74.532 69.565 1.00 23.44 261 ARG B C 1
ATOM 6677 O O . ARG B 1 261 ? 17.826 75.170 68.737 1.00 21.02 261 ARG B O 1
ATOM 6685 N N . TYR B 1 262 ? 17.404 73.255 69.848 1.00 22.66 262 TYR B N 1
ATOM 6686 C CA . TYR B 1 262 ? 18.475 72.444 69.274 1.00 20.94 262 TYR B CA 1
ATOM 6687 C C . TYR B 1 262 ? 17.951 71.398 68.291 1.00 21.34 262 TYR B C 1
ATOM 6688 O O . TYR B 1 262 ? 17.211 70.502 68.691 1.00 22.75 262 TYR B O 1
ATOM 6697 N N . MET B 1 263 ? 18.349 71.491 67.021 1.00 20.27 263 MET B N 1
ATOM 6698 C CA . MET B 1 263 ? 17.885 70.540 66.004 1.00 21.51 263 MET B CA 1
ATOM 6699 C C . MET B 1 263 ? 18.507 69.142 66.034 1.00 20.27 263 MET B C 1
ATOM 6700 O O . MET B 1 263 ? 19.641 68.955 66.462 1.00 17.59 263 MET B O 1
ATOM 6705 N N . THR B 1 264 ? 17.739 68.180 65.527 1.00 21.08 264 THR B N 1
ATOM 6706 C CA . THR B 1 264 ? 18.105 66.766 65.481 1.00 22.06 264 THR B CA 1
ATOM 6707 C C . THR B 1 264 ? 17.429 66.107 64.277 1.00 21.70 264 THR B C 1
ATOM 6708 O O . THR B 1 264 ? 16.342 66.512 63.870 1.00 22.81 264 THR B O 1
ATOM 6712 N N . PRO B 1 265 ? 18.051 65.069 63.703 1.00 20.01 265 PRO B N 1
ATOM 6713 C CA . PRO B 1 265 ? 17.385 64.445 62.557 1.00 20.52 265 PRO B CA 1
ATOM 6714 C C . PRO B 1 265 ? 15.996 63.928 62.948 1.00 20.19 265 PRO B C 1
ATOM 6715 O O . PRO B 1 265 ? 15.134 63.753 62.094 1.00 20.01 265 PRO B O 1
ATOM 6719 N N . GLU B 1 266 ? 15.782 63.691 64.238 1.00 20.13 266 GLU B N 1
ATOM 6720 C CA . GLU B 1 266 ? 14.495 63.177 64.701 1.00 21.76 266 GLU B CA 1
ATOM 6721 C C . GLU B 1 266 ? 13.557 64.256 65.221 1.00 21.18 266 GLU B C 1
ATOM 6722 O O . GLU B 1 266 ? 12.405 63.977 65.524 1.00 22.87 266 GLU B O 1
ATOM 6728 N N . GLY B 1 267 ? 14.037 65.484 65.339 1.00 22.36 267 GLY B N 1
ATOM 6729 C CA . GLY B 1 267 ? 13.170 66.528 65.840 1.00 21.77 267 GLY B CA 1
ATOM 6730 C C . GLY B 1 267 ? 13.876 67.725 66.447 1.00 22.48 267 GLY B C 1
ATOM 6731 O O . GLY B 1 267 ? 14.965 68.108 66.017 1.00 22.99 267 GLY B O 1
ATOM 6732 N N . THR B 1 268 ? 13.254 68.303 67.467 1.00 21.23 268 THR B N 1
ATOM 6733 C CA . THR B 1 268 ? 13.786 69.493 68.116 1.00 22.63 268 THR B CA 1
ATOM 6734 C C . THR B 1 268 ? 13.812 69.357 69.626 1.00 21.87 268 THR B C 1
ATOM 6735 O O . THR B 1 268 ? 12.870 68.837 70.221 1.00 20.05 268 THR B O 1
ATOM 6739 N N . LYS B 1 269 ? 14.889 69.842 70.242 1.00 22.15 269 LYS B N 1
ATOM 6740 C CA . LYS B 1 269 ? 15.050 69.770 71.690 1.00 22.79 269 LYS B CA 1
ATOM 6741 C C . LYS B 1 269 ? 15.295 71.159 72.271 1.00 25.56 269 LYS B C 1
ATOM 6742 O O . LYS B 1 269 ? 15.892 72.019 71.615 1.00 26.52 269 LYS B O 1
ATOM 6748 N N . ARG B 1 270 ? 14.819 71.378 73.495 1.00 26.26 270 ARG B N 1
ATOM 6749 C CA . ARG B 1 270 ? 15.036 72.638 74.180 1.00 29.15 270 ARG B CA 1
ATOM 6750 C C . ARG B 1 270 ? 16.388 72.496 74.848 1.00 29.23 270 ARG B C 1
ATOM 6751 O O . ARG B 1 270 ? 16.717 71.426 75.355 1.00 28.10 270 ARG B O 1
ATOM 6759 N N . LEU B 1 271 ? 17.171 73.566 74.850 1.00 29.96 271 LEU B N 1
ATOM 6760 C CA . LEU B 1 271 ? 18.475 73.523 75.483 1.00 31.00 271 LEU B CA 1
ATOM 6761 C C . LEU B 1 271 ? 18.332 73.214 76.975 1.00 31.99 271 LEU B C 1
ATOM 6762 O O . LEU B 1 271 ? 19.011 72.326 77.495 1.00 32.46 271 LEU B O 1
ATOM 6767 N N . ASP B 1 272 ? 17.435 73.921 77.659 1.00 32.90 272 ASP B N 1
ATOM 6768 C CA . ASP B 1 272 ? 17.249 73.701 79.093 1.00 34.45 272 ASP B CA 1
ATOM 6769 C C . ASP B 1 272 ? 16.763 72.296 79.438 1.00 33.69 272 ASP B C 1
ATOM 6770 O O . ASP B 1 272 ? 16.558 71.974 80.609 1.00 34.97 272 ASP B O 1
ATOM 6775 N N . GLU B 1 273 ? 16.584 71.464 78.423 1.00 32.19 273 GLU B N 1
ATOM 6776 C CA . GLU B 1 273 ? 16.119 70.098 78.631 1.00 32.44 273 GLU B CA 1
ATOM 6777 C C . GLU B 1 273 ? 17.174 69.065 78.166 1.00 30.12 273 GLU B C 1
ATOM 6778 O O . GLU B 1 273 ? 16.963 67.851 78.229 1.00 27.62 273 GLU B O 1
ATOM 6784 N N . LEU B 1 274 ? 18.327 69.565 77.733 1.00 26.52 274 LEU B N 1
ATOM 6785 C CA . LEU B 1 274 ? 19.399 68.700 77.258 1.00 26.19 274 LEU B CA 1
ATOM 6786 C C . LEU B 1 274 ? 20.435 68.359 78.318 1.00 26.10 274 LEU B C 1
ATOM 6787 O O . LEU B 1 274 ? 21.023 69.252 78.928 1.00 23.58 274 LEU B O 1
ATOM 6792 N N . ASP B 1 275 ? 20.675 67.070 78.532 1.00 24.86 275 ASP B N 1
ATOM 6793 C CA . ASP B 1 275 ? 21.694 66.683 79.498 1.00 25.09 275 ASP B CA 1
ATOM 6794 C C . ASP B 1 275 ? 22.960 66.330 78.753 1.00 22.94 275 ASP B C 1
ATOM 6795 O O . ASP B 1 275 ? 24.052 66.462 79.287 1.00 23.40 275 ASP B O 1
ATOM 6800 N N . TYR B 1 276 ? 22.801 65.878 77.512 1.00 22.47 276 TYR B N 1
ATOM 6801 C CA . TYR B 1 276 ? 23.931 65.537 76.654 1.00 21.72 276 TYR B CA 1
ATOM 6802 C C . TYR B 1 276 ? 23.644 65.983 75.229 1.00 22.43 276 TYR B C 1
ATOM 6803 O O . TYR B 1 276 ? 22.487 66.114 74.830 1.00 24.58 276 TYR B O 1
ATOM 6812 N N . PHE B 1 277 ? 24.703 66.216 74.463 1.00 22.90 277 PHE B N 1
ATOM 6813 C CA . PHE B 1 277 ? 24.559 66.626 73.080 1.00 21.52 277 PHE B CA 1
ATOM 6814 C C . PHE B 1 277 ? 24.669 65.383 72.217 1.00 21.04 277 PHE B C 1
ATOM 6815 O O . PHE B 1 277 ? 25.726 64.772 72.153 1.00 20.44 277 PHE B O 1
ATOM 6823 N N . PRO B 1 278 ? 23.565 64.979 71.561 1.00 21.70 278 PRO B N 1
ATOM 6824 C CA . PRO B 1 278 ? 23.584 63.788 70.702 1.00 22.61 278 PRO B CA 1
ATOM 6825 C C . PRO B 1 278 ? 24.129 64.171 69.328 1.00 22.71 278 PRO B C 1
ATOM 6826 O O . PRO B 1 278 ? 23.482 63.967 68.297 1.00 20.75 278 PRO B O 1
ATOM 6830 N N . CYS B 1 279 ? 25.337 64.723 69.332 1.00 24.36 279 CYS B N 1
ATOM 6831 C CA . CYS B 1 279 ? 25.978 65.184 68.103 1.00 26.51 279 CYS B CA 1
ATOM 6832 C C . CYS B 1 279 ? 27.490 65.306 68.289 1.00 25.66 279 CYS B C 1
ATOM 6833 O O . CYS B 1 279 ? 27.970 65.444 69.410 1.00 28.33 279 CYS B O 1
ATOM 6836 N N . SER B 1 280 ? 28.243 65.268 67.198 1.00 25.31 280 SER B N 1
ATOM 6837 C CA . SER B 1 280 ? 29.695 65.395 67.302 1.00 26.14 280 SER B CA 1
ATOM 6838 C C . SER B 1 280 ? 30.253 66.622 66.576 1.00 25.69 280 SER B C 1
ATOM 6839 O O . SER B 1 280 ? 31.473 66.774 66.475 1.00 26.20 280 SER B O 1
ATOM 6842 N N . CYS B 1 281 ? 29.371 67.500 66.094 1.00 25.28 281 CYS B N 1
ATOM 6843 C CA . CYS B 1 281 ? 29.795 68.688 65.346 1.00 24.01 281 CYS B CA 1
ATOM 6844 C C . CYS B 1 281 ? 30.790 69.592 66.080 1.00 22.82 281 CYS B C 1
ATOM 6845 O O . CYS B 1 281 ? 31.025 69.446 67.273 1.00 22.52 281 CYS B O 1
ATOM 6848 N N . PRO B 1 282 ? 31.402 70.537 65.356 1.00 25.39 282 PRO B N 1
ATOM 6849 C CA . PRO B 1 282 ? 32.374 71.457 65.958 1.00 25.77 282 PRO B CA 1
ATOM 6850 C C . PRO B 1 282 ? 31.919 72.050 67.290 1.00 28.33 282 PRO B C 1
ATOM 6851 O O . PRO B 1 282 ? 32.740 72.297 68.186 1.00 29.86 282 PRO B O 1
ATOM 6855 N N . VAL B 1 283 ? 30.611 72.264 67.426 1.00 29.17 283 VAL B N 1
ATOM 6856 C CA . VAL B 1 283 ? 30.052 72.818 68.661 1.00 28.56 283 VAL B CA 1
ATOM 6857 C C . VAL B 1 283 ? 29.851 71.766 69.754 1.00 28.77 283 VAL B C 1
ATOM 6858 O O . VAL B 1 283 ? 30.406 71.878 70.844 1.00 29.40 283 VAL B O 1
ATOM 6862 N N . CYS B 1 284 ? 29.049 70.749 69.453 1.00 28.99 284 CYS B N 1
ATOM 6863 C CA . CYS B 1 284 ? 28.733 69.695 70.419 1.00 30.45 284 CYS B CA 1
ATOM 6864 C C . CYS B 1 284 ? 29.907 68.840 70.886 1.00 31.26 284 CYS B C 1
ATOM 6865 O O . CYS B 1 284 ? 29.940 68.394 72.031 1.00 31.45 284 CYS B O 1
ATOM 6868 N N . SER B 1 285 ? 30.862 68.597 70.001 1.00 33.39 285 SER B N 1
ATOM 6869 C CA . SER B 1 285 ? 32.017 67.797 70.363 1.00 35.29 285 SER B CA 1
ATOM 6870 C C . SER B 1 285 ? 32.908 68.638 71.261 1.00 35.73 285 SER B C 1
ATOM 6871 O O . SER B 1 285 ? 33.777 68.117 71.966 1.00 36.78 285 SER B O 1
ATOM 6874 N N . LYS B 1 286 ? 32.676 69.947 71.233 1.00 36.37 286 LYS B N 1
ATOM 6875 C CA . LYS B 1 286 ? 33.468 70.877 72.016 1.00 36.66 286 LYS B CA 1
ATOM 6876 C C . LYS B 1 286 ? 32.851 71.315 73.337 1.00 36.08 286 LYS B C 1
ATOM 6877 O O . LYS B 1 286 ? 33.547 71.418 74.341 1.00 37.04 286 LYS B O 1
ATOM 6883 N N . TYR B 1 287 ? 31.554 71.582 73.348 1.00 35.77 287 TYR B N 1
ATOM 6884 C CA . TYR B 1 287 ? 30.912 72.016 74.582 1.00 35.89 287 TYR B CA 1
ATOM 6885 C C . TYR B 1 287 ? 29.926 71.001 75.118 1.00 34.97 287 TYR B C 1
ATOM 6886 O O . TYR B 1 287 ? 29.608 70.008 74.465 1.00 35.63 287 TYR B O 1
ATOM 6895 N N . THR B 1 288 ? 29.437 71.282 76.318 1.00 34.36 288 THR B N 1
ATOM 6896 C CA . THR B 1 288 ? 28.463 70.439 76.980 1.00 33.98 288 THR B CA 1
ATOM 6897 C C . THR B 1 288 ? 27.207 71.312 77.082 1.00 33.66 288 THR B C 1
ATOM 6898 O O . THR B 1 288 ? 27.302 72.541 77.027 1.00 33.82 288 THR B O 1
ATOM 6902 N N . PRO B 1 289 ? 26.016 70.697 77.199 1.00 32.13 289 PRO B N 1
ATOM 6903 C CA . PRO B 1 289 ? 24.797 71.506 77.295 1.00 32.20 289 PRO B CA 1
ATOM 6904 C C . PRO B 1 289 ? 24.875 72.613 78.358 1.00 35.20 289 PRO B C 1
ATOM 6905 O O . PRO B 1 289 ? 24.536 73.774 78.087 1.00 33.87 289 PRO B O 1
ATOM 6909 N N . GLN B 1 290 ? 25.330 72.258 79.558 1.00 36.69 290 GLN B N 1
ATOM 6910 C CA . GLN B 1 290 ? 25.449 73.230 80.638 1.00 40.01 290 GLN B CA 1
ATOM 6911 C C . GLN B 1 290 ? 26.444 74.343 80.309 1.00 40.05 290 GLN B C 1
ATOM 6912 O O . GLN B 1 290 ? 26.168 75.516 80.552 1.00 40.88 290 GLN B O 1
ATOM 6918 N N . GLU B 1 291 ? 27.594 73.985 79.751 1.00 39.85 291 GLU B N 1
ATOM 6919 C CA . GLU B 1 291 ? 28.584 74.989 79.386 1.00 41.28 291 GLU B CA 1
ATOM 6920 C C . GLU B 1 291 ? 27.953 75.999 78.446 1.00 41.71 291 GLU B C 1
ATOM 6921 O O . GLU B 1 291 ? 28.292 77.183 78.454 1.00 42.00 291 GLU B O 1
ATOM 6927 N N . LEU B 1 292 ? 27.015 75.515 77.644 1.00 42.39 292 LEU B N 1
ATOM 6928 C CA . LEU B 1 292 ? 26.316 76.344 76.678 1.00 42.22 292 LEU B CA 1
ATOM 6929 C C . LEU B 1 292 ? 25.337 77.313 77.347 1.00 42.37 292 LEU B C 1
ATOM 6930 O O . LEU B 1 292 ? 25.311 78.498 77.023 1.00 41.86 292 LEU B O 1
ATOM 6935 N N . ARG B 1 293 ? 24.543 76.803 78.284 1.00 42.80 293 ARG B N 1
ATOM 6936 C CA . ARG B 1 293 ? 23.543 77.608 78.973 1.00 43.89 293 ARG B CA 1
ATOM 6937 C C . ARG B 1 293 ? 24.100 78.795 79.741 1.00 45.83 293 ARG B C 1
ATOM 6938 O O . ARG B 1 293 ? 23.379 79.759 80.002 1.00 46.74 293 ARG B O 1
ATOM 6946 N N . GLU B 1 294 ? 25.373 78.721 80.115 1.00 46.95 294 GLU B N 1
ATOM 6947 C CA . GLU B 1 294 ? 26.009 79.796 80.873 1.00 47.23 294 GLU B CA 1
ATOM 6948 C C . GLU B 1 294 ? 26.525 80.921 79.999 1.00 46.12 294 GLU B C 1
ATOM 6949 O O . GLU B 1 294 ? 26.711 82.043 80.470 1.00 46.24 294 GLU B O 1
ATOM 6955 N N . MET B 1 295 ? 26.761 80.626 78.727 1.00 45.21 295 MET B N 1
ATOM 6956 C CA . MET B 1 295 ? 27.261 81.643 77.817 1.00 44.90 295 MET B CA 1
ATOM 6957 C C . MET B 1 295 ? 26.219 82.744 77.626 1.00 45.10 295 MET B C 1
ATOM 6958 O O . MET B 1 295 ? 25.036 82.560 77.930 1.00 45.07 295 MET B O 1
ATOM 6963 N N . PRO B 1 296 ? 26.653 83.917 77.141 1.00 44.46 296 PRO B N 1
ATOM 6964 C CA . PRO B 1 296 ? 25.712 85.017 76.923 1.00 44.31 296 PRO B CA 1
ATOM 6965 C C . PRO B 1 296 ? 24.764 84.599 75.798 1.00 45.03 296 PRO B C 1
ATOM 6966 O O . PRO B 1 296 ? 25.119 83.764 74.967 1.00 44.52 296 PRO B O 1
ATOM 6970 N N . LYS B 1 297 ? 23.572 85.182 75.766 1.00 46.40 297 LYS B N 1
ATOM 6971 C CA . LYS B 1 297 ? 22.577 84.845 74.747 1.00 47.49 297 LYS B CA 1
ATOM 6972 C C . LYS B 1 297 ? 23.125 84.896 73.317 1.00 47.80 297 LYS B C 1
ATOM 6973 O O . LYS B 1 297 ? 22.843 84.014 72.502 1.00 48.16 297 LYS B O 1
ATOM 6979 N N . GLU B 1 298 ? 23.907 85.925 73.013 1.00 47.71 298 GLU B N 1
ATOM 6980 C CA . GLU B 1 298 ? 24.461 86.065 71.676 1.00 47.54 298 GLU B CA 1
ATOM 6981 C C . GLU B 1 298 ? 25.360 84.903 71.276 1.00 46.54 298 GLU B C 1
ATOM 6982 O O . GLU B 1 298 ? 25.285 84.414 70.148 1.00 46.75 298 GLU B O 1
ATOM 6988 N N . GLU B 1 299 ? 26.212 84.458 72.192 1.00 45.05 299 GLU B N 1
ATOM 6989 C CA . GLU B 1 299 ? 27.114 83.356 71.882 1.00 43.23 299 GLU B CA 1
ATOM 6990 C C . GLU B 1 299 ? 26.306 82.068 71.793 1.00 41.28 299 GLU B C 1
ATOM 6991 O O . GLU B 1 299 ? 26.543 81.225 70.929 1.00 41.37 299 GLU B O 1
ATOM 6997 N N . ARG B 1 300 ? 25.335 81.935 72.686 1.00 39.35 300 ARG B N 1
ATOM 6998 C CA . ARG B 1 300 ? 24.476 80.761 72.715 1.00 38.69 300 ARG B CA 1
ATOM 6999 C C . ARG B 1 300 ? 23.776 80.643 71.359 1.00 37.16 300 ARG B C 1
ATOM 7000 O O . ARG B 1 300 ? 23.805 79.595 70.714 1.00 37.38 300 ARG B O 1
ATOM 7008 N N . THR B 1 301 ? 23.164 81.741 70.929 1.00 35.37 301 THR B N 1
ATOM 7009 C CA . THR B 1 301 ? 22.445 81.789 69.661 1.00 34.75 301 THR B CA 1
ATOM 7010 C C . THR B 1 301 ? 23.343 81.424 68.480 1.00 34.66 301 THR B C 1
ATOM 7011 O O . THR B 1 301 ? 22.934 80.705 67.561 1.00 34.97 301 THR B O 1
ATOM 7015 N N . ARG B 1 302 ? 24.570 81.920 68.505 1.00 33.49 302 ARG B N 1
ATOM 7016 C CA . ARG B 1 302 ? 25.501 81.645 67.428 1.00 32.65 302 ARG B CA 1
ATOM 7017 C C . ARG B 1 302 ? 25.880 80.171 67.351 1.00 31.81 302 ARG B C 1
ATOM 7018 O O . ARG B 1 302 ? 25.748 79.539 66.300 1.00 31.28 302 ARG B O 1
ATOM 7026 N N . LEU B 1 303 ? 26.354 79.628 68.467 1.00 30.21 303 LEU B N 1
ATOM 7027 C CA . LEU B 1 303 ? 26.756 78.230 68.521 1.00 28.55 303 LEU B CA 1
ATOM 7028 C C . LEU B 1 303 ? 25.605 77.270 68.205 1.00 27.55 303 LEU B C 1
ATOM 7029 O O . LEU B 1 303 ? 25.808 76.236 67.550 1.00 24.91 303 LEU B O 1
ATOM 7034 N N . LEU B 1 304 ? 24.402 77.600 68.672 1.00 25.11 304 LEU B N 1
ATOM 7035 C CA . LEU B 1 304 ? 23.264 76.743 68.396 1.00 23.50 304 LEU B CA 1
ATOM 7036 C C . LEU B 1 304 ? 22.950 76.810 66.918 1.00 23.21 304 LEU B C 1
ATOM 7037 O O . LEU B 1 304 ? 22.722 75.781 66.280 1.00 24.50 304 LEU B O 1
ATOM 7042 N N . ALA B 1 305 ? 22.959 78.018 66.363 1.00 20.53 305 ALA B N 1
ATOM 7043 C CA . ALA B 1 305 ? 22.660 78.182 64.948 1.00 19.78 305 ALA B CA 1
ATOM 7044 C C . ALA B 1 305 ? 23.626 77.346 64.110 1.00 18.29 305 ALA B C 1
ATOM 7045 O O . ALA B 1 305 ? 23.219 76.666 63.166 1.00 17.87 305 ALA B O 1
ATOM 7047 N N . LEU B 1 306 ? 24.907 77.401 64.456 1.00 16.82 306 LEU B N 1
ATOM 7048 C CA . LEU B 1 306 ? 25.920 76.641 63.734 1.00 18.40 306 LEU B CA 1
ATOM 7049 C C . LEU B 1 306 ? 25.662 75.148 63.864 1.00 18.61 306 LEU B C 1
ATOM 7050 O O . LEU B 1 306 ? 25.781 74.403 62.896 1.00 21.02 306 LEU B O 1
ATOM 7055 N N . HIS B 1 307 ? 25.324 74.708 65.068 1.00 18.83 307 HIS B N 1
ATOM 7056 C CA . HIS B 1 307 ? 25.044 73.301 65.287 1.00 19.81 307 HIS B CA 1
ATOM 7057 C C . HIS B 1 307 ? 23.912 72.894 64.345 1.00 20.54 307 HIS B C 1
ATOM 7058 O O . HIS B 1 307 ? 24.022 71.894 63.621 1.00 22.57 307 HIS B O 1
ATOM 7065 N N . ASN B 1 308 ? 22.827 73.671 64.351 1.00 18.74 308 ASN B N 1
ATOM 7066 C CA . ASN B 1 308 ? 21.690 73.356 63.499 1.00 17.80 308 ASN B CA 1
ATOM 7067 C C . ASN B 1 308 ? 22.155 73.233 62.060 1.00 18.17 308 ASN B C 1
ATOM 7068 O O . ASN B 1 308 ? 21.743 72.320 61.350 1.00 19.07 308 ASN B O 1
ATOM 7073 N N . LEU B 1 309 ? 23.027 74.138 61.628 1.00 20.24 309 LEU B N 1
ATOM 7074 C CA . LEU B 1 309 ? 23.531 74.085 60.259 1.00 19.69 309 LEU B CA 1
ATOM 7075 C C . LEU B 1 309 ? 24.318 72.793 60.025 1.00 19.66 309 LEU B C 1
ATOM 7076 O O . LEU B 1 309 ? 24.260 72.216 58.945 1.00 21.02 309 LEU B O 1
ATOM 7081 N N . TRP B 1 310 ? 25.056 72.324 61.023 1.00 18.77 310 TRP B N 1
ATOM 7082 C CA . TRP B 1 310 ? 25.801 71.089 60.822 1.00 19.31 310 TRP B CA 1
ATOM 7083 C C . TRP B 1 310 ? 24.882 69.875 60.743 1.00 18.01 310 TRP B C 1
ATOM 7084 O O . TRP B 1 310 ? 25.191 68.904 60.050 1.00 17.89 310 TRP B O 1
ATOM 7095 N N . VAL B 1 311 ? 23.764 69.920 61.462 1.00 17.85 311 VAL B N 1
ATOM 7096 C CA . VAL B 1 311 ? 22.816 68.808 61.447 1.00 19.03 311 VAL B CA 1
ATOM 7097 C C . VAL B 1 311 ? 22.169 68.763 60.087 1.00 18.44 311 VAL B C 1
ATOM 7098 O O . VAL B 1 311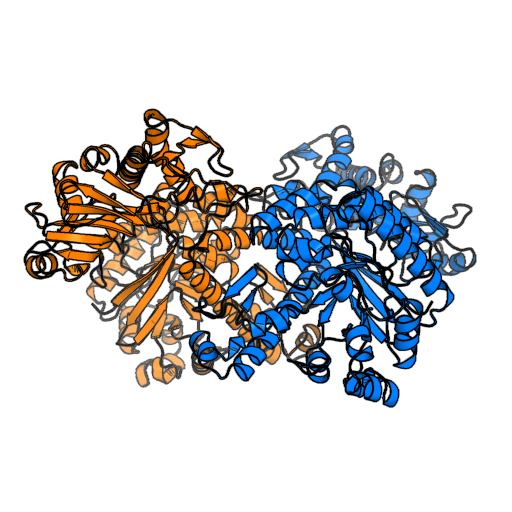 ? 22.007 67.706 59.495 1.00 20.30 311 VAL B O 1
ATOM 7102 N N . ILE B 1 312 ? 21.810 69.936 59.592 1.00 20.11 312 ILE B N 1
ATOM 7103 C CA . ILE B 1 312 ? 21.196 70.072 58.289 1.00 20.29 312 ILE B CA 1
ATOM 7104 C C . ILE B 1 312 ? 22.162 69.509 57.249 1.00 22.44 312 ILE B C 1
ATOM 7105 O O . ILE B 1 312 ? 21.846 68.557 56.524 1.00 23.62 312 ILE B O 1
ATOM 7110 N N . LYS B 1 313 ? 23.353 70.089 57.194 1.00 23.64 313 LYS B N 1
ATOM 7111 C CA . LYS B 1 313 ? 24.371 69.653 56.251 1.00 24.14 313 LYS B CA 1
ATOM 7112 C C . LYS B 1 313 ? 24.607 68.148 56.342 1.00 21.96 313 LYS B C 1
ATOM 7113 O O . LYS B 1 313 ? 24.760 67.475 55.331 1.00 22.60 313 LYS B O 1
ATOM 7119 N N . GLU B 1 314 ? 24.620 67.626 57.562 1.00 23.48 314 GLU B N 1
ATOM 7120 C CA . GLU B 1 314 ? 24.857 66.197 57.807 1.00 23.64 314 GLU B CA 1
ATOM 7121 C C . GLU B 1 314 ? 23.721 65.275 57.325 1.00 24.13 314 GLU B C 1
ATOM 7122 O O . GLU B 1 314 ? 23.982 64.213 56.752 1.00 23.63 314 GLU B O 1
ATOM 7128 N N . GLU B 1 315 ? 22.467 65.659 57.549 1.00 24.83 315 GLU B N 1
ATOM 7129 C CA . GLU B 1 315 ? 21.355 64.826 57.083 1.00 25.32 315 GLU B CA 1
ATOM 7130 C C . GLU B 1 315 ? 21.375 64.747 55.563 1.00 25.39 315 GLU B C 1
ATOM 7131 O O . GLU B 1 315 ? 21.124 63.686 54.984 1.00 24.95 315 GLU B O 1
ATOM 7137 N N . ILE B 1 316 ? 21.657 65.878 54.919 1.00 24.91 316 ILE B N 1
ATOM 7138 C CA . ILE B 1 316 ? 21.715 65.919 53.465 1.00 24.80 316 ILE B CA 1
ATOM 7139 C C . ILE B 1 316 ? 22.761 64.932 52.972 1.00 24.22 316 ILE B C 1
ATOM 7140 O O . ILE B 1 316 ? 22.493 64.136 52.072 1.00 24.42 316 ILE B O 1
ATOM 7145 N N . LYS B 1 317 ? 23.953 64.970 53.558 1.00 23.24 317 LYS B N 1
ATOM 7146 C CA . LYS B 1 317 ? 24.984 64.037 53.128 1.00 24.23 317 LYS B CA 1
ATOM 7147 C C . LYS B 1 317 ? 24.514 62.607 53.404 1.00 22.72 317 LYS B C 1
ATOM 7148 O O . LYS B 1 317 ? 24.813 61.691 52.643 1.00 26.12 317 LYS B O 1
ATOM 7154 N N . ARG B 1 318 ? 23.751 62.422 54.473 1.00 22.33 318 ARG B N 1
ATOM 7155 C CA . ARG B 1 318 ? 23.254 61.094 54.821 1.00 22.91 318 ARG B CA 1
ATOM 7156 C C . ARG B 1 318 ? 22.259 60.631 53.762 1.00 22.24 318 ARG B C 1
ATOM 7157 O O . ARG B 1 318 ? 22.281 59.477 53.331 1.00 21.04 318 ARG B O 1
ATOM 7165 N N . VAL B 1 319 ? 21.400 61.548 53.330 1.00 21.93 319 VAL B N 1
ATOM 7166 C CA . VAL B 1 319 ? 20.402 61.246 52.317 1.00 20.19 319 VAL B CA 1
ATOM 7167 C C . VAL B 1 319 ? 21.082 60.944 50.981 1.00 21.95 319 VAL B C 1
ATOM 7168 O O . VAL B 1 319 ? 20.697 60.007 50.272 1.00 24.71 319 VAL B O 1
ATOM 7172 N N . LYS B 1 320 ? 22.106 61.713 50.634 1.00 19.87 320 LYS B N 1
ATOM 7173 C CA . LYS B 1 320 ? 22.790 61.465 49.373 1.00 20.89 320 LYS B CA 1
ATOM 7174 C C . LYS B 1 320 ? 23.558 60.141 49.404 1.00 20.30 320 LYS B C 1
ATOM 7175 O O . LYS B 1 320 ? 23.596 59.421 48.412 1.00 19.43 320 LYS B O 1
ATOM 7181 N N . GLN B 1 321 ? 24.157 59.809 50.539 1.00 19.63 321 GLN B N 1
ATOM 7182 C CA . GLN B 1 321 ? 24.898 58.555 50.630 1.00 21.18 321 GLN B CA 1
ATOM 7183 C C . GLN B 1 321 ? 23.954 57.364 50.478 1.00 21.58 321 GLN B C 1
ATOM 7184 O O . GLN B 1 321 ? 24.302 56.367 49.855 1.00 20.46 321 GLN B O 1
ATOM 7190 N N . ALA B 1 322 ? 22.755 57.487 51.047 1.00 22.72 322 ALA B N 1
ATOM 7191 C CA . ALA B 1 322 ? 21.750 56.430 50.977 1.00 23.06 322 ALA B CA 1
ATOM 7192 C C . ALA B 1 322 ? 21.245 56.240 49.550 1.00 23.51 322 ALA B C 1
ATOM 7193 O O . ALA B 1 322 ? 20.981 55.118 49.132 1.00 24.25 322 ALA B O 1
ATOM 7195 N N . ILE B 1 323 ? 21.105 57.338 48.806 1.00 25.76 323 ILE B N 1
ATOM 7196 C CA . ILE B 1 323 ? 20.654 57.260 47.417 1.00 24.86 323 ILE B CA 1
ATOM 7197 C C . ILE B 1 323 ? 21.720 56.537 46.606 1.00 25.54 323 ILE B C 1
ATOM 7198 O O . ILE B 1 323 ? 21.424 55.633 45.832 1.00 28.23 323 ILE B O 1
ATOM 7203 N N . LYS B 1 324 ? 22.968 56.929 46.793 1.00 26.62 324 LYS B N 1
ATOM 7204 C CA . LYS B 1 324 ? 24.065 56.289 46.083 1.00 28.90 324 LYS B CA 1
ATOM 7205 C C . LYS B 1 324 ? 24.102 54.790 46.379 1.00 28.91 324 LYS B C 1
ATOM 7206 O O . LYS B 1 324 ? 24.475 53.990 45.526 1.00 29.39 324 LYS B O 1
ATOM 7212 N N . GLU B 1 325 ? 23.714 54.408 47.590 1.00 30.40 325 GLU B N 1
ATOM 7213 C CA . GLU B 1 325 ? 23.728 53.002 47.975 1.00 32.15 325 GLU B CA 1
ATOM 7214 C C . GLU B 1 325 ? 22.433 52.273 47.654 1.00 31.38 325 GLU B C 1
ATOM 7215 O O . GLU B 1 325 ? 22.371 51.051 47.761 1.00 31.68 325 GLU B O 1
ATOM 7221 N N . GLY B 1 326 ? 21.403 53.019 47.268 1.00 30.57 326 GLY B N 1
ATOM 7222 C CA . GLY B 1 326 ? 20.121 52.411 46.957 1.00 29.50 326 GLY B CA 1
ATOM 7223 C C . GLY B 1 326 ? 19.376 52.026 48.222 1.00 30.13 326 GLY B C 1
ATOM 7224 O O . GLY B 1 326 ? 18.588 51.078 48.232 1.00 28.66 326 GLY B O 1
ATOM 7225 N N . GLU B 1 327 ? 19.613 52.780 49.292 1.00 30.19 327 GLU B N 1
ATOM 7226 C CA . GLU B 1 327 ? 18.993 52.508 50.581 1.00 30.68 327 GLU B CA 1
ATOM 7227 C C . GLU B 1 327 ? 18.156 53.669 51.105 1.00 28.12 327 GLU B C 1
ATOM 7228 O O . GLU B 1 327 ? 17.952 53.782 52.312 1.00 29.52 327 GLU B O 1
ATOM 7234 N N . LEU B 1 328 ? 17.661 54.522 50.214 1.00 25.38 328 LEU B N 1
ATOM 7235 C CA . LEU B 1 328 ? 16.863 55.672 50.647 1.00 22.09 328 LEU B CA 1
ATOM 7236 C C . LEU B 1 328 ? 15.632 55.258 51.460 1.00 20.25 328 LEU B C 1
ATOM 7237 O O . LEU B 1 328 ? 15.395 55.789 52.540 1.00 20.82 328 LEU B O 1
ATOM 7242 N N . TRP B 1 329 ? 14.849 54.313 50.948 1.00 20.30 329 TRP B N 1
ATOM 7243 C CA . TRP B 1 329 ? 13.657 53.853 51.658 1.00 19.44 329 TRP B CA 1
ATOM 7244 C C . TRP B 1 329 ? 13.994 53.378 53.070 1.00 20.76 329 TRP B C 1
ATOM 7245 O O . TRP B 1 329 ? 13.271 53.664 54.030 1.00 21.58 329 TRP B O 1
ATOM 7256 N N . ARG B 1 330 ? 15.107 52.666 53.204 1.00 22.05 330 ARG B N 1
ATOM 7257 C CA . ARG B 1 330 ? 15.523 52.172 54.506 1.00 20.89 330 ARG B CA 1
ATOM 7258 C C . ARG B 1 330 ? 15.746 53.349 55.463 1.00 20.74 330 ARG B C 1
ATOM 7259 O O . ARG B 1 330 ? 15.481 53.240 56.664 1.00 20.03 330 ARG B O 1
ATOM 7267 N N . LEU B 1 331 ? 16.206 54.481 54.928 1.00 19.26 331 LEU B N 1
ATOM 7268 C CA . LEU B 1 331 ? 16.431 55.674 55.744 1.00 16.88 331 LEU B CA 1
ATOM 7269 C C . LEU B 1 331 ? 15.091 56.354 56.063 1.00 16.56 331 LEU B C 1
ATOM 7270 O O . LEU B 1 331 ? 14.846 56.793 57.188 1.00 16.54 331 LEU B O 1
ATOM 7275 N N . VAL B 1 332 ? 14.220 56.438 55.066 1.00 17.03 332 VAL B N 1
ATOM 7276 C CA . VAL B 1 332 ? 12.920 57.053 55.275 1.00 16.14 332 VAL B CA 1
ATOM 7277 C C . VAL B 1 332 ? 12.247 56.308 56.410 1.00 17.77 332 VAL B C 1
ATOM 7278 O O . VAL B 1 332 ? 11.690 56.920 57.327 1.00 19.25 332 VAL B O 1
ATOM 7282 N N . ASP B 1 333 ? 12.320 54.978 56.348 1.00 18.46 333 ASP B N 1
ATOM 7283 C CA . ASP B 1 333 ? 11.712 54.128 57.355 1.00 17.28 333 ASP B CA 1
ATOM 7284 C C . ASP B 1 333 ? 12.295 54.458 58.724 1.00 17.61 333 ASP B C 1
ATOM 7285 O O . ASP B 1 333 ? 11.554 54.725 59.669 1.00 16.58 333 ASP B O 1
ATOM 7290 N N . GLU B 1 334 ? 13.619 54.468 58.826 1.00 17.26 334 GLU B N 1
ATOM 7291 C CA . GLU B 1 334 ? 14.268 54.794 60.093 1.00 17.15 334 GLU B CA 1
ATOM 7292 C C . GLU B 1 334 ? 13.760 56.139 60.580 1.00 16.18 334 GLU B C 1
ATOM 7293 O O . GLU B 1 334 ? 13.370 56.300 61.736 1.00 17.00 334 GLU B O 1
ATOM 7299 N N . ARG B 1 335 ? 13.761 57.112 59.684 1.00 17.47 335 ARG B N 1
ATOM 7300 C CA . ARG B 1 335 ? 13.308 58.453 60.032 1.00 18.04 335 ARG B CA 1
ATOM 7301 C C . ARG B 1 335 ? 11.813 58.543 60.361 1.00 17.32 335 ARG B C 1
ATOM 7302 O O . ARG B 1 335 ? 11.399 59.367 61.161 1.00 19.34 335 ARG B O 1
ATOM 7310 N N . ALA B 1 336 ? 11.003 57.690 59.755 1.00 18.16 336 ALA B N 1
ATOM 7311 C CA . ALA B 1 336 ? 9.575 57.700 60.032 1.00 18.86 336 ALA B CA 1
ATOM 7312 C C . ALA B 1 336 ? 9.276 57.514 61.518 1.00 20.03 336 ALA B C 1
ATOM 7313 O O . ALA B 1 336 ? 8.211 57.910 61.993 1.00 20.04 336 ALA B O 1
ATOM 7315 N N . ARG B 1 337 ? 10.212 56.925 62.259 1.00 19.71 337 ARG B N 1
ATOM 7316 C CA . ARG B 1 337 ? 9.991 56.684 63.681 1.00 20.16 337 ARG B CA 1
ATOM 7317 C C . ARG B 1 337 ? 10.273 57.892 64.569 1.00 19.96 337 ARG B C 1
ATOM 7318 O O . ARG B 1 337 ? 10.223 57.783 65.789 1.00 22.31 337 ARG B O 1
ATOM 7326 N N . SER B 1 338 ? 10.550 59.049 63.984 1.00 18.09 338 SER B N 1
ATOM 7327 C CA . SER B 1 338 ? 10.832 60.208 64.823 1.00 18.78 338 SER B CA 1
ATOM 7328 C C . SER B 1 338 ? 9.581 60.795 65.445 1.00 18.62 338 SER B C 1
ATOM 7329 O O . SER B 1 338 ? 9.638 61.370 66.529 1.00 19.64 338 SER B O 1
ATOM 7332 N N . HIS B 1 339 ? 8.447 60.648 64.773 1.00 18.26 339 HIS B N 1
ATOM 7333 C CA . HIS B 1 339 ? 7.223 61.254 65.271 1.00 19.32 339 HIS B CA 1
ATOM 7334 C C . HIS B 1 339 ? 5.987 60.572 64.690 1.00 21.00 339 HIS B C 1
ATOM 7335 O O . HIS B 1 339 ? 5.995 60.143 63.538 1.00 21.97 339 HIS B O 1
ATOM 7342 N N . PRO B 1 340 ? 4.897 60.487 65.469 1.00 22.68 340 PRO B N 1
ATOM 7343 C CA . PRO B 1 340 ? 3.663 59.844 64.995 1.00 22.82 340 PRO B CA 1
ATOM 7344 C C . PRO B 1 340 ? 3.149 60.446 63.692 1.00 22.62 340 PRO B C 1
ATOM 7345 O O . PRO B 1 340 ? 2.642 59.735 62.829 1.00 22.69 340 PRO B O 1
ATOM 7349 N N . LYS B 1 341 ? 3.280 61.764 63.563 1.00 22.83 341 LYS B N 1
ATOM 7350 C CA . LYS B 1 341 ? 2.829 62.469 62.370 1.00 22.58 341 LYS B CA 1
ATOM 7351 C C . LYS B 1 341 ? 3.701 62.156 61.163 1.00 21.42 341 LYS B C 1
ATOM 7352 O O . LYS B 1 341 ? 3.216 62.152 60.030 1.00 22.88 341 LYS B O 1
ATOM 7358 N N . LEU B 1 342 ? 4.984 61.892 61.399 1.00 21.19 342 LEU B N 1
ATOM 7359 C CA . LEU B 1 342 ? 5.895 61.571 60.303 1.00 20.80 342 LEU B CA 1
ATOM 7360 C C . LEU B 1 342 ? 5.622 60.147 59.844 1.00 20.11 342 LEU B C 1
ATOM 7361 O O . LEU B 1 342 ? 5.703 59.840 58.658 1.00 20.10 342 LEU B O 1
ATOM 7366 N N . TYR B 1 343 ? 5.319 59.276 60.804 1.00 21.25 343 TYR B N 1
ATOM 7367 C CA . TYR B 1 343 ? 5.023 57.871 60.529 1.00 20.73 343 TYR B CA 1
ATOM 7368 C C . TYR B 1 343 ? 3.743 57.788 59.688 1.00 20.24 343 TYR B C 1
ATOM 7369 O O . TYR B 1 343 ? 3.659 57.018 58.739 1.00 20.12 343 TYR B O 1
ATOM 7378 N N . SER B 1 344 ? 2.763 58.612 60.034 1.00 20.47 344 SER B N 1
ATOM 7379 C CA . SER B 1 344 ? 1.495 58.669 59.317 1.00 22.15 344 SER B CA 1
ATOM 7380 C C . SER B 1 344 ? 1.735 59.081 57.855 1.00 23.02 344 SER B C 1
ATOM 7381 O O . SER B 1 344 ? 1.141 58.523 56.927 1.00 25.73 344 SER B O 1
ATOM 7384 N N . ALA B 1 345 ? 2.628 60.051 57.666 1.00 23.33 345 ALA B N 1
ATOM 7385 C CA . ALA B 1 345 ? 2.980 60.572 56.346 1.00 21.20 345 ALA B CA 1
ATOM 7386 C C . ALA B 1 345 ? 3.742 59.543 55.531 1.00 22.15 345 ALA B C 1
ATOM 7387 O O . ALA B 1 345 ? 3.548 59.437 54.318 1.00 23.05 345 ALA B O 1
ATOM 7389 N N . TYR B 1 346 ? 4.617 58.794 56.196 1.00 22.42 346 TYR B N 1
ATOM 7390 C CA . TYR B 1 346 ? 5.411 57.766 55.529 1.00 23.03 346 TYR B CA 1
ATOM 7391 C C . TYR B 1 346 ? 4.491 56.686 54.964 1.00 22.74 346 TYR B C 1
ATOM 7392 O O . TYR B 1 346 ? 4.644 56.267 53.821 1.00 23.81 346 TYR B O 1
ATOM 7401 N N . LYS B 1 347 ? 3.525 56.247 55.764 1.00 24.01 347 LYS B N 1
ATOM 7402 C CA . LYS B 1 347 ? 2.590 55.216 55.320 1.00 24.14 347 LYS B CA 1
ATOM 7403 C C . LYS B 1 347 ? 1.729 55.735 54.179 1.00 24.36 347 LYS B C 1
ATOM 7404 O O . LYS B 1 347 ? 1.402 54.998 53.254 1.00 24.15 347 LYS B O 1
ATOM 7410 N N . ARG B 1 348 ? 1.363 57.012 54.253 1.00 26.55 348 ARG B N 1
ATOM 7411 C CA . ARG B 1 348 ? 0.544 57.623 53.219 1.00 25.76 348 ARG B CA 1
ATOM 7412 C C . ARG B 1 348 ? 1.327 57.686 51.917 1.00 25.11 348 ARG B C 1
ATOM 7413 O O . ARG B 1 348 ? 0.800 57.379 50.846 1.00 24.43 348 ARG B O 1
ATOM 7421 N N . LEU B 1 349 ? 2.592 58.073 52.020 1.00 23.36 349 LEU B N 1
ATOM 7422 C CA . LEU B 1 349 ? 3.457 58.168 50.857 1.00 22.96 349 LEU B CA 1
ATOM 7423 C C . LEU B 1 349 ? 3.507 56.842 50.117 1.00 21.53 349 LEU B C 1
ATOM 7424 O O . LEU B 1 349 ? 3.519 56.812 48.887 1.00 21.83 349 LEU B O 1
ATOM 7429 N N . LEU B 1 350 ? 3.527 55.743 50.863 1.00 22.00 350 LEU B N 1
ATOM 7430 C CA . LEU B 1 350 ? 3.577 54.426 50.243 1.00 22.52 350 LEU B CA 1
ATOM 7431 C C . LEU B 1 350 ? 2.244 54.033 49.582 1.00 23.86 350 LEU B C 1
ATOM 7432 O O . LEU B 1 350 ? 2.178 53.081 48.793 1.00 23.69 350 LEU B O 1
ATOM 7437 N N . GLU B 1 351 ? 1.181 54.760 49.900 1.00 23.69 351 GLU B N 1
ATOM 7438 C CA . GLU B 1 351 ? -0.112 54.476 49.289 1.00 25.92 351 GLU B CA 1
ATOM 7439 C C . GLU B 1 351 ? -0.079 54.944 47.831 1.00 26.94 351 GLU B C 1
ATOM 7440 O O . GLU B 1 351 ? -0.800 54.420 46.991 1.00 25.40 351 GLU B O 1
ATOM 7446 N N . HIS B 1 352 ? 0.779 55.926 47.545 1.00 27.72 352 HIS B N 1
ATOM 7447 C CA . HIS B 1 352 ? 0.925 56.481 46.202 1.00 26.96 352 HIS B CA 1
ATOM 7448 C C . HIS B 1 352 ? 1.847 55.615 45.360 1.00 27.05 352 HIS B C 1
ATOM 7449 O O . HIS B 1 352 ? 2.855 56.093 44.825 1.00 27.00 352 HIS B O 1
ATOM 7456 N N . TYR B 1 353 ? 1.491 54.344 45.236 1.00 26.57 353 TYR B N 1
ATOM 7457 C CA . TYR B 1 353 ? 2.293 53.391 44.475 1.00 25.88 353 TYR B CA 1
ATOM 7458 C C . TYR B 1 353 ? 2.521 53.778 43.022 1.00 26.19 353 TYR B C 1
ATOM 7459 O O . TYR B 1 353 ? 3.652 53.721 42.531 1.00 25.27 353 TYR B O 1
ATOM 7468 N N . THR B 1 354 ? 1.451 54.167 42.333 1.00 25.84 354 THR B N 1
ATOM 7469 C CA . THR B 1 354 ? 1.562 54.501 40.917 1.00 27.31 354 THR B CA 1
ATOM 7470 C C . THR B 1 354 ? 2.607 55.570 40.616 1.00 27.77 354 THR B C 1
ATOM 7471 O O . THR B 1 354 ? 3.446 55.396 39.727 1.00 26.66 354 THR B O 1
ATOM 7475 N N . PHE B 1 355 ? 2.556 56.673 41.354 1.00 27.31 355 PHE B N 1
ATOM 7476 C CA . PHE B 1 355 ? 3.524 57.742 41.171 1.00 26.40 355 PHE B CA 1
ATOM 7477 C C . PHE B 1 355 ? 4.956 57.258 41.428 1.00 27.00 355 PHE B C 1
ATOM 7478 O O . PHE B 1 355 ? 5.847 57.478 40.606 1.00 28.35 355 PHE B O 1
ATOM 7486 N N . LEU B 1 356 ? 5.168 56.598 42.567 1.00 25.32 356 LEU B N 1
ATOM 7487 C CA . LEU B 1 356 ? 6.494 56.121 42.954 1.00 25.23 356 LEU B CA 1
ATOM 7488 C C . LEU B 1 356 ? 7.102 55.063 42.064 1.00 25.80 356 LEU B C 1
ATOM 7489 O O . LEU B 1 356 ? 8.304 55.097 41.766 1.00 26.95 356 LEU B O 1
ATOM 7494 N N . GLU B 1 357 ? 6.273 54.122 41.637 1.00 26.57 357 GLU B N 1
ATOM 7495 C CA . GLU B 1 357 ? 6.733 53.024 40.805 1.00 26.51 357 GLU B CA 1
ATOM 7496 C C . GLU B 1 357 ? 7.282 53.500 39.464 1.00 28.02 357 GLU B C 1
ATOM 7497 O O . GLU B 1 357 ? 8.187 52.882 38.899 1.00 27.68 357 GLU B O 1
ATOM 7503 N N . GLU B 1 358 ? 6.745 54.602 38.952 1.00 31.06 358 GLU B N 1
ATOM 7504 C CA . GLU B 1 358 ? 7.207 55.122 37.667 1.00 34.77 358 GLU B CA 1
ATOM 7505 C C . GLU B 1 358 ? 8.665 55.568 37.675 1.00 34.91 358 GLU B C 1
ATOM 7506 O O . GLU B 1 358 ? 9.353 55.473 36.659 1.00 34.18 358 GLU B O 1
ATOM 7512 N N . PHE B 1 359 ? 9.141 56.048 38.816 1.00 35.31 359 PHE B N 1
ATOM 7513 C CA . PHE B 1 359 ? 10.511 56.525 38.887 1.00 36.63 359 PHE B CA 1
ATOM 7514 C C . PHE B 1 359 ? 11.446 55.552 39.562 1.00 37.07 359 PHE B C 1
ATOM 7515 O O . PHE B 1 359 ? 12.667 55.712 39.502 1.00 38.51 359 PHE B O 1
ATOM 7523 N N . GLU B 1 360 ? 10.870 54.541 40.200 1.00 37.42 360 GLU B N 1
ATOM 7524 C CA . GLU B 1 360 ? 11.640 53.537 40.920 1.00 36.99 360 GLU B CA 1
ATOM 7525 C C . GLU B 1 360 ? 12.504 52.696 39.998 1.00 35.30 360 GLU B C 1
ATOM 7526 O O . GLU B 1 360 ? 11.999 52.070 39.079 1.00 34.02 360 GLU B O 1
ATOM 7532 N N . PRO B 1 361 ? 13.829 52.687 40.226 1.00 36.61 361 PRO B N 1
ATOM 7533 C CA . PRO B 1 361 ? 14.787 51.912 39.424 1.00 37.24 361 PRO B CA 1
ATOM 7534 C C . PRO B 1 361 ? 14.414 50.425 39.377 1.00 38.53 361 PRO B C 1
ATOM 7535 O O . PRO B 1 361 ? 13.758 49.915 40.285 1.00 37.62 361 PRO B O 1
ATOM 7539 N N . ILE B 1 362 ? 14.845 49.733 38.328 1.00 39.67 362 ILE B N 1
ATOM 7540 C CA . ILE B 1 362 ? 14.519 48.321 38.155 1.00 41.83 362 ILE B CA 1
ATOM 7541 C C . ILE B 1 362 ? 15.466 47.375 38.904 1.00 43.64 362 ILE B C 1
ATOM 7542 O O . ILE B 1 362 ? 15.064 46.293 39.336 1.00 43.87 362 ILE B O 1
ATOM 7547 N N . THR B 1 363 ? 16.722 47.783 39.046 1.00 44.08 363 THR B N 1
ATOM 7548 C CA . THR B 1 363 ? 17.723 46.977 39.733 1.00 44.35 363 THR B CA 1
ATOM 7549 C C . THR B 1 363 ? 18.514 47.887 40.664 1.00 45.46 363 THR B C 1
ATOM 7550 O O . THR B 1 363 ? 18.659 49.085 40.399 1.00 44.91 363 THR B O 1
ATOM 7554 N N . LYS B 1 364 ? 19.014 47.318 41.757 1.00 45.99 364 LYS B N 1
ATOM 7555 C CA . LYS B 1 364 ? 19.798 48.074 42.728 1.00 45.56 364 LYS B CA 1
ATOM 7556 C C . LYS B 1 364 ? 20.968 47.261 43.252 1.00 45.92 364 LYS B C 1
ATOM 7557 O O . LYS B 1 364 ? 20.946 46.028 43.247 1.00 46.33 364 LYS B O 1
ATOM 7563 N N . LYS B 1 365 ? 21.988 47.966 43.718 1.00 46.32 365 LYS B N 1
ATOM 7564 C CA . LYS B 1 365 ? 23.164 47.317 44.269 1.00 47.77 365 LYS B CA 1
ATOM 7565 C C . LYS B 1 365 ? 22.811 46.711 45.621 1.00 46.31 365 LYS B C 1
ATOM 7566 O O . LYS B 1 365 ? 23.126 45.551 45.890 1.00 47.00 365 LYS B O 1
ATOM 7572 N N . SER B 1 366 ? 22.124 47.496 46.448 1.00 44.37 366 SER B N 1
ATOM 7573 C CA . SER B 1 366 ? 21.711 47.073 47.785 1.00 43.55 366 SER B CA 1
ATOM 7574 C C . SER B 1 366 ? 20.649 45.965 47.809 1.00 42.66 366 SER B C 1
ATOM 7575 O O . SER B 1 366 ? 19.778 45.892 46.937 1.00 43.07 366 SER B O 1
ATOM 7578 N N . ALA B 1 367 ? 20.715 45.120 48.833 1.00 40.58 367 ALA B N 1
ATOM 7579 C CA . ALA B 1 367 ? 19.761 44.028 48.991 1.00 39.91 367 ALA B CA 1
ATOM 7580 C C . ALA B 1 367 ? 18.460 44.537 49.606 1.00 38.97 367 ALA B C 1
ATOM 7581 O O . ALA B 1 367 ? 18.462 45.527 50.341 1.00 39.37 367 ALA B O 1
ATOM 7583 N N . LEU B 1 368 ? 17.354 43.856 49.309 1.00 38.28 368 LEU B N 1
ATOM 7584 C CA . LEU B 1 368 ? 16.046 44.245 49.836 1.00 37.64 368 LEU B CA 1
ATOM 7585 C C . LEU B 1 368 ? 15.928 43.758 51.276 1.00 37.93 368 LEU B C 1
ATOM 7586 O O . LEU B 1 368 ? 15.909 42.553 51.523 1.00 38.98 368 LEU B O 1
ATOM 7591 N N . PHE B 1 369 ? 15.846 44.703 52.214 1.00 38.57 369 PHE B N 1
ATOM 7592 C CA . PHE B 1 369 ? 15.736 44.413 53.650 1.00 37.66 369 PHE B CA 1
ATOM 7593 C C . PHE B 1 369 ? 14.315 44.497 54.186 1.00 36.61 369 PHE B C 1
ATOM 7594 O O . PHE B 1 369 ? 13.637 45.503 53.981 1.00 36.70 369 PHE B O 1
ATOM 7602 N N . LYS B 1 370 ? 13.866 43.455 54.879 1.00 34.09 370 LYS B N 1
ATOM 7603 C CA . LYS B 1 370 ? 12.540 43.477 55.495 1.00 32.86 370 LYS B CA 1
ATOM 7604 C C . LYS B 1 370 ? 12.817 43.999 56.906 1.00 30.63 370 LYS B C 1
ATOM 7605 O O . LYS B 1 370 ? 13.165 43.229 57.800 1.00 30.32 370 LYS B O 1
ATOM 7611 N N . ILE B 1 371 ? 12.696 45.312 57.090 1.00 26.96 371 ILE B N 1
ATOM 7612 C CA . ILE B 1 371 ? 12.963 45.932 58.386 1.00 23.76 371 ILE B CA 1
ATOM 7613 C C . ILE B 1 371 ? 11.731 46.493 59.057 1.00 22.72 371 ILE B C 1
ATOM 7614 O O . ILE B 1 371 ? 11.829 47.138 60.102 1.00 23.00 371 ILE B O 1
ATOM 7619 N N . SER B 1 372 ? 10.570 46.274 58.460 1.00 20.90 372 SER B N 1
ATOM 7620 C CA . SER B 1 372 ? 9.343 46.767 59.065 1.00 22.91 372 SER B CA 1
ATOM 7621 C C . SER B 1 372 ? 8.136 46.251 58.309 1.00 23.88 372 SER B C 1
ATOM 7622 O O . SER B 1 372 ? 8.264 45.511 57.336 1.00 23.71 372 SER B O 1
ATOM 7625 N N . ASN B 1 373 ? 6.959 46.653 58.766 1.00 27.35 373 ASN B N 1
ATOM 7626 C CA . ASN B 1 373 ? 5.726 46.250 58.118 1.00 30.11 373 ASN B CA 1
ATOM 7627 C C . ASN B 1 373 ? 5.607 47.036 56.819 1.00 29.97 373 ASN B C 1
ATOM 7628 O O . ASN B 1 373 ? 5.287 46.483 55.765 1.00 31.83 373 ASN B O 1
ATOM 7633 N N . GLU B 1 374 ? 5.877 48.336 56.907 1.00 28.77 374 GLU B N 1
ATOM 7634 C CA . GLU B 1 374 ? 5.799 49.223 55.750 1.00 27.15 374 GLU B CA 1
ATOM 7635 C C . GLU B 1 374 ? 6.790 48.792 54.671 1.00 24.97 374 GLU B C 1
ATOM 7636 O O . GLU B 1 374 ? 6.602 49.053 53.495 1.00 24.65 374 GLU B O 1
ATOM 7642 N N . SER B 1 375 ? 7.847 48.118 55.090 1.00 25.83 375 SER B N 1
ATOM 7643 C CA . SER B 1 375 ? 8.884 47.648 54.185 1.00 25.58 375 SER B CA 1
ATOM 7644 C C . SER B 1 375 ? 8.281 46.771 53.094 1.00 27.42 375 SER B C 1
ATOM 7645 O O . SER B 1 375 ? 8.771 46.728 51.968 1.00 28.47 375 SER B O 1
ATOM 7648 N N . LEU B 1 376 ? 7.205 46.072 53.435 1.00 28.95 376 LEU B N 1
ATOM 7649 C CA . LEU B 1 376 ? 6.533 45.185 52.491 1.00 30.55 376 LEU B CA 1
ATOM 7650 C C . LEU B 1 376 ? 5.763 45.935 51.408 1.00 31.08 376 LEU B C 1
ATOM 7651 O O . LEU B 1 376 ? 5.474 45.377 50.350 1.00 32.30 376 LEU B O 1
ATOM 7656 N N . ARG B 1 377 ? 5.439 47.198 51.673 1.00 32.24 377 ARG B N 1
ATOM 7657 C CA . ARG B 1 377 ? 4.715 48.028 50.719 1.00 32.47 377 ARG B CA 1
ATOM 7658 C C . ARG B 1 377 ? 5.620 48.913 49.863 1.00 32.42 377 ARG B C 1
ATOM 7659 O O . ARG B 1 377 ? 5.128 49.778 49.137 1.00 34.00 377 ARG B O 1
ATOM 7667 N N . TRP B 1 378 ? 6.933 48.718 49.946 1.00 31.26 378 TRP B N 1
ATOM 7668 C CA . TRP B 1 378 ? 7.852 49.522 49.137 1.00 29.41 378 TRP B CA 1
ATOM 7669 C C . TRP B 1 378 ? 7.595 49.286 47.644 1.00 30.42 378 TRP B C 1
ATOM 7670 O O . TRP B 1 378 ? 7.209 48.183 47.230 1.00 30.16 378 TRP B O 1
ATOM 7681 N N . PRO B 1 379 ? 7.815 50.318 46.813 1.00 29.39 379 PRO B N 1
ATOM 7682 C CA . PRO B 1 379 ? 7.599 50.213 45.367 1.00 28.79 379 PRO B CA 1
ATOM 7683 C C . PRO B 1 379 ? 8.187 48.960 44.729 1.00 29.91 379 PRO B C 1
ATOM 7684 O O . PRO B 1 379 ? 7.489 48.254 43.996 1.00 31.19 379 PRO B O 1
ATOM 7688 N N . VAL B 1 380 ? 9.458 48.671 45.000 1.00 29.13 380 VAL B N 1
ATOM 7689 C CA . VAL B 1 380 ? 10.088 47.489 44.412 1.00 28.42 380 VAL B CA 1
ATOM 7690 C C . VAL B 1 380 ? 9.369 46.185 44.780 1.00 29.18 380 VAL B C 1
ATOM 7691 O O . VAL B 1 380 ? 9.296 45.271 43.963 1.00 28.56 380 VAL B O 1
ATOM 7695 N N . VAL B 1 381 ? 8.841 46.096 46.000 1.00 29.16 381 VAL B N 1
ATOM 7696 C CA . VAL B 1 381 ? 8.151 44.882 46.436 1.00 29.62 381 VAL B CA 1
ATOM 7697 C C . VAL B 1 381 ? 6.807 44.679 45.732 1.00 30.30 381 VAL B C 1
ATOM 7698 O O . VAL B 1 381 ? 6.504 43.582 45.260 1.00 28.58 381 VAL B O 1
ATOM 7702 N N . ARG B 1 382 ? 6.001 45.735 45.668 1.00 30.05 382 ARG B N 1
ATOM 7703 C CA . ARG B 1 382 ? 4.709 45.656 45.007 1.00 30.45 382 ARG B CA 1
ATOM 7704 C C . ARG B 1 382 ? 4.887 45.416 43.508 1.00 30.92 382 ARG B C 1
ATOM 7705 O O . ARG B 1 382 ? 4.101 44.698 42.884 1.00 32.71 382 ARG B O 1
ATOM 7713 N N . ARG B 1 383 ? 5.926 46.001 42.927 1.00 29.40 383 ARG B N 1
ATOM 7714 C CA . ARG B 1 383 ? 6.173 45.808 41.507 1.00 30.37 383 ARG B CA 1
ATOM 7715 C C . ARG B 1 383 ? 6.551 44.359 41.238 1.00 33.17 383 ARG B C 1
ATOM 7716 O O . ARG B 1 383 ? 6.051 43.744 40.295 1.00 33.54 383 ARG B O 1
ATOM 7724 N N . ALA B 1 384 ? 7.440 43.818 42.066 1.00 35.01 384 ALA B N 1
ATOM 7725 C CA . ALA B 1 384 ? 7.885 42.440 41.904 1.00 37.28 384 ALA B CA 1
ATOM 7726 C C . ALA B 1 384 ? 6.721 41.470 42.068 1.00 39.19 384 ALA B C 1
ATOM 7727 O O . ALA B 1 384 ? 6.579 40.542 41.274 1.00 38.84 384 ALA B O 1
ATOM 7729 N N . LYS B 1 385 ? 5.891 41.681 43.090 1.00 40.83 385 LYS B N 1
ATOM 7730 C CA . LYS B 1 385 ? 4.741 40.809 43.298 1.00 42.56 385 LYS B CA 1
ATOM 7731 C C . LYS B 1 385 ? 3.938 40.734 42.003 1.00 43.52 385 LYS B C 1
ATOM 7732 O O . LYS B 1 385 ? 3.865 39.683 41.370 1.00 45.06 385 LYS B O 1
ATOM 7738 N N . GLU B 1 386 ? 3.343 41.861 41.616 1.00 45.05 386 GLU B N 1
ATOM 7739 C CA . GLU B 1 386 ? 2.527 41.947 40.405 1.00 46.60 386 GLU B CA 1
ATOM 7740 C C . GLU B 1 386 ? 3.150 41.259 39.196 1.00 45.77 386 GLU B C 1
ATOM 7741 O O . GLU B 1 386 ? 2.573 40.326 38.639 1.00 44.51 386 GLU B O 1
ATOM 7747 N N . ARG B 1 387 ? 4.333 41.706 38.799 1.00 44.84 387 ARG B N 1
ATOM 7748 C CA . ARG B 1 387 ? 4.996 41.118 37.647 1.00 45.03 387 ARG B CA 1
ATOM 7749 C C . ARG B 1 387 ? 5.146 39.603 37.723 1.00 46.72 387 ARG B C 1
ATOM 7750 O O . ARG B 1 387 ? 4.856 38.899 36.762 1.00 47.56 387 ARG B O 1
ATOM 7758 N N . ALA B 1 388 ? 5.591 39.101 38.866 1.00 49.67 388 ALA B N 1
ATOM 7759 C CA . ALA B 1 388 ? 5.797 37.667 39.040 1.00 50.70 388 ALA B CA 1
ATOM 7760 C C . ALA B 1 388 ? 4.531 36.809 38.975 1.00 52.14 388 ALA B C 1
ATOM 7761 O O . ALA B 1 388 ? 4.610 35.626 38.643 1.00 53.09 388 ALA B O 1
ATOM 7763 N N . LYS B 1 389 ? 3.372 37.386 39.285 1.00 52.71 389 LYS B N 1
ATOM 7764 C CA . LYS B 1 389 ? 2.129 36.616 39.258 1.00 53.13 389 LYS B CA 1
ATOM 7765 C C . LYS B 1 389 ? 2.005 35.709 38.038 1.00 54.27 389 LYS B C 1
ATOM 7766 O O . LYS B 1 389 ? 1.711 34.520 38.173 1.00 55.28 389 LYS B O 1
ATOM 7772 N N . SER B 1 390 ? 2.241 36.261 36.851 1.00 54.10 390 SER B N 1
ATOM 7773 C CA . SER B 1 390 ? 2.137 35.484 35.620 1.00 53.89 390 SER B CA 1
ATOM 7774 C C . SER B 1 390 ? 3.180 34.370 35.548 1.00 53.53 390 SER B C 1
ATOM 7775 O O . SER B 1 390 ? 2.885 33.264 35.097 1.00 52.93 390 SER B O 1
ATOM 7778 N N . ILE B 1 391 ? 4.399 34.658 35.988 1.00 53.41 391 ILE B N 1
ATOM 7779 C CA . ILE B 1 391 ? 5.449 33.649 35.957 1.00 53.76 391 ILE B CA 1
ATOM 7780 C C . ILE B 1 391 ? 5.086 32.483 36.880 1.00 54.82 391 ILE B C 1
ATOM 7781 O O . ILE B 1 391 ? 5.294 31.318 36.538 1.00 54.94 391 ILE B O 1
ATOM 7786 N N . ASN B 1 392 ? 4.533 32.797 38.045 1.00 55.07 392 ASN B N 1
ATOM 7787 C CA . ASN B 1 392 ? 4.152 31.753 38.981 1.00 56.90 392 ASN B CA 1
ATOM 7788 C C . ASN B 1 392 ? 3.025 30.902 38.399 1.00 59.19 392 ASN B C 1
ATOM 7789 O O . ASN B 1 392 ? 2.911 29.709 38.687 1.00 60.45 392 ASN B O 1
ATOM 7794 N N . GLU B 1 393 ? 2.194 31.522 37.572 1.00 61.20 393 GLU B N 1
ATOM 7795 C CA . GLU B 1 393 ? 1.069 30.828 36.967 1.00 62.50 393 GLU B CA 1
ATOM 7796 C C . GLU B 1 393 ? 1.519 29.809 35.928 1.00 62.60 393 GLU B C 1
ATOM 7797 O O . GLU B 1 393 ? 0.882 28.773 35.758 1.00 63.01 393 GLU B O 1
ATOM 7803 N N . ARG B 1 394 ? 2.616 30.101 35.237 1.00 62.47 394 ARG B N 1
ATOM 7804 C CA . ARG B 1 394 ? 3.118 29.199 34.209 1.00 62.37 394 ARG B CA 1
ATOM 7805 C C . ARG B 1 394 ? 4.207 28.265 34.713 1.00 62.38 394 ARG B C 1
ATOM 7806 O O . ARG B 1 394 ? 3.948 27.116 35.062 1.00 63.34 394 ARG B O 1
ATOM 7814 N N . PHE B 1 395 ? 5.432 28.775 34.743 1.00 61.81 395 PHE B N 1
ATOM 7815 C CA . PHE B 1 395 ? 6.593 28.007 35.171 1.00 60.59 395 PHE B CA 1
ATOM 7816 C C . PHE B 1 395 ? 6.477 27.335 36.539 1.00 60.52 395 PHE B C 1
ATOM 7817 O O . PHE B 1 395 ? 7.372 26.590 36.932 1.00 61.54 395 PHE B O 1
ATOM 7825 N N . GLY B 1 396 ? 5.392 27.598 37.263 1.00 60.06 396 GLY B N 1
ATOM 7826 C CA . GLY B 1 396 ? 5.202 26.991 38.575 1.00 60.26 396 GLY B CA 1
ATOM 7827 C C . GLY B 1 396 ? 6.440 26.884 39.455 1.00 60.09 396 GLY B C 1
ATOM 7828 O O . GLY B 1 396 ? 7.205 27.843 39.574 1.00 60.80 396 GLY B O 1
ATOM 7829 N N . GLU B 1 397 ? 6.636 25.718 40.074 1.00 60.29 397 GLU B N 1
ATOM 7830 C CA . GLU B 1 397 ? 7.783 25.471 40.958 1.00 59.21 397 GLU B CA 1
ATOM 7831 C C . GLU B 1 397 ? 7.853 26.541 42.048 1.00 58.70 397 GLU B C 1
ATOM 7832 O O . GLU B 1 397 ? 8.903 27.148 42.263 1.00 58.80 397 GLU B O 1
ATOM 7838 N N . LEU B 1 398 ? 6.741 26.770 42.738 1.00 57.84 398 LEU B N 1
ATOM 7839 C CA . LEU B 1 398 ? 6.700 27.788 43.776 1.00 57.55 398 LEU B CA 1
ATOM 7840 C C . LEU B 1 398 ? 7.502 27.434 45.018 1.00 59.16 398 LEU B C 1
ATOM 7841 O O . LEU B 1 398 ? 7.167 26.494 45.738 1.00 59.31 398 LEU B O 1
ATOM 7846 N N . VAL B 1 399 ? 8.561 28.203 45.264 1.00 60.48 399 VAL B N 1
ATOM 7847 C CA . VAL B 1 399 ? 9.411 28.008 46.432 1.00 60.95 399 VAL B CA 1
ATOM 7848 C C . VAL B 1 399 ? 9.070 29.092 47.460 1.00 60.98 399 VAL B C 1
ATOM 7849 O O . VAL B 1 399 ? 8.525 30.144 47.109 1.00 61.18 399 VAL B O 1
ATOM 7853 N N . GLU B 1 400 ? 9.386 28.827 48.725 1.00 61.08 400 GLU B N 1
ATOM 7854 C CA . GLU B 1 400 ? 9.104 29.764 49.809 1.00 60.24 400 GLU B CA 1
ATOM 7855 C C . GLU B 1 400 ? 10.033 30.973 49.784 1.00 58.22 400 GLU B C 1
ATOM 7856 O O . GLU B 1 400 ? 11.219 30.858 49.466 1.00 57.43 400 GLU B O 1
ATOM 7862 N N . HIS B 1 401 ? 9.485 32.135 50.124 1.00 56.32 401 HIS B N 1
ATOM 7863 C CA . HIS B 1 401 ? 10.262 33.365 50.168 1.00 54.05 401 HIS B CA 1
ATOM 7864 C C . HIS B 1 401 ? 9.815 34.194 51.371 1.00 53.64 401 HIS B C 1
ATOM 7865 O O . HIS B 1 401 ? 8.622 34.421 51.579 1.00 53.28 401 HIS B O 1
ATOM 7872 N N . PRO B 1 402 ? 10.778 34.656 52.180 1.00 52.80 402 PRO B N 1
ATOM 7873 C CA . PRO B 1 402 ? 10.521 35.460 53.378 1.00 52.27 402 PRO B CA 1
ATOM 7874 C C . PRO B 1 402 ? 9.641 36.692 53.155 1.00 51.98 402 PRO B C 1
ATOM 7875 O O . PRO B 1 402 ? 8.772 36.997 53.974 1.00 51.63 402 PRO B O 1
ATOM 7879 N N . ILE B 1 403 ? 9.861 37.396 52.047 1.00 50.71 403 ILE B N 1
ATOM 7880 C CA . ILE B 1 403 ? 9.104 38.607 51.778 1.00 48.99 403 ILE B CA 1
ATOM 7881 C C . ILE B 1 403 ? 7.886 38.451 50.875 1.00 49.95 403 ILE B C 1
ATOM 7882 O O . ILE B 1 403 ? 6.833 39.021 51.158 1.00 49.45 403 ILE B O 1
ATOM 7887 N N . PHE B 1 404 ? 8.013 37.689 49.795 1.00 50.56 404 PHE B N 1
ATOM 7888 C CA . PHE B 1 404 ? 6.881 37.511 48.893 1.00 51.70 404 PHE B CA 1
ATOM 7889 C C . PHE B 1 404 ? 6.159 36.193 49.159 1.00 54.16 404 PHE B C 1
ATOM 7890 O O . PHE B 1 404 ? 5.211 35.840 48.452 1.00 53.84 404 PHE B O 1
ATOM 7898 N N . GLY B 1 405 ? 6.616 35.471 50.182 1.00 56.23 405 GLY B N 1
ATOM 7899 C CA . GLY B 1 405 ? 6.002 34.204 50.550 1.00 58.52 405 GLY B CA 1
ATOM 7900 C C . GLY B 1 405 ? 6.262 33.051 49.597 1.00 60.23 405 GLY B C 1
ATOM 7901 O O . GLY B 1 405 ? 6.980 32.103 49.926 1.00 59.50 405 GLY B O 1
ATOM 7902 N N . ARG B 1 406 ? 5.665 33.132 48.413 1.00 61.54 406 ARG B N 1
ATOM 7903 C CA . ARG B 1 406 ? 5.812 32.096 47.398 1.00 63.11 406 ARG B CA 1
ATOM 7904 C C . ARG B 1 406 ? 6.191 32.730 46.068 1.00 62.18 406 ARG B C 1
ATOM 7905 O O . ARG B 1 406 ? 5.632 33.754 45.676 1.00 62.03 406 ARG B O 1
ATOM 7913 N N . VAL B 1 407 ? 7.142 32.117 45.375 1.00 60.95 407 VAL B N 1
ATOM 7914 C CA . VAL B 1 407 ? 7.580 32.623 44.087 1.00 59.28 407 VAL B CA 1
ATOM 7915 C C . VAL B 1 407 ? 8.233 31.502 43.295 1.00 58.82 407 VAL B C 1
ATOM 7916 O O . VAL B 1 407 ? 8.968 30.686 43.852 1.00 58.29 407 VAL B O 1
ATOM 7920 N N . SER B 1 408 ? 7.955 31.462 41.996 1.00 57.48 408 SER B N 1
ATOM 7921 C CA . SER B 1 408 ? 8.530 30.443 41.136 1.00 56.30 408 SER B CA 1
ATOM 7922 C C . SER B 1 408 ? 10.040 30.413 41.333 1.00 55.38 408 SER B C 1
ATOM 7923 O O . SER B 1 408 ? 10.683 31.458 41.427 1.00 55.47 408 SER B O 1
ATOM 7926 N N . ARG B 1 409 ? 10.598 29.210 41.402 1.00 54.34 409 ARG B N 1
ATOM 7927 C CA . ARG B 1 409 ? 12.030 29.042 41.596 1.00 53.81 409 ARG B CA 1
ATOM 7928 C C . ARG B 1 409 ? 12.836 29.682 40.472 1.00 53.00 409 ARG B C 1
ATOM 7929 O O . ARG B 1 409 ? 14.012 30.000 40.649 1.00 52.09 409 ARG B O 1
ATOM 7937 N N . TYR B 1 410 ? 12.206 29.868 39.316 1.00 52.50 410 TYR B N 1
ATOM 7938 C CA . TYR B 1 410 ? 12.891 30.447 38.162 1.00 51.94 410 TYR B CA 1
ATOM 7939 C C . TYR B 1 410 ? 13.242 31.925 38.295 1.00 50.52 410 TYR B C 1
ATOM 7940 O O . TYR B 1 410 ? 14.020 32.459 37.505 1.00 49.73 410 TYR B O 1
ATOM 7949 N N . LEU B 1 411 ? 12.681 32.575 39.308 1.00 49.13 411 LEU B N 1
ATOM 7950 C CA . LEU B 1 411 ? 12.963 33.981 39.555 1.00 49.01 411 LEU B CA 1
ATOM 7951 C C . LEU B 1 411 ? 13.805 34.139 40.821 1.00 48.32 411 LEU B C 1
ATOM 7952 O O . LEU B 1 411 ? 14.266 35.237 41.139 1.00 47.57 411 LEU B O 1
ATOM 7957 N N . SER B 1 412 ? 14.012 33.030 41.528 1.00 47.91 412 SER B N 1
ATOM 7958 C CA . SER B 1 412 ? 14.782 33.030 42.770 1.00 47.14 412 SER B CA 1
ATOM 7959 C C . SER B 1 412 ? 16.219 33.499 42.591 1.00 46.91 412 SER B C 1
ATOM 7960 O O . SER B 1 412 ? 16.927 33.716 43.569 1.00 47.84 412 SER B O 1
ATOM 7963 N N . LEU B 1 413 ? 16.653 33.641 41.345 1.00 46.62 413 LEU B N 1
ATOM 7964 C CA . LEU B 1 413 ? 18.009 34.084 41.060 1.00 45.96 413 LEU B CA 1
ATOM 7965 C C . LEU B 1 413 ? 18.024 35.563 40.718 1.00 46.01 413 LEU B C 1
ATOM 7966 O O . LEU B 1 413 ? 19.083 36.184 40.639 1.00 45.52 413 LEU B O 1
ATOM 7971 N N . THR B 1 414 ? 16.845 36.137 40.527 1.00 45.08 414 THR B N 1
ATOM 7972 C CA . THR B 1 414 ? 16.786 37.531 40.134 1.00 44.37 414 THR B CA 1
ATOM 7973 C C . THR B 1 414 ? 16.248 38.505 41.167 1.00 43.21 414 THR B C 1
ATOM 7974 O O . THR B 1 414 ? 15.454 38.151 42.040 1.00 41.09 414 THR B O 1
ATOM 7978 N N . TYR B 1 415 ? 16.710 39.745 41.039 1.00 43.03 415 TYR B N 1
ATOM 7979 C CA . TYR B 1 415 ? 16.317 40.843 41.908 1.00 42.72 415 TYR B CA 1
ATOM 7980 C C . TYR B 1 415 ? 14.806 41.041 41.831 1.00 42.26 415 TYR B C 1
ATOM 7981 O O . TYR B 1 415 ? 14.203 40.918 40.767 1.00 41.74 415 TYR B O 1
ATOM 7990 N N . PRO B 1 416 ? 14.174 41.361 42.963 1.00 43.19 416 PRO B N 1
ATOM 7991 C CA . PRO B 1 416 ? 14.819 41.538 44.266 1.00 44.00 416 PRO B CA 1
ATOM 7992 C C . PRO B 1 416 ? 14.730 40.292 45.149 1.00 44.12 416 PRO B C 1
ATOM 7993 O O . PRO B 1 416 ? 15.116 40.325 46.313 1.00 43.93 416 PRO B O 1
ATOM 7997 N N . PHE B 1 417 ? 14.230 39.197 44.586 1.00 44.78 417 PHE B N 1
ATOM 7998 C CA . PHE B 1 417 ? 14.047 37.952 45.329 1.00 44.94 417 PHE B CA 1
ATOM 7999 C C . PHE B 1 417 ? 15.298 37.316 45.938 1.00 45.17 417 PHE B C 1
ATOM 8000 O O . PHE B 1 417 ? 15.342 37.039 47.135 1.00 43.79 417 PHE B O 1
ATOM 8008 N N . ALA B 1 418 ? 16.305 37.086 45.104 1.00 47.58 418 ALA B N 1
ATOM 8009 C CA . ALA B 1 418 ? 17.552 36.444 45.521 1.00 51.32 418 ALA B CA 1
ATOM 8010 C C . ALA B 1 418 ? 18.311 37.030 46.721 1.00 53.08 418 ALA B C 1
ATOM 8011 O O . ALA B 1 418 ? 18.470 36.364 47.746 1.00 53.02 418 ALA B O 1
ATOM 8013 N N . GLN B 1 419 ? 18.789 38.263 46.584 1.00 55.84 419 GLN B N 1
ATOM 8014 C CA . GLN B 1 419 ? 19.560 38.921 47.640 1.00 58.19 419 GLN B CA 1
ATOM 8015 C C . GLN B 1 419 ? 18.750 39.223 48.902 1.00 59.19 419 GLN B C 1
ATOM 8016 O O . GLN B 1 419 ? 19.299 39.282 50.003 1.00 60.33 419 GLN B O 1
ATOM 8022 N N . SER B 1 420 ? 17.449 39.432 48.725 1.00 59.62 420 SER B N 1
ATOM 8023 C CA . SER B 1 420 ? 16.522 39.738 49.814 1.00 58.93 420 SER B CA 1
ATOM 8024 C C . SER B 1 420 ? 16.863 39.088 51.163 1.00 58.50 420 SER B C 1
ATOM 8025 O O . SER B 1 420 ? 17.341 37.957 51.215 1.00 58.18 420 SER B O 1
ATOM 8028 N N . GLU B 1 421 ? 16.621 39.814 52.252 1.00 59.16 421 GLU B N 1
ATOM 8029 C CA . GLU B 1 421 ? 16.859 39.288 53.597 1.00 59.47 421 GLU B CA 1
ATOM 8030 C C . GLU B 1 421 ? 15.844 39.811 54.608 1.00 59.98 421 GLU B C 1
ATOM 8031 O O . GLU B 1 421 ? 15.568 41.009 54.669 1.00 59.06 421 GLU B O 1
ATOM 8037 N N . ALA B 1 422 ? 15.294 38.897 55.403 1.00 61.49 422 ALA B N 1
ATOM 8038 C CA . ALA B 1 422 ? 14.312 39.245 56.422 1.00 63.76 422 ALA B CA 1
ATOM 8039 C C . ALA B 1 422 ? 14.749 38.651 57.753 1.00 66.16 422 ALA B C 1
ATOM 8040 O O . ALA B 1 422 ? 15.945 38.459 57.993 1.00 65.69 422 ALA B O 1
ATOM 8042 N N . GLU B 1 423 ? 13.778 38.359 58.616 1.00 69.42 423 GLU B N 1
ATOM 8043 C CA . GLU B 1 423 ? 14.070 37.775 59.923 1.00 72.77 423 GLU B CA 1
ATOM 8044 C C . GLU B 1 423 ? 14.873 36.485 59.759 1.00 73.82 423 GLU B C 1
ATOM 8045 O O . GLU B 1 423 ? 15.647 36.106 60.639 1.00 74.26 423 GLU B O 1
ATOM 8051 N N . ASP B 1 424 ? 14.679 35.822 58.622 1.00 75.45 424 ASP B N 1
ATOM 8052 C CA . ASP B 1 424 ? 15.386 34.584 58.298 1.00 77.48 424 ASP B CA 1
ATOM 8053 C C . ASP B 1 424 ? 15.803 34.640 56.825 1.00 78.15 424 ASP B C 1
ATOM 8054 O O . ASP B 1 424 ? 15.030 35.083 55.974 1.00 78.35 424 ASP B O 1
ATOM 8059 N N . ASP B 1 425 ? 17.023 34.199 56.529 1.00 78.51 425 ASP B N 1
ATOM 8060 C CA . ASP B 1 425 ? 17.536 34.218 55.159 1.00 79.42 425 ASP B CA 1
ATOM 8061 C C . ASP B 1 425 ? 16.778 33.336 54.169 1.00 79.14 425 ASP B C 1
ATOM 8062 O O . ASP B 1 425 ? 16.155 32.342 54.545 1.00 79.18 425 ASP B O 1
ATOM 8067 N N . PHE B 1 426 ? 16.847 33.722 52.897 1.00 78.47 426 PHE B N 1
ATOM 8068 C CA . PHE B 1 426 ? 16.204 33.003 51.801 1.00 77.16 426 PHE B CA 1
ATOM 8069 C C . PHE B 1 426 ? 17.287 32.287 51.004 1.00 76.57 426 PHE B C 1
ATOM 8070 O O . PHE B 1 426 ? 18.267 32.906 50.590 1.00 76.00 426 PHE B O 1
ATOM 8078 N N . LYS B 1 427 ? 17.120 30.987 50.789 1.00 76.29 427 LYS B N 1
ATOM 8079 C CA . LYS B 1 427 ? 18.112 30.238 50.029 1.00 76.89 427 LYS B CA 1
ATOM 8080 C C . LYS B 1 427 ? 17.726 30.089 48.560 1.00 76.54 427 LYS B C 1
ATOM 8081 O O . LYS B 1 427 ? 16.602 29.703 48.226 1.00 76.33 427 LYS B O 1
ATOM 8087 N N . ILE B 1 428 ? 18.681 30.412 47.693 1.00 75.78 428 ILE B N 1
ATOM 8088 C CA . ILE B 1 428 ? 18.500 30.368 46.249 1.00 75.06 428 ILE B CA 1
ATOM 8089 C C . ILE B 1 428 ? 18.469 28.961 45.661 1.00 75.36 428 ILE B C 1
ATOM 8090 O O . ILE B 1 428 ? 19.125 28.046 46.163 1.00 74.43 428 ILE B O 1
ATOM 8095 N N . GLU B 1 429 ? 17.698 28.809 44.586 1.00 76.10 429 GLU B N 1
ATOM 8096 C CA . GLU B 1 429 ? 17.554 27.538 43.879 1.00 76.24 429 GLU B CA 1
ATOM 8097 C C . GLU B 1 429 ? 18.350 27.558 42.583 1.00 75.94 429 GLU B C 1
ATOM 8098 O O . GLU B 1 429 ? 17.937 28.186 41.610 1.00 76.14 429 GLU B O 1
ATOM 8104 N N . LYS B 1 430 ? 19.489 26.875 42.567 1.00 75.83 430 LYS B N 1
ATOM 8105 C CA . LYS B 1 430 ? 20.311 26.832 41.365 1.00 75.41 430 LYS B CA 1
ATOM 8106 C C . LYS B 1 430 ? 19.674 25.921 40.313 1.00 75.14 430 LYS B C 1
ATOM 8107 O O . LYS B 1 430 ? 19.116 24.866 40.630 1.00 74.66 430 LYS B O 1
ATOM 8113 N N . PRO B 1 431 ? 19.749 26.328 39.038 1.00 74.50 431 PRO B N 1
ATOM 8114 C CA . PRO B 1 431 ? 19.186 25.581 37.912 1.00 73.78 431 PRO B CA 1
ATOM 8115 C C . PRO B 1 431 ? 19.895 24.278 37.585 1.00 72.90 431 PRO B C 1
ATOM 8116 O O . PRO B 1 431 ? 21.044 24.055 37.968 1.00 71.66 431 PRO B O 1
ATOM 8120 N N . THR B 1 432 ? 19.182 23.427 36.859 1.00 72.91 432 THR B N 1
ATOM 8121 C CA . THR B 1 432 ? 19.699 22.147 36.400 1.00 72.10 432 THR B CA 1
ATOM 8122 C C . THR B 1 432 ? 19.941 22.419 34.920 1.00 72.50 432 THR B C 1
ATOM 8123 O O . THR B 1 432 ? 19.298 23.303 34.354 1.00 72.67 432 THR B O 1
ATOM 8127 N N . LYS B 1 433 ? 20.855 21.693 34.287 1.00 73.08 433 LYS B N 1
ATOM 8128 C CA . LYS B 1 433 ? 21.105 21.931 32.868 1.00 73.89 433 LYS B CA 1
ATOM 8129 C C . LYS B 1 433 ? 19.825 21.829 32.039 1.00 74.08 433 LYS B C 1
ATOM 8130 O O . LYS B 1 433 ? 19.804 22.207 30.868 1.00 74.34 433 LYS B O 1
ATOM 8136 N N . GLU B 1 434 ? 18.757 21.328 32.655 1.00 74.20 434 GLU B N 1
ATOM 8137 C CA . GLU B 1 434 ? 17.474 21.186 31.977 1.00 74.08 434 GLU B CA 1
ATOM 8138 C C . GLU B 1 434 ? 16.507 22.320 32.287 1.00 72.70 434 GLU B C 1
ATOM 8139 O O . GLU B 1 434 ? 15.706 22.706 31.434 1.00 72.06 434 GLU B O 1
ATOM 8145 N N . ASP B 1 435 ? 16.575 22.843 33.509 1.00 71.07 435 ASP B N 1
ATOM 8146 C CA . ASP B 1 435 ? 15.716 23.952 33.912 1.00 69.61 435 ASP B CA 1
ATOM 8147 C C . ASP B 1 435 ? 16.307 25.263 33.411 1.00 67.93 435 ASP B C 1
ATOM 8148 O O . ASP B 1 435 ? 15.601 26.261 33.289 1.00 67.66 435 ASP B O 1
ATOM 8153 N N . ALA B 1 436 ? 17.606 25.243 33.123 1.00 66.02 436 ALA B N 1
ATOM 8154 C CA . ALA B 1 436 ? 18.329 26.421 32.650 1.00 64.21 436 ALA B CA 1
ATOM 8155 C C . ALA B 1 436 ? 17.503 27.340 31.756 1.00 62.85 436 ALA B C 1
ATOM 8156 O O . ALA B 1 436 ? 17.357 28.527 32.049 1.00 62.44 436 ALA B O 1
ATOM 8158 N N . ILE B 1 437 ? 16.960 26.798 30.672 1.00 61.69 437 ILE B N 1
ATOM 8159 C CA . ILE B 1 437 ? 16.173 27.609 29.756 1.00 61.19 437 ILE B CA 1
ATOM 8160 C C . ILE B 1 437 ? 14.973 28.247 30.451 1.00 61.04 437 ILE B C 1
ATOM 8161 O O . ILE B 1 437 ? 14.713 29.442 30.284 1.00 60.79 437 ILE B O 1
ATOM 8166 N N . LYS B 1 438 ? 14.249 27.451 31.231 1.00 60.62 438 LYS B N 1
ATOM 8167 C CA . LYS B 1 438 ? 13.081 27.943 31.948 1.00 60.97 438 LYS B CA 1
ATOM 8168 C C . LYS B 1 438 ? 13.367 29.230 32.725 1.00 60.40 438 LYS B C 1
ATOM 8169 O O . LYS B 1 438 ? 12.510 30.109 32.815 1.00 59.43 438 LYS B O 1
ATOM 8175 N N . TYR B 1 439 ? 14.571 29.337 33.282 1.00 59.91 439 TYR B N 1
ATOM 8176 C CA . TYR B 1 439 ? 14.958 30.525 34.038 1.00 60.16 439 TYR B CA 1
ATOM 8177 C C . TYR B 1 439 ? 15.053 31.736 33.119 1.00 59.07 439 TYR B C 1
ATOM 8178 O O . TYR B 1 439 ? 14.463 32.780 33.391 1.00 59.12 439 TYR B O 1
ATOM 8187 N N . VAL B 1 440 ? 15.807 31.589 32.035 1.00 57.72 440 VAL B N 1
ATOM 8188 C CA . VAL B 1 440 ? 15.989 32.667 31.075 1.00 56.25 440 VAL B CA 1
ATOM 8189 C C . VAL B 1 440 ? 14.645 33.158 30.557 1.00 55.57 440 VAL B C 1
ATOM 8190 O O . VAL B 1 440 ? 14.457 34.347 30.308 1.00 55.82 440 VAL B O 1
ATOM 8194 N N . MET B 1 441 ? 13.706 32.236 30.403 1.00 54.94 441 MET B N 1
ATOM 8195 C CA . MET B 1 441 ? 12.385 32.590 29.913 1.00 54.05 441 MET B CA 1
ATOM 8196 C C . MET B 1 441 ? 11.551 33.303 30.969 1.00 52.05 441 MET B C 1
ATOM 8197 O O . MET B 1 441 ? 10.935 34.331 30.686 1.00 52.27 441 MET B O 1
ATOM 8202 N N . ALA B 1 442 ? 11.533 32.764 32.184 1.00 49.72 442 ALA B N 1
ATOM 8203 C CA . ALA B 1 442 ? 10.769 33.378 33.265 1.00 46.84 442 ALA B CA 1
ATOM 8204 C C . ALA B 1 442 ? 11.292 34.791 33.514 1.00 45.08 442 ALA B C 1
ATOM 8205 O O . ALA B 1 442 ? 10.514 35.731 33.696 1.00 44.89 442 ALA B O 1
ATOM 8207 N N . ILE B 1 443 ? 12.613 34.931 33.516 1.00 41.64 443 ILE B N 1
ATOM 8208 C CA . ILE B 1 443 ? 13.245 36.224 33.728 1.00 40.63 443 ILE B CA 1
ATOM 8209 C C . ILE B 1 443 ? 12.808 37.199 32.634 1.00 41.24 443 ILE B C 1
ATOM 8210 O O . ILE B 1 443 ? 12.386 38.323 32.922 1.00 41.03 443 ILE B O 1
ATOM 8215 N N . ALA B 1 444 ? 12.910 36.761 31.381 1.00 40.23 444 ALA B N 1
ATOM 8216 C CA . ALA B 1 444 ? 12.519 37.584 30.244 1.00 39.92 444 ALA B CA 1
ATOM 8217 C C . ALA B 1 444 ? 11.080 38.073 30.395 1.00 40.52 444 ALA B C 1
ATOM 8218 O O . ALA B 1 444 ? 10.802 39.270 30.263 1.00 41.03 444 ALA B O 1
ATOM 8220 N N . GLU B 1 445 ? 10.172 37.145 30.677 1.00 39.33 445 GLU B N 1
ATOM 8221 C CA . GLU B 1 445 ? 8.765 37.475 30.839 1.00 39.11 445 GLU B CA 1
ATOM 8222 C C . GLU B 1 445 ? 8.604 38.515 31.953 1.00 39.09 445 GLU B C 1
ATOM 8223 O O . GLU B 1 445 ? 7.826 39.467 31.844 1.00 39.27 445 GLU B O 1
ATOM 8229 N N . TYR B 1 446 ? 9.366 38.324 33.021 1.00 37.91 446 TYR B N 1
ATOM 8230 C CA . TYR B 1 446 ? 9.347 39.204 34.180 1.00 35.46 446 TYR B CA 1
ATOM 8231 C C . TYR B 1 446 ? 10.007 40.556 33.919 1.00 34.83 446 TYR B C 1
ATOM 8232 O O . TYR B 1 446 ? 9.505 41.592 34.350 1.00 35.12 446 TYR B O 1
ATOM 8241 N N . GLN B 1 447 ? 11.128 40.539 33.209 1.00 33.51 447 GLN B N 1
ATOM 8242 C CA . GLN B 1 447 ? 11.888 41.751 32.922 1.00 32.15 447 GLN B CA 1
ATOM 8243 C C . GLN B 1 447 ? 11.400 42.589 31.738 1.00 33.74 447 GLN B C 1
ATOM 8244 O O . GLN B 1 447 ? 11.473 43.821 31.767 1.00 31.81 447 GLN B O 1
ATOM 8250 N N . PHE B 1 448 ? 10.904 41.922 30.699 1.00 34.93 448 PHE B N 1
ATOM 8251 C CA . PHE B 1 448 ? 10.448 42.614 29.499 1.00 34.76 448 PHE B CA 1
ATOM 8252 C C . PHE B 1 448 ? 8.938 42.619 29.300 1.00 34.84 448 PHE B C 1
ATOM 8253 O O . PHE B 1 448 ? 8.438 43.225 28.353 1.00 34.51 448 PHE B O 1
ATOM 8261 N N . GLY B 1 449 ? 8.214 41.943 30.179 1.00 36.07 449 GLY B N 1
ATOM 8262 C CA . GLY B 1 449 ? 6.772 41.900 30.038 1.00 37.58 449 GLY B CA 1
ATOM 8263 C C . GLY B 1 449 ? 6.306 40.665 29.291 1.00 39.81 449 GLY B C 1
ATOM 8264 O O . GLY B 1 449 ? 7.113 39.914 28.727 1.00 37.77 449 GLY B O 1
ATOM 8265 N N . GLU B 1 450 ? 4.991 40.468 29.288 1.00 41.73 450 GLU B N 1
ATOM 8266 C CA . GLU B 1 450 ? 4.355 39.332 28.635 1.00 44.75 450 GLU B CA 1
ATOM 8267 C C . GLU B 1 450 ? 4.814 39.075 27.201 1.00 45.11 450 GLU B C 1
ATOM 8268 O O . GLU B 1 450 ? 4.993 40.003 26.409 1.00 45.24 450 GLU B O 1
ATOM 8274 N N . GLY B 1 451 ? 5.009 37.798 26.884 1.00 44.15 451 GLY B N 1
ATOM 8275 C CA . GLY B 1 451 ? 5.422 37.413 25.550 1.00 43.15 451 GLY B CA 1
ATOM 8276 C C . GLY B 1 451 ? 6.911 37.413 25.293 1.00 43.30 451 GLY B C 1
ATOM 8277 O O . GLY B 1 451 ? 7.395 36.655 24.457 1.00 43.89 451 GLY B O 1
ATOM 8278 N N . ALA B 1 452 ? 7.647 38.253 26.008 1.00 43.67 452 ALA B N 1
ATOM 8279 C CA . ALA B 1 452 ? 9.092 38.347 25.816 1.00 43.92 452 ALA B CA 1
ATOM 8280 C C . ALA B 1 452 ? 9.826 37.007 25.692 1.00 44.53 452 ALA B C 1
ATOM 8281 O O . ALA B 1 452 ? 10.784 36.898 24.927 1.00 44.87 452 ALA B O 1
ATOM 8283 N N . SER B 1 453 ? 9.380 35.991 26.430 1.00 44.73 453 SER B N 1
ATOM 8284 C CA . SER B 1 453 ? 10.040 34.685 26.399 1.00 45.57 453 SER B CA 1
ATOM 8285 C C . SER B 1 453 ? 10.218 34.128 24.992 1.00 46.44 453 SER B C 1
ATOM 8286 O O . SER B 1 453 ? 11.223 33.471 24.706 1.00 46.07 453 SER B O 1
ATOM 8289 N N . ARG B 1 454 ? 9.251 34.398 24.116 1.00 46.84 454 ARG B N 1
ATOM 8290 C CA . ARG B 1 454 ? 9.307 33.914 22.738 1.00 47.99 454 ARG B CA 1
ATOM 8291 C C . ARG B 1 454 ? 10.575 34.319 22.000 1.00 48.62 454 ARG B C 1
ATOM 8292 O O . ARG B 1 454 ? 10.812 33.876 20.881 1.00 48.98 454 ARG B O 1
ATOM 8300 N N . ALA B 1 455 ? 11.388 35.168 22.610 1.00 50.05 455 ALA B N 1
ATOM 8301 C CA . ALA B 1 455 ? 12.619 35.592 21.958 1.00 52.13 455 ALA B CA 1
ATOM 8302 C C . ALA B 1 455 ? 13.809 34.735 22.393 1.00 53.53 455 ALA B C 1
ATOM 8303 O O . ALA B 1 455 ? 14.923 34.922 21.896 1.00 52.73 455 ALA B O 1
ATOM 8305 N N . PHE B 1 456 ? 13.570 33.785 23.301 1.00 55.21 456 PHE B N 1
ATOM 8306 C CA . PHE B 1 456 ? 14.649 32.940 23.809 1.00 56.15 456 PHE B CA 1
ATOM 8307 C C . PHE B 1 456 ? 14.407 31.424 23.870 1.00 58.76 456 PHE B C 1
ATOM 8308 O O . PHE B 1 456 ? 15.345 30.674 24.145 1.00 59.23 456 PHE B O 1
ATOM 8316 N N . ASP B 1 457 ? 13.177 30.970 23.623 1.00 61.52 457 ASP B N 1
ATOM 8317 C CA . ASP B 1 457 ? 12.853 29.531 23.674 1.00 64.36 457 ASP B CA 1
ATOM 8318 C C . ASP B 1 457 ? 13.918 28.609 23.057 1.00 65.57 457 ASP B C 1
ATOM 8319 O O . ASP B 1 457 ? 14.399 27.671 23.700 1.00 65.90 457 ASP B O 1
ATOM 8324 N N . ASP B 1 458 ? 14.263 28.877 21.800 1.00 65.60 458 ASP B N 1
ATOM 8325 C CA . ASP B 1 458 ? 15.245 28.087 21.062 1.00 65.75 458 ASP B CA 1
ATOM 8326 C C . ASP B 1 458 ? 16.692 28.474 21.371 1.00 66.07 458 ASP B C 1
ATOM 8327 O O . ASP B 1 458 ? 17.516 28.587 20.460 1.00 65.89 458 ASP B O 1
ATOM 8332 N N . ALA B 1 459 ? 17.005 28.676 22.645 1.00 65.84 459 ALA B N 1
ATOM 8333 C CA . ALA B 1 459 ? 18.363 29.048 23.022 1.00 65.85 459 ALA B CA 1
ATOM 8334 C C . ALA B 1 459 ? 18.941 28.092 24.056 1.00 66.10 459 ALA B C 1
ATOM 8335 O O . ALA B 1 459 ? 18.205 27.390 24.755 1.00 65.22 459 ALA B O 1
ATOM 8337 N N . LYS B 1 460 ? 20.267 28.066 24.134 1.00 66.62 460 LYS B N 1
ATOM 8338 C CA . LYS B 1 460 ? 20.974 27.219 25.086 1.00 67.22 460 LYS B CA 1
ATOM 8339 C C . LYS B 1 460 ? 21.590 28.125 26.147 1.00 67.63 460 LYS B C 1
ATOM 8340 O O . LYS B 1 460 ? 22.220 29.138 25.820 1.00 67.76 460 LYS B O 1
ATOM 8346 N N . VAL B 1 461 ? 21.407 27.767 27.413 1.00 67.58 461 VAL B N 1
ATOM 8347 C CA . VAL B 1 461 ? 21.963 28.552 28.509 1.00 67.04 461 VAL B CA 1
ATOM 8348 C C . VAL B 1 461 ? 23.223 27.862 29.014 1.00 67.04 461 VAL B C 1
ATOM 8349 O O . VAL B 1 461 ? 23.161 26.743 29.527 1.00 66.11 461 VAL B O 1
ATOM 8353 N N . GLU B 1 462 ? 24.365 28.525 28.861 1.00 67.21 462 GLU B N 1
ATOM 8354 C CA . GLU B 1 462 ? 25.629 27.955 29.306 1.00 68.03 462 GLU B CA 1
ATOM 8355 C C . GLU B 1 462 ? 25.954 28.361 30.744 1.00 68.26 462 GLU B C 1
ATOM 8356 O O . GLU B 1 462 ? 26.218 29.530 31.026 1.00 68.47 462 GLU B O 1
ATOM 8362 N N . LEU B 1 463 ? 25.926 27.376 31.643 1.00 68.32 463 LEU B N 1
ATOM 8363 C CA . LEU B 1 463 ? 26.204 27.583 33.065 1.00 68.09 463 LEU B CA 1
ATOM 8364 C C . LEU B 1 463 ? 27.694 27.833 33.317 1.00 69.00 463 LEU B C 1
ATOM 8365 O O . LEU B 1 463 ? 28.542 27.408 32.530 1.00 69.12 463 LEU B O 1
ATOM 8370 N N . SER B 1 464 ? 28.006 28.523 34.413 1.00 70.09 464 SER B N 1
ATOM 8371 C CA . SER B 1 464 ? 29.394 28.845 34.758 1.00 71.27 464 SER B CA 1
ATOM 8372 C C . SER B 1 464 ? 30.012 27.845 35.734 1.00 71.87 464 SER B C 1
ATOM 8373 O O . SER B 1 464 ? 29.445 26.781 35.997 1.00 70.74 464 SER B O 1
ATOM 8376 N N . LYS B 1 465 ? 31.183 28.199 36.260 1.00 73.11 465 LYS B N 1
ATOM 8377 C CA . LYS B 1 465 ? 31.888 27.358 37.224 1.00 74.60 465 LYS B CA 1
ATOM 8378 C C . LYS B 1 465 ? 30.922 26.903 38.320 1.00 75.02 465 LYS B C 1
ATOM 8379 O O . LYS B 1 465 ? 31.102 25.846 38.927 1.00 75.16 465 LYS B O 1
ATOM 8385 N N . THR B 1 466 ? 29.898 27.717 38.561 1.00 75.42 466 THR B N 1
ATOM 8386 C CA . THR B 1 466 ? 28.862 27.416 39.542 1.00 75.44 466 THR B CA 1
ATOM 8387 C C . THR B 1 466 ? 27.593 27.167 38.724 1.00 75.91 466 THR B C 1
ATOM 8388 O O . THR B 1 466 ? 27.494 27.631 37.584 1.00 77.21 466 THR B O 1
ATOM 8392 N N . GLY B 1 467 ? 26.630 26.442 39.289 1.00 74.98 467 GLY B N 1
ATOM 8393 C CA . GLY B 1 467 ? 25.401 26.156 38.558 1.00 73.11 467 GLY B CA 1
ATOM 8394 C C . GLY B 1 467 ? 24.577 27.387 38.214 1.00 71.53 467 GLY B C 1
ATOM 8395 O O . GLY B 1 467 ? 23.346 27.353 38.281 1.00 71.32 467 GLY B O 1
ATOM 8396 N N . MET B 1 468 ? 25.258 28.467 37.834 1.00 70.08 468 MET B N 1
ATOM 8397 C CA . MET B 1 468 ? 24.606 29.733 37.492 1.00 68.63 468 MET B CA 1
ATOM 8398 C C . MET B 1 468 ? 24.535 29.999 35.990 1.00 66.45 468 MET B C 1
ATOM 8399 O O . MET B 1 468 ? 25.506 29.784 35.263 1.00 66.86 468 MET B O 1
ATOM 8404 N N . PRO B 1 469 ? 23.371 30.472 35.510 1.00 64.13 469 PRO B N 1
ATOM 8405 C CA . PRO B 1 469 ? 23.172 30.771 34.090 1.00 62.31 469 PRO B CA 1
ATOM 8406 C C . PRO B 1 469 ? 23.834 32.084 33.701 1.00 61.03 469 PRO B C 1
ATOM 8407 O O . PRO B 1 469 ? 23.727 33.076 34.417 1.00 59.37 469 PRO B O 1
ATOM 8411 N N . ARG B 1 470 ? 24.527 32.085 32.569 1.00 61.83 470 ARG B N 1
ATOM 8412 C CA . ARG B 1 470 ? 25.180 33.298 32.096 1.00 63.37 470 ARG B CA 1
ATOM 8413 C C . ARG B 1 470 ? 24.811 33.594 30.647 1.00 63.93 470 ARG B C 1
ATOM 8414 O O . ARG B 1 470 ? 23.686 34.004 30.354 1.00 64.63 470 ARG B O 1
ATOM 8422 N N . GLN B 1 471 ? 25.751 33.374 29.738 1.00 64.03 471 GLN B N 1
ATOM 8423 C CA . GLN B 1 471 ? 25.499 33.649 28.335 1.00 64.50 471 GLN B CA 1
ATOM 8424 C C . GLN B 1 471 ? 24.396 32.805 27.707 1.00 64.10 471 GLN B C 1
ATOM 8425 O O . GLN B 1 471 ? 24.347 31.588 27.877 1.00 63.73 471 GLN B O 1
ATOM 8431 N N . VAL B 1 472 ? 23.505 33.480 26.988 1.00 64.43 472 VAL B N 1
ATOM 8432 C CA . VAL B 1 472 ? 22.402 32.836 26.284 1.00 64.77 472 VAL B CA 1
ATOM 8433 C C . VAL B 1 472 ? 22.734 32.920 24.795 1.00 65.63 472 VAL B C 1
ATOM 8434 O O . VAL B 1 472 ? 22.907 34.012 24.255 1.00 64.60 472 VAL B O 1
ATOM 8438 N N . LYS B 1 473 ? 22.831 31.772 24.133 1.00 67.17 473 LYS B N 1
ATOM 8439 C CA . LYS B 1 473 ? 23.167 31.761 22.717 1.00 69.00 473 LYS B CA 1
ATOM 8440 C C . LYS B 1 473 ? 22.241 30.921 21.851 1.00 69.75 473 LYS B C 1
ATOM 8441 O O . LYS B 1 473 ? 21.517 30.051 22.344 1.00 69.58 473 LYS B O 1
ATOM 8447 N N . VAL B 1 474 ? 22.271 31.207 20.550 1.00 70.59 474 VAL B N 1
ATOM 8448 C CA . VAL B 1 474 ? 21.471 30.491 19.563 1.00 71.08 474 VAL B CA 1
ATOM 8449 C C . VAL B 1 474 ? 22.250 30.395 18.256 1.00 72.35 474 VAL B C 1
ATOM 8450 O O . VAL B 1 474 ? 22.661 31.412 17.692 1.00 72.39 474 VAL B O 1
ATOM 8454 N N . ASN B 1 475 ? 22.455 29.164 17.794 1.00 73.50 475 ASN B N 1
ATOM 8455 C CA . ASN B 1 475 ? 23.169 28.887 16.548 1.00 74.34 475 ASN B CA 1
ATOM 8456 C C . ASN B 1 475 ? 24.632 29.313 16.590 1.00 73.78 475 ASN B C 1
ATOM 8457 O O . ASN B 1 475 ? 25.419 28.951 15.712 1.00 73.23 475 ASN B O 1
ATOM 8462 N N . GLY B 1 476 ? 24.995 30.078 17.613 1.00 73.34 476 GLY B N 1
ATOM 8463 C CA . GLY B 1 476 ? 26.365 30.536 17.731 1.00 73.07 476 GLY B CA 1
ATOM 8464 C C . GLY B 1 476 ? 26.433 31.998 18.114 1.00 72.53 476 GLY B C 1
ATOM 8465 O O . GLY B 1 476 ? 27.501 32.514 18.442 1.00 72.47 476 GLY B O 1
ATOM 8466 N N . LYS B 1 477 ? 25.292 32.675 18.062 1.00 71.76 477 LYS B N 1
ATOM 8467 C CA . LYS B 1 477 ? 25.240 34.082 18.427 1.00 70.86 477 LYS B CA 1
ATOM 8468 C C . LYS B 1 477 ? 24.689 34.232 19.846 1.00 70.06 477 LYS B C 1
ATOM 8469 O O . LYS B 1 477 ? 23.692 33.608 20.219 1.00 68.95 477 LYS B O 1
ATOM 8475 N N . ARG B 1 478 ? 25.368 35.051 20.640 1.00 69.41 478 ARG B N 1
ATOM 8476 C CA . ARG B 1 478 ? 24.975 35.278 22.021 1.00 69.06 478 ARG B CA 1
ATOM 8477 C C . ARG B 1 478 ? 23.873 36.328 22.101 1.00 67.35 478 ARG B C 1
ATOM 8478 O O . ARG B 1 478 ? 24.110 37.511 21.851 1.00 67.22 478 ARG B O 1
ATOM 8486 N N . LEU B 1 479 ? 22.665 35.885 22.435 1.00 64.88 479 LEU B N 1
ATOM 8487 C CA . LEU B 1 479 ? 21.527 36.788 22.549 1.00 62.59 479 LEU B CA 1
ATOM 8488 C C . LEU B 1 479 ? 21.755 37.758 23.703 1.00 62.77 479 LEU B C 1
ATOM 8489 O O . LEU B 1 479 ? 21.894 38.967 23.501 1.00 63.24 479 LEU B O 1
ATOM 8494 N N . ALA B 1 480 ? 21.797 37.217 24.916 1.00 61.88 480 ALA B N 1
ATOM 8495 C CA . ALA B 1 480 ? 22.012 38.021 26.109 1.00 60.52 480 ALA B CA 1
ATOM 8496 C C . ALA B 1 480 ? 22.808 37.233 27.136 1.00 59.52 480 ALA B C 1
ATOM 8497 O O . ALA B 1 480 ? 23.278 36.129 26.867 1.00 59.77 480 ALA B O 1
ATOM 8499 N N . THR B 1 481 ? 22.955 37.806 28.320 1.00 59.00 481 THR B N 1
ATOM 8500 C CA . THR B 1 481 ? 23.692 37.157 29.390 1.00 58.00 481 THR B CA 1
ATOM 8501 C C . THR B 1 481 ? 23.095 37.526 30.741 1.00 56.32 481 THR B C 1
ATOM 8502 O O . THR B 1 481 ? 23.003 38.702 31.088 1.00 56.13 481 THR B O 1
ATOM 8506 N N . VAL B 1 482 ? 22.672 36.515 31.491 1.00 54.35 482 VAL B N 1
ATOM 8507 C CA . VAL B 1 482 ? 22.105 36.741 32.813 1.00 52.50 482 VAL B CA 1
ATOM 8508 C C . VAL B 1 482 ? 23.213 37.314 33.701 1.00 52.41 482 VAL B C 1
ATOM 8509 O O . VAL B 1 482 ? 24.258 36.683 33.883 1.00 51.24 482 VAL B O 1
ATOM 8513 N N . ARG B 1 483 ? 22.991 38.517 34.230 1.00 52.51 483 ARG B N 1
ATOM 8514 C CA . ARG B 1 483 ? 23.978 39.163 35.092 1.00 53.63 483 ARG B CA 1
ATOM 8515 C C . ARG B 1 483 ? 24.131 38.394 36.397 1.00 55.18 483 ARG B C 1
ATOM 8516 O O . ARG B 1 483 ? 23.167 37.816 36.914 1.00 54.96 483 ARG B O 1
ATOM 8524 N N . ALA B 1 484 ? 25.344 38.412 36.937 1.00 55.62 484 ALA B N 1
ATOM 8525 C CA . ALA B 1 484 ? 25.626 37.717 38.181 1.00 56.34 484 ALA B CA 1
ATOM 8526 C C . ALA B 1 484 ? 25.048 38.490 39.363 1.00 56.33 484 ALA B C 1
ATOM 8527 O O . ALA B 1 484 ? 24.512 37.900 40.304 1.00 56.78 484 ALA B O 1
ATOM 8529 N N . ASP B 1 485 ? 25.140 39.814 39.295 1.00 55.44 485 ASP B N 1
ATOM 8530 C CA . ASP B 1 485 ? 24.652 40.679 40.363 1.00 55.24 485 ASP B CA 1
ATOM 8531 C C . ASP B 1 485 ? 23.137 40.747 40.576 1.00 53.85 485 ASP B C 1
ATOM 8532 O O . ASP B 1 485 ? 22.669 40.590 41.699 1.00 54.70 485 ASP B O 1
ATOM 8537 N N . ASP B 1 486 ? 22.362 40.973 39.521 1.00 52.21 486 ASP B N 1
ATOM 8538 C CA . ASP B 1 486 ? 20.914 41.070 39.694 1.00 50.31 486 ASP B CA 1
ATOM 8539 C C . ASP B 1 486 ? 20.082 39.952 39.075 1.00 49.47 486 ASP B C 1
ATOM 8540 O O . ASP B 1 486 ? 18.862 39.903 39.253 1.00 49.47 486 ASP B O 1
ATOM 8545 N N . GLY B 1 487 ? 20.733 39.044 38.364 1.00 48.42 487 GLY B N 1
ATOM 8546 C CA . GLY B 1 487 ? 19.992 37.956 37.757 1.00 48.03 487 GLY B CA 1
ATOM 8547 C C . GLY B 1 487 ? 19.075 38.450 36.658 1.00 47.92 487 GLY B C 1
ATOM 8548 O O . GLY B 1 487 ? 18.113 37.777 36.292 1.00 47.81 487 GLY B O 1
ATOM 8549 N N . LEU B 1 488 ? 19.366 39.641 36.142 1.00 47.87 488 LEU B N 1
ATOM 8550 C CA . LEU B 1 488 ? 18.586 40.225 35.056 1.00 47.25 488 LEU B CA 1
ATOM 8551 C C . LEU B 1 488 ? 19.397 40.124 33.767 1.00 47.68 488 LEU B C 1
ATOM 8552 O O . LEU B 1 488 ? 20.630 40.156 33.796 1.00 47.01 488 LEU B O 1
ATOM 8557 N N . LEU B 1 489 ? 18.699 40.009 32.641 1.00 47.05 489 LEU B N 1
ATOM 8558 C CA . LEU B 1 489 ? 19.346 39.877 31.340 1.00 45.46 489 LEU B CA 1
ATOM 8559 C C . LEU B 1 489 ? 19.926 41.161 30.759 1.00 45.29 489 LEU B C 1
ATOM 8560 O O . LEU B 1 489 ? 19.295 42.219 30.785 1.00 45.13 489 LEU B O 1
ATOM 8565 N N . THR B 1 490 ? 21.148 41.055 30.248 1.00 44.38 490 THR B N 1
ATOM 8566 C CA . THR B 1 490 ? 21.809 42.169 29.589 1.00 43.78 490 THR B CA 1
ATOM 8567 C C . THR B 1 490 ? 21.747 41.749 28.136 1.00 44.40 490 THR B C 1
ATOM 8568 O O . THR B 1 490 ? 22.308 40.722 27.755 1.00 44.84 490 THR B O 1
ATOM 8572 N N . LEU B 1 491 ? 21.050 42.537 27.328 1.00 44.51 491 LEU B N 1
ATOM 8573 C CA . LEU B 1 491 ? 20.871 42.203 25.926 1.00 43.66 491 LEU B CA 1
ATOM 8574 C C . LEU B 1 491 ? 22.083 42.371 25.029 1.00 43.28 491 LEU B C 1
ATOM 8575 O O . LEU B 1 491 ? 22.977 43.183 25.283 1.00 41.33 491 LEU B O 1
ATOM 8580 N N . GLY B 1 492 ? 22.090 41.564 23.975 1.00 43.84 492 GLY B N 1
ATOM 8581 C CA . GLY B 1 492 ? 23.129 41.618 22.971 1.00 44.65 492 GLY B CA 1
ATOM 8582 C C . GLY B 1 492 ? 22.373 42.027 21.723 1.00 45.21 492 GLY B C 1
ATOM 8583 O O . GLY B 1 492 ? 21.194 41.703 21.586 1.00 44.98 492 GLY B O 1
ATOM 8584 N N . ILE B 1 493 ? 23.024 42.746 20.819 1.00 46.76 493 ILE B N 1
ATOM 8585 C CA . ILE B 1 493 ? 22.365 43.184 19.596 1.00 48.61 493 ILE B CA 1
ATOM 8586 C C . ILE B 1 493 ? 21.411 42.145 19.010 1.00 48.79 493 ILE B C 1
ATOM 8587 O O . ILE B 1 493 ? 20.327 42.489 18.534 1.00 50.28 493 ILE B O 1
ATOM 8592 N N . GLU B 1 494 ? 21.804 40.877 19.055 1.00 49.04 494 GLU B N 1
ATOM 8593 C CA . GLU B 1 494 ? 20.972 39.808 18.507 1.00 49.08 494 GLU B CA 1
ATOM 8594 C C . GLU B 1 494 ? 19.704 39.597 19.330 1.00 47.66 494 GLU B C 1
ATOM 8595 O O . GLU B 1 494 ? 18.632 39.336 18.777 1.00 47.15 494 GLU B O 1
ATOM 8601 N N . GLY B 1 495 ? 19.830 39.701 20.650 1.00 46.75 495 GLY B N 1
ATOM 8602 C CA . GLY B 1 495 ? 18.668 39.542 21.505 1.00 45.38 495 GLY B CA 1
ATOM 8603 C C . GLY B 1 495 ? 17.745 40.720 21.253 1.00 44.70 495 GLY B C 1
ATOM 8604 O O . GLY B 1 495 ? 16.521 40.580 21.201 1.00 43.22 495 GLY B O 1
ATOM 8605 N N . ALA B 1 496 ? 18.350 41.893 21.092 1.00 44.44 496 ALA B N 1
ATOM 8606 C CA . ALA B 1 496 ? 17.610 43.117 20.824 1.00 44.94 496 ALA B CA 1
ATOM 8607 C C . ALA B 1 496 ? 16.718 42.911 19.606 1.00 45.78 496 ALA B C 1
ATOM 8608 O O . ALA B 1 496 ? 15.512 43.167 19.654 1.00 45.87 496 ALA B O 1
ATOM 8610 N N . LYS B 1 497 ? 17.321 42.442 18.515 1.00 46.35 497 LYS B N 1
ATOM 8611 C CA . LYS B 1 497 ? 16.589 42.196 17.274 1.00 46.44 497 LYS B CA 1
ATOM 8612 C C . LYS B 1 497 ? 15.368 41.314 17.499 1.00 46.53 497 LYS B C 1
ATOM 8613 O O . LYS B 1 497 ? 14.247 41.665 17.124 1.00 46.17 497 LYS B O 1
ATOM 8619 N N . ARG B 1 498 ? 15.596 40.165 18.120 1.00 46.57 498 ARG B N 1
ATOM 8620 C CA . ARG B 1 498 ? 14.526 39.223 18.381 1.00 46.90 498 ARG B CA 1
ATOM 8621 C C . ARG B 1 498 ? 13.408 39.835 19.206 1.00 45.93 498 ARG B C 1
ATOM 8622 O O . ARG B 1 498 ? 12.234 39.611 18.932 1.00 46.06 498 ARG B O 1
ATOM 8630 N N . LEU B 1 499 ? 13.769 40.600 20.225 1.00 45.69 499 LEU B N 1
ATOM 8631 C CA . LEU B 1 499 ? 12.759 41.236 21.063 1.00 46.05 499 LEU B CA 1
ATOM 8632 C C . LEU B 1 499 ? 12.015 42.293 20.236 1.00 45.14 499 LEU B C 1
ATOM 8633 O O . LEU B 1 499 ? 10.815 42.527 20.416 1.00 43.51 499 LEU B O 1
ATOM 8638 N N . HIS B 1 500 ? 12.739 42.904 19.306 1.00 44.62 500 HIS B N 1
ATOM 8639 C CA . HIS B 1 500 ? 12.177 43.935 18.453 1.00 44.02 500 HIS B CA 1
ATOM 8640 C C . HIS B 1 500 ? 11.011 43.451 17.612 1.00 43.44 500 HIS B C 1
ATOM 8641 O O . HIS B 1 500 ? 10.073 44.208 17.373 1.00 43.83 500 HIS B O 1
ATOM 8648 N N . ARG B 1 501 ? 11.063 42.200 17.158 1.00 43.34 501 ARG B N 1
ATOM 8649 C CA . ARG B 1 501 ? 9.976 41.661 16.344 1.00 43.00 501 ARG B CA 1
ATOM 8650 C C . ARG B 1 501 ? 8.913 40.941 17.151 1.00 40.77 501 ARG B C 1
ATOM 8651 O O . ARG B 1 501 ? 7.757 40.871 16.737 1.00 41.18 501 ARG B O 1
ATOM 8659 N N . VAL B 1 502 ? 9.299 40.414 18.306 1.00 38.58 502 VAL B N 1
ATOM 8660 C CA . VAL B 1 502 ? 8.363 39.707 19.171 1.00 36.67 502 VAL B CA 1
ATOM 8661 C C . VAL B 1 502 ? 7.462 40.679 19.932 1.00 36.37 502 VAL B C 1
ATOM 8662 O O . VAL B 1 502 ? 6.275 40.413 20.137 1.00 35.06 502 VAL B O 1
ATOM 8666 N N . LEU B 1 503 ? 8.029 41.801 20.367 1.00 35.19 503 LEU B N 1
ATOM 8667 C CA . LEU B 1 503 ? 7.247 42.772 21.111 1.00 34.53 503 LEU B CA 1
ATOM 8668 C C . LEU B 1 503 ? 6.770 43.922 20.234 1.00 33.76 503 LEU B C 1
ATOM 8669 O O . LEU B 1 503 ? 7.548 44.514 19.486 1.00 36.23 503 LEU B O 1
ATOM 8674 N N . PRO B 1 504 ? 5.468 44.250 20.316 1.00 31.88 504 PRO B N 1
ATOM 8675 C CA . PRO B 1 504 ? 4.822 45.325 19.553 1.00 29.44 504 PRO B CA 1
ATOM 8676 C C . PRO B 1 504 ? 5.327 46.710 19.936 1.00 29.53 504 PRO B C 1
ATOM 8677 O O . PRO B 1 504 ? 5.522 47.012 21.115 1.00 26.54 504 PRO B O 1
ATOM 8681 N N . TYR B 1 505 ? 5.534 47.556 18.936 1.00 30.45 505 TYR B N 1
ATOM 8682 C CA . TYR B 1 505 ? 5.951 48.925 19.185 1.00 30.14 505 TYR B CA 1
ATOM 8683 C C . TYR B 1 505 ? 4.837 49.453 20.099 1.00 30.90 505 TYR B C 1
ATOM 8684 O O . TYR B 1 505 ? 3.670 49.059 19.956 1.00 31.40 505 TYR B O 1
ATOM 8693 N N . PRO B 1 506 ? 5.166 50.354 21.041 1.00 30.85 506 PRO B N 1
ATOM 8694 C CA . PRO B 1 506 ? 6.472 50.946 21.352 1.00 30.85 506 PRO B CA 1
ATOM 8695 C C . PRO B 1 506 ? 7.284 50.222 22.441 1.00 30.53 506 PRO B C 1
ATOM 8696 O O . PRO B 1 506 ? 8.285 50.753 22.915 1.00 31.90 506 PRO B O 1
ATOM 8700 N N . ARG B 1 507 ? 6.851 49.032 22.845 1.00 29.66 507 ARG B N 1
ATOM 8701 C CA . ARG B 1 507 ? 7.544 48.280 23.893 1.00 29.78 507 ARG B CA 1
ATOM 8702 C C . ARG B 1 507 ? 9.066 48.288 23.825 1.00 29.00 507 ARG B C 1
ATOM 8703 O O . ARG B 1 507 ? 9.646 47.893 22.820 1.00 29.44 507 ARG B O 1
ATOM 8711 N N . MET B 1 508 ? 9.693 48.740 24.911 1.00 29.27 508 MET B N 1
ATOM 8712 C CA . MET B 1 508 ? 11.152 48.816 25.042 1.00 29.14 508 MET B CA 1
ATOM 8713 C C . MET B 1 508 ? 11.825 49.840 24.134 1.00 29.17 508 MET B C 1
ATOM 8714 O O . MET B 1 508 ? 13.053 49.954 24.109 1.00 29.86 508 MET B O 1
ATOM 8719 N N . ARG B 1 509 ? 11.031 50.598 23.398 1.00 29.65 509 ARG B N 1
ATOM 8720 C CA . ARG B 1 509 ? 11.597 51.560 22.475 1.00 30.25 509 ARG B CA 1
ATOM 8721 C C . ARG B 1 509 ? 11.914 52.953 23.001 1.00 30.74 509 ARG B C 1
ATOM 8722 O O . ARG B 1 509 ? 11.230 53.503 23.861 1.00 31.96 509 ARG B O 1
ATOM 8730 N N . VAL B 1 510 ? 12.996 53.499 22.475 1.00 30.62 510 VAL B N 1
ATOM 8731 C CA . VAL B 1 510 ? 13.419 54.853 22.766 1.00 31.02 510 VAL B CA 1
ATOM 8732 C C . VAL B 1 510 ? 13.655 55.342 21.332 1.00 29.95 510 VAL B C 1
ATOM 8733 O O . VAL B 1 510 ? 14.493 54.793 20.617 1.00 30.32 510 VAL B O 1
ATOM 8737 N N . VAL B 1 511 ? 12.878 56.331 20.898 1.00 29.42 511 VAL B N 1
ATOM 8738 C CA . VAL B 1 511 ? 12.980 56.857 19.537 1.00 29.99 511 VAL B CA 1
ATOM 8739 C C . VAL B 1 511 ? 13.838 58.112 19.450 1.00 30.74 511 VAL B C 1
ATOM 8740 O O . VAL B 1 511 ? 13.542 59.124 20.085 1.00 30.48 511 VAL B O 1
ATOM 8744 N N . VAL B 1 512 ? 14.886 58.043 18.636 1.00 32.68 512 VAL B N 1
ATOM 8745 C CA . VAL B 1 512 ? 15.820 59.157 18.476 1.00 34.59 512 VAL B CA 1
ATOM 8746 C C . VAL B 1 512 ? 15.666 59.986 17.194 1.00 36.95 512 VAL B C 1
ATOM 8747 O O . VAL B 1 512 ? 15.017 59.564 16.228 1.00 36.88 512 VAL B O 1
ATOM 8751 N N . ASN B 1 513 ? 16.284 61.169 17.213 1.00 38.59 513 ASN B N 1
ATOM 8752 C CA . ASN B 1 513 ? 16.287 62.105 16.094 1.00 40.10 513 ASN B CA 1
ATOM 8753 C C . ASN B 1 513 ? 16.901 61.467 14.879 1.00 42.75 513 ASN B C 1
ATOM 8754 O O . ASN B 1 513 ? 17.482 60.389 14.956 1.00 44.05 513 ASN B O 1
ATOM 8759 N N . LYS B 1 514 ? 16.791 62.167 13.758 1.00 45.60 514 LYS B N 1
ATOM 8760 C CA . LYS B 1 514 ? 17.365 61.707 12.507 1.00 48.09 514 LYS B CA 1
ATOM 8761 C C . LYS B 1 514 ? 18.850 62.051 12.628 1.00 48.48 514 LYS B C 1
ATOM 8762 O O . LYS B 1 514 ? 19.715 61.349 12.098 1.00 47.78 514 LYS B O 1
ATOM 8768 N N . GLU B 1 515 ? 19.123 63.135 13.353 1.00 49.08 515 GLU B N 1
ATOM 8769 C CA . GLU B 1 515 ? 20.483 63.614 13.580 1.00 50.14 515 GLU B CA 1
ATOM 8770 C C . GLU B 1 515 ? 21.249 62.712 14.543 1.00 50.81 515 GLU B C 1
ATOM 8771 O O . GLU B 1 515 ? 22.482 62.660 14.513 1.00 50.82 515 GLU B O 1
ATOM 8777 N N . ALA B 1 516 ? 20.514 62.010 15.403 1.00 50.89 516 ALA B N 1
ATOM 8778 C CA . ALA B 1 516 ? 21.126 61.120 16.383 1.00 49.94 516 ALA B CA 1
ATOM 8779 C C . ALA B 1 516 ? 21.281 59.709 15.832 1.00 50.05 516 ALA B C 1
ATOM 8780 O O . ALA B 1 516 ? 22.136 58.948 16.278 1.00 50.75 516 ALA B O 1
ATOM 8782 N N . GLU B 1 517 ? 20.455 59.377 14.849 1.00 50.05 517 GLU B N 1
ATOM 8783 C CA . GLU B 1 517 ? 20.456 58.061 14.222 1.00 49.93 517 GLU B CA 1
ATOM 8784 C C . GLU B 1 517 ? 21.828 57.479 13.880 1.00 50.51 517 GLU B C 1
ATOM 8785 O O . GLU B 1 517 ? 22.076 56.292 14.104 1.00 49.66 517 GLU B O 1
ATOM 8791 N N . PRO B 1 518 ? 22.732 58.297 13.315 1.00 51.30 518 PRO B N 1
ATOM 8792 C CA . PRO B 1 518 ? 24.070 57.811 12.956 1.00 52.38 518 PRO B CA 1
ATOM 8793 C C . PRO B 1 518 ? 24.865 57.316 14.157 1.00 53.12 518 PRO B C 1
ATOM 8794 O O . PRO B 1 518 ? 25.378 56.194 14.148 1.00 53.61 518 PRO B O 1
ATOM 8798 N N . PHE B 1 519 ? 24.963 58.160 15.183 1.00 53.37 519 PHE B N 1
ATOM 8799 C CA . PHE B 1 519 ? 25.696 57.820 16.401 1.00 53.80 519 PHE B CA 1
ATOM 8800 C C . PHE B 1 519 ? 25.156 56.540 17.023 1.00 53.93 519 PHE B C 1
ATOM 8801 O O . PHE B 1 519 ? 25.914 55.620 17.320 1.00 54.46 519 PHE B O 1
ATOM 8809 N N . ALA B 1 520 ? 23.844 56.488 17.226 1.00 53.23 520 ALA B N 1
ATOM 8810 C CA . ALA B 1 520 ? 23.216 55.311 17.803 1.00 52.41 520 ALA B CA 1
ATOM 8811 C C . ALA B 1 520 ? 23.636 54.080 17.008 1.00 52.07 520 ALA B C 1
ATOM 8812 O O . ALA B 1 520 ? 24.041 53.071 17.585 1.00 52.42 520 ALA B O 1
ATOM 8814 N N . ARG B 1 521 ? 23.539 54.162 15.685 1.00 52.14 521 ARG B N 1
ATOM 8815 C CA . ARG B 1 521 ? 23.928 53.045 14.829 1.00 53.05 521 ARG B CA 1
ATOM 8816 C C . ARG B 1 521 ? 25.399 52.727 15.061 1.00 53.46 521 ARG B C 1
ATOM 8817 O O . ARG B 1 521 ? 25.807 51.562 15.065 1.00 52.92 521 ARG B O 1
ATOM 8825 N N . LYS B 1 522 ? 26.181 53.785 15.256 1.00 53.11 522 LYS B N 1
ATOM 8826 C CA . LYS B 1 522 ? 27.616 53.676 15.476 1.00 53.75 522 LYS B CA 1
ATOM 8827 C C . LYS B 1 522 ? 27.921 53.044 16.830 1.00 53.35 522 LYS B C 1
ATOM 8828 O O . LYS B 1 522 ? 28.965 52.416 17.007 1.00 53.81 522 LYS B O 1
ATOM 8834 N N . GLY B 1 523 ? 27.009 53.222 17.783 1.00 52.11 523 GLY B N 1
ATOM 8835 C CA . GLY B 1 523 ? 27.195 52.663 19.109 1.00 50.14 523 GLY B CA 1
ATOM 8836 C C . GLY B 1 523 ? 27.249 53.693 20.225 1.00 49.69 523 GLY B C 1
ATOM 8837 O O . GLY B 1 523 ? 27.176 53.335 21.401 1.00 50.79 523 GLY B O 1
ATOM 8838 N N . LYS B 1 524 ? 27.375 54.968 19.869 1.00 48.41 524 LYS B N 1
ATOM 8839 C CA . LYS B 1 524 ? 27.444 56.040 20.859 1.00 47.60 524 LYS B CA 1
ATOM 8840 C C . LYS B 1 524 ? 26.198 56.091 21.742 1.00 47.73 524 LYS B C 1
ATOM 8841 O O . LYS B 1 524 ? 25.127 55.618 21.361 1.00 48.30 524 LYS B O 1
ATOM 8847 N N . ASP B 1 525 ? 26.339 56.673 22.926 1.00 47.51 525 ASP B N 1
ATOM 8848 C CA . ASP B 1 525 ? 25.215 56.764 23.843 1.00 47.10 525 ASP B CA 1
ATOM 8849 C C . ASP B 1 525 ? 24.156 57.738 23.351 1.00 46.22 525 ASP B C 1
ATOM 8850 O O . ASP B 1 525 ? 24.447 58.702 22.645 1.00 46.81 525 ASP B O 1
ATOM 8855 N N . VAL B 1 526 ? 22.919 57.469 23.734 1.00 44.15 526 VAL B N 1
ATOM 8856 C CA . VAL B 1 526 ? 21.799 58.307 23.358 1.00 42.96 526 VAL B CA 1
ATOM 8857 C C . VAL B 1 526 ? 21.604 59.397 24.396 1.00 43.52 526 VAL B C 1
ATOM 8858 O O . VAL B 1 526 ? 21.415 59.104 25.574 1.00 44.41 526 VAL B O 1
ATOM 8862 N N . PHE B 1 527 ? 21.659 60.652 23.970 1.00 43.60 527 PHE B N 1
ATOM 8863 C CA . PHE B 1 527 ? 21.434 61.751 24.896 1.00 43.35 527 PHE B CA 1
ATOM 8864 C C . PHE B 1 527 ? 19.953 62.124 24.890 1.00 43.54 527 PHE B C 1
ATOM 8865 O O . PHE B 1 527 ? 19.282 62.033 23.862 1.00 44.40 527 PHE B O 1
ATOM 8873 N N . ALA B 1 528 ? 19.446 62.538 26.044 1.00 43.25 528 ALA B N 1
ATOM 8874 C CA . ALA B 1 528 ? 18.039 62.890 26.181 1.00 41.91 528 ALA B CA 1
ATOM 8875 C C . ALA B 1 528 ? 17.475 63.859 25.144 1.00 41.93 528 ALA B C 1
ATOM 8876 O O . ALA B 1 528 ? 16.470 63.557 24.506 1.00 42.23 528 ALA B O 1
ATOM 8878 N N . LYS B 1 529 ? 18.111 65.015 24.968 1.00 41.77 529 LYS B N 1
ATOM 8879 C CA . LYS B 1 529 ? 17.609 66.006 24.017 1.00 41.02 529 LYS B CA 1
ATOM 8880 C C . LYS B 1 529 ? 17.293 65.452 22.627 1.00 39.16 529 LYS B C 1
ATOM 8881 O O . LYS B 1 529 ? 16.419 65.976 21.939 1.00 39.78 529 LYS B O 1
ATOM 8887 N N . PHE B 1 530 ? 17.988 64.394 22.218 1.00 37.53 530 PHE B N 1
ATOM 8888 C CA . PHE B 1 530 ? 17.751 63.785 20.910 1.00 35.41 530 PHE B CA 1
ATOM 8889 C C . PHE B 1 530 ? 16.660 62.720 20.917 1.00 34.46 530 PHE B C 1
ATOM 8890 O O . PHE B 1 530 ? 16.393 62.110 19.885 1.00 34.96 530 PHE B O 1
ATOM 8898 N N . VAL B 1 531 ? 16.047 62.472 22.070 1.00 32.09 531 VAL B N 1
ATOM 8899 C CA . VAL B 1 531 ? 14.978 61.483 22.151 1.00 30.25 531 VAL B CA 1
ATOM 8900 C C . VAL B 1 531 ? 13.657 62.186 21.900 1.00 30.27 531 VAL B C 1
ATOM 8901 O O . VAL B 1 531 ? 13.323 63.137 22.606 1.00 29.48 531 VAL B O 1
ATOM 8905 N N . ILE B 1 532 ? 12.911 61.725 20.899 1.00 30.59 532 ILE B N 1
ATOM 8906 C CA . ILE B 1 532 ? 11.618 62.326 20.586 1.00 30.87 532 ILE B CA 1
ATOM 8907 C C . ILE B 1 532 ? 10.483 61.599 21.281 1.00 28.98 532 ILE B C 1
ATOM 8908 O O . ILE B 1 532 ? 9.459 62.194 21.594 1.00 28.79 532 ILE B O 1
ATOM 8913 N N . PHE B 1 533 ? 10.664 60.310 21.529 1.00 26.14 533 PHE B N 1
ATOM 8914 C CA . PHE B 1 533 ? 9.631 59.545 22.195 1.00 25.05 533 PHE B CA 1
ATOM 8915 C C . PHE B 1 533 ? 10.157 58.238 22.767 1.00 25.75 533 PHE B C 1
ATOM 8916 O O . PHE B 1 533 ? 11.065 57.626 22.208 1.00 25.65 533 PHE B O 1
ATOM 8924 N N . ALA B 1 534 ? 9.567 57.795 23.870 1.00 26.35 534 ALA B N 1
ATOM 8925 C CA . ALA B 1 534 ? 10.006 56.550 24.482 1.00 26.88 534 ALA B CA 1
ATOM 8926 C C . ALA B 1 534 ? 8.868 55.799 25.138 1.00 25.72 534 ALA B C 1
ATOM 8927 O O . ALA B 1 534 ? 7.865 56.396 25.540 1.00 26.41 534 ALA B O 1
ATOM 8929 N N . ASP B 1 535 ? 9.046 54.487 25.251 1.00 24.79 535 ASP B N 1
ATOM 8930 C CA . ASP B 1 535 ? 8.074 53.594 25.888 1.00 24.55 535 ASP B CA 1
ATOM 8931 C C . ASP B 1 535 ? 7.786 54.052 27.318 1.00 23.43 535 ASP B C 1
ATOM 8932 O O . ASP B 1 535 ? 8.669 54.059 28.168 1.00 24.06 535 ASP B O 1
ATOM 8937 N N . PRO B 1 536 ? 6.538 54.438 27.599 1.00 22.94 536 PRO B N 1
ATOM 8938 C CA . PRO B 1 536 ? 6.142 54.892 28.937 1.00 21.88 536 PRO B CA 1
ATOM 8939 C C . PRO B 1 536 ? 6.492 53.848 30.001 1.00 21.98 536 PRO B C 1
ATOM 8940 O O . PRO B 1 536 ? 6.680 54.170 31.181 1.00 21.02 536 PRO B O 1
ATOM 8944 N N . GLY B 1 537 ? 6.553 52.591 29.569 1.00 21.86 537 GLY B N 1
ATOM 8945 C CA . GLY B 1 537 ? 6.837 51.499 30.479 1.00 22.21 537 GLY B CA 1
ATOM 8946 C C . GLY B 1 537 ? 8.290 51.374 30.875 1.00 23.72 537 GLY B C 1
ATOM 8947 O O . GLY B 1 537 ? 8.588 50.689 31.845 1.00 23.87 537 GLY B O 1
ATOM 8948 N N . ILE B 1 538 ? 9.190 52.019 30.132 1.00 23.94 538 ILE B N 1
ATOM 8949 C CA . ILE B 1 538 ? 10.615 51.969 30.452 1.00 24.30 538 ILE B CA 1
ATOM 8950 C C . ILE B 1 538 ? 10.896 52.573 31.839 1.00 26.36 538 ILE B C 1
ATOM 8951 O O . ILE B 1 538 ? 10.388 53.652 32.184 1.00 27.53 538 ILE B O 1
ATOM 8956 N N . ARG B 1 539 ? 11.695 51.858 32.631 1.00 24.16 539 ARG B N 1
ATOM 8957 C CA . ARG B 1 539 ? 12.065 52.297 33.965 1.00 22.97 539 ARG B CA 1
ATOM 8958 C C . ARG B 1 539 ? 13.566 52.455 33.967 1.00 23.20 539 ARG B C 1
ATOM 8959 O O . ARG B 1 539 ? 14.244 51.887 33.118 1.00 21.63 539 ARG B O 1
ATOM 8967 N N . PRO B 1 540 ? 14.107 53.237 34.915 1.00 25.25 540 PRO B N 1
ATOM 8968 C CA . PRO B 1 540 ? 15.558 53.439 34.980 1.00 27.15 540 PRO B CA 1
ATOM 8969 C C . PRO B 1 540 ? 16.288 52.111 35.070 1.00 30.15 540 PRO B C 1
ATOM 8970 O O . PRO B 1 540 ? 15.917 51.236 35.855 1.00 29.44 540 PRO B O 1
ATOM 8974 N N . TYR B 1 541 ? 17.310 51.980 34.233 1.00 32.91 541 TYR B N 1
ATOM 8975 C CA . TYR B 1 541 ? 18.155 50.799 34.144 1.00 37.01 541 TYR B CA 1
ATOM 8976 C C . TYR B 1 541 ? 17.576 49.620 33.367 1.00 37.84 541 TYR B C 1
ATOM 8977 O O . TYR B 1 541 ? 18.172 48.539 33.330 1.00 37.76 541 TYR B O 1
ATOM 8986 N N . ASP B 1 542 ? 16.421 49.833 32.740 1.00 38.20 542 ASP B N 1
ATOM 8987 C CA . ASP B 1 542 ? 15.807 48.793 31.921 1.00 37.79 542 ASP B CA 1
ATOM 8988 C C . ASP B 1 542 ? 16.685 48.665 30.678 1.00 38.58 542 ASP B C 1
ATOM 8989 O O . ASP B 1 542 ? 17.463 49.573 30.357 1.00 38.99 542 ASP B O 1
ATOM 8994 N N . GLU B 1 543 ? 16.560 47.542 29.982 1.00 37.11 543 GLU B N 1
ATOM 8995 C CA . GLU B 1 543 ? 17.291 47.343 28.742 1.00 36.57 543 GLU B CA 1
ATOM 8996 C C . GLU B 1 543 ? 16.369 47.989 27.704 1.00 34.96 543 GLU B C 1
ATOM 8997 O O . GLU B 1 543 ? 15.157 47.756 27.721 1.00 33.94 543 GLU B O 1
ATOM 9003 N N . VAL B 1 544 ? 16.918 48.816 26.818 1.00 32.72 544 VAL B N 1
ATOM 9004 C CA . VAL B 1 544 ? 16.071 49.469 25.828 1.00 31.37 544 VAL B CA 1
ATOM 9005 C C . VAL B 1 544 ? 16.516 49.278 24.382 1.00 31.42 544 VAL B C 1
ATOM 9006 O O . VAL B 1 544 ? 17.696 49.065 24.103 1.00 31.82 544 VAL B O 1
ATOM 9010 N N . LEU B 1 545 ? 15.547 49.357 23.472 1.00 31.06 545 LEU B N 1
ATOM 9011 C CA . LEU B 1 545 ? 15.780 49.211 22.035 1.00 28.09 545 LEU B CA 1
ATOM 9012 C C . LEU B 1 545 ? 15.878 50.593 21.393 1.00 29.19 545 LEU B C 1
ATOM 9013 O O . LEU B 1 545 ? 14.860 51.270 21.202 1.00 29.59 545 LEU B O 1
ATOM 9018 N N . VAL B 1 546 ? 17.099 51.026 21.084 1.00 30.63 546 VAL B N 1
ATOM 9019 C CA . VAL B 1 546 ? 17.296 52.335 20.463 1.00 33.44 546 VAL B CA 1
ATOM 9020 C C . VAL B 1 546 ? 16.822 52.246 19.013 1.00 34.47 546 VAL B C 1
ATOM 9021 O O . VAL B 1 546 ? 17.460 51.616 18.170 1.00 35.60 546 VAL B O 1
ATOM 9025 N N . VAL B 1 547 ? 15.704 52.897 18.724 1.00 34.92 547 VAL B N 1
ATOM 9026 C CA . VAL B 1 547 ? 15.126 52.831 17.395 1.00 33.61 547 VAL B CA 1
ATOM 9027 C C . VAL B 1 547 ? 14.897 54.211 16.759 1.00 34.56 547 VAL B C 1
ATOM 9028 O O . VAL B 1 547 ? 14.955 55.235 17.446 1.00 36.57 547 VAL B O 1
ATOM 9032 N N . ASN B 1 548 ? 14.677 54.243 15.443 1.00 34.86 548 ASN B N 1
ATOM 9033 C CA . ASN B 1 548 ? 14.397 55.505 14.758 1.00 34.42 548 ASN B CA 1
ATOM 9034 C C . ASN B 1 548 ? 12.878 55.607 14.566 1.00 33.33 548 ASN B C 1
ATOM 9035 O O . ASN B 1 548 ? 12.144 54.683 14.924 1.00 30.62 548 ASN B O 1
ATOM 9040 N N . GLU B 1 549 ? 12.403 56.715 14.012 1.00 33.30 549 GLU B N 1
ATOM 9041 C CA . GLU B 1 549 ? 10.970 56.882 13.824 1.00 35.78 549 GLU B CA 1
ATOM 9042 C C . GLU B 1 549 ? 10.289 55.761 13.063 1.00 36.31 549 GLU B C 1
ATOM 9043 O O . GLU B 1 549 ? 9.112 55.486 13.287 1.00 36.72 549 GLU B O 1
ATOM 9049 N N . ASN B 1 550 ? 11.018 55.115 12.162 1.00 36.36 550 ASN B N 1
ATOM 9050 C CA . ASN B 1 550 ? 10.452 54.009 11.402 1.00 37.01 550 ASN B CA 1
ATOM 9051 C C . ASN B 1 550 ? 10.550 52.711 12.179 1.00 37.06 550 ASN B C 1
ATOM 9052 O O . ASN B 1 550 ? 10.298 51.637 11.644 1.00 37.46 550 ASN B O 1
ATOM 9057 N N . ASP B 1 551 ? 10.908 52.827 13.450 1.00 37.75 551 ASP B N 1
ATOM 9058 C CA . ASP B 1 551 ? 11.055 51.679 14.331 1.00 37.30 551 ASP B CA 1
ATOM 9059 C C . ASP B 1 551 ? 12.057 50.676 13.773 1.00 37.66 551 ASP B C 1
ATOM 9060 O O . ASP B 1 551 ? 11.807 49.469 13.750 1.00 36.09 551 ASP B O 1
ATOM 9065 N N . GLU B 1 552 ? 13.192 51.195 13.316 1.00 38.60 552 GLU B N 1
ATOM 9066 C CA . GLU B 1 552 ? 14.266 50.364 12.790 1.00 39.29 552 GLU B CA 1
ATOM 9067 C C . GLU B 1 552 ? 15.344 50.321 13.871 1.00 38.87 552 GLU B C 1
ATOM 9068 O O . GLU B 1 552 ? 15.869 51.358 14.278 1.00 40.00 552 GLU B O 1
ATOM 9074 N N . LEU B 1 553 ? 15.660 49.123 14.344 1.00 37.63 553 LEU B N 1
ATOM 9075 C CA . LEU B 1 553 ? 16.660 48.962 15.385 1.00 38.13 553 LEU B CA 1
ATOM 9076 C C . LEU B 1 553 ? 17.964 49.695 15.070 1.00 38.53 553 LEU B C 1
ATOM 9077 O O . LEU B 1 553 ? 18.574 49.471 14.027 1.00 38.79 553 LEU B O 1
ATOM 9082 N N . LEU B 1 554 ? 18.387 50.571 15.975 1.00 39.09 554 LEU B N 1
ATOM 9083 C CA . LEU B 1 554 ? 19.617 51.340 15.786 1.00 40.85 554 LEU B CA 1
ATOM 9084 C C . LEU B 1 554 ? 20.716 50.882 16.739 1.00 42.49 554 LEU B C 1
ATOM 9085 O O . LEU B 1 554 ? 21.906 50.990 16.424 1.00 43.11 554 LEU B O 1
ATOM 9090 N N . ALA B 1 555 ? 20.311 50.384 17.907 1.00 43.04 555 ALA B N 1
ATOM 9091 C CA . ALA B 1 555 ? 21.253 49.912 18.918 1.00 42.64 555 ALA B CA 1
ATOM 9092 C C . ALA B 1 555 ? 20.540 49.390 20.166 1.00 43.53 555 ALA B C 1
ATOM 9093 O O . ALA B 1 555 ? 19.309 49.413 20.254 1.00 43.51 555 ALA B O 1
ATOM 9095 N N . THR B 1 556 ? 21.332 48.904 21.119 1.00 44.21 556 THR B N 1
ATOM 9096 C CA . THR B 1 556 ? 20.816 48.397 22.389 1.00 43.70 556 THR B CA 1
ATOM 9097 C C . THR B 1 556 ? 21.574 49.079 23.511 1.00 42.23 556 THR B C 1
ATOM 9098 O O . THR B 1 556 ? 22.759 49.397 23.379 1.00 42.90 556 THR B O 1
ATOM 9102 N N . GLY B 1 557 ? 20.886 49.308 24.618 1.00 40.38 557 GLY B N 1
ATOM 9103 C CA . GLY B 1 557 ? 21.530 49.950 25.740 1.00 39.22 557 GLY B CA 1
ATOM 9104 C C . GLY B 1 557 ? 20.707 49.786 26.991 1.00 37.68 557 GLY B C 1
ATOM 9105 O O . GLY B 1 557 ? 19.767 48.988 27.041 1.00 37.21 557 GLY B O 1
ATOM 9106 N N . GLN B 1 558 ? 21.070 50.549 28.009 1.00 36.76 558 GLN B N 1
ATOM 9107 C CA . GLN B 1 558 ? 20.366 50.511 29.274 1.00 37.35 558 GLN B CA 1
ATOM 9108 C C . GLN B 1 558 ? 19.852 51.912 29.570 1.00 37.19 558 GLN B C 1
ATOM 9109 O O . GLN B 1 558 ? 20.589 52.891 29.431 1.00 38.15 558 GLN B O 1
ATOM 9115 N N . ALA B 1 559 ? 18.587 52.006 29.969 1.00 35.29 559 ALA B N 1
ATOM 9116 C CA . ALA B 1 559 ? 17.979 53.297 30.277 1.00 34.03 559 ALA B CA 1
ATOM 9117 C C . ALA B 1 559 ? 18.547 53.926 31.551 1.00 33.65 559 ALA B C 1
ATOM 9118 O O . ALA B 1 559 ? 18.804 53.233 32.537 1.00 33.97 559 ALA B O 1
ATOM 9120 N N . LEU B 1 560 ? 18.744 55.241 31.528 1.00 32.76 560 LEU B N 1
ATOM 9121 C CA . LEU B 1 560 ? 19.255 55.951 32.698 1.00 32.62 560 LEU B CA 1
ATOM 9122 C C . LEU B 1 560 ? 18.158 56.844 33.253 1.00 32.66 560 LEU B C 1
ATOM 9123 O O . LEU B 1 560 ? 18.339 57.524 34.264 1.00 32.53 560 LEU B O 1
ATOM 9128 N N . LEU B 1 561 ? 17.015 56.828 32.575 1.00 31.87 561 LEU B N 1
ATOM 9129 C CA . LEU B 1 561 ? 15.855 57.618 32.966 1.00 31.40 561 LEU B CA 1
ATOM 9130 C C . LEU B 1 561 ? 14.619 56.796 32.644 1.00 31.11 561 LEU B C 1
ATOM 9131 O O . LEU B 1 561 ? 14.711 55.740 32.011 1.00 30.00 561 LEU B O 1
ATOM 9136 N N . SER B 1 562 ? 13.463 57.277 33.078 1.00 30.39 562 SER B N 1
ATOM 9137 C CA . SER B 1 562 ? 12.220 56.593 32.767 1.00 30.54 562 SER B CA 1
ATOM 9138 C C . SER B 1 562 ? 11.849 57.075 31.363 1.00 31.51 562 SER B C 1
ATOM 9139 O O . SER B 1 562 ? 12.336 58.122 30.918 1.00 32.39 562 SER B O 1
ATOM 9142 N N . GLY B 1 563 ? 11.008 56.318 30.663 1.00 32.39 563 GLY B N 1
ATOM 9143 C CA . GLY B 1 563 ? 10.603 56.710 29.324 1.00 32.49 563 GLY B CA 1
ATOM 9144 C C . GLY B 1 563 ? 10.077 58.132 29.283 1.00 34.27 563 GLY B C 1
ATOM 9145 O O . GLY B 1 563 ? 10.473 58.930 28.430 1.00 34.29 563 GLY B O 1
ATOM 9146 N N . ARG B 1 564 ? 9.178 58.450 30.209 1.00 35.86 564 ARG B N 1
ATOM 9147 C CA . ARG B 1 564 ? 8.592 59.784 30.288 1.00 38.01 564 ARG B CA 1
ATOM 9148 C C . ARG B 1 564 ? 9.698 60.823 30.459 1.00 37.54 564 ARG B C 1
ATOM 9149 O O . ARG B 1 564 ? 9.659 61.895 29.856 1.00 37.62 564 ARG B O 1
ATOM 9157 N N . GLU B 1 565 ? 10.691 60.502 31.279 1.00 36.82 565 GLU B N 1
ATOM 9158 C CA . GLU B 1 565 ? 11.792 61.428 31.519 1.00 34.95 565 GLU B CA 1
ATOM 9159 C C . GLU B 1 565 ? 12.681 61.664 30.301 1.00 33.57 565 GLU B C 1
ATOM 9160 O O . GLU B 1 565 ? 13.140 62.784 30.077 1.00 32.30 565 GLU B O 1
ATOM 9166 N N . MET B 1 566 ? 12.932 60.613 29.523 1.00 32.50 566 MET B N 1
ATOM 9167 C CA . MET B 1 566 ? 13.784 60.733 28.340 1.00 32.29 566 MET B CA 1
ATOM 9168 C C . MET B 1 566 ? 13.249 61.748 27.346 1.00 31.53 566 MET B C 1
ATOM 9169 O O . MET B 1 566 ? 14.008 62.352 26.593 1.00 31.69 566 MET B O 1
ATOM 9174 N N . ILE B 1 567 ? 11.936 61.922 27.339 1.00 30.62 567 ILE B N 1
ATOM 9175 C CA . ILE B 1 567 ? 11.299 62.846 26.420 1.00 31.16 567 ILE B CA 1
ATOM 9176 C C . ILE B 1 567 ? 11.460 64.292 26.863 1.00 30.98 567 ILE B C 1
ATOM 9177 O O . ILE B 1 567 ? 11.972 65.117 26.112 1.00 30.62 567 ILE B O 1
ATOM 9182 N N . VAL B 1 568 ? 11.036 64.590 28.089 1.00 30.89 568 VAL B N 1
ATOM 9183 C CA . VAL B 1 568 ? 11.121 65.939 28.633 1.00 32.75 568 VAL B CA 1
ATOM 9184 C C . VAL B 1 568 ? 12.540 66.477 28.872 1.00 33.50 568 VAL B C 1
ATOM 9185 O O . VAL B 1 568 ? 12.790 67.670 28.682 1.00 33.40 568 VAL B O 1
ATOM 9189 N N . PHE B 1 569 ? 13.459 65.610 29.289 1.00 33.87 569 PHE B N 1
ATOM 9190 C CA . PHE B 1 569 ? 14.827 66.029 29.568 1.00 35.62 569 PHE B CA 1
ATOM 9191 C C . PHE B 1 569 ? 15.617 66.471 28.346 1.00 37.52 569 PHE B C 1
ATOM 9192 O O . PHE B 1 569 ? 15.620 65.793 27.315 1.00 38.29 569 PHE B O 1
ATOM 9200 N N . GLN B 1 570 ? 16.295 67.610 28.476 1.00 37.98 570 GLN B N 1
ATOM 9201 C CA . GLN B 1 570 ? 17.095 68.146 27.386 1.00 39.07 570 GLN B CA 1
ATOM 9202 C C . GLN B 1 570 ? 18.583 68.098 27.710 1.00 39.40 570 GLN B C 1
ATOM 9203 O O . GLN B 1 570 ? 19.410 68.455 26.876 1.00 40.65 570 GLN B O 1
ATOM 9209 N N . TYR B 1 571 ? 18.920 67.656 28.918 1.00 39.17 571 TYR B N 1
ATOM 9210 C CA . TYR B 1 571 ? 20.319 67.546 29.331 1.00 39.47 571 TYR B CA 1
ATOM 9211 C C . TYR B 1 571 ? 20.611 66.153 29.876 1.00 39.71 571 TYR B C 1
ATOM 9212 O O . TYR B 1 571 ? 19.752 65.532 30.496 1.00 39.61 571 TYR B O 1
ATOM 9221 N N . GLY B 1 572 ? 21.826 65.665 29.644 1.00 41.93 572 GLY B N 1
ATOM 9222 C CA . GLY B 1 572 ? 22.208 64.358 30.155 1.00 41.78 572 GLY B CA 1
ATOM 9223 C C . GLY B 1 572 ? 21.957 63.191 29.225 1.00 41.94 572 GLY B C 1
ATOM 9224 O O . GLY B 1 572 ? 21.272 63.333 28.212 1.00 41.89 572 GLY B O 1
ATOM 9225 N N . ARG B 1 573 ? 22.526 62.036 29.573 1.00 41.51 573 ARG B N 1
ATOM 9226 C CA . ARG B 1 573 ? 22.374 60.817 28.786 1.00 40.71 573 ARG B CA 1
ATOM 9227 C C . ARG B 1 573 ? 21.047 60.165 29.120 1.00 40.06 573 ARG B C 1
ATOM 9228 O O . ARG B 1 573 ? 20.584 60.238 30.255 1.00 39.73 573 ARG B O 1
ATOM 9236 N N . ALA B 1 574 ? 20.443 59.521 28.128 1.00 39.52 574 ALA B N 1
ATOM 9237 C CA . ALA B 1 574 ? 19.179 58.832 28.329 1.00 40.12 574 ALA B CA 1
ATOM 9238 C C . ALA B 1 574 ? 19.431 57.331 28.253 1.00 40.34 574 ALA B C 1
ATOM 9239 O O . ALA B 1 574 ? 18.812 56.551 28.975 1.00 39.70 574 ALA B O 1
ATOM 9241 N N . VAL B 1 575 ? 20.354 56.931 27.384 1.00 40.88 575 VAL B N 1
ATOM 9242 C CA . VAL B 1 575 ? 20.670 55.517 27.227 1.00 42.68 575 VAL B CA 1
ATOM 9243 C C . VAL B 1 575 ? 22.159 55.248 27.111 1.00 44.54 575 VAL B C 1
ATOM 9244 O O . VAL B 1 575 ? 22.850 55.893 26.324 1.00 43.87 575 VAL B O 1
ATOM 9248 N N . LYS B 1 576 ? 22.644 54.296 27.904 1.00 46.70 576 LYS B N 1
ATOM 9249 C CA . LYS B 1 576 ? 24.046 53.900 27.851 1.00 48.84 576 LYS B CA 1
ATOM 9250 C C . LYS B 1 576 ? 24.022 52.749 26.867 1.00 48.98 576 LYS B C 1
ATOM 9251 O O . LYS B 1 576 ? 23.574 51.654 27.200 1.00 50.87 576 LYS B O 1
ATOM 9257 N N . VAL B 1 577 ? 24.485 53.006 25.651 1.00 48.61 577 VAL B N 1
ATOM 9258 C CA . VAL B 1 577 ? 24.475 52.000 24.597 1.00 48.60 577 VAL B CA 1
ATOM 9259 C C . VAL B 1 577 ? 25.513 50.893 24.762 1.00 48.07 577 VAL B C 1
ATOM 9260 O O . VAL B 1 577 ? 26.703 51.156 24.953 1.00 46.80 577 VAL B O 1
ATOM 9264 N N . ARG B 1 578 ? 25.041 49.652 24.682 1.00 47.49 578 ARG B N 1
ATOM 9265 C CA . ARG B 1 578 ? 25.906 48.488 24.799 1.00 48.39 578 ARG B CA 1
ATOM 9266 C C . ARG B 1 578 ? 26.531 48.211 23.438 1.00 49.84 578 ARG B C 1
ATOM 9267 O O . ARG B 1 578 ? 27.732 47.983 23.333 1.00 50.74 578 ARG B O 1
ATOM 9275 N N . LYS B 1 579 ? 25.712 48.240 22.393 1.00 51.92 579 LYS B N 1
ATOM 9276 C CA . LYS B 1 579 ? 26.201 47.995 21.042 1.00 52.94 579 LYS B CA 1
ATOM 9277 C C . LYS B 1 579 ? 25.229 48.450 19.949 1.00 54.10 579 LYS B C 1
ATOM 9278 O O . LYS B 1 579 ? 24.029 48.158 19.993 1.00 52.11 579 LYS B O 1
ATOM 9284 N N . GLY B 1 580 ? 25.765 49.175 18.970 1.00 55.19 580 GLY B N 1
ATOM 9285 C CA . GLY B 1 580 ? 24.954 49.649 17.865 1.00 57.56 580 GLY B CA 1
ATOM 9286 C C . GLY B 1 580 ? 24.675 48.531 16.876 1.00 59.49 580 GLY B C 1
ATOM 9287 O O . GLY B 1 580 ? 24.988 47.370 17.136 1.00 58.96 580 GLY B O 1
ATOM 9288 N N . VAL B 1 581 ? 24.093 48.875 15.733 1.00 61.38 581 VAL B N 1
ATOM 9289 C CA . VAL B 1 581 ? 23.778 47.877 14.719 1.00 63.74 581 VAL B CA 1
ATOM 9290 C C . VAL B 1 581 ? 24.695 47.982 13.502 1.00 65.49 581 VAL B C 1
ATOM 9291 O O . VAL B 1 581 ? 25.256 46.984 13.042 1.00 65.61 581 VAL B O 1
ATOM 9295 N N . GLU B 1 582 ? 24.839 49.197 12.985 1.00 67.32 582 GLU B N 1
ATOM 9296 C CA . GLU B 1 582 ? 25.678 49.443 11.818 1.00 68.99 582 GLU B CA 1
ATOM 9297 C C . GLU B 1 582 ? 27.125 49.083 12.121 1.00 69.39 582 GLU B C 1
ATOM 9298 O O . GLU B 1 582 ? 27.433 48.860 13.312 1.00 69.13 582 GLU B O 1
#

CATH classification: 3.20.20.105 (+3 more: 3.90.1020.10, 3.10.450.90, 2.30.130.10)

B-factor: mean 35.67, std 13.4, range [9.99, 82.94]

Radius of gyration: 33.17 Å; Cα contacts (8 Å, |Δi|>4): 2611; chains: 2; bounding box: 79×84×101 Å

Secondary structure (DSSP, 8-state):
--EEEEEEEEETTEEEEEEEETTEEEEESEEEEB--SS--SS-HHHHHHTT--EEEEEHHHHHHSHHHHHHHHHHHHHHHHT--SEEEEE-SHHHHHHHS--SS-HHHHHHHHHHTT-SBEE-----PPTT--HHHHHHHHHHHHHHHHHHHHH--S-EE--B--TT-HHHHHHHHHHHHTSS-SBEEE-S-HHHHHHT-HHHHHHHHHHHHHHS-TTS-EEETT--SGGGHHHHHHHT--EEEESHHHHHHTTTEEEETTEEEEGGG-SS----STTTTT--HHHHTTS-HHHHHHHHHHHHHHHHHHHHHHHHHHHHTT-HHHHHHHHHTT-HHHHHHHHHHHH-HHHHHHHS-SS-SSPEE--SSGGGGSHHHHHHHHHHHHHHHHH--EEEETTTEEEETTTTTSTTTSSEE-SS--------TTTHHHHHHHHHHHHT-TTGGGGTTT-EEEE-SSS-EEEEESSSSEEEEE-TTTS-EEE-HHHHHHHHHHSPTTTTEEEE-TTTHHHHHTTPPEEGGGEEEE-TT--TT-EEEEE-TT--EEEEEEESS-HHHHHH--SSEEEEEEEE--/---EEEEEEEETTEEEEEEEETTEEEEESEEEEEE-SS--SS-HHHHHHTT--EEEEEHHHHHH-HHHHHHHHHHHHHHHHT--SEEEEE-SHHHHHHHS--SS-HHHHHHHHHHTT-SBEE-------TT--HHHHHHHHHHHHHHHHHHHHH--S-EE--B--TT-HHHHHHHHHHHHHSS-SBEEE-S-HHHHHTT-HHHHHHHHHHHHHHS-TTS-EEETT--STTTHHHHHHTT--EEEESHHHHHHHTTEEEETTEEEEGGG-SS----STTTTT--HHHHHHS-HHHHHHHHHHHHHHHHHHHHHHHHHHHHHT-HHHHHHHHHTT-HHHHHHHHHHHH-HHHHHHHS-S--SS--B--SSGGGGSHHHHHHHHHHHHHHHHT--EEEETTTEEEEGGGTTSTTTTT-B-SSB-------TTTHHHHHHHHHHHHH-TTGGGGTTT-EEEE-SSS-EEEEEETTEEEEEE-TTT--EEE-HHHHHHHHHHSPTTTTEEEEPTTTHHHHHHTPPEEGGGEEEE-TT--TT-EEEEE-TT--EEEEEEESS-HHHHHH--SSEEEEEEEE--

Foldseek 3Di:
DQKAKDFDFFAFLFGWIWIGGNHAIDIWPAEAEEAELVDGLAQQVVVVVVPRQEHEYELQVQCPDPVSLVLLLVAAVCVSSVHDHAYEYEHCLVVCVVPVDGDAAQVGSQVSCVSRPHREYETNQHQDAAPDDLVCLVVRRVVLLVSVVVCLVPDPHAYENEAHSHLDLVSLLVSQLSVLPGPHAAYEYHNCQVCVVVLQLQSVLSSLLSNCVNHQLRHAYEHENPAALLCVLVSSSSYHIYYYYHCLQVCLLVCWAGDNLGIDHLVVDQADPDCPPLRVPDGSVVLVPDDSSVSSSSRSVRRSVNSVVSRVVCVVCSQQNNSLVVLVVSCVSDVSSVVNNLSNLVPLVSRLLAHAQDGNAAQEDPDPCSLSHNNNVLLLVLQVVLCVPQPCWDQAPRSGIGHLLCCQAPRNVRYDYPDDDDRDFADQVGQLVSVLSLLCRQQNNQRSVLQNQWGWDADVPSHTFFIGHPDDTQWTQDNSGRHTGGDFNVLVSSLVRDDPPRQEFEFAPVCLVCLQQQHFAALLGGQFHDQAAYFFRWGFYAHPVRDGFFIFTARHGRSSSNSRNGDTGTRTDHTND/DQKAKAFPFFFFLFTWMWIDGPNAIDIWPAEAEEAELVDGLDAQVRCVVVPRQEHEYELQVCCPDPVSLCCQLPPAVCVSRVHDHQYEYEACLVVCVVPVDDPAAQVGSQVSCVRRNHREYEGNQHLDAADDDQVVLVVSLVVLVVSVVVCLVPPPHAYENEQHRRQDLVSSLVSQQSSQPGDHAAYEYHNCQVCVVVLQLQSVLSSLLSNVVNHQLRHAYEHEAPAALLCVLVVSSSHHTYHYYPCLQVCQLQQWAGDNLGIDHLVGDQADPDCPPLRVPDGSVSLVPDDSSVSSSSRSVNRVVNRVVSRVVCVVCRVQNNSLVVLVVSCPSDPSSVSNNLSNLVPLVSRLLAHFQDGQDAQEPPDPCSLSDNNNVLQLVLQPVVCVPLNCWDQAPRSGTGHLLCCQAPHNPRHDYPHDDDHDQDDQVCLLVSVLSLQCSQQHPQRSVLQNQWGFDADVDSHTFFIDHPHHTQWTQDNRGRHTDGDVSVLVSSLVRDDPPRQEFEFAPVCLVVLQVQAFAALLGTQFHDQQAYAQRKGFYAYPVSDGFFIFGAHGGRSNSNSDNGGTGTNTPHTND

Nearest PDB structures (foldseek):
  1it7-assembly1_B  TM=9.962E-01  e=0.000E+00  Pyrococcus horikoshii
  4htb-assembly1_A-2  TM=8.694E-01  e=3.371E-23  Zymomonas mobilis subsp. mobilis ZM4 = ATCC 31821
  5i09-assembly1_A-2  TM=8.761E-01  e=1.971E-22  Zymomonas mobilis subsp. mobilis ZM4 = ATCC 31821
  7b2i-assembly1_C-2  TM=8.357E-01  e=3.944E-20  Mus musculus
  6h62-assembly1_B  TM=7.758E-01  e=1.143E-18  Mus musculus